Protein AF-A0AAD7U5F2-F1 (afdb_monomer_lite)

Radius of gyration: 35.89 Å; chains: 1; bounding box: 96×84×106 Å

Structure (mmCIF, N/CA/C/O backbone):
data_AF-A0AAD7U5F2-F1
#
_entry.id   AF-A0AAD7U5F2-F1
#
loop_
_atom_site.group_PDB
_atom_site.id
_atom_site.type_symbol
_atom_site.label_atom_id
_atom_site.label_alt_id
_atom_site.label_comp_id
_atom_site.label_asym_id
_atom_site.label_entity_id
_atom_site.label_seq_id
_atom_site.pdbx_PDB_ins_code
_atom_site.Cartn_x
_atom_site.Cartn_y
_atom_site.Cartn_z
_atom_site.occupancy
_atom_site.B_iso_or_equiv
_atom_site.auth_seq_id
_atom_site.auth_comp_id
_atom_site.auth_asym_id
_atom_site.auth_atom_id
_atom_site.pdbx_PDB_model_num
ATOM 1 N N . MET A 1 1 ? -9.033 29.334 -14.794 1.00 50.53 1 MET A N 1
ATOM 2 C CA . MET A 1 1 ? -8.826 29.884 -13.434 1.00 50.53 1 MET A CA 1
ATOM 3 C C . MET A 1 1 ? -9.770 31.041 -13.121 1.00 50.53 1 MET A C 1
ATOM 5 O O . MET A 1 1 ? -10.589 30.863 -12.234 1.00 50.53 1 MET A O 1
ATOM 9 N N . ASP A 1 2 ? -9.793 32.150 -13.873 1.00 50.22 2 ASP A N 1
ATOM 10 C CA . ASP A 1 2 ? -10.796 33.224 -13.652 1.00 50.22 2 ASP A CA 1
ATOM 11 C C . ASP A 1 2 ? -12.255 32.735 -13.731 1.00 50.22 2 ASP A C 1
ATOM 13 O O . ASP A 1 2 ? -13.122 33.225 -13.013 1.00 50.22 2 ASP A O 1
ATOM 17 N N . GLN A 1 3 ? -12.516 31.706 -14.542 1.00 55.44 3 GLN A N 1
ATOM 18 C CA . GLN A 1 3 ? -13.819 31.038 -14.635 1.00 55.44 3 GLN A CA 1
ATOM 19 C C . GLN A 1 3 ? -14.214 30.298 -13.342 1.00 55.44 3 GLN A C 1
ATOM 21 O O . GLN A 1 3 ? -15.378 30.363 -12.960 1.00 55.44 3 GLN A O 1
ATOM 26 N N . ILE A 1 4 ? -13.256 29.701 -12.617 1.00 54.12 4 ILE A N 1
ATOM 27 C CA . ILE A 1 4 ? -13.489 29.062 -11.307 1.00 54.12 4 ILE A CA 1
ATOM 28 C C . ILE A 1 4 ? -13.905 30.120 -10.289 1.00 54.12 4 ILE A C 1
ATOM 30 O O . ILE A 1 4 ? -14.874 29.931 -9.564 1.00 54.12 4 ILE A O 1
ATOM 34 N N . TYR A 1 5 ? -13.201 31.255 -10.259 1.00 56.81 5 TYR A N 1
ATOM 35 C CA . TYR A 1 5 ? -13.520 32.355 -9.349 1.00 56.81 5 TYR A CA 1
ATOM 36 C C . TYR A 1 5 ? -14.904 32.938 -9.643 1.00 56.81 5 TYR A C 1
ATOM 38 O O . TYR A 1 5 ? -15.719 33.107 -8.740 1.00 56.81 5 TYR A O 1
ATOM 46 N N . GLN A 1 6 ? -15.201 33.187 -10.921 1.00 62.19 6 GLN A N 1
ATOM 47 C CA . GLN A 1 6 ? -16.514 33.672 -11.341 1.00 62.19 6 GLN A CA 1
ATOM 48 C C . GLN A 1 6 ? -17.631 32.666 -11.046 1.00 62.19 6 GLN A C 1
ATOM 50 O O . GLN A 1 6 ? -18.728 33.083 -10.683 1.00 62.19 6 GLN A O 1
ATOM 55 N N . ALA A 1 7 ? -17.361 31.362 -11.158 1.00 60.44 7 ALA A N 1
ATOM 56 C CA . ALA A 1 7 ? -18.303 30.322 -10.769 1.00 60.44 7 ALA A CA 1
ATOM 57 C C . ALA A 1 7 ? -18.505 30.292 -9.243 1.00 60.44 7 ALA A C 1
ATOM 59 O O . ALA A 1 7 ? -19.634 30.292 -8.776 1.00 60.44 7 ALA A O 1
ATOM 60 N N . LEU A 1 8 ? -17.447 30.353 -8.434 1.00 52.66 8 LEU A N 1
ATOM 61 C CA . LEU A 1 8 ? -17.577 30.354 -6.969 1.00 52.66 8 LEU A CA 1
ATOM 62 C C . LEU A 1 8 ? -18.332 31.583 -6.429 1.00 52.66 8 LEU A C 1
ATOM 64 O O . LEU A 1 8 ? -18.981 31.492 -5.390 1.00 52.66 8 LEU A O 1
ATOM 68 N N . GLN A 1 9 ? -18.305 32.712 -7.146 1.00 57.94 9 GLN A N 1
ATOM 69 C CA . GLN A 1 9 ? -19.013 33.938 -6.759 1.00 57.94 9 GLN A CA 1
ATOM 70 C C . GLN A 1 9 ? -20.491 33.999 -7.171 1.00 57.94 9 GLN A C 1
ATOM 72 O O . GLN A 1 9 ? -21.208 34.901 -6.728 1.00 57.94 9 GLN A O 1
ATOM 77 N N . GLN A 1 10 ? -20.973 33.085 -8.015 1.00 65.00 10 GLN A N 1
ATOM 78 C CA . GLN A 1 10 ? -22.363 33.100 -8.466 1.00 65.00 10 GLN A CA 1
ATOM 79 C C . GLN A 1 10 ? -23.268 32.324 -7.482 1.00 65.00 10 GLN A C 1
ATOM 81 O O . GLN A 1 10 ? -23.044 31.141 -7.233 1.00 65.00 10 GLN A O 1
ATOM 86 N N . PRO A 1 11 ? -24.329 32.945 -6.929 1.00 49.16 11 PRO A N 1
ATOM 87 C CA . PRO A 1 11 ? -25.187 32.310 -5.922 1.00 49.16 11 PRO A CA 1
ATOM 88 C C . PRO A 1 11 ? -26.031 31.133 -6.449 1.00 49.16 11 PRO A C 1
ATOM 90 O O . PRO A 1 11 ? -26.520 30.352 -5.639 1.00 49.16 11 PRO A O 1
ATOM 93 N N . ASP A 1 12 ? -26.161 30.985 -7.775 1.00 60.12 12 ASP A N 1
ATOM 94 C CA . ASP A 1 12 ? -26.949 29.943 -8.459 1.00 60.12 12 ASP A CA 1
ATOM 95 C C . ASP A 1 12 ? -26.082 29.018 -9.341 1.00 60.12 12 ASP A C 1
ATOM 97 O O . ASP A 1 12 ? -26.531 28.520 -10.377 1.00 60.12 12 ASP A O 1
ATOM 101 N N . VAL A 1 13 ? -24.818 28.770 -8.977 1.00 61.03 13 VAL A N 1
ATOM 102 C CA . VAL A 1 13 ? -24.017 27.778 -9.714 1.00 61.03 13 VAL A CA 1
ATOM 103 C C . VAL A 1 13 ? -24.575 26.380 -9.488 1.00 61.03 13 VAL A C 1
ATOM 105 O O . VAL A 1 13 ? -24.411 25.783 -8.420 1.00 61.03 13 VAL A O 1
ATOM 108 N N . GLY A 1 14 ? -25.223 25.858 -10.531 1.00 65.38 14 GLY A N 1
ATOM 109 C CA . GLY A 1 14 ? -25.712 24.487 -10.578 1.00 65.38 14 GLY A CA 1
ATOM 110 C C . GLY A 1 14 ? -24.597 23.481 -10.285 1.00 65.38 14 GLY A C 1
ATOM 111 O O . GLY A 1 14 ? -23.432 23.698 -10.637 1.00 65.38 14 GLY A O 1
ATOM 112 N N . ASP A 1 15 ? -24.961 22.370 -9.643 1.00 56.41 15 ASP A N 1
ATOM 113 C CA . ASP A 1 15 ? -24.046 21.296 -9.224 1.00 56.41 15 ASP A CA 1
ATOM 114 C C . ASP A 1 15 ? -23.108 20.825 -10.353 1.00 56.41 15 ASP A C 1
ATOM 116 O O . ASP A 1 15 ? -21.940 20.515 -10.105 1.00 56.41 15 ASP A O 1
ATOM 120 N N . ASP A 1 16 ? -23.567 20.881 -11.605 1.00 62.41 16 ASP A N 1
ATOM 121 C CA . ASP A 1 16 ? -22.807 20.498 -12.798 1.00 62.41 16 ASP A CA 1
ATOM 122 C C . ASP A 1 16 ? -21.627 21.420 -13.120 1.00 62.41 16 ASP A C 1
ATOM 124 O O . ASP A 1 16 ? -20.590 20.970 -13.614 1.00 62.41 16 ASP A O 1
ATOM 128 N N . GLN A 1 17 ? -21.755 22.728 -12.892 1.00 65.12 17 GLN A N 1
ATOM 129 C CA . GLN A 1 17 ? -20.664 23.662 -13.172 1.00 65.12 17 GLN A CA 1
ATOM 130 C C . GLN A 1 17 ? -19.586 23.573 -12.097 1.00 65.12 17 GLN A C 1
ATOM 132 O O . GLN A 1 17 ? -18.408 23.508 -12.432 1.00 65.12 17 GLN A O 1
ATOM 137 N N . MET A 1 18 ? -19.974 23.431 -10.830 1.00 58.28 18 MET A N 1
ATOM 138 C CA . MET A 1 18 ? -18.997 23.222 -9.764 1.00 58.28 18 MET A CA 1
ATOM 139 C C . MET A 1 18 ? -18.279 21.869 -9.903 1.00 58.28 18 MET A C 1
ATOM 141 O O . MET A 1 18 ? -17.060 21.797 -9.773 1.00 58.28 18 MET A O 1
ATOM 145 N N . SER A 1 19 ? -19.002 20.810 -10.283 1.00 58.41 19 SER A N 1
ATOM 146 C CA . SER A 1 19 ? -18.410 19.498 -10.585 1.00 58.41 19 SER A CA 1
ATOM 147 C C . SER A 1 19 ? -17.407 19.542 -11.746 1.00 58.41 19 SER A C 1
ATOM 149 O O . SER A 1 19 ? -16.423 18.800 -11.735 1.00 58.41 19 SER A O 1
ATOM 151 N N . ARG A 1 20 ? -17.625 20.407 -12.750 1.00 69.31 20 ARG A N 1
ATOM 152 C CA . ARG A 1 20 ? -16.672 20.631 -13.852 1.00 69.31 20 ARG A CA 1
ATOM 153 C C . ARG A 1 20 ? -15.395 21.316 -13.374 1.00 69.31 20 ARG A C 1
ATOM 155 O O . ARG A 1 20 ? -14.313 20.833 -13.689 1.00 69.31 20 ARG A O 1
ATOM 162 N N . GLU A 1 21 ? -15.511 22.373 -12.576 1.00 66.12 21 GLU A N 1
ATOM 163 C CA . GLU A 1 21 ? -14.338 23.083 -12.052 1.00 66.12 21 GLU A CA 1
ATOM 164 C C . GLU A 1 21 ? -13.502 22.203 -11.104 1.00 66.12 21 GLU A C 1
ATOM 166 O O . GLU A 1 21 ? -12.275 22.231 -11.142 1.00 66.12 21 GLU A O 1
ATOM 171 N N . PHE A 1 22 ? -14.123 21.324 -10.312 1.00 65.06 22 PHE A N 1
ATOM 172 C CA . PHE A 1 22 ? -13.369 20.373 -9.483 1.00 65.06 22 PHE A CA 1
ATOM 173 C C . PHE A 1 22 ? -12.706 19.251 -10.279 1.00 65.06 22 PHE A C 1
ATOM 175 O O . PHE A 1 22 ? -11.621 18.791 -9.914 1.00 65.06 22 PHE A O 1
ATOM 182 N N . ARG A 1 23 ? -13.308 18.839 -11.400 1.00 66.50 23 ARG A N 1
ATOM 183 C CA . ARG A 1 23 ? -12.642 17.943 -12.349 1.00 66.50 23 ARG A CA 1
ATOM 184 C C . ARG A 1 23 ? -11.357 18.579 -12.878 1.00 66.50 23 ARG A C 1
ATOM 186 O O . ARG A 1 23 ? -10.352 17.885 -12.956 1.00 66.50 23 ARG A O 1
ATOM 193 N N . HIS A 1 24 ? -11.362 19.891 -13.108 1.00 75.62 24 HIS A N 1
ATOM 194 C CA . HIS A 1 24 ? -10.170 20.636 -13.506 1.00 75.62 24 HIS A CA 1
ATOM 195 C C . HIS A 1 24 ? -9.075 20.619 -12.427 1.00 75.62 24 HIS A C 1
ATOM 197 O O . HIS A 1 24 ? -7.906 20.448 -12.752 1.00 75.62 24 HIS A O 1
ATOM 203 N N . VAL A 1 25 ? -9.423 20.732 -11.137 1.00 69.19 25 VAL A N 1
ATOM 204 C CA . VAL A 1 25 ? -8.444 20.609 -10.034 1.00 69.19 25 VAL A CA 1
ATOM 205 C C . VAL A 1 25 ? -7.816 19.214 -9.997 1.00 69.19 25 VAL A C 1
ATOM 207 O O . VAL A 1 25 ? -6.600 19.083 -9.854 1.00 69.19 25 VAL A O 1
ATOM 210 N N . LYS A 1 26 ? -8.635 18.168 -10.165 1.00 69.00 26 LYS A N 1
ATOM 211 C CA . LYS A 1 26 ? -8.155 16.784 -10.275 1.00 69.00 26 LYS A CA 1
ATOM 212 C C . LYS A 1 26 ? -7.205 16.633 -11.463 1.00 69.00 26 LYS A C 1
ATOM 214 O O . LYS A 1 26 ? -6.094 16.144 -11.288 1.00 69.00 26 LYS A O 1
ATOM 219 N N . GLU A 1 27 ? -7.632 17.073 -12.644 1.00 78.25 27 GLU A N 1
ATOM 220 C CA . GLU A 1 27 ? -6.822 17.051 -13.864 1.00 78.25 27 GLU A CA 1
ATOM 221 C C . GLU A 1 27 ? -5.502 17.790 -13.654 1.00 78.25 27 GLU A C 1
ATOM 223 O O . GLU A 1 27 ? -4.457 17.269 -14.020 1.00 78.25 27 GLU A O 1
ATOM 228 N N . LEU A 1 28 ? -5.517 18.953 -12.999 1.00 80.94 28 LEU A N 1
ATOM 229 C CA . LEU A 1 28 ? -4.316 19.734 -12.718 1.00 80.94 28 LEU A CA 1
ATOM 230 C C . LEU A 1 28 ? -3.301 18.939 -11.889 1.00 80.94 28 LEU A C 1
ATOM 232 O O . LEU A 1 28 ? -2.138 18.864 -12.265 1.00 80.94 28 LEU A O 1
ATOM 236 N N . VAL A 1 29 ? -3.738 18.303 -10.805 1.00 72.31 29 VAL A N 1
ATOM 237 C CA . VAL A 1 29 ? -2.872 17.510 -9.915 1.00 72.31 29 VAL A CA 1
ATOM 238 C C . VAL A 1 29 ? -2.355 16.251 -10.607 1.00 72.31 29 VAL A C 1
ATOM 240 O O . VAL A 1 29 ? -1.158 15.972 -10.555 1.00 72.31 29 VAL A O 1
ATOM 243 N N . THR A 1 30 ? -3.229 15.514 -11.299 1.00 71.81 30 THR A N 1
ATOM 244 C CA . THR A 1 30 ? -2.828 14.351 -12.102 1.00 71.81 30 THR A CA 1
ATOM 245 C C . THR A 1 30 ? -1.809 14.756 -13.166 1.00 71.81 30 THR A C 1
ATOM 247 O O . THR A 1 30 ? -0.798 14.080 -13.339 1.00 71.81 30 THR A O 1
ATOM 250 N N . ASN A 1 31 ? -2.016 15.903 -13.814 1.00 81.88 31 ASN A N 1
ATOM 251 C CA . ASN A 1 31 ? -1.092 16.452 -14.795 1.00 81.88 31 ASN A CA 1
ATOM 252 C C . ASN A 1 31 ? 0.247 16.855 -14.169 1.00 81.88 31 ASN A C 1
ATOM 254 O O . ASN A 1 31 ? 1.271 16.691 -14.824 1.00 81.88 31 ASN A O 1
ATOM 258 N N . VAL A 1 32 ? 0.273 17.378 -12.938 1.00 82.94 32 VAL A N 1
ATOM 259 C CA . VAL A 1 32 ? 1.532 17.661 -12.229 1.00 82.94 32 VAL A CA 1
ATOM 260 C C . VAL A 1 32 ? 2.292 16.361 -11.967 1.00 82.94 32 VAL A C 1
ATOM 262 O O . VAL A 1 32 ? 3.457 16.271 -12.343 1.00 82.94 32 VAL A O 1
ATOM 265 N N . ASN A 1 33 ? 1.639 15.335 -11.410 1.00 74.56 33 ASN A N 1
ATOM 266 C CA . ASN A 1 33 ? 2.271 14.034 -11.152 1.00 74.56 33 ASN A CA 1
ATOM 267 C C . ASN A 1 33 ? 2.791 13.371 -12.435 1.00 74.56 33 ASN A C 1
ATOM 269 O O . ASN A 1 33 ? 3.914 12.871 -12.452 1.00 74.56 33 ASN A O 1
ATOM 273 N N . ALA A 1 34 ? 2.020 13.417 -13.525 1.00 77.31 34 ALA A N 1
ATOM 274 C CA . ALA A 1 34 ? 2.447 12.893 -14.820 1.00 77.31 34 ALA A CA 1
ATOM 275 C C . ALA A 1 34 ? 3.699 13.614 -15.347 1.00 77.31 34 ALA A C 1
ATOM 277 O O . ALA A 1 34 ? 4.628 12.972 -15.836 1.00 77.31 34 ALA A O 1
ATOM 278 N N . VAL A 1 35 ? 3.762 14.944 -15.202 1.00 85.62 35 VAL A N 1
ATOM 279 C CA . VAL A 1 35 ? 4.961 15.709 -15.571 1.00 85.62 35 VAL A CA 1
ATOM 280 C C . VAL A 1 35 ? 6.135 15.365 -14.649 1.00 85.62 35 VAL A C 1
ATOM 282 O O . VAL A 1 35 ? 7.243 15.186 -15.147 1.00 85.62 35 VAL A O 1
ATOM 285 N N . PHE A 1 36 ? 5.916 15.181 -13.341 1.00 83.69 36 PHE A N 1
ATOM 286 C CA . PHE A 1 36 ? 6.960 14.710 -12.421 1.00 83.69 36 PHE A CA 1
ATOM 287 C C . PHE A 1 36 ? 7.529 13.344 -12.794 1.00 83.69 36 PHE A C 1
ATOM 289 O O . PHE A 1 36 ? 8.753 13.194 -12.794 1.00 83.69 36 PHE A O 1
ATOM 296 N N . GLY A 1 37 ? 6.681 12.384 -13.167 1.00 75.31 37 GLY A N 1
ATOM 297 C CA . GLY A 1 37 ? 7.117 11.077 -13.662 1.00 75.31 37 GLY A CA 1
ATOM 298 C C . GLY A 1 37 ? 7.954 11.200 -14.937 1.00 75.31 37 GLY A C 1
ATOM 299 O O . GLY A 1 37 ? 9.096 10.747 -14.974 1.00 75.31 37 GLY A O 1
ATOM 300 N N . LYS A 1 38 ? 7.436 11.921 -15.937 1.00 86.44 38 LYS A N 1
ATOM 301 C CA . LYS A 1 38 ? 8.107 12.155 -17.226 1.00 86.44 38 LYS A CA 1
ATOM 302 C C . LYS A 1 38 ? 9.470 12.843 -17.079 1.00 86.44 38 LYS A C 1
ATOM 304 O O . LYS A 1 38 ? 10.430 12.480 -17.755 1.00 86.44 38 LYS A O 1
ATOM 309 N N . VAL A 1 39 ? 9.570 13.854 -16.214 1.00 89.25 39 VAL A N 1
ATOM 310 C CA . VAL A 1 39 ? 10.837 14.550 -15.946 1.00 89.25 39 VAL A CA 1
ATOM 311 C C . VAL A 1 39 ? 11.805 13.636 -15.192 1.00 89.25 39 VAL A C 1
ATOM 313 O O . VAL A 1 39 ? 12.978 13.591 -15.552 1.00 89.25 39 VAL A O 1
ATOM 316 N N . THR A 1 40 ? 11.324 12.866 -14.209 1.00 84.38 40 THR A N 1
ATOM 317 C CA . THR A 1 40 ? 12.146 11.893 -13.467 1.00 84.38 40 THR A CA 1
ATOM 318 C C . THR A 1 40 ? 12.788 10.877 -14.405 1.00 84.38 40 THR A C 1
ATOM 320 O O . THR A 1 40 ? 14.001 10.695 -14.361 1.00 84.38 40 THR A O 1
ATOM 323 N N . GLU A 1 41 ? 11.998 10.261 -15.286 1.00 78.06 41 GLU A N 1
ATOM 324 C CA . GLU A 1 41 ? 12.479 9.277 -16.262 1.00 78.06 41 GLU A CA 1
ATOM 325 C C . GLU A 1 41 ? 13.594 9.856 -17.142 1.00 78.06 41 GLU A C 1
ATOM 327 O O . GLU A 1 41 ? 14.656 9.256 -17.302 1.00 78.06 41 GLU A O 1
ATOM 332 N N . ARG A 1 42 ? 13.403 11.077 -17.650 1.00 91.19 42 ARG A N 1
ATOM 333 C CA . ARG A 1 42 ? 14.395 11.749 -18.500 1.00 91.19 42 ARG A CA 1
ATOM 334 C C . ARG A 1 42 ? 15.666 12.129 -17.760 1.00 91.19 42 ARG A C 1
ATOM 336 O O . ARG A 1 42 ? 16.746 12.031 -18.332 1.00 91.19 42 ARG A O 1
ATOM 343 N N . LEU A 1 43 ? 15.554 12.572 -16.511 1.00 90.38 43 LEU A N 1
ATOM 344 C CA . LEU A 1 43 ? 16.716 12.901 -15.689 1.00 90.38 43 LEU A CA 1
ATOM 345 C C . LEU A 1 43 ? 17.508 11.653 -15.302 1.00 90.38 43 LEU A C 1
ATOM 347 O O . LEU A 1 43 ? 18.733 11.691 -15.314 1.00 90.38 43 LEU A O 1
ATOM 351 N N . LEU A 1 44 ? 16.832 10.536 -15.029 1.00 80.19 44 LEU A N 1
ATOM 352 C CA . LEU A 1 44 ? 17.496 9.247 -14.844 1.00 80.19 44 LEU A CA 1
ATOM 353 C C . LEU A 1 44 ? 18.188 8.798 -16.134 1.00 80.19 44 LEU A C 1
ATOM 355 O O . LEU A 1 44 ? 19.349 8.408 -16.087 1.00 80.19 44 LEU A O 1
ATOM 359 N N . GLY A 1 45 ? 17.527 8.925 -17.287 1.00 85.88 45 GLY A N 1
ATOM 360 C CA . GLY A 1 45 ? 18.139 8.650 -18.589 1.00 85.88 45 GLY A CA 1
ATOM 361 C C . GLY A 1 45 ? 19.361 9.531 -18.876 1.00 85.88 45 GLY A C 1
ATOM 362 O O . GLY A 1 45 ? 20.355 9.049 -19.415 1.00 85.88 45 GLY A O 1
ATOM 363 N N . PHE A 1 46 ? 19.323 10.809 -18.486 1.00 96.06 46 PHE A N 1
ATOM 364 C CA . PHE A 1 46 ? 20.470 11.718 -18.563 1.00 96.06 46 PHE A CA 1
ATOM 365 C C . PHE A 1 46 ? 21.623 11.248 -17.664 1.00 96.06 46 PHE A C 1
ATOM 367 O O . PHE A 1 46 ? 22.760 11.160 -18.125 1.00 96.06 46 PHE A O 1
ATOM 374 N N . ASP A 1 47 ? 21.332 10.898 -16.410 1.00 92.38 47 ASP A N 1
ATOM 375 C CA . ASP A 1 47 ? 22.334 10.440 -15.448 1.00 92.38 47 ASP A CA 1
ATOM 376 C C . ASP A 1 47 ? 22.956 9.094 -15.880 1.00 92.38 47 ASP A C 1
ATOM 378 O O . ASP A 1 47 ? 24.167 8.899 -15.766 1.00 92.38 47 ASP A O 1
ATOM 382 N N . VAL A 1 48 ? 22.159 8.161 -16.410 1.00 88.25 48 VAL A N 1
ATOM 383 C CA . VAL A 1 48 ? 22.631 6.860 -16.923 1.00 88.25 48 VAL A CA 1
ATOM 384 C C . VAL A 1 48 ? 23.508 7.025 -18.166 1.00 88.25 48 VAL A C 1
ATOM 386 O O . VAL A 1 48 ? 24.482 6.295 -18.327 1.00 88.25 48 VAL A O 1
ATOM 389 N N . ALA A 1 49 ? 23.221 8.012 -19.020 1.00 93.25 49 ALA A N 1
ATOM 390 C CA . ALA A 1 49 ? 24.037 8.309 -20.198 1.00 93.25 49 ALA A CA 1
ATOM 391 C C . ALA A 1 49 ? 25.443 8.865 -19.866 1.00 93.25 49 ALA A C 1
ATOM 393 O O . ALA A 1 49 ? 26.277 8.991 -20.775 1.00 93.25 49 ALA A O 1
ATOM 394 N N . ASP A 1 50 ? 25.706 9.168 -18.586 1.00 95.94 50 ASP A N 1
ATOM 395 C CA . ASP A 1 50 ? 26.986 9.629 -18.034 1.00 95.94 50 ASP A CA 1
ATOM 396 C C . ASP A 1 50 ? 27.561 10.819 -18.815 1.00 95.94 50 ASP A C 1
ATOM 398 O O . ASP A 1 50 ? 28.691 10.800 -19.306 1.00 95.94 50 ASP A O 1
ATOM 402 N N . PHE A 1 51 ? 26.740 11.857 -19.005 1.00 97.19 51 PHE A N 1
ATOM 403 C CA . PHE A 1 51 ? 27.211 13.107 -19.596 1.00 97.19 51 PHE A CA 1
ATOM 404 C C . PHE A 1 51 ? 28.221 13.779 -18.668 1.00 97.19 51 PHE A C 1
ATOM 406 O O . PHE A 1 51 ? 27.990 13.910 -17.464 1.00 97.19 51 PHE A O 1
ATOM 413 N N . LYS A 1 52 ? 29.330 14.242 -19.246 1.00 96.06 52 LYS A N 1
ATOM 414 C CA . LYS A 1 52 ? 30.427 14.865 -18.507 1.00 96.06 52 LYS A CA 1
ATOM 415 C C . LYS A 1 52 ? 30.597 16.325 -18.884 1.00 96.06 52 LYS A C 1
ATOM 417 O O . LYS A 1 52 ? 30.299 16.724 -20.008 1.00 96.06 52 LYS A O 1
ATOM 422 N N . ASP A 1 53 ? 31.071 17.121 -17.937 1.00 96.00 53 ASP A N 1
ATOM 423 C CA . ASP A 1 53 ? 31.472 18.499 -18.200 1.00 96.00 53 ASP A CA 1
ATOM 424 C C . ASP A 1 53 ? 32.846 18.581 -18.898 1.00 96.00 53 ASP A C 1
ATOM 426 O O . ASP A 1 53 ? 33.515 17.581 -19.160 1.00 96.00 53 ASP A O 1
ATOM 430 N N . ASN A 1 54 ? 33.303 19.807 -19.167 1.00 93.94 54 ASN A N 1
ATOM 431 C CA . ASN A 1 54 ? 34.624 20.077 -19.755 1.00 93.94 54 ASN A CA 1
ATOM 432 C C . ASN A 1 54 ? 35.810 19.618 -18.885 1.00 93.94 54 ASN A C 1
ATOM 434 O O . ASN A 1 54 ? 36.949 19.650 -19.345 1.00 93.94 54 ASN A O 1
ATOM 438 N N . TYR A 1 55 ? 35.562 19.251 -17.630 1.00 93.69 55 TYR A N 1
ATOM 439 C CA . TYR A 1 55 ? 36.556 18.780 -16.672 1.00 93.69 55 TYR A CA 1
ATOM 440 C C . TYR A 1 55 ? 36.447 17.267 -16.439 1.00 93.69 55 TYR A C 1
ATOM 442 O O . TYR A 1 55 ? 37.089 16.751 -15.526 1.00 93.69 55 TYR A O 1
ATOM 450 N N . ASN A 1 56 ? 35.674 16.558 -17.274 1.00 94.44 56 ASN A N 1
ATOM 451 C CA . ASN A 1 56 ? 35.442 15.116 -17.194 1.00 94.44 56 ASN A CA 1
ATOM 452 C C . ASN A 1 56 ? 34.717 14.677 -15.899 1.00 94.44 56 ASN A C 1
ATOM 454 O O . ASN A 1 56 ? 34.786 13.506 -15.523 1.00 94.44 56 ASN A O 1
ATOM 458 N N . ASN A 1 57 ? 33.992 15.582 -15.232 1.00 95.69 57 ASN A N 1
ATOM 459 C CA . ASN A 1 57 ? 33.117 15.234 -14.111 1.00 95.69 57 ASN A CA 1
ATOM 460 C C . ASN A 1 57 ? 31.746 14.802 -14.633 1.00 95.69 57 ASN A C 1
ATOM 462 O O . ASN A 1 57 ? 31.149 15.504 -15.450 1.00 95.69 57 ASN A O 1
ATOM 466 N N . ALA A 1 58 ? 31.223 13.686 -14.126 1.00 95.62 58 ALA A N 1
ATOM 467 C CA . ALA A 1 58 ? 29.866 13.245 -14.432 1.00 95.62 58 ALA A CA 1
ATOM 468 C C . ALA A 1 58 ? 28.831 14.213 -13.840 1.00 95.62 58 ALA A C 1
ATOM 470 O O . ALA A 1 58 ? 28.869 14.535 -12.650 1.00 95.62 58 ALA A O 1
ATOM 471 N N . LEU A 1 59 ? 27.885 14.650 -14.666 1.00 96.31 59 LEU A N 1
ATOM 472 C CA . LEU A 1 59 ? 26.792 15.523 -14.257 1.00 96.31 59 LEU A CA 1
ATOM 473 C C . LEU A 1 59 ? 25.608 14.675 -13.788 1.00 96.31 59 LEU A C 1
ATOM 475 O O . LEU A 1 59 ? 25.175 13.766 -14.493 1.00 96.31 59 LEU A O 1
ATOM 479 N N . ARG A 1 60 ? 25.086 14.973 -12.592 1.00 95.38 60 ARG A N 1
ATOM 480 C CA . ARG A 1 60 ? 23.948 14.268 -11.983 1.00 95.38 60 ARG A CA 1
ATOM 481 C C . ARG A 1 60 ? 22.832 15.257 -11.684 1.00 95.38 60 ARG A C 1
ATOM 483 O O . ARG A 1 60 ? 23.006 16.150 -10.858 1.00 95.38 60 ARG A O 1
ATOM 490 N N . LEU A 1 61 ? 21.700 15.114 -12.366 1.00 94.12 61 LEU A N 1
ATOM 491 C CA . LEU A 1 61 ? 20.583 16.059 -12.299 1.00 94.12 61 LEU A CA 1
ATOM 492 C C . LEU A 1 61 ? 19.366 15.492 -11.554 1.00 94.12 61 LEU A C 1
ATOM 494 O O . LEU A 1 61 ? 18.572 16.264 -11.009 1.00 94.12 61 LEU A O 1
ATOM 498 N N . SER A 1 62 ? 19.220 14.162 -11.484 1.00 88.62 62 SER A N 1
ATOM 499 C CA . SER A 1 62 ? 18.074 13.525 -10.818 1.00 88.62 62 SER A CA 1
ATOM 500 C C . SER A 1 62 ? 17.935 13.809 -9.310 1.00 88.62 62 SER A C 1
ATOM 502 O O . SER A 1 62 ? 16.787 13.931 -8.868 1.00 88.62 62 SER A O 1
ATOM 504 N N . PRO A 1 63 ? 19.006 13.994 -8.500 1.00 86.94 63 PRO A N 1
ATOM 505 C CA . PRO A 1 63 ? 18.846 14.202 -7.057 1.00 86.94 63 PRO A CA 1
ATOM 506 C C . PRO A 1 63 ? 18.071 15.479 -6.706 1.00 86.94 63 PRO A C 1
ATOM 508 O O . PRO A 1 63 ? 17.176 15.452 -5.866 1.00 86.94 63 PRO A O 1
ATOM 511 N N . GLN A 1 64 ? 18.352 16.585 -7.401 1.00 91.75 64 GLN A N 1
ATOM 512 C CA . GLN A 1 64 ? 17.658 17.857 -7.174 1.00 91.75 64 GLN A CA 1
ATOM 513 C C . GLN A 1 64 ? 16.176 17.779 -7.569 1.00 91.75 64 GLN A C 1
ATOM 515 O O . GLN A 1 64 ? 15.319 18.374 -6.922 1.00 91.75 64 GLN A O 1
ATOM 520 N N . TRP A 1 65 ? 15.854 17.027 -8.626 1.00 92.44 65 TRP A N 1
ATOM 521 C CA . TRP A 1 65 ? 14.463 16.835 -9.036 1.00 92.44 65 TRP A CA 1
ATOM 522 C C . TRP A 1 65 ? 13.670 16.014 -8.028 1.00 92.44 65 TRP A C 1
ATOM 524 O O . TRP A 1 65 ? 12.518 16.340 -7.739 1.00 92.44 65 TRP A O 1
ATOM 534 N N . ARG A 1 66 ? 14.303 14.978 -7.464 1.00 78.69 66 ARG A N 1
ATOM 535 C CA . ARG A 1 66 ? 13.720 14.176 -6.388 1.00 78.69 66 ARG A CA 1
ATOM 536 C C . ARG A 1 66 ? 13.365 15.055 -5.189 1.00 78.69 66 ARG A C 1
ATOM 538 O O . ARG A 1 66 ? 12.235 14.985 -4.728 1.00 78.69 66 ARG A O 1
ATOM 545 N N . GLU A 1 67 ? 14.247 15.977 -4.795 1.00 86.31 67 GLU A N 1
ATOM 546 C CA . GLU A 1 67 ? 13.957 16.947 -3.728 1.00 86.31 67 GLU A CA 1
ATOM 547 C C . GLU A 1 67 ? 12.704 17.794 -4.029 1.00 86.31 67 GLU A C 1
ATOM 549 O O . GLU A 1 67 ? 11.849 17.977 -3.161 1.00 86.31 67 GLU A O 1
ATOM 554 N N . TYR A 1 68 ? 12.547 18.294 -5.263 1.00 91.25 68 TYR A N 1
ATOM 555 C CA . TYR A 1 68 ? 11.338 19.033 -5.649 1.00 91.25 68 TYR A CA 1
ATOM 556 C C . TYR A 1 68 ? 10.083 18.164 -5.604 1.00 91.25 68 TYR A C 1
ATOM 558 O O . TYR A 1 68 ? 9.034 18.636 -5.161 1.00 91.25 68 TYR A O 1
ATOM 566 N N . PHE A 1 69 ? 10.179 16.912 -6.048 1.00 84.50 69 PHE A N 1
ATOM 567 C CA . PHE A 1 69 ? 9.057 15.984 -6.027 1.00 84.50 69 PHE A CA 1
ATOM 568 C C . PHE A 1 69 ? 8.650 15.611 -4.599 1.00 84.50 69 PHE A C 1
ATOM 570 O O . PHE A 1 69 ? 7.465 15.641 -4.273 1.00 84.50 69 PHE A O 1
ATOM 577 N N . ASP A 1 70 ? 9.612 15.356 -3.718 1.00 75.50 70 ASP A N 1
ATOM 578 C CA . ASP A 1 70 ? 9.353 15.025 -2.316 1.00 75.50 70 ASP A CA 1
ATOM 579 C C . ASP A 1 70 ? 8.745 16.219 -1.573 1.00 75.50 70 ASP A C 1
ATOM 581 O O . ASP A 1 70 ? 7.736 16.079 -0.875 1.00 75.50 70 ASP A O 1
ATOM 585 N N . ARG A 1 71 ? 9.268 17.432 -1.810 1.00 87.25 71 ARG A N 1
ATOM 586 C CA . ARG A 1 71 ? 8.659 18.676 -1.312 1.00 87.25 71 ARG A CA 1
ATOM 587 C C . ARG A 1 71 ? 7.237 18.849 -1.833 1.00 87.25 71 ARG A C 1
ATOM 589 O O . ARG A 1 71 ? 6.351 19.177 -1.049 1.00 87.25 71 ARG A O 1
ATOM 596 N N . PHE A 1 72 ? 6.997 18.606 -3.123 1.00 86.50 72 PHE A N 1
ATOM 597 C CA . PHE A 1 72 ? 5.653 18.658 -3.696 1.00 86.50 72 PHE A CA 1
ATOM 598 C C . PHE A 1 72 ? 4.705 17.684 -2.993 1.00 86.50 72 PHE A C 1
ATOM 600 O O . PHE A 1 72 ? 3.632 18.095 -2.559 1.00 86.50 72 PHE A O 1
ATOM 607 N N . ARG A 1 73 ? 5.108 16.420 -2.819 1.00 77.06 73 ARG A N 1
ATOM 608 C CA . ARG A 1 73 ? 4.306 15.389 -2.141 1.00 77.06 73 ARG A CA 1
ATOM 609 C C . ARG A 1 73 ? 4.027 15.740 -0.684 1.00 77.06 73 ARG A C 1
ATOM 611 O O . ARG A 1 73 ? 2.899 15.569 -0.238 1.00 77.06 73 ARG A O 1
ATOM 618 N N . SER A 1 74 ? 5.017 16.274 0.028 1.00 77.94 74 SER A N 1
ATOM 619 C CA . SER A 1 74 ? 4.859 16.752 1.404 1.00 77.94 74 SER A CA 1
ATOM 620 C C . SER A 1 74 ? 3.828 17.883 1.494 1.00 77.94 74 SER A C 1
ATOM 622 O O . SER A 1 74 ? 2.875 17.798 2.270 1.00 77.94 74 SER A O 1
ATOM 624 N N . ILE A 1 75 ? 3.939 18.895 0.623 1.00 83.25 75 ILE A N 1
ATOM 625 C CA . ILE A 1 75 ? 2.975 20.003 0.562 1.00 83.25 75 ILE A CA 1
ATOM 626 C C . ILE A 1 75 ? 1.585 19.489 0.175 1.00 83.25 75 ILE A C 1
ATOM 628 O O . ILE A 1 75 ? 0.591 19.914 0.758 1.00 83.25 75 ILE A O 1
ATOM 632 N N . LEU A 1 76 ? 1.491 18.553 -0.774 1.00 77.06 76 LEU A N 1
ATOM 633 C CA . LEU A 1 76 ? 0.230 17.918 -1.149 1.00 77.06 76 LEU A CA 1
ATOM 634 C C . LEU A 1 76 ? -0.400 17.146 0.013 1.00 77.06 76 LEU A C 1
ATOM 636 O O . LEU A 1 76 ? -1.611 17.242 0.189 1.00 77.06 76 LEU A O 1
ATOM 640 N N . ALA A 1 77 ? 0.384 16.417 0.809 1.00 69.81 77 ALA A N 1
ATOM 641 C CA . ALA A 1 77 ? -0.101 15.696 1.983 1.00 69.81 77 ALA A CA 1
ATOM 642 C C . ALA A 1 77 ? -0.627 16.663 3.056 1.00 69.81 77 ALA A C 1
ATOM 644 O O . ALA A 1 77 ? -1.779 16.553 3.470 1.00 69.81 77 ALA A O 1
ATOM 645 N N . GLN A 1 78 ? 0.144 17.697 3.409 1.00 78.00 78 GLN A N 1
ATOM 646 C CA . GLN A 1 78 ? -0.307 18.756 4.324 1.00 78.00 78 GLN A CA 1
ATOM 647 C C . GLN A 1 78 ? -1.577 19.446 3.812 1.00 78.00 78 GLN A C 1
ATOM 649 O O . GLN A 1 78 ? -2.496 19.788 4.566 1.00 78.00 78 GLN A O 1
ATOM 654 N N . SER A 1 79 ? -1.624 19.658 2.502 1.00 78.38 79 SER A N 1
ATOM 655 C CA . SER A 1 79 ? -2.753 20.238 1.813 1.00 78.38 79 SER A CA 1
ATOM 656 C C . SER A 1 79 ? -3.968 19.302 1.878 1.00 78.38 79 SER A C 1
ATOM 658 O O . SER A 1 79 ? -5.055 19.793 2.173 1.00 78.38 79 SER A O 1
ATOM 660 N N . CYS A 1 80 ? -3.795 17.978 1.752 1.00 70.75 80 CYS A N 1
ATOM 661 C CA . CYS A 1 80 ? -4.820 16.938 1.949 1.00 70.75 80 CYS A CA 1
ATOM 662 C C . CYS A 1 80 ? -5.381 16.932 3.375 1.00 70.75 80 CYS A C 1
ATOM 664 O O . CYS A 1 80 ? -6.602 16.931 3.562 1.00 70.75 80 CYS A O 1
ATOM 666 N N . ASP A 1 81 ? -4.517 16.997 4.381 1.00 69.69 81 ASP A N 1
ATOM 667 C CA . ASP A 1 81 ? -4.928 17.015 5.787 1.00 69.69 81 ASP A CA 1
ATOM 668 C C . ASP A 1 81 ? -5.687 18.295 6.134 1.00 69.69 81 ASP A C 1
ATOM 670 O O . ASP A 1 81 ? -6.762 18.265 6.745 1.00 69.69 81 ASP A O 1
ATOM 674 N N . SER A 1 82 ? -5.171 19.440 5.685 1.00 78.44 82 SER A N 1
ATOM 675 C CA . SER A 1 82 ? -5.813 20.742 5.883 1.00 78.44 82 SER A CA 1
ATOM 676 C C . SER A 1 82 ? -7.170 20.793 5.197 1.00 78.44 82 SER A C 1
ATOM 678 O O . SER A 1 82 ? -8.141 21.295 5.762 1.00 78.44 82 SER A O 1
ATOM 680 N N . ALA A 1 83 ? -7.244 20.222 4.002 1.00 73.75 83 ALA A N 1
ATOM 681 C CA . ALA A 1 83 ? -8.443 20.124 3.205 1.00 73.75 83 ALA A CA 1
ATOM 682 C C . ALA A 1 83 ? -9.516 19.234 3.852 1.00 73.75 83 ALA A C 1
ATOM 684 O O . ALA A 1 83 ? -10.676 19.637 3.953 1.00 73.75 83 ALA A O 1
ATOM 685 N N . SER A 1 84 ? -9.118 18.071 4.368 1.00 67.88 84 SER A N 1
ATOM 686 C CA . SER A 1 84 ? -9.990 17.143 5.099 1.00 67.88 84 SER A CA 1
ATOM 687 C C . SER A 1 84 ? -10.467 17.740 6.423 1.00 67.88 84 SER A C 1
ATOM 689 O O . SER A 1 84 ? -11.645 17.655 6.771 1.00 67.88 84 SER A O 1
ATOM 691 N N . THR A 1 85 ? -9.580 18.426 7.145 1.00 75.06 85 THR A N 1
ATOM 692 C CA . THR A 1 85 ? -9.938 19.084 8.407 1.00 75.06 85 THR A CA 1
ATOM 693 C C . THR A 1 85 ? -10.881 20.259 8.174 1.00 75.06 85 THR A C 1
ATOM 695 O O . THR A 1 85 ? -11.839 20.443 8.923 1.00 75.06 85 THR A O 1
ATOM 698 N N . LEU A 1 86 ? -10.633 21.054 7.130 1.00 76.94 86 LEU A N 1
ATOM 699 C CA . LEU A 1 86 ? -11.523 22.134 6.720 1.00 76.94 86 LEU A CA 1
ATOM 700 C C . LEU A 1 86 ? -12.885 21.571 6.297 1.00 76.94 86 LEU A C 1
ATOM 702 O O . LEU A 1 86 ? -13.907 22.081 6.735 1.00 76.94 86 LEU A O 1
ATOM 706 N N . SER A 1 87 ? -12.902 20.481 5.530 1.00 70.25 87 SER A N 1
ATOM 707 C CA . SER A 1 87 ? -14.113 19.752 5.141 1.00 70.25 87 SER A CA 1
ATOM 708 C C . SER A 1 87 ? -14.963 19.342 6.352 1.00 70.25 87 SER A C 1
ATOM 710 O O . SER A 1 87 ? -16.132 19.726 6.456 1.00 70.25 87 SER A O 1
ATOM 712 N N . ALA A 1 88 ? -14.360 18.646 7.320 1.00 71.44 88 ALA A N 1
ATOM 713 C CA . ALA A 1 88 ? -15.031 18.213 8.545 1.00 71.44 88 ALA A CA 1
ATOM 714 C C . ALA A 1 88 ? -15.535 19.395 9.389 1.00 71.44 88 ALA A C 1
ATOM 716 O O . ALA A 1 88 ? -16.658 19.381 9.895 1.00 71.44 88 ALA A O 1
ATOM 717 N N . PHE A 1 89 ? -14.726 20.446 9.505 1.00 79.88 89 PHE A N 1
ATOM 718 C CA . PHE A 1 89 ? -15.089 21.663 10.222 1.00 79.88 89 PHE A CA 1
ATOM 719 C C . PHE A 1 89 ? -16.282 22.379 9.574 1.00 79.88 89 PHE A C 1
ATOM 721 O O . PHE A 1 89 ? -17.227 22.766 10.258 1.00 79.88 89 PHE A O 1
ATOM 728 N N . LEU A 1 90 ? -16.292 22.491 8.246 1.00 72.12 90 LEU A N 1
ATOM 729 C CA . LEU A 1 90 ? -17.393 23.091 7.497 1.00 72.12 90 LEU A CA 1
ATOM 730 C C . LEU A 1 90 ? -18.685 22.278 7.622 1.00 72.12 90 LEU A C 1
ATOM 732 O O . LEU A 1 90 ? -19.757 22.868 7.758 1.00 72.12 90 LEU A O 1
ATOM 736 N N . LEU A 1 91 ? -18.591 20.944 7.635 1.00 71.44 91 LEU A N 1
ATOM 737 C CA . LEU A 1 91 ? -19.710 20.040 7.919 1.00 71.44 91 LEU A CA 1
ATOM 738 C C . LEU A 1 91 ? -20.284 20.263 9.326 1.00 71.44 91 LEU A C 1
ATOM 740 O O . LEU A 1 91 ? -21.507 20.342 9.477 1.00 71.44 91 LEU A O 1
ATOM 744 N N . LEU A 1 92 ? -19.411 20.405 10.328 1.00 78.12 92 LEU A N 1
ATOM 745 C CA . LEU A 1 92 ? -19.789 20.657 11.719 1.00 78.12 92 LEU A CA 1
ATOM 746 C C . LEU A 1 92 ? -20.514 21.999 11.867 1.00 78.12 92 LEU A C 1
ATOM 748 O O . LEU A 1 92 ? -21.633 22.031 12.372 1.00 78.12 92 LEU A O 1
ATOM 752 N N . ILE A 1 93 ? -19.946 23.082 11.323 1.00 73.88 93 ILE A N 1
ATOM 753 C CA . ILE A 1 93 ? -20.587 24.410 11.284 1.00 73.88 93 ILE A CA 1
ATOM 754 C C . ILE A 1 93 ? -21.972 24.320 10.647 1.00 73.88 93 ILE A C 1
ATOM 756 O O . ILE A 1 93 ? -22.948 24.872 11.152 1.00 73.88 93 ILE A O 1
ATOM 760 N N . SER A 1 94 ? -22.045 23.625 9.513 1.00 70.00 94 SER A N 1
ATOM 761 C CA . SER A 1 94 ? -23.270 23.418 8.749 1.00 70.00 94 SER A CA 1
ATOM 762 C C . SER A 1 94 ? -24.372 22.773 9.592 1.00 70.00 94 SER A C 1
ATOM 764 O O . SER A 1 94 ? -25.527 23.185 9.496 1.00 70.00 94 SER A O 1
ATOM 766 N N . LYS A 1 95 ? -24.014 21.777 10.406 1.00 75.50 95 LYS A N 1
ATOM 767 C CA . LYS A 1 95 ? -24.936 21.053 11.282 1.00 75.50 95 LYS A CA 1
ATOM 768 C C . LYS A 1 95 ? -25.341 21.908 12.486 1.00 75.50 95 LYS A C 1
ATOM 770 O O . LYS A 1 95 ? -26.528 22.124 12.723 1.00 75.50 95 LYS A O 1
ATOM 775 N N . ASP A 1 96 ? -24.362 22.474 13.186 1.00 72.56 96 ASP A N 1
ATOM 776 C CA . ASP A 1 96 ? -24.579 23.166 14.459 1.00 72.56 96 ASP A CA 1
ATOM 777 C C . ASP A 1 96 ? -25.299 24.512 14.303 1.00 72.56 96 ASP A C 1
ATOM 779 O O . ASP A 1 96 ? -26.076 24.900 15.180 1.00 72.56 96 ASP A O 1
ATOM 783 N N . LEU A 1 97 ? -25.086 25.224 13.187 1.00 67.88 97 LEU A N 1
ATOM 784 C CA . LEU A 1 97 ? -25.731 26.517 12.933 1.00 67.88 97 LEU A CA 1
ATOM 785 C C . LEU A 1 97 ? -27.158 26.412 12.385 1.00 67.88 97 LEU A C 1
ATOM 787 O O . LEU A 1 97 ? -27.925 27.364 12.551 1.00 67.88 97 LEU A O 1
ATOM 791 N N . LEU A 1 98 ? -27.520 25.312 11.717 1.00 64.12 98 LEU A N 1
ATOM 792 C CA . LEU A 1 98 ? -28.788 25.215 10.981 1.00 64.12 98 LEU A CA 1
ATOM 793 C C . LEU A 1 98 ? -29.825 24.303 11.639 1.00 64.12 98 LEU A C 1
ATOM 795 O O . LEU A 1 98 ? -31.009 24.632 11.576 1.00 64.12 98 LEU A O 1
ATOM 799 N N . ASP A 1 99 ? -29.417 23.226 12.313 1.00 68.25 99 ASP A N 1
ATOM 800 C CA . ASP A 1 99 ? -30.378 22.264 12.878 1.00 68.25 99 ASP A CA 1
ATOM 801 C C . ASP A 1 99 ? -30.896 22.688 14.267 1.00 68.25 99 ASP A C 1
ATOM 803 O O . ASP A 1 99 ? -31.973 22.286 14.708 1.00 68.25 99 ASP A O 1
ATOM 807 N N . ASN A 1 100 ? -30.185 23.590 14.944 1.00 63.25 100 ASN A N 1
ATOM 808 C CA . ASN A 1 100 ? -30.456 23.990 16.324 1.00 63.25 100 ASN A CA 1
ATOM 809 C C . ASN A 1 100 ? -31.406 25.188 16.453 1.00 63.25 100 ASN A C 1
ATOM 811 O O . ASN A 1 100 ? -31.122 26.125 17.200 1.00 63.25 100 ASN A O 1
ATOM 815 N N . ALA A 1 101 ? -32.548 25.189 15.758 1.00 60.25 101 ALA A N 1
ATOM 816 C CA . ALA A 1 101 ? -33.494 26.316 15.748 1.00 60.25 101 ALA A CA 1
ATOM 817 C C . ALA A 1 101 ? -33.989 26.764 17.148 1.00 60.25 101 ALA A C 1
ATOM 819 O O . ALA A 1 101 ? -34.394 27.916 17.288 1.00 60.25 101 ALA A O 1
ATOM 820 N N . GLY A 1 102 ? -33.913 25.898 18.169 1.00 71.25 102 GLY A N 1
ATOM 821 C CA . GLY A 1 102 ? -34.361 26.165 19.545 1.00 71.25 102 GLY A CA 1
ATOM 822 C C . GLY A 1 102 ? -33.287 26.578 20.564 1.00 71.25 102 GLY A C 1
ATOM 823 O O . GLY A 1 102 ? -33.632 26.766 21.726 1.00 71.25 102 GLY A O 1
ATOM 824 N N . VAL A 1 103 ? -32.013 26.697 20.173 1.00 72.81 103 VAL A N 1
ATOM 825 C CA . VAL A 1 103 ? -30.916 27.081 21.089 1.00 72.81 103 VAL A CA 1
ATOM 826 C C . VAL A 1 103 ? -30.950 28.582 21.401 1.00 72.81 103 VAL A C 1
ATOM 828 O O . VAL A 1 103 ? -31.278 29.391 20.528 1.00 72.81 103 VAL A O 1
ATOM 831 N N . ASP A 1 104 ? -30.605 28.942 22.643 1.00 85.12 104 ASP A N 1
ATOM 832 C CA . ASP A 1 104 ? -30.521 30.326 23.116 1.00 85.12 104 ASP A CA 1
ATOM 833 C C . ASP A 1 104 ? -29.587 31.177 22.234 1.00 85.12 104 ASP A C 1
ATOM 835 O O . ASP A 1 104 ? -28.538 30.727 21.763 1.00 85.12 104 ASP A O 1
ATOM 839 N N . ILE A 1 105 ? -29.969 32.435 22.004 1.00 78.56 105 ILE A N 1
ATOM 840 C CA . ILE A 1 105 ? -29.239 33.361 21.128 1.00 78.56 105 ILE A CA 1
ATOM 841 C C . ILE A 1 105 ? -27.819 33.584 21.660 1.00 78.56 105 ILE A C 1
ATOM 843 O O . ILE A 1 105 ? -26.877 33.637 20.868 1.00 78.56 105 ILE A O 1
ATOM 847 N N . ALA A 1 106 ? -27.645 33.665 22.983 1.00 82.25 106 ALA A N 1
ATOM 848 C CA . ALA A 1 106 ? -26.335 33.873 23.595 1.00 82.25 106 ALA A CA 1
ATOM 849 C C . ALA A 1 106 ? -25.383 32.690 23.349 1.00 82.25 106 ALA A C 1
ATOM 851 O O . ALA A 1 106 ? -24.227 32.896 22.974 1.00 82.25 106 ALA A O 1
ATOM 852 N N . GLU A 1 107 ? -25.876 31.457 23.488 1.00 84.56 107 GLU A N 1
ATOM 853 C CA . GLU A 1 107 ? -25.114 30.238 23.197 1.00 84.56 107 GLU A CA 1
ATOM 854 C C . GLU A 1 107 ? -24.744 30.156 21.709 1.00 84.56 107 GLU A C 1
ATOM 856 O O . GLU A 1 107 ? -23.597 29.876 21.355 1.00 84.56 107 GLU A O 1
ATOM 861 N N . ARG A 1 108 ? -25.673 30.514 20.814 1.00 80.81 108 ARG A N 1
ATOM 862 C CA . ARG A 1 108 ? -25.396 30.551 19.373 1.00 80.81 108 ARG A CA 1
ATOM 863 C C . ARG A 1 108 ? -24.333 31.592 19.010 1.00 80.81 108 ARG A C 1
ATOM 865 O O . ARG A 1 108 ? -23.459 31.303 18.194 1.00 80.81 108 ARG A O 1
ATOM 872 N N . VAL A 1 109 ? -24.367 32.778 19.620 1.00 82.62 109 VAL A N 1
ATOM 873 C CA . VAL A 1 109 ? -23.330 33.811 19.436 1.00 82.62 109 VAL A CA 1
ATOM 874 C C . VAL A 1 109 ? -21.973 33.324 19.953 1.00 82.62 109 VAL A C 1
ATOM 876 O O . VAL A 1 109 ? -20.957 33.557 19.296 1.00 82.62 109 VAL A O 1
ATOM 879 N N . ALA A 1 110 ? -21.931 32.617 21.086 1.00 86.31 110 ALA A N 1
ATOM 880 C CA . ALA A 1 110 ? -20.697 32.023 21.599 1.00 86.31 110 ALA A CA 1
ATOM 881 C C . ALA A 1 110 ? -20.117 30.979 20.625 1.00 86.31 110 ALA A C 1
ATOM 883 O O . ALA A 1 110 ? -18.924 31.032 20.315 1.00 86.31 110 ALA A O 1
ATOM 884 N N . ASN A 1 111 ? -20.961 30.107 20.065 1.00 85.12 111 ASN A N 1
ATOM 885 C CA . ASN A 1 111 ? -20.549 29.116 19.067 1.00 85.12 111 ASN A CA 1
ATOM 886 C C . ASN A 1 111 ? -20.029 29.781 17.785 1.00 85.12 111 ASN A C 1
ATOM 888 O O . ASN A 1 111 ? -18.963 29.416 17.295 1.00 85.12 111 ASN A O 1
ATOM 892 N N . LEU A 1 112 ? -20.711 30.817 17.286 1.00 84.75 112 LEU A N 1
ATOM 893 C CA . LEU A 1 112 ? -20.266 31.595 16.123 1.00 84.75 112 LEU A CA 1
ATOM 894 C C . LEU A 1 112 ? -18.902 32.272 16.349 1.00 84.75 112 LEU A C 1
ATOM 896 O O . LEU A 1 112 ? -18.080 32.315 15.433 1.00 84.75 112 LEU A O 1
ATOM 900 N N . LYS A 1 113 ? -18.622 32.761 17.566 1.00 87.88 113 LYS A N 1
ATOM 901 C CA . LYS A 1 113 ? -17.304 33.317 17.924 1.00 87.88 113 LYS A CA 1
ATOM 902 C C . LYS A 1 113 ? -16.209 32.250 17.930 1.00 87.88 113 LYS A C 1
ATOM 904 O O . LYS A 1 113 ? -15.100 32.528 17.477 1.00 87.88 113 LYS A O 1
ATOM 909 N N . THR A 1 114 ? -16.505 31.043 18.412 1.00 90.31 114 THR A N 1
ATOM 910 C CA . THR A 1 114 ? -15.573 29.905 18.338 1.00 90.31 114 THR A CA 1
ATOM 911 C C . THR A 1 114 ? -15.301 29.520 16.886 1.00 90.31 114 THR A C 1
ATOM 913 O O . THR A 1 114 ? -14.144 29.480 16.485 1.00 90.31 114 THR A O 1
ATOM 916 N N . VAL A 1 115 ? -16.349 29.389 16.066 1.00 86.81 115 VAL A N 1
ATOM 917 C CA . VAL A 1 115 ? -16.232 29.122 14.623 1.00 86.81 115 VAL A CA 1
ATOM 918 C C . VAL A 1 115 ? -15.388 30.184 13.911 1.00 86.81 115 VAL A C 1
ATOM 920 O O . VAL A 1 115 ? -14.540 29.851 13.090 1.00 86.81 115 VAL A O 1
ATOM 923 N N . SER A 1 116 ? -15.580 31.465 14.232 1.00 88.56 116 SER A N 1
ATOM 924 C CA . SER A 1 116 ? -14.794 32.563 13.652 1.00 88.56 116 SER A CA 1
ATOM 925 C C . SER A 1 116 ? -13.296 32.453 13.979 1.00 88.56 116 SER A C 1
ATOM 927 O O . SER A 1 116 ? -12.452 32.691 13.112 1.00 88.56 116 SER A O 1
ATOM 929 N N . ARG A 1 117 ? -12.954 32.032 15.206 1.00 91.75 117 ARG A N 1
ATOM 930 C CA . ARG A 1 117 ? -11.565 31.782 15.623 1.00 91.75 117 ARG A CA 1
ATOM 931 C C . ARG A 1 117 ? -10.963 30.583 14.893 1.00 91.75 117 ARG A C 1
ATOM 933 O O . ARG A 1 117 ? -9.847 30.670 14.393 1.00 91.75 117 ARG A O 1
ATOM 940 N N . ASP A 1 118 ? -11.713 29.495 14.787 1.00 89.69 118 ASP A N 1
ATOM 941 C CA . ASP A 1 118 ? -11.244 28.279 14.123 1.00 89.69 118 ASP A CA 1
ATOM 942 C C . ASP A 1 118 ? -11.059 28.504 12.610 1.00 89.69 118 ASP A C 1
ATOM 944 O O . ASP A 1 118 ? -10.070 28.045 12.034 1.00 89.69 118 ASP A O 1
ATOM 948 N N . LEU A 1 119 ? -11.939 29.294 11.972 1.00 86.62 119 LEU A N 1
ATOM 949 C CA . LEU A 1 119 ? -11.766 29.759 10.589 1.00 86.62 119 LEU A CA 1
ATOM 950 C C . LEU A 1 119 ? -10.446 30.509 10.405 1.00 86.62 119 LEU A C 1
ATOM 952 O O . LEU A 1 119 ? -9.758 30.297 9.412 1.00 86.62 119 LEU A O 1
ATOM 956 N N . GLU A 1 120 ? -10.063 31.362 11.355 1.00 92.69 120 GLU A N 1
ATOM 957 C CA . GLU A 1 120 ? -8.788 32.078 11.310 1.00 92.69 120 GLU A CA 1
ATOM 958 C C . GLU A 1 120 ? -7.584 31.141 11.360 1.00 92.69 120 GLU A C 1
ATOM 960 O O . GLU A 1 120 ? -6.660 31.299 10.559 1.00 92.69 120 GLU A O 1
ATOM 965 N N . THR A 1 121 ? -7.629 30.107 12.200 1.00 91.94 121 THR A N 1
ATOM 966 C CA . THR A 1 121 ? -6.606 29.057 12.194 1.00 91.94 121 THR A CA 1
ATOM 967 C C . THR A 1 121 ? -6.543 28.344 10.839 1.00 91.94 121 THR A C 1
ATOM 969 O O . THR A 1 121 ? -5.453 28.171 10.296 1.00 91.94 121 THR A O 1
ATOM 972 N N . LYS A 1 122 ? -7.688 27.987 10.236 1.00 89.69 122 LYS A N 1
ATOM 973 C CA . LYS A 1 122 ? -7.718 27.324 8.916 1.00 89.69 122 LYS A CA 1
ATOM 974 C C . LYS A 1 122 ? -7.259 28.226 7.770 1.00 89.69 122 LYS A C 1
ATOM 976 O O . LYS A 1 122 ? -6.588 27.750 6.855 1.00 89.69 122 LYS A O 1
ATOM 981 N N . MET A 1 123 ? -7.540 29.527 7.831 1.00 91.81 123 MET A N 1
ATOM 982 C CA . MET A 1 123 ? -6.970 30.514 6.908 1.00 91.81 123 MET A CA 1
ATOM 983 C C . MET A 1 123 ? -5.447 30.609 7.028 1.00 91.81 123 MET A C 1
ATOM 985 O O . MET A 1 123 ? -4.777 30.803 6.010 1.00 91.81 123 MET A O 1
ATOM 989 N N . GLY A 1 124 ? -4.909 30.477 8.245 1.00 92.56 124 GLY A N 1
ATOM 990 C CA . GLY A 1 124 ? -3.472 30.366 8.495 1.00 92.56 124 GLY A CA 1
ATOM 991 C C . GLY A 1 124 ? -2.870 29.195 7.721 1.00 92.56 124 GLY A C 1
ATOM 992 O O . GLY A 1 124 ? -2.040 29.417 6.842 1.00 92.56 124 GLY A O 1
ATOM 993 N N . SER A 1 125 ? -3.397 27.985 7.925 1.00 89.75 125 SER A N 1
ATOM 994 C CA . SER A 1 125 ? -2.937 26.778 7.218 1.00 89.75 125 SER A CA 1
ATOM 995 C C . SER A 1 125 ? -3.057 26.897 5.692 1.00 89.75 125 SER A C 1
ATOM 997 O O . SER A 1 125 ? -2.123 26.573 4.965 1.00 89.75 125 SER A O 1
ATOM 999 N N . ALA A 1 126 ? -4.173 27.434 5.181 1.00 88.12 126 ALA A N 1
ATOM 1000 C CA . ALA A 1 126 ? -4.351 27.681 3.746 1.00 88.12 126 ALA A CA 1
ATOM 1001 C C . ALA A 1 126 ? -3.313 28.667 3.175 1.00 88.12 126 ALA A C 1
ATOM 1003 O O . ALA A 1 126 ? -2.912 28.562 2.016 1.00 88.12 126 ALA A O 1
ATOM 1004 N N . THR A 1 127 ? -2.879 29.639 3.983 1.00 93.06 127 THR A N 1
ATOM 1005 C CA . THR A 1 127 ? -1.843 30.607 3.600 1.00 93.06 127 THR A CA 1
ATOM 1006 C C . THR A 1 127 ? -0.473 29.960 3.531 1.00 93.06 127 THR A C 1
ATOM 1008 O O . THR A 1 127 ? 0.250 30.220 2.575 1.00 93.06 127 THR A O 1
ATOM 1011 N N . GLU A 1 128 ? -0.130 29.140 4.520 1.00 93.38 128 GLU A N 1
ATOM 1012 C CA . GLU A 1 128 ? 1.138 28.408 4.569 1.00 93.38 128 GLU A CA 1
ATOM 1013 C C . GLU A 1 128 ? 1.277 27.505 3.340 1.00 93.38 128 GLU A C 1
ATOM 1015 O O . GLU A 1 128 ? 2.202 27.693 2.553 1.00 93.38 128 GLU A O 1
ATOM 1020 N N . ILE A 1 129 ? 0.271 26.663 3.067 1.00 89.69 129 ILE A N 1
ATOM 1021 C CA . ILE A 1 129 ? 0.247 25.780 1.887 1.00 89.69 129 ILE A CA 1
ATOM 1022 C C . ILE A 1 129 ? 0.415 26.571 0.584 1.00 89.69 129 ILE A C 1
ATOM 1024 O O . ILE A 1 129 ? 1.190 26.189 -0.292 1.00 89.69 129 ILE A O 1
ATOM 1028 N N . LYS A 1 130 ? -0.304 27.692 0.438 1.00 94.06 130 LYS A N 1
ATOM 1029 C CA . LYS A 1 130 ? -0.183 28.568 -0.736 1.00 94.06 130 LYS A CA 1
ATOM 1030 C C . LYS A 1 130 ? 1.253 29.070 -0.907 1.00 94.06 130 LYS A C 1
ATOM 1032 O O . LYS A 1 130 ? 1.783 29.012 -2.014 1.00 94.06 130 LYS A O 1
ATOM 1037 N N . VAL A 1 131 ? 1.849 29.599 0.162 1.00 95.75 131 VAL A N 1
ATOM 1038 C CA . VAL A 1 131 ? 3.213 30.147 0.141 1.00 95.75 131 VAL A CA 1
ATOM 1039 C C . VAL A 1 131 ? 4.223 29.058 -0.209 1.00 95.75 131 VAL A C 1
ATOM 1041 O O . VAL A 1 131 ? 5.109 29.304 -1.027 1.00 95.75 131 VAL A O 1
ATOM 1044 N N . ASP A 1 132 ? 4.060 27.852 0.330 1.00 94.31 132 ASP A N 1
ATOM 1045 C CA . ASP A 1 132 ? 4.955 26.731 0.053 1.00 94.31 132 ASP A CA 1
ATOM 1046 C C . ASP A 1 132 ? 4.845 26.238 -1.396 1.00 94.31 132 ASP A C 1
ATOM 1048 O O . ASP A 1 132 ? 5.873 25.993 -2.033 1.00 94.31 132 ASP A O 1
ATOM 1052 N N . LEU A 1 133 ? 3.634 26.178 -1.966 1.00 92.44 133 LEU A N 1
ATOM 1053 C CA . LEU A 1 133 ? 3.426 25.866 -3.387 1.00 92.44 133 LEU A CA 1
ATOM 1054 C C . LEU A 1 133 ? 4.028 26.943 -4.307 1.00 92.44 133 LEU A C 1
ATOM 1056 O O . LEU A 1 133 ? 4.699 26.610 -5.284 1.00 92.44 133 LEU A O 1
ATOM 1060 N N . GLU A 1 134 ? 3.827 28.232 -4.004 1.00 96.44 134 GLU A N 1
ATOM 1061 C CA . GLU A 1 134 ? 4.421 29.341 -4.772 1.00 96.44 134 GLU A CA 1
ATOM 1062 C C . GLU A 1 134 ? 5.953 29.311 -4.699 1.00 96.44 134 GLU A C 1
ATOM 1064 O O . GLU A 1 134 ? 6.636 29.501 -5.709 1.00 96.44 134 GLU A O 1
ATOM 1069 N N . ARG A 1 135 ? 6.504 29.034 -3.512 1.00 97.00 135 ARG A N 1
ATOM 1070 C CA . ARG A 1 135 ? 7.944 28.873 -3.313 1.00 97.00 135 ARG A CA 1
ATOM 1071 C C . ARG A 1 135 ? 8.482 27.700 -4.125 1.00 97.00 135 ARG A C 1
ATOM 1073 O O . ARG A 1 135 ? 9.454 27.882 -4.848 1.00 97.00 135 ARG A O 1
ATOM 1080 N N . LEU A 1 136 ? 7.837 26.535 -4.061 1.00 95.81 136 LEU A N 1
ATOM 1081 C CA . LEU A 1 136 ? 8.233 25.361 -4.837 1.00 95.81 136 LEU A CA 1
ATOM 1082 C C . LEU A 1 136 ? 8.209 25.641 -6.347 1.00 95.81 136 LEU A C 1
ATOM 1084 O O . LEU A 1 136 ? 9.179 25.336 -7.034 1.00 95.81 136 LEU A O 1
ATOM 1088 N N . ALA A 1 137 ? 7.151 26.271 -6.864 1.00 96.56 137 ALA A N 1
ATOM 1089 C CA . ALA A 1 137 ? 7.069 26.630 -8.280 1.00 96.56 137 ALA A CA 1
ATOM 1090 C C . ALA A 1 137 ? 8.223 27.559 -8.709 1.00 96.56 137 ALA A C 1
ATOM 1092 O O . ALA A 1 137 ? 8.813 27.383 -9.778 1.00 96.56 137 ALA A O 1
ATOM 1093 N N . ASN A 1 138 ? 8.589 28.531 -7.870 1.00 97.25 138 ASN A N 1
ATOM 1094 C CA . ASN A 1 138 ? 9.713 29.431 -8.137 1.00 97.25 138 ASN A CA 1
ATOM 1095 C C . ASN A 1 138 ? 11.075 28.727 -8.051 1.00 97.25 138 ASN A C 1
ATOM 1097 O O . ASN A 1 138 ? 11.942 28.969 -8.899 1.00 97.25 138 ASN A O 1
ATOM 1101 N N . ASP A 1 139 ? 11.250 27.826 -7.083 1.00 96.75 139 ASP A N 1
ATOM 1102 C CA . ASP A 1 139 ? 12.447 26.995 -6.958 1.00 96.75 139 ASP A CA 1
ATOM 1103 C C . ASP A 1 139 ? 12.615 26.109 -8.204 1.00 96.75 139 ASP A C 1
ATOM 1105 O O . ASP A 1 139 ? 13.701 26.061 -8.774 1.00 96.75 139 ASP A O 1
ATOM 1109 N N . MET A 1 140 ? 11.535 25.503 -8.711 1.00 96.50 140 MET A N 1
ATOM 1110 C CA . MET A 1 140 ? 11.553 24.686 -9.933 1.00 96.50 140 MET A CA 1
ATOM 1111 C C . MET A 1 140 ? 11.890 25.494 -11.190 1.00 96.50 140 MET A C 1
ATOM 1113 O O . MET A 1 140 ? 12.650 25.025 -12.034 1.00 96.50 140 MET A O 1
ATOM 1117 N N . ARG A 1 141 ? 11.381 26.726 -11.330 1.00 97.00 141 ARG A N 1
ATOM 1118 C CA . ARG A 1 141 ? 11.763 27.622 -12.445 1.00 97.00 141 ARG A CA 1
ATOM 1119 C C . ARG A 1 141 ? 13.246 27.985 -12.398 1.00 97.00 141 ARG A C 1
ATOM 1121 O O . ARG A 1 141 ? 13.910 28.043 -13.435 1.00 97.00 141 ARG A O 1
ATOM 1128 N N . SER A 1 142 ? 13.764 28.201 -11.193 1.00 95.50 142 SER A N 1
ATOM 1129 C CA . SER A 1 142 ? 15.188 28.451 -10.967 1.00 95.50 142 SER A CA 1
ATOM 1130 C C . SER A 1 142 ? 16.013 27.200 -11.300 1.00 95.50 142 SER A C 1
ATOM 1132 O O . SER A 1 142 ? 16.992 27.287 -12.042 1.00 95.50 142 SER A O 1
ATOM 1134 N N . GLY A 1 143 ? 15.553 26.024 -10.862 1.00 94.12 143 GLY A N 1
ATOM 1135 C CA . GLY A 1 143 ? 16.114 24.715 -11.201 1.00 94.12 143 GLY A CA 1
ATOM 1136 C C . GLY A 1 143 ? 16.130 24.441 -12.706 1.00 94.12 143 GLY A C 1
ATOM 1137 O O . GLY A 1 143 ? 17.144 23.995 -13.229 1.00 94.12 143 GLY A O 1
ATOM 1138 N N . ALA A 1 144 ? 15.082 24.819 -13.445 1.00 95.88 144 ALA A N 1
ATOM 1139 C CA . ALA A 1 144 ? 15.035 24.686 -14.906 1.00 95.88 144 ALA A CA 1
ATOM 1140 C C . ALA A 1 144 ? 16.165 25.457 -15.608 1.00 95.88 144 ALA A C 1
ATOM 1142 O O . ALA A 1 144 ? 16.703 24.999 -16.615 1.00 95.88 144 ALA A O 1
ATOM 1143 N N . SER A 1 145 ? 16.534 26.623 -15.070 1.00 95.12 145 SER A N 1
ATOM 1144 C CA . SER A 1 145 ? 17.675 27.402 -15.567 1.00 95.12 145 SER A CA 1
ATOM 1145 C C . SER A 1 145 ? 19.006 26.741 -15.188 1.00 95.12 145 SER A C 1
ATOM 1147 O O . SER A 1 145 ? 19.945 26.744 -15.980 1.00 95.12 145 SER A O 1
ATOM 1149 N N . SER A 1 146 ? 19.078 26.124 -14.004 1.00 95.62 146 SER A N 1
ATOM 1150 C CA . SER A 1 146 ? 20.235 25.327 -13.578 1.00 95.62 146 SER A CA 1
ATOM 1151 C C . SER A 1 146 ? 20.460 24.119 -14.493 1.00 95.62 146 SER A C 1
ATOM 1153 O O . SER A 1 146 ? 21.568 23.930 -14.985 1.00 95.62 146 SER A O 1
ATOM 1155 N N . TYR A 1 147 ? 19.412 23.347 -14.800 1.00 95.81 147 TYR A N 1
ATOM 1156 C CA . TYR A 1 147 ? 19.495 22.201 -15.711 1.00 95.81 147 TYR A CA 1
ATOM 1157 C C . TYR A 1 147 ? 19.941 22.604 -17.113 1.00 95.81 147 TYR A C 1
ATOM 1159 O O . TYR A 1 147 ? 20.778 21.930 -17.706 1.00 95.81 147 TYR A O 1
ATOM 1167 N N . GLU A 1 148 ? 19.437 23.725 -17.630 1.00 96.38 148 GLU A N 1
ATOM 1168 C CA . GLU A 1 148 ? 19.885 24.255 -18.916 1.00 96.38 148 GLU A CA 1
ATOM 1169 C C . GLU A 1 148 ? 21.388 24.571 -18.898 1.00 96.38 148 GLU A C 1
ATOM 1171 O O . GLU A 1 148 ? 22.104 24.166 -19.813 1.00 96.38 148 GLU A O 1
ATOM 1176 N N . ASN A 1 149 ? 21.889 25.211 -17.837 1.00 96.62 149 ASN A N 1
ATOM 1177 C CA . ASN A 1 149 ? 23.317 25.500 -17.689 1.00 96.62 149 ASN A CA 1
ATOM 1178 C C . ASN A 1 149 ? 24.169 24.222 -17.634 1.00 96.62 149 ASN A C 1
ATOM 1180 O O . ASN A 1 149 ? 25.190 24.147 -18.319 1.00 96.62 149 ASN A O 1
ATOM 1184 N N . GLU A 1 150 ? 23.757 23.208 -16.867 1.00 97.25 150 GLU A N 1
ATOM 1185 C CA . GLU A 1 150 ? 24.472 21.925 -16.807 1.00 97.25 150 GLU A CA 1
ATOM 1186 C C . GLU A 1 150 ? 24.453 21.200 -18.162 1.00 97.25 150 GLU A C 1
ATOM 1188 O O . GLU A 1 150 ? 25.477 20.687 -18.612 1.00 97.25 150 GLU A O 1
ATOM 1193 N N . MET A 1 151 ? 23.336 21.244 -18.892 1.00 96.88 151 MET A N 1
ATOM 1194 C CA . MET A 1 151 ? 23.271 20.694 -20.248 1.00 96.88 151 MET A CA 1
ATOM 1195 C C . MET A 1 151 ? 24.157 21.452 -21.242 1.00 96.88 151 MET A C 1
ATOM 1197 O O . MET A 1 151 ? 24.684 20.841 -22.170 1.00 96.88 151 MET A O 1
ATOM 1201 N N . GLN A 1 152 ? 24.348 22.767 -21.084 1.00 97.25 152 GLN A N 1
ATOM 1202 C CA . GLN A 1 152 ? 25.312 23.510 -21.905 1.00 97.25 152 GLN A CA 1
ATOM 1203 C C . GLN A 1 152 ? 26.756 23.098 -21.597 1.00 97.25 152 GLN A C 1
ATOM 1205 O O . GLN A 1 152 ? 27.561 22.977 -22.521 1.00 97.25 152 GLN A O 1
ATOM 1210 N N . LYS A 1 153 ? 27.086 22.815 -20.328 1.00 97.44 153 LYS A N 1
ATOM 1211 C CA . LYS A 1 153 ? 28.399 22.258 -19.961 1.00 97.44 153 LYS A CA 1
ATOM 1212 C C . LYS A 1 153 ? 28.607 20.871 -20.566 1.00 97.44 153 LYS A C 1
ATOM 1214 O O . LYS A 1 153 ? 29.660 20.639 -21.152 1.00 97.44 153 LYS A O 1
ATOM 1219 N N . ALA A 1 154 ? 27.600 19.997 -20.492 1.00 97.50 154 ALA A N 1
ATOM 1220 C CA . ALA A 1 154 ? 27.626 18.680 -21.132 1.00 97.50 154 ALA A CA 1
ATOM 1221 C C . ALA A 1 154 ? 27.868 18.786 -22.645 1.00 97.50 154 ALA A C 1
ATOM 1223 O O . ALA A 1 154 ? 28.668 18.050 -23.215 1.00 97.50 154 ALA A O 1
ATOM 1224 N N . LYS A 1 155 ? 27.201 19.745 -23.298 1.00 97.56 155 LYS A N 1
ATOM 1225 C CA . LYS A 1 155 ? 27.331 19.981 -24.739 1.00 97.56 155 LYS A CA 1
ATOM 1226 C C . LYS A 1 155 ? 28.732 20.450 -25.112 1.00 97.56 155 LYS A C 1
ATOM 1228 O O . LYS A 1 155 ? 29.286 19.984 -26.104 1.00 97.56 155 LYS A O 1
ATOM 1233 N N . ALA A 1 156 ? 29.306 21.353 -24.320 1.00 96.56 156 ALA A N 1
ATOM 1234 C CA . ALA A 1 156 ? 30.682 21.792 -24.509 1.00 96.56 156 ALA A CA 1
ATOM 1235 C C . ALA A 1 156 ? 31.672 20.625 -24.337 1.00 96.56 156 ALA A C 1
ATOM 1237 O O . ALA A 1 156 ? 32.555 20.466 -25.179 1.00 96.56 156 ALA A O 1
ATOM 1238 N N . GLY A 1 157 ? 31.473 19.774 -23.320 1.00 95.56 157 GLY A N 1
ATOM 1239 C CA . GLY A 1 157 ? 32.321 18.606 -23.063 1.00 95.56 157 GLY A CA 1
ATOM 1240 C C . GLY A 1 157 ? 32.290 17.635 -24.239 1.00 95.56 157 GLY A C 1
ATOM 1241 O O . GLY A 1 157 ? 33.324 17.310 -24.817 1.00 95.56 157 GLY A O 1
ATOM 1242 N N . LEU A 1 158 ? 31.084 17.296 -24.691 1.00 97.19 158 LEU A N 1
ATOM 1243 C CA . LEU A 1 158 ? 30.873 16.406 -25.826 1.00 97.19 158 LEU A CA 1
ATOM 1244 C C . LEU A 1 158 ? 31.439 16.961 -27.143 1.00 97.19 158 LEU A C 1
ATOM 1246 O O . LEU A 1 158 ? 32.010 16.217 -27.939 1.00 97.19 158 LEU A O 1
ATOM 1250 N N . SER A 1 159 ? 31.315 18.272 -27.372 1.00 96.94 159 SER A N 1
ATOM 1251 C CA . SER A 1 159 ? 31.900 18.930 -28.544 1.00 96.94 159 SER A CA 1
ATOM 1252 C C . SER A 1 159 ? 33.430 18.851 -28.534 1.00 96.94 159 SER A C 1
ATOM 1254 O O . SER A 1 159 ? 34.032 18.651 -29.592 1.00 96.94 159 SER A O 1
ATOM 1256 N N . ASN A 1 160 ? 34.063 18.993 -27.364 1.00 95.94 160 ASN A N 1
ATOM 1257 C CA . ASN A 1 160 ? 35.513 18.858 -27.218 1.00 95.94 160 ASN A CA 1
ATOM 1258 C C . ASN A 1 160 ? 35.965 17.415 -27.482 1.00 95.94 160 ASN A C 1
ATOM 1260 O O . ASN A 1 160 ? 36.930 17.207 -28.221 1.00 95.94 160 ASN A O 1
ATOM 1264 N N . ASP A 1 161 ? 35.238 16.426 -26.956 1.00 95.44 161 ASP A N 1
ATOM 1265 C CA . ASP A 1 161 ? 35.519 15.005 -27.184 1.00 95.44 161 ASP A CA 1
ATOM 1266 C C . ASP A 1 161 ? 35.395 14.640 -28.669 1.00 95.44 161 ASP A C 1
ATOM 1268 O O . ASP A 1 161 ? 36.311 14.052 -29.248 1.00 95.44 161 ASP A O 1
ATOM 1272 N N . LEU A 1 162 ? 34.311 15.067 -29.330 1.00 97.25 162 LEU A N 1
ATOM 1273 C CA . LEU A 1 162 ? 34.124 14.880 -30.772 1.00 97.25 162 LEU A CA 1
ATOM 1274 C C . LEU A 1 162 ? 35.262 15.505 -31.582 1.00 97.25 162 LEU A C 1
ATOM 1276 O O . LEU A 1 162 ? 35.758 14.889 -32.528 1.00 97.25 162 LEU A O 1
ATOM 1280 N N . GLN A 1 163 ? 35.684 16.722 -31.232 1.00 97.56 163 GLN A N 1
ATOM 1281 C CA . GLN A 1 163 ? 36.794 17.390 -31.906 1.00 97.56 163 GLN A CA 1
ATOM 1282 C C . GLN A 1 163 ? 38.120 16.647 -31.689 1.00 97.56 163 GLN A C 1
ATOM 1284 O O . GLN A 1 163 ? 38.881 16.486 -32.644 1.00 97.56 163 GLN A O 1
ATOM 1289 N N . SER A 1 164 ? 38.371 16.150 -30.476 1.00 96.69 164 SER A N 1
ATOM 1290 C CA . SER A 1 164 ? 39.560 15.365 -30.127 1.00 96.69 164 SER A CA 1
ATOM 1291 C C . SER A 1 164 ? 39.631 14.052 -30.917 1.00 96.69 164 SER A C 1
ATOM 1293 O O . SER A 1 164 ? 40.642 13.772 -31.567 1.00 96.69 164 SER A O 1
ATOM 1295 N N . VAL A 1 165 ? 38.536 13.281 -30.964 1.00 97.25 165 VAL A N 1
ATOM 1296 C CA . VAL A 1 165 ? 38.482 12.014 -31.716 1.00 97.25 165 VAL A CA 1
ATOM 1297 C C . VAL A 1 165 ? 38.609 12.256 -33.222 1.00 97.25 165 VAL A C 1
ATOM 1299 O O . VAL A 1 165 ? 39.344 11.536 -33.898 1.00 97.25 165 VAL A O 1
ATOM 1302 N N . ARG A 1 166 ? 37.969 13.302 -33.763 1.00 97.75 166 ARG A N 1
ATOM 1303 C CA . ARG A 1 166 ? 38.121 13.680 -35.181 1.00 97.75 166 ARG A CA 1
ATOM 1304 C C . ARG A 1 166 ? 39.554 14.089 -35.519 1.00 97.75 166 ARG A C 1
ATOM 1306 O O . ARG A 1 166 ? 40.062 13.672 -36.557 1.00 97.75 166 ARG A O 1
ATOM 1313 N N . ALA A 1 167 ? 40.215 14.857 -34.653 1.00 97.50 167 ALA A N 1
ATOM 1314 C CA . ALA A 1 167 ? 41.616 15.230 -34.837 1.00 97.50 167 ALA A CA 1
ATOM 1315 C C . ALA A 1 167 ? 42.536 13.997 -34.807 1.00 97.50 167 ALA A C 1
ATOM 1317 O O . ALA A 1 167 ? 43.402 13.856 -35.670 1.00 97.50 167 ALA A O 1
ATOM 1318 N N . ARG A 1 168 ? 42.303 13.060 -33.875 1.00 97.69 168 ARG A N 1
ATOM 1319 C CA . ARG A 1 168 ? 43.034 11.785 -33.809 1.00 97.69 168 ARG A CA 1
ATOM 1320 C C . ARG A 1 168 ? 42.823 10.938 -35.064 1.00 97.69 168 ARG A C 1
ATOM 1322 O O . ARG A 1 168 ? 43.794 10.434 -35.618 1.00 97.69 168 ARG A O 1
ATOM 1329 N N . ARG A 1 169 ? 41.582 10.819 -35.541 1.00 97.56 169 ARG A N 1
ATOM 1330 C CA . ARG A 1 169 ? 41.248 10.118 -36.790 1.00 97.56 169 ARG A CA 1
ATOM 1331 C C . ARG A 1 169 ? 42.009 10.704 -37.981 1.00 97.56 169 ARG A C 1
ATOM 1333 O O . ARG A 1 169 ? 42.647 9.953 -38.705 1.00 97.56 169 ARG A O 1
ATOM 1340 N N . GLN A 1 170 ? 42.015 12.031 -38.133 1.00 97.62 170 GLN A N 1
ATOM 1341 C CA . GLN A 1 170 ? 42.768 12.717 -39.195 1.00 97.62 170 GLN A CA 1
ATOM 1342 C C . GLN A 1 170 ? 44.280 12.466 -39.095 1.00 97.62 170 GLN A C 1
ATOM 1344 O O . GLN A 1 170 ? 44.943 12.251 -40.107 1.00 97.62 170 GLN A O 1
ATOM 1349 N N . GLN A 1 171 ? 44.835 12.460 -37.880 1.00 97.06 171 GLN A N 1
ATOM 1350 C CA . GLN A 1 171 ? 46.245 12.135 -37.658 1.00 97.06 171 GLN A CA 1
ATOM 1351 C C . GLN A 1 171 ? 46.570 10.682 -38.045 1.00 97.06 171 GLN A C 1
ATOM 1353 O O . GLN A 1 171 ? 47.627 10.421 -38.624 1.00 97.06 171 GLN A O 1
ATOM 1358 N N . LEU A 1 172 ? 45.676 9.735 -37.741 1.00 95.56 172 LEU A N 1
ATOM 1359 C CA . LEU A 1 172 ? 45.826 8.329 -38.123 1.00 95.56 172 LEU A CA 1
ATOM 1360 C C . LEU A 1 172 ? 45.714 8.136 -39.638 1.00 95.56 172 LEU A C 1
ATOM 1362 O O . LEU A 1 172 ? 46.541 7.432 -40.206 1.00 95.56 172 LEU A O 1
ATOM 1366 N N . GLU A 1 173 ? 44.768 8.806 -40.301 1.00 95.81 173 GLU A N 1
ATOM 1367 C CA . GLU A 1 173 ? 44.644 8.811 -41.767 1.00 95.81 173 GLU A CA 1
ATOM 1368 C C . GLU A 1 173 ? 45.918 9.360 -42.433 1.00 95.81 173 GLU A C 1
ATOM 1370 O O . GLU A 1 173 ? 46.436 8.764 -43.379 1.00 95.81 173 GLU A O 1
ATOM 1375 N N . GLU A 1 174 ? 46.478 10.453 -41.906 1.00 96.69 174 GLU A N 1
ATOM 1376 C CA . GLU A 1 174 ? 47.748 11.011 -42.382 1.00 96.69 174 GLU A CA 1
ATOM 1377 C C . GLU A 1 174 ? 48.915 10.031 -42.185 1.00 96.69 174 GLU A C 1
ATOM 1379 O O . GLU A 1 174 ? 49.750 9.869 -43.075 1.00 96.69 174 GLU A O 1
ATOM 1384 N N . THR A 1 175 ? 48.958 9.338 -41.045 1.00 95.19 175 THR A N 1
ATOM 1385 C CA . THR A 1 175 ? 49.996 8.343 -40.738 1.00 95.19 175 THR A CA 1
ATOM 1386 C C . THR A 1 175 ? 49.879 7.117 -41.646 1.00 95.19 175 THR A C 1
ATOM 1388 O O . THR A 1 175 ? 50.885 6.670 -42.195 1.00 95.19 175 THR A O 1
ATOM 1391 N N . SER A 1 176 ? 48.662 6.611 -41.869 1.00 93.31 176 SER A N 1
ATOM 1392 C CA . SER A 1 176 ? 48.381 5.511 -42.803 1.00 93.31 176 SER A CA 1
ATOM 1393 C C . SER A 1 176 ? 48.780 5.887 -44.234 1.00 93.31 176 SER A C 1
ATOM 1395 O O . SER A 1 176 ? 49.421 5.102 -44.940 1.00 93.31 176 SER A O 1
ATOM 1397 N N . ARG A 1 177 ? 48.510 7.135 -44.648 1.00 94.56 177 ARG A N 1
ATOM 1398 C CA . ARG A 1 177 ? 48.958 7.668 -45.941 1.00 94.56 177 ARG A CA 1
ATOM 1399 C C . ARG A 1 177 ? 50.482 7.703 -46.046 1.00 94.56 177 ARG A C 1
ATOM 1401 O O . ARG A 1 177 ? 51.027 7.212 -47.031 1.00 94.56 177 ARG A O 1
ATOM 1408 N N . GLN A 1 178 ? 51.177 8.229 -45.036 1.00 93.88 178 GLN A N 1
ATOM 1409 C CA . GLN A 1 178 ? 52.646 8.266 -45.005 1.00 93.88 178 GLN A CA 1
ATOM 1410 C C . GLN A 1 178 ? 53.260 6.861 -45.017 1.00 93.88 178 GLN A C 1
ATOM 1412 O O . GLN A 1 178 ? 54.254 6.627 -45.706 1.00 93.88 178 GLN A O 1
ATOM 1417 N N . PHE A 1 179 ? 52.655 5.911 -44.300 1.00 90.00 179 PHE A N 1
ATOM 1418 C CA . PHE A 1 179 ? 53.067 4.510 -44.296 1.00 90.00 179 PHE A CA 1
ATOM 1419 C C . PHE A 1 179 ? 52.869 3.862 -45.673 1.00 90.00 179 PHE A C 1
ATOM 1421 O O . PHE A 1 179 ? 53.788 3.229 -46.192 1.00 90.00 179 PHE A O 1
ATOM 1428 N N . SER A 1 180 ? 51.725 4.107 -46.317 1.00 89.00 180 SER A N 1
ATOM 1429 C CA . SER A 1 180 ? 51.430 3.649 -47.681 1.00 89.00 180 SER A CA 1
ATOM 1430 C C . SER A 1 180 ? 52.414 4.222 -48.708 1.00 89.00 180 SER A C 1
ATOM 1432 O O . SER A 1 180 ? 52.942 3.492 -49.550 1.00 89.00 180 SER A O 1
ATOM 1434 N N . GLU A 1 181 ? 52.736 5.517 -48.615 1.00 91.31 181 GLU A N 1
ATOM 1435 C CA . GLU A 1 181 ? 53.757 6.152 -49.455 1.00 91.31 181 GLU A CA 1
ATOM 1436 C C . GLU A 1 181 ? 55.150 5.552 -49.208 1.00 91.31 181 GLU A C 1
ATOM 1438 O O . GLU A 1 181 ? 55.885 5.276 -50.159 1.00 91.31 181 GLU A O 1
ATOM 1443 N N . MET A 1 182 ? 55.520 5.295 -47.951 1.00 88.69 182 MET A N 1
ATOM 1444 C CA . MET A 1 182 ? 56.785 4.646 -47.602 1.00 88.69 182 MET A CA 1
ATOM 1445 C C . MET A 1 182 ? 56.869 3.224 -48.176 1.00 88.69 182 MET A C 1
ATOM 1447 O O . MET A 1 182 ? 57.883 2.880 -48.785 1.00 88.69 182 MET A O 1
ATOM 1451 N N . LEU A 1 183 ? 55.804 2.425 -48.057 1.00 86.50 183 LEU A N 1
ATOM 1452 C CA . LEU A 1 183 ? 55.720 1.090 -48.657 1.00 86.50 183 LEU A CA 1
ATOM 1453 C C . LEU A 1 183 ? 55.848 1.143 -50.185 1.00 86.50 183 LEU A C 1
ATOM 1455 O O . LEU A 1 183 ? 56.591 0.349 -50.762 1.00 86.50 183 LEU A O 1
ATOM 1459 N N . SER A 1 184 ? 55.215 2.125 -50.839 1.00 85.81 184 SER A N 1
ATOM 1460 C CA . SER A 1 184 ? 55.329 2.323 -52.293 1.00 85.81 184 SER A CA 1
ATOM 1461 C C . SER A 1 184 ? 56.751 2.684 -52.748 1.00 85.81 184 SER A C 1
ATOM 1463 O O . SER A 1 184 ? 57.157 2.351 -53.857 1.00 85.81 184 SER A O 1
ATOM 1465 N N . ARG A 1 185 ? 57.554 3.326 -51.888 1.00 87.19 185 ARG A N 1
ATOM 1466 C CA . ARG A 1 185 ? 58.973 3.611 -52.164 1.00 87.19 185 ARG A CA 1
ATOM 1467 C C . ARG A 1 185 ? 59.873 2.394 -51.957 1.00 87.19 185 ARG A C 1
ATOM 1469 O O . ARG A 1 185 ? 60.930 2.313 -52.577 1.00 87.19 185 ARG A O 1
ATOM 1476 N N . LEU A 1 186 ? 59.470 1.460 -51.096 1.00 81.19 186 LEU A N 1
ATOM 1477 C CA . LEU A 1 186 ? 60.200 0.223 -50.806 1.00 81.19 186 LEU A CA 1
ATOM 1478 C C . LEU A 1 186 ? 59.871 -0.918 -51.787 1.00 81.19 186 LEU A C 1
ATOM 1480 O O . LEU A 1 186 ? 60.553 -1.942 -51.772 1.00 81.19 186 LEU A O 1
ATOM 1484 N N . SER A 1 187 ? 58.888 -0.745 -52.681 1.00 58.66 187 SER A N 1
ATOM 1485 C CA . SER A 1 187 ? 58.358 -1.773 -53.594 1.00 58.66 187 SER A CA 1
ATOM 1486 C C . SER A 1 187 ? 59.285 -2.177 -54.759 1.00 58.66 187 SER A C 1
ATOM 1488 O O . SER A 1 187 ? 58.821 -2.615 -55.809 1.00 58.66 187 SER A O 1
ATOM 1490 N N . GLY A 1 188 ? 60.604 -2.072 -54.580 1.00 57.53 188 GLY A N 1
ATOM 1491 C CA . GLY A 1 188 ? 61.613 -2.648 -55.474 1.00 57.53 188 GLY A CA 1
ATOM 1492 C C . GLY A 1 188 ? 61.952 -4.122 -55.192 1.00 57.53 188 GLY A C 1
ATOM 1493 O O . GLY A 1 188 ? 62.821 -4.672 -55.861 1.00 57.53 188 GLY A O 1
ATOM 1494 N N . GLY A 1 189 ? 61.311 -4.782 -54.220 1.00 58.59 189 GLY A N 1
ATOM 1495 C CA . GLY A 1 189 ? 61.593 -6.182 -53.887 1.00 58.59 189 GLY A CA 1
ATOM 1496 C C . GLY A 1 189 ? 60.492 -6.859 -53.067 1.00 58.59 189 GLY A C 1
ATOM 1497 O O . GLY A 1 189 ? 59.686 -6.191 -52.428 1.00 58.59 189 GLY A O 1
ATOM 1498 N N . PHE A 1 190 ? 60.504 -8.195 -53.090 1.00 58.47 190 PHE A N 1
ATOM 1499 C CA . PHE A 1 190 ? 59.565 -9.200 -52.540 1.00 58.47 190 PHE A CA 1
ATOM 1500 C C . PHE A 1 190 ? 58.982 -8.946 -51.120 1.00 58.47 190 PHE A C 1
ATOM 1502 O O . PHE A 1 190 ? 58.043 -9.621 -50.715 1.00 58.47 190 PHE A O 1
ATOM 1509 N N . ALA A 1 191 ? 59.485 -7.961 -50.368 1.00 57.44 191 ALA A N 1
ATOM 1510 C CA . ALA A 1 191 ? 59.042 -7.606 -49.017 1.00 57.44 191 ALA A CA 1
ATOM 1511 C C . ALA A 1 191 ? 57.697 -6.844 -48.950 1.00 57.44 191 ALA A C 1
ATOM 1513 O O . ALA A 1 191 ? 57.062 -6.835 -47.900 1.00 57.44 191 ALA A O 1
ATOM 1514 N N . ALA A 1 192 ? 57.223 -6.231 -50.043 1.00 57.88 192 ALA A N 1
ATOM 1515 C CA . ALA A 1 192 ? 55.980 -5.441 -50.039 1.00 57.88 192 ALA A CA 1
ATOM 1516 C C . ALA A 1 192 ? 54.694 -6.278 -49.853 1.00 57.88 192 ALA A C 1
ATOM 1518 O O . ALA A 1 192 ? 53.684 -5.753 -49.395 1.00 57.88 192 ALA A O 1
ATOM 1519 N N . ILE A 1 193 ? 54.728 -7.579 -50.166 1.00 64.25 193 ILE A N 1
ATOM 1520 C CA . ILE A 1 193 ? 53.554 -8.468 -50.086 1.00 64.25 193 ILE A CA 1
ATOM 1521 C C . ILE A 1 193 ? 53.306 -8.945 -48.643 1.00 64.25 193 ILE A C 1
ATOM 1523 O O . ILE A 1 193 ? 52.162 -9.151 -48.255 1.00 64.25 193 ILE A O 1
ATOM 1527 N N . GLN A 1 194 ? 54.351 -9.054 -47.814 1.00 65.94 194 GLN A N 1
ATOM 1528 C CA . GLN A 1 194 ? 54.232 -9.593 -46.453 1.00 65.94 194 GLN A CA 1
ATOM 1529 C C . GLN A 1 194 ? 53.734 -8.560 -45.422 1.00 65.94 194 GLN A C 1
ATOM 1531 O O . GLN A 1 194 ? 53.122 -8.939 -44.431 1.00 65.94 194 GLN A O 1
ATOM 1536 N N . PHE A 1 195 ? 53.942 -7.259 -45.663 1.00 63.59 195 PHE A N 1
ATOM 1537 C CA . PHE A 1 195 ? 53.510 -6.181 -44.755 1.00 63.59 195 PHE A CA 1
ATOM 1538 C C . PHE A 1 195 ? 52.155 -5.550 -45.119 1.00 63.59 195 PHE A C 1
ATOM 1540 O O . PHE A 1 195 ? 51.608 -4.788 -44.329 1.00 63.59 195 PHE A O 1
ATOM 1547 N N . ALA A 1 196 ? 51.581 -5.875 -46.283 1.00 62.59 196 ALA A N 1
ATOM 1548 C CA . ALA A 1 196 ? 50.310 -5.303 -46.740 1.00 62.59 196 ALA A CA 1
ATOM 1549 C C . ALA A 1 196 ? 49.076 -5.787 -45.943 1.00 62.59 196 ALA A C 1
ATOM 1551 O O . ALA A 1 196 ? 48.010 -5.186 -46.048 1.00 62.59 196 ALA A O 1
ATOM 1552 N N . GLY A 1 197 ? 49.207 -6.855 -45.145 1.00 68.62 197 GLY A N 1
ATOM 1553 C CA . GLY A 1 197 ? 48.096 -7.459 -44.399 1.00 68.62 197 GLY A CA 1
ATOM 1554 C C . GLY A 1 197 ? 47.834 -6.888 -42.999 1.00 68.62 197 GLY A C 1
ATOM 1555 O O . GLY A 1 197 ? 46.806 -7.208 -42.413 1.00 68.62 197 GLY A O 1
ATOM 1556 N N . GLN A 1 198 ? 48.729 -6.064 -42.445 1.00 75.00 198 GLN A N 1
ATOM 1557 C CA . GLN A 1 198 ? 48.624 -5.567 -41.066 1.00 75.00 198 GLN A CA 1
ATOM 1558 C C . GLN A 1 198 ? 48.990 -4.082 -40.996 1.00 75.00 198 GLN A C 1
ATOM 1560 O O . GLN A 1 198 ? 50.082 -3.724 -40.562 1.00 75.00 198 GLN A O 1
ATOM 1565 N N . ASP A 1 199 ? 48.084 -3.204 -41.431 1.00 81.69 199 ASP A N 1
ATOM 1566 C CA . ASP A 1 199 ? 48.169 -1.784 -41.078 1.00 81.69 199 ASP A CA 1
ATOM 1567 C C . ASP A 1 199 ? 47.496 -1.577 -39.704 1.00 81.69 199 ASP A C 1
ATOM 1569 O O . ASP A 1 199 ? 46.261 -1.538 -39.637 1.00 81.69 199 ASP A O 1
ATOM 1573 N N . PRO A 1 200 ? 48.260 -1.437 -38.600 1.00 84.94 200 PRO A N 1
ATOM 1574 C CA . PRO A 1 200 ? 47.698 -1.262 -37.259 1.00 84.94 200 PRO A CA 1
ATOM 1575 C C . PRO A 1 200 ? 46.902 0.044 -37.116 1.00 84.94 200 PRO A C 1
ATOM 1577 O O . PRO A 1 200 ? 46.155 0.213 -36.153 1.00 84.94 200 PRO A O 1
ATOM 1580 N N . THR A 1 201 ? 47.031 0.985 -38.059 1.00 92.25 201 THR A N 1
ATOM 1581 C CA . THR A 1 201 ? 46.246 2.225 -38.043 1.00 92.25 201 THR A CA 1
ATOM 1582 C C . THR A 1 201 ? 44.808 2.009 -38.510 1.00 92.25 201 THR A C 1
ATOM 1584 O O . THR A 1 201 ? 43.926 2.762 -38.099 1.00 92.25 201 THR A O 1
ATOM 1587 N N . ARG A 1 202 ? 44.528 0.956 -39.294 1.00 90.88 202 ARG A N 1
ATOM 1588 C CA . ARG A 1 202 ? 43.184 0.680 -39.827 1.00 90.88 202 ARG A CA 1
ATOM 1589 C C . ARG A 1 202 ? 42.187 0.305 -38.730 1.00 90.88 202 ARG A C 1
ATOM 1591 O O . ARG A 1 202 ? 41.060 0.796 -38.742 1.00 90.88 202 ARG A O 1
ATOM 1598 N N . GLU A 1 203 ? 42.610 -0.514 -37.770 1.00 92.88 203 GLU A N 1
ATOM 1599 C CA . GLU A 1 203 ? 41.801 -0.871 -36.596 1.00 92.88 203 GLU A CA 1
ATOM 1600 C C . GLU A 1 203 ? 41.517 0.366 -35.731 1.00 92.88 203 GLU A C 1
ATOM 1602 O O . GLU A 1 203 ? 40.364 0.659 -35.422 1.00 92.88 203 GLU A O 1
ATOM 1607 N N . GLN A 1 204 ? 42.542 1.186 -35.469 1.00 95.12 204 GLN A N 1
ATOM 1608 C CA . GLN A 1 204 ? 42.390 2.420 -34.691 1.00 95.12 204 GLN A CA 1
ATOM 1609 C C . GLN A 1 204 ? 41.498 3.470 -35.377 1.00 95.12 204 GLN A C 1
ATOM 1611 O O . GLN A 1 204 ? 40.792 4.211 -34.691 1.00 95.12 204 GLN A O 1
ATOM 1616 N N . ILE A 1 205 ? 41.515 3.559 -36.714 1.00 94.81 205 ILE A N 1
ATOM 1617 C CA . ILE A 1 205 ? 40.588 4.411 -37.480 1.00 94.81 205 ILE A CA 1
ATOM 1618 C C . ILE A 1 205 ? 39.154 3.898 -37.319 1.00 94.81 205 ILE A C 1
ATOM 1620 O O . ILE A 1 205 ? 38.272 4.691 -36.996 1.00 94.81 205 ILE A O 1
ATOM 1624 N N . SER A 1 206 ? 38.936 2.585 -37.457 1.00 95.06 206 SER A N 1
ATOM 1625 C CA . SER A 1 206 ? 37.632 1.952 -37.214 1.00 95.06 206 SER A CA 1
ATOM 1626 C C . SER A 1 206 ? 37.113 2.239 -35.795 1.00 95.06 206 SER A C 1
ATOM 1628 O O . SER A 1 206 ? 35.943 2.578 -35.615 1.00 95.06 206 SER A O 1
ATOM 1630 N N . ASP A 1 207 ? 37.976 2.188 -34.779 1.00 95.50 207 ASP A N 1
ATOM 1631 C CA . ASP A 1 207 ? 37.598 2.522 -33.400 1.00 95.50 207 ASP A CA 1
ATOM 1632 C C . ASP A 1 207 ? 37.280 4.011 -33.208 1.00 95.50 207 ASP A C 1
ATOM 1634 O O . ASP A 1 207 ? 36.352 4.365 -32.470 1.00 95.50 207 ASP A O 1
ATOM 1638 N N . CYS A 1 208 ? 37.997 4.900 -33.906 1.00 96.69 208 CYS A N 1
ATOM 1639 C CA . CYS A 1 208 ? 37.656 6.321 -33.947 1.00 96.69 208 CYS A CA 1
ATOM 1640 C C . CYS A 1 208 ? 36.289 6.545 -34.612 1.00 96.69 208 CYS A C 1
ATOM 1642 O O . CYS A 1 208 ? 35.508 7.352 -34.111 1.00 96.69 208 CYS A O 1
ATOM 1644 N N . ASP A 1 209 ? 35.969 5.825 -35.690 1.00 96.81 209 ASP A N 1
ATOM 1645 C CA . ASP A 1 209 ? 34.672 5.914 -36.374 1.00 96.81 209 ASP A CA 1
ATOM 1646 C C . ASP A 1 209 ? 33.520 5.453 -35.470 1.00 96.81 209 ASP A C 1
ATOM 1648 O O . ASP A 1 209 ? 32.525 6.171 -35.327 1.00 96.81 209 ASP A O 1
ATOM 1652 N N . LYS A 1 210 ? 33.684 4.320 -34.770 1.00 96.12 210 LYS A N 1
ATOM 1653 C CA . LYS A 1 210 ? 32.727 3.849 -33.749 1.00 96.12 210 LYS A CA 1
ATOM 1654 C C . LYS A 1 210 ? 32.545 4.874 -32.626 1.00 96.12 210 LYS A C 1
ATOM 1656 O O . LYS A 1 210 ? 31.419 5.146 -32.201 1.00 96.12 210 LYS A O 1
ATOM 1661 N N . SER A 1 211 ? 33.640 5.484 -32.169 1.00 96.62 211 SER A N 1
ATOM 1662 C CA . SER A 1 211 ? 33.607 6.519 -31.131 1.00 96.62 211 SER A CA 1
ATOM 1663 C C . SER A 1 211 ? 32.883 7.784 -31.606 1.00 96.62 211 SER A C 1
ATOM 1665 O O . SER A 1 211 ? 32.052 8.321 -30.878 1.00 96.62 211 SER A O 1
ATOM 1667 N N . ILE A 1 212 ? 33.135 8.246 -32.837 1.00 97.25 212 ILE A N 1
ATOM 1668 C CA . ILE A 1 212 ? 32.441 9.400 -33.430 1.00 97.25 212 ILE A CA 1
ATOM 1669 C C . ILE A 1 212 ? 30.945 9.119 -33.557 1.00 97.25 212 ILE A C 1
ATOM 1671 O O . ILE A 1 212 ? 30.151 9.992 -33.206 1.00 97.25 212 ILE A O 1
ATOM 1675 N N . ALA A 1 213 ? 30.554 7.931 -34.028 1.00 96.44 213 ALA A N 1
ATOM 1676 C CA . ALA A 1 213 ? 29.149 7.541 -34.127 1.00 96.44 213 ALA A CA 1
ATOM 1677 C C . ALA A 1 213 ? 28.468 7.594 -32.749 1.00 96.44 213 ALA A C 1
ATOM 1679 O O . ALA A 1 213 ? 27.488 8.316 -32.572 1.00 96.44 213 ALA A O 1
ATOM 1680 N N . THR A 1 214 ? 29.081 6.957 -31.745 1.00 96.12 214 THR A N 1
ATOM 1681 C CA . THR A 1 214 ? 28.583 6.939 -30.360 1.00 96.12 214 THR A CA 1
ATOM 1682 C C . THR A 1 214 ? 28.444 8.349 -29.772 1.00 96.12 214 THR A C 1
ATOM 1684 O O . THR A 1 214 ? 27.417 8.686 -29.181 1.00 96.12 214 THR A O 1
ATOM 1687 N N . LEU A 1 215 ? 29.455 9.208 -29.939 1.00 96.44 215 LEU A N 1
ATOM 1688 C CA . LEU A 1 215 ? 29.419 10.588 -29.439 1.00 96.44 215 LEU A CA 1
ATOM 1689 C C . LEU A 1 215 ? 28.391 11.453 -30.188 1.00 96.44 215 LEU A C 1
ATOM 1691 O O . LEU A 1 215 ? 27.755 12.311 -29.580 1.00 96.44 215 LEU A O 1
ATOM 1695 N N . THR A 1 216 ? 28.187 11.211 -31.485 1.00 97.12 216 THR A N 1
ATOM 1696 C CA . THR A 1 216 ? 27.159 11.898 -32.284 1.00 97.12 216 THR A CA 1
ATOM 1697 C C . THR A 1 216 ? 25.752 11.512 -31.817 1.00 97.12 216 THR A C 1
ATOM 1699 O O . THR A 1 216 ? 24.879 12.373 -31.704 1.00 97.12 216 THR A O 1
ATOM 1702 N N . ASP A 1 217 ? 25.523 10.243 -31.478 1.00 96.50 217 ASP A N 1
ATOM 1703 C CA . ASP A 1 217 ? 24.245 9.802 -30.914 1.00 96.50 217 ASP A CA 1
ATOM 1704 C C . ASP A 1 217 ? 24.009 10.379 -29.513 1.00 96.50 217 ASP A C 1
ATOM 1706 O O . ASP A 1 217 ? 22.906 10.855 -29.222 1.00 96.50 217 ASP A O 1
ATOM 1710 N N . LYS A 1 218 ? 25.057 10.473 -28.681 1.00 97.44 218 LYS A N 1
ATOM 1711 C CA . LYS A 1 218 ? 24.992 11.222 -27.415 1.00 97.44 218 LYS A CA 1
ATOM 1712 C C . LYS A 1 218 ? 24.642 12.701 -27.631 1.00 97.44 218 LYS A C 1
ATOM 1714 O O . LYS A 1 218 ? 23.886 13.258 -26.838 1.00 97.44 218 LYS A O 1
ATOM 1719 N N . GLU A 1 219 ? 25.124 13.341 -28.700 1.00 97.94 219 GLU A N 1
ATOM 1720 C CA . GLU A 1 219 ? 24.830 14.754 -29.004 1.00 97.94 219 GLU A CA 1
ATOM 1721 C C . GLU A 1 219 ? 23.357 14.954 -29.378 1.00 97.94 219 GLU A C 1
ATOM 1723 O O . GLU A 1 219 ? 22.703 15.898 -28.911 1.00 97.94 219 GLU A O 1
ATOM 1728 N N . ARG A 1 220 ? 22.804 14.029 -30.172 1.00 97.25 220 ARG A N 1
ATOM 1729 C CA . ARG A 1 220 ? 21.373 13.999 -30.510 1.00 97.25 220 ARG A CA 1
ATOM 1730 C C . ARG A 1 220 ? 20.515 13.810 -29.264 1.00 97.25 220 ARG A C 1
ATOM 1732 O O . ARG A 1 220 ? 19.550 14.553 -29.071 1.00 97.25 220 ARG A O 1
ATOM 1739 N N . LEU A 1 221 ? 20.892 12.867 -28.400 1.00 95.88 221 LEU A N 1
ATOM 1740 C CA . LEU A 1 221 ? 20.196 12.604 -27.143 1.00 95.88 221 LEU A CA 1
ATOM 1741 C C . LEU A 1 221 ? 20.220 13.833 -26.217 1.00 95.88 221 LEU A C 1
ATOM 1743 O O . LEU A 1 221 ? 19.174 14.250 -25.721 1.00 95.88 221 LEU A O 1
ATOM 1747 N N . LEU A 1 222 ? 21.380 14.477 -26.053 1.00 97.44 222 LEU A N 1
ATOM 1748 C CA . LEU A 1 222 ? 21.513 15.703 -25.261 1.00 97.44 222 LEU A CA 1
ATOM 1749 C C . LEU A 1 222 ? 20.646 16.845 -25.807 1.00 97.44 222 LEU A C 1
ATOM 1751 O O . LEU A 1 222 ? 19.988 17.549 -25.041 1.00 97.44 222 LEU A O 1
ATOM 1755 N N . THR A 1 223 ? 20.603 17.008 -27.130 1.00 96.31 223 THR A N 1
ATOM 1756 C CA . THR A 1 223 ? 19.758 18.017 -27.786 1.00 96.31 223 THR A CA 1
ATOM 1757 C C . THR A 1 223 ? 18.269 17.753 -27.526 1.00 96.31 223 THR A C 1
ATOM 1759 O O . THR A 1 223 ? 17.508 18.687 -27.267 1.00 96.31 223 THR A O 1
ATOM 1762 N N . SER A 1 224 ? 17.848 16.484 -27.528 1.00 95.75 224 SER A N 1
ATOM 1763 C CA . SER A 1 224 ? 16.481 16.091 -27.159 1.00 95.75 224 SER A CA 1
ATOM 1764 C C . SER A 1 224 ? 16.138 16.491 -25.718 1.00 95.75 224 SER A C 1
ATOM 1766 O O . SER A 1 224 ? 15.079 17.081 -25.467 1.00 95.75 224 SER A O 1
ATOM 1768 N N . TYR A 1 225 ? 17.056 16.263 -24.771 1.00 95.81 225 TYR A N 1
ATOM 1769 C CA . TYR A 1 225 ? 16.875 16.688 -23.382 1.00 95.81 225 TYR A CA 1
ATOM 1770 C C . TYR A 1 225 ? 16.796 18.215 -23.241 1.00 95.81 225 TYR A C 1
ATOM 1772 O O . TYR A 1 225 ? 15.874 18.706 -22.588 1.00 95.81 225 TYR A O 1
ATOM 1780 N N . GLN A 1 226 ? 17.682 18.968 -23.905 1.00 94.50 226 GLN A N 1
ATOM 1781 C CA . GLN A 1 226 ? 17.681 20.440 -23.885 1.00 94.50 226 GLN A CA 1
ATOM 1782 C C . GLN A 1 226 ? 16.342 21.032 -24.344 1.00 94.50 226 GLN A C 1
ATOM 1784 O O . GLN A 1 226 ? 15.823 21.957 -23.719 1.00 94.50 226 GLN A O 1
ATOM 1789 N N . ASN A 1 227 ? 15.758 20.472 -25.404 1.00 91.38 227 ASN A N 1
ATOM 1790 C CA . ASN A 1 227 ? 14.520 20.989 -25.985 1.00 91.38 227 ASN A CA 1
ATOM 1791 C C . ASN A 1 227 ? 13.284 20.719 -25.121 1.00 91.38 227 ASN A C 1
ATOM 1793 O O . ASN A 1 227 ? 12.311 21.469 -25.181 1.00 91.38 227 ASN A O 1
ATOM 1797 N N . THR A 1 228 ? 13.287 19.632 -24.351 1.00 93.75 228 THR A N 1
ATOM 1798 C CA . THR A 1 228 ? 12.056 19.107 -23.752 1.00 93.75 228 THR A CA 1
ATOM 1799 C C . THR A 1 228 ? 12.026 19.215 -22.230 1.00 93.75 228 THR A C 1
ATOM 1801 O O . THR A 1 228 ? 10.978 19.528 -21.666 1.00 93.75 228 THR A O 1
ATOM 1804 N N . LEU A 1 229 ? 13.164 19.031 -21.551 1.00 94.19 229 LEU A N 1
ATOM 1805 C CA . LEU A 1 229 ? 13.224 19.011 -20.089 1.00 94.19 229 LEU A CA 1
ATOM 1806 C C . LEU A 1 229 ? 12.841 20.362 -19.481 1.00 94.19 229 LEU A C 1
ATOM 1808 O O . LEU A 1 229 ? 12.001 20.422 -18.588 1.00 94.19 229 LEU A O 1
ATOM 1812 N N . ARG A 1 230 ? 13.422 21.458 -19.984 1.00 93.88 230 ARG A N 1
ATOM 1813 C CA . ARG A 1 230 ? 13.133 22.811 -19.487 1.00 93.88 230 ARG A CA 1
ATOM 1814 C C . ARG A 1 230 ? 11.641 23.122 -19.572 1.00 93.88 230 ARG A C 1
ATOM 1816 O O . ARG A 1 230 ? 11.069 23.650 -18.620 1.00 93.88 230 ARG A O 1
ATOM 1823 N N . GLN A 1 231 ? 11.026 22.794 -20.706 1.00 94.69 231 GLN A N 1
ATOM 1824 C CA . GLN A 1 231 ? 9.612 23.056 -20.939 1.00 94.69 231 GLN A CA 1
ATOM 1825 C C . GLN A 1 231 ? 8.732 22.248 -19.983 1.00 94.69 231 GLN A C 1
ATOM 1827 O O . GLN A 1 231 ? 7.796 22.809 -19.418 1.00 94.69 231 GLN A O 1
ATOM 1832 N N . ASP A 1 232 ? 9.059 20.975 -19.756 1.00 94.44 232 ASP A N 1
ATOM 1833 C CA . ASP A 1 232 ? 8.322 20.125 -18.821 1.00 94.44 232 ASP A CA 1
ATOM 1834 C C . ASP A 1 232 ? 8.462 20.617 -17.367 1.00 94.44 232 ASP A C 1
ATOM 1836 O O . ASP A 1 232 ? 7.470 20.692 -16.646 1.00 94.44 232 ASP A O 1
ATOM 1840 N N . VAL A 1 233 ? 9.656 21.041 -16.932 1.00 95.06 233 VAL A N 1
ATOM 1841 C CA . VAL A 1 233 ? 9.852 21.598 -15.578 1.00 95.06 233 VAL A CA 1
ATOM 1842 C C . VAL A 1 233 ? 9.057 22.893 -15.381 1.00 95.06 233 VAL A C 1
ATOM 1844 O O . VAL A 1 233 ? 8.407 23.077 -14.350 1.00 95.06 233 VAL A O 1
ATOM 1847 N N . VAL A 1 234 ? 9.079 23.795 -16.368 1.00 94.88 234 VAL A N 1
ATOM 1848 C CA . VAL A 1 234 ? 8.307 25.049 -16.322 1.00 94.88 234 VAL A CA 1
ATOM 1849 C C . VAL A 1 234 ? 6.803 24.771 -16.338 1.00 94.88 234 VAL A C 1
ATOM 1851 O O . VAL A 1 234 ? 6.052 25.427 -15.616 1.00 94.88 234 VAL A O 1
ATOM 1854 N N . ASP A 1 235 ? 6.357 23.791 -17.121 1.00 92.62 235 ASP A N 1
ATOM 1855 C CA . ASP A 1 235 ? 4.963 23.349 -17.149 1.00 92.62 235 ASP A CA 1
ATOM 1856 C C . ASP A 1 235 ? 4.514 22.795 -15.785 1.00 92.62 235 ASP A C 1
ATOM 1858 O O . ASP A 1 235 ? 3.475 23.213 -15.270 1.00 92.62 235 ASP A O 1
ATOM 1862 N N . ALA A 1 236 ? 5.327 21.957 -15.129 1.00 91.62 236 ALA A N 1
ATOM 1863 C CA . ALA A 1 236 ? 5.056 21.504 -13.762 1.00 91.62 236 ALA A CA 1
ATOM 1864 C C . ALA A 1 236 ? 4.940 22.677 -12.776 1.00 91.62 236 ALA A C 1
ATOM 1866 O O . ALA A 1 236 ? 3.978 22.742 -12.011 1.00 91.62 236 ALA A O 1
ATOM 1867 N N . ALA A 1 237 ? 5.870 23.637 -12.830 1.00 95.38 237 ALA A N 1
ATOM 1868 C CA . ALA A 1 237 ? 5.848 24.815 -11.965 1.00 95.38 237 ALA A CA 1
ATOM 1869 C C . ALA A 1 237 ? 4.576 25.662 -12.157 1.00 95.38 237 ALA A C 1
ATOM 1871 O O . ALA A 1 237 ? 3.947 26.074 -11.182 1.00 95.38 237 ALA A O 1
ATOM 1872 N N . ASN A 1 238 ? 4.154 25.887 -13.405 1.00 93.00 238 ASN A N 1
ATOM 1873 C CA . ASN A 1 238 ? 2.931 26.635 -13.710 1.00 93.00 238 ASN A CA 1
ATOM 1874 C C . ASN A 1 238 ? 1.675 25.909 -13.210 1.00 93.00 238 ASN A C 1
ATOM 1876 O O . ASN A 1 238 ? 0.745 26.539 -12.704 1.00 93.00 238 ASN A O 1
ATOM 1880 N N . LYS A 1 239 ? 1.646 24.578 -13.314 1.00 89.62 239 LYS A N 1
ATOM 1881 C CA . LYS A 1 239 ? 0.537 23.780 -12.790 1.00 89.62 239 LYS A CA 1
ATOM 1882 C C . LYS A 1 239 ? 0.494 23.790 -11.256 1.00 89.62 239 LYS A C 1
ATOM 1884 O O . LYS A 1 239 ? -0.591 23.922 -10.693 1.00 89.62 239 LYS A O 1
ATOM 1889 N N . ILE A 1 240 ? 1.646 23.736 -10.580 1.00 89.88 240 ILE A N 1
ATOM 1890 C CA . ILE A 1 240 ? 1.754 23.891 -9.115 1.00 89.88 240 ILE A CA 1
ATOM 1891 C C . ILE A 1 240 ? 1.245 25.267 -8.666 1.00 89.88 240 ILE A C 1
ATOM 1893 O O . ILE A 1 240 ? 0.482 25.358 -7.704 1.00 89.88 240 ILE A O 1
ATOM 1897 N N . GLU A 1 241 ? 1.587 26.336 -9.387 1.00 92.69 241 GLU A N 1
ATOM 1898 C CA . GLU A 1 241 ? 1.049 27.677 -9.124 1.00 92.69 241 GLU A CA 1
ATOM 1899 C C . GLU A 1 241 ? -0.479 27.728 -9.294 1.00 92.69 241 GLU A C 1
ATOM 1901 O O . GLU A 1 241 ? -1.176 28.380 -8.512 1.00 92.69 241 GLU A O 1
ATOM 1906 N N . GLY A 1 242 ? -1.025 26.971 -10.250 1.00 87.75 242 GLY A N 1
ATOM 1907 C CA . GLY A 1 242 ? -2.467 26.762 -10.371 1.00 87.75 242 GLY A CA 1
ATOM 1908 C C . GLY A 1 242 ? -3.091 26.170 -9.099 1.00 87.75 242 GLY A C 1
ATOM 1909 O O . GLY A 1 242 ? -4.141 26.641 -8.664 1.00 87.75 242 GLY A O 1
ATOM 1910 N N . ILE A 1 243 ? -2.426 25.205 -8.451 1.00 85.94 243 ILE A N 1
ATOM 1911 C CA . ILE A 1 243 ? -2.867 24.641 -7.162 1.00 85.94 243 ILE A CA 1
ATOM 1912 C C . ILE A 1 243 ? -2.758 25.692 -6.046 1.00 85.94 243 ILE A C 1
ATOM 1914 O O . ILE A 1 243 ? -3.684 25.845 -5.247 1.00 85.94 243 ILE A O 1
ATOM 1918 N N . ALA A 1 244 ? -1.673 26.471 -6.012 1.00 90.00 244 ALA A N 1
ATOM 1919 C CA . ALA A 1 244 ? -1.495 27.545 -5.031 1.00 90.00 244 ALA A CA 1
ATOM 1920 C C . ALA A 1 244 ? -2.621 28.586 -5.112 1.00 90.00 244 ALA A C 1
ATOM 1922 O O . ALA A 1 244 ? -3.145 29.056 -4.097 1.00 90.00 244 ALA A O 1
ATOM 1923 N N . TRP A 1 245 ? -3.044 28.918 -6.331 1.00 87.62 245 TRP A N 1
ATOM 1924 C CA . TRP A 1 245 ? -4.146 29.841 -6.559 1.00 87.62 245 TRP A CA 1
ATOM 1925 C C . TRP A 1 245 ? -5.475 29.325 -5.985 1.00 87.62 245 TRP A C 1
ATOM 1927 O O . TRP A 1 245 ? -6.248 30.118 -5.447 1.00 87.62 245 TRP A O 1
ATOM 1937 N N . ILE A 1 246 ? -5.730 28.012 -6.015 1.00 83.44 246 ILE A N 1
ATOM 1938 C CA . ILE A 1 246 ? -6.934 27.420 -5.403 1.00 83.44 246 ILE A CA 1
ATOM 1939 C C . ILE A 1 246 ? -6.939 27.675 -3.893 1.00 83.44 246 ILE A C 1
ATOM 1941 O O . ILE A 1 246 ? -7.939 28.142 -3.350 1.00 83.44 246 ILE A O 1
ATOM 1945 N N . TRP A 1 247 ? -5.809 27.465 -3.214 1.00 86.44 247 TRP A N 1
ATOM 1946 C CA . TRP A 1 247 ? -5.680 27.757 -1.781 1.00 86.44 247 TRP A CA 1
ATOM 1947 C C . TRP A 1 247 ? -5.852 29.238 -1.455 1.00 86.44 247 TRP A C 1
ATOM 1949 O O . TRP A 1 247 ? -6.481 29.589 -0.453 1.00 86.44 247 TRP A O 1
ATOM 1959 N N . LYS A 1 248 ? -5.365 30.123 -2.331 1.00 89.88 248 LYS A N 1
ATOM 1960 C CA . LYS A 1 248 ? -5.619 31.565 -2.231 1.00 89.88 248 LYS A CA 1
ATOM 1961 C C . LYS A 1 248 ? -7.118 31.876 -2.298 1.00 89.88 248 LYS A C 1
ATOM 1963 O O . LYS A 1 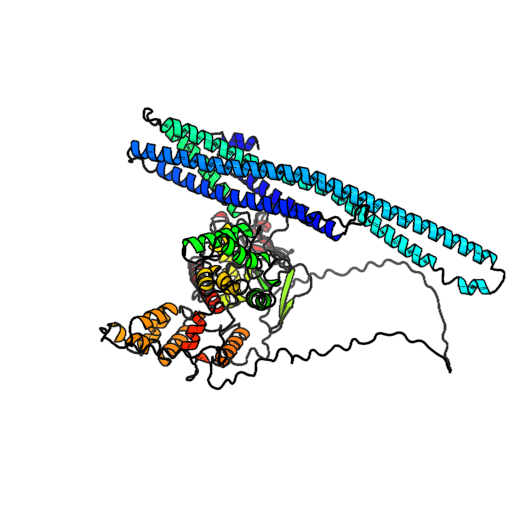248 ? -7.594 32.650 -1.471 1.00 89.88 248 LYS A O 1
ATOM 1968 N N . ALA A 1 249 ? -7.841 31.280 -3.247 1.00 81.50 249 ALA A N 1
ATOM 1969 C CA . ALA A 1 249 ? -9.284 31.470 -3.385 1.00 81.50 249 ALA A CA 1
ATOM 1970 C C . ALA A 1 249 ? -10.033 30.971 -2.138 1.00 81.50 249 ALA A C 1
ATOM 1972 O O . ALA A 1 249 ? -10.786 31.734 -1.538 1.00 81.50 249 ALA A O 1
ATOM 1973 N N . LEU A 1 250 ? -9.723 29.756 -1.667 1.00 80.69 250 LEU A N 1
ATOM 1974 C CA . LEU A 1 250 ? -10.316 29.187 -0.451 1.00 80.69 250 LEU A CA 1
ATOM 1975 C C . LEU A 1 250 ? -10.096 30.073 0.780 1.00 80.69 250 LEU A C 1
ATOM 1977 O O . LEU A 1 250 ? -11.024 30.303 1.556 1.00 80.69 250 LEU A O 1
ATOM 1981 N N . ARG A 1 251 ? -8.880 30.604 0.957 1.00 89.12 251 ARG A N 1
ATOM 1982 C CA . ARG A 1 251 ? -8.572 31.554 2.035 1.00 89.12 251 ARG A CA 1
ATOM 1983 C C . ARG A 1 251 ? -9.416 32.823 1.920 1.00 89.12 251 ARG A C 1
ATOM 1985 O O . ARG A 1 251 ? -9.944 33.280 2.929 1.00 89.12 251 ARG A O 1
ATOM 1992 N N . SER A 1 252 ? -9.513 33.407 0.725 1.00 84.62 252 SER A N 1
ATOM 1993 C CA . SER A 1 252 ? -10.326 34.607 0.499 1.00 84.62 252 SER A CA 1
ATOM 1994 C C . SER A 1 252 ? -11.790 34.372 0.863 1.00 84.62 252 SER A C 1
ATOM 1996 O O . SER A 1 252 ? -12.369 35.204 1.555 1.00 84.62 252 SER A O 1
ATOM 1998 N N . ASP A 1 253 ? -12.357 33.225 0.495 1.00 79.31 253 ASP A N 1
ATOM 1999 C CA . ASP A 1 253 ? -13.738 32.887 0.846 1.00 79.31 253 ASP A CA 1
ATOM 2000 C C . ASP A 1 253 ? -13.909 32.712 2.362 1.00 79.31 253 ASP A C 1
ATOM 2002 O O . ASP A 1 253 ? -14.853 33.240 2.950 1.00 79.31 253 ASP A O 1
ATOM 2006 N N . MET A 1 254 ? -12.963 32.031 3.025 1.00 82.81 254 MET A N 1
ATOM 2007 C CA . MET A 1 254 ? -12.960 31.895 4.490 1.00 82.81 254 MET A CA 1
ATOM 2008 C C . MET A 1 254 ? -12.873 33.248 5.204 1.00 82.81 254 MET A C 1
ATOM 2010 O O . MET A 1 254 ? -13.508 33.427 6.243 1.00 82.81 254 MET A O 1
ATOM 2014 N N . LEU A 1 255 ? -12.129 34.208 4.648 1.00 86.25 255 LEU A N 1
ATOM 2015 C CA . LEU A 1 255 ? -12.036 35.561 5.194 1.00 86.25 255 LEU A CA 1
ATOM 2016 C C . LEU A 1 255 ? -13.374 36.291 5.088 1.00 86.25 255 LEU A C 1
ATOM 2018 O O . LEU A 1 255 ? -13.825 36.860 6.078 1.00 86.25 255 LEU A O 1
ATOM 2022 N N . VAL A 1 256 ? -14.029 36.218 3.927 1.00 82.62 256 VAL A N 1
ATOM 2023 C CA . VAL A 1 256 ? -15.362 36.802 3.731 1.00 82.62 256 VAL A CA 1
ATOM 2024 C C . VAL A 1 256 ? -16.358 36.189 4.714 1.00 82.62 256 VAL A C 1
ATOM 2026 O O . VAL A 1 256 ? -17.075 36.924 5.389 1.00 82.62 256 VAL A O 1
ATOM 2029 N N . LEU A 1 257 ? -16.361 34.859 4.874 1.00 80.75 257 LEU A N 1
ATOM 2030 C CA . LEU A 1 257 ? -17.211 34.204 5.868 1.00 80.75 257 LEU A CA 1
ATOM 2031 C C . LEU A 1 257 ? -16.884 34.692 7.287 1.00 80.75 257 LEU A C 1
ATOM 2033 O O . LEU A 1 257 ? -17.799 35.003 8.043 1.00 80.75 257 LEU A O 1
ATOM 2037 N N . LYS A 1 258 ? -15.605 34.788 7.665 1.00 87.69 258 LYS A N 1
ATOM 2038 C CA . LYS A 1 258 ? -15.195 35.279 8.989 1.00 87.69 258 LYS A CA 1
ATOM 2039 C C . LYS A 1 258 ? -15.703 36.698 9.244 1.00 87.69 258 LYS A C 1
ATOM 2041 O O . LYS A 1 258 ? -16.243 36.959 10.319 1.00 87.69 258 LYS A O 1
ATOM 2046 N N . GLU A 1 259 ? -15.537 37.599 8.277 1.00 86.75 259 GLU A N 1
ATOM 2047 C CA . GLU A 1 259 ? -16.031 38.974 8.359 1.00 86.75 259 GLU A CA 1
ATOM 2048 C C . GLU A 1 259 ? -17.551 38.981 8.530 1.00 86.75 259 GLU A C 1
ATOM 2050 O O . GLU A 1 259 ? -18.053 39.591 9.474 1.00 86.75 259 GLU A O 1
ATOM 2055 N N . GLU A 1 260 ? -18.282 38.217 7.716 1.00 81.88 260 GLU A N 1
ATOM 2056 C CA . GLU A 1 260 ? -19.735 38.083 7.845 1.00 81.88 260 GLU A CA 1
ATOM 2057 C C . GLU A 1 260 ? -20.154 37.544 9.220 1.00 81.88 260 GLU A C 1
ATOM 2059 O O . GLU A 1 260 ? -21.054 38.107 9.839 1.00 81.88 260 GLU A O 1
ATOM 2064 N N . LEU A 1 261 ? -19.488 36.512 9.746 1.00 82.19 261 LEU A N 1
ATOM 2065 C CA . LEU A 1 261 ? -19.770 35.988 11.086 1.00 82.19 261 LEU A CA 1
ATOM 2066 C C . LEU A 1 261 ? -19.458 37.027 12.168 1.00 82.19 261 LEU A C 1
ATOM 2068 O O . LEU A 1 261 ? -20.213 37.136 13.133 1.00 82.19 261 LEU A O 1
ATOM 2072 N N . SER A 1 262 ? -18.401 37.827 12.000 1.00 86.00 262 SER A N 1
ATOM 2073 C CA . SER A 1 262 ? -18.036 38.866 12.967 1.00 86.00 262 SER A CA 1
ATOM 2074 C C . SER A 1 262 ? -19.136 39.924 13.119 1.00 86.00 262 SER A C 1
ATOM 2076 O O . SER A 1 262 ? -19.504 40.243 14.251 1.00 86.00 262 SER A O 1
ATOM 2078 N N . PHE A 1 263 ? -19.757 40.354 12.011 1.00 83.50 263 PHE A N 1
ATOM 2079 C CA . PHE A 1 263 ? -20.902 41.276 12.022 1.00 83.50 263 PHE A CA 1
ATOM 2080 C C . PHE A 1 263 ? -22.129 40.697 12.737 1.00 83.50 263 PHE A C 1
ATOM 2082 O O . PHE A 1 263 ? -22.919 41.436 13.315 1.00 83.50 263 PHE A O 1
ATOM 2089 N N . VAL A 1 264 ? -22.304 39.376 12.690 1.00 78.06 264 VAL A N 1
ATOM 2090 C CA . VAL A 1 264 ? -23.463 38.669 13.264 1.00 78.06 264 VAL A CA 1
ATOM 2091 C C . VAL A 1 264 ? -23.273 38.380 14.749 1.00 78.06 264 VAL A C 1
ATOM 2093 O O . VAL A 1 264 ? -24.245 38.221 15.480 1.00 78.06 264 VAL A O 1
ATOM 2096 N N . THR A 1 265 ? -22.023 38.303 15.203 1.00 82.00 265 THR A N 1
ATOM 2097 C CA . THR A 1 265 ? -21.677 38.081 16.613 1.00 82.00 265 THR A CA 1
ATOM 2098 C C . THR A 1 265 ? -21.635 39.351 17.461 1.00 82.00 265 THR A C 1
ATOM 2100 O O . THR A 1 265 ? -21.346 39.262 18.661 1.00 82.00 265 THR A O 1
ATOM 2103 N N . ASP A 1 266 ? -21.893 40.511 16.854 1.00 83.25 266 ASP A N 1
ATOM 2104 C CA . ASP A 1 266 ? -22.016 41.780 17.563 1.00 83.25 266 ASP A CA 1
ATOM 2105 C C . ASP A 1 266 ? -23.306 41.782 18.397 1.00 83.25 266 ASP A C 1
ATOM 2107 O O . ASP A 1 266 ? -24.383 41.462 17.890 1.00 83.25 266 ASP A O 1
ATOM 2111 N N . SER A 1 267 ? -23.199 42.081 19.696 1.00 73.31 267 SER A N 1
ATOM 2112 C CA . SER A 1 267 ? -24.268 41.833 20.680 1.00 73.31 267 SER A CA 1
ATOM 2113 C C . SER A 1 267 ? -25.546 42.626 20.418 1.00 73.31 267 SER A C 1
ATOM 2115 O O . SER A 1 267 ? -26.609 42.257 20.917 1.00 73.31 267 SER A O 1
ATOM 2117 N N . ASP A 1 268 ? -25.443 43.686 19.619 1.00 78.69 268 ASP A N 1
ATOM 2118 C CA . ASP A 1 268 ? -26.507 44.660 19.408 1.00 78.69 268 ASP A CA 1
ATOM 2119 C C . ASP A 1 268 ? -27.221 44.476 18.054 1.00 78.69 268 ASP A C 1
ATOM 2121 O O . ASP A 1 268 ? -28.221 45.149 17.785 1.00 78.69 268 ASP A O 1
ATOM 2125 N N . MET A 1 269 ? -26.755 43.554 17.197 1.00 74.06 269 MET A N 1
ATOM 2126 C CA . MET A 1 269 ? -27.343 43.310 15.877 1.00 74.06 269 MET A CA 1
ATOM 2127 C C . MET A 1 269 ? -28.201 42.035 15.840 1.00 74.06 269 MET A C 1
ATOM 2129 O O . MET A 1 269 ? -27.695 40.930 16.037 1.00 74.06 269 MET A O 1
ATOM 2133 N N . PRO A 1 270 ? -29.509 42.134 15.526 1.00 71.56 270 PRO A N 1
ATOM 2134 C CA . PRO A 1 270 ? -30.345 40.954 15.355 1.00 71.56 270 PRO A CA 1
ATOM 2135 C C . PRO A 1 270 ? -29.920 40.166 14.109 1.00 71.56 270 PRO A C 1
ATOM 2137 O O . PRO A 1 270 ? -29.776 40.723 13.018 1.00 71.56 270 PRO A O 1
ATOM 2140 N N . VAL A 1 271 ? -29.780 38.844 14.250 1.00 68.94 271 VAL A N 1
ATOM 2141 C CA . VAL A 1 271 ? -29.458 37.938 13.137 1.00 68.94 271 VAL A CA 1
ATOM 2142 C C . VAL A 1 271 ? -30.549 38.032 12.066 1.00 68.94 271 VAL A C 1
ATOM 2144 O O . VAL A 1 271 ? -31.678 37.572 12.252 1.00 68.94 271 VAL A O 1
ATOM 2147 N N . SER A 1 272 ? -30.231 38.645 10.926 1.00 72.56 272 SER A N 1
ATOM 2148 C CA . SER A 1 272 ? -31.208 38.847 9.856 1.00 72.56 272 SER A CA 1
ATOM 2149 C C . SER A 1 272 ? -31.496 37.541 9.096 1.00 72.56 272 SER A C 1
ATOM 2151 O O . SER A 1 272 ? -30.631 36.677 8.942 1.00 72.56 272 SER A O 1
ATOM 2153 N N . LYS A 1 273 ? -32.700 37.402 8.520 1.00 65.19 273 LYS A N 1
ATOM 2154 C CA . LYS A 1 273 ? -33.015 36.278 7.609 1.00 65.19 273 LYS A CA 1
ATOM 2155 C C . LYS A 1 273 ? -32.060 36.211 6.409 1.00 65.19 273 LYS A C 1
ATOM 2157 O O . LYS A 1 273 ? -31.783 35.127 5.903 1.00 65.19 273 LYS A O 1
ATOM 2162 N N . MET A 1 274 ? -31.552 37.361 5.962 1.00 65.19 274 MET A N 1
ATOM 2163 C CA . MET A 1 274 ? -30.589 37.452 4.864 1.00 65.19 274 MET A CA 1
ATOM 2164 C C . MET A 1 274 ? -29.238 36.845 5.255 1.00 65.19 274 MET A C 1
ATOM 2166 O O . MET A 1 274 ? -28.650 36.118 4.460 1.00 65.19 274 MET A O 1
ATOM 2170 N N . THR A 1 275 ? -28.798 37.065 6.494 1.00 64.69 275 THR A N 1
ATOM 2171 C CA . THR A 1 275 ? -27.608 36.433 7.073 1.00 64.69 275 THR A CA 1
ATOM 2172 C C . THR A 1 275 ? -27.736 34.912 7.072 1.00 64.69 275 THR A C 1
ATOM 2174 O O . THR A 1 275 ? -26.843 34.222 6.594 1.00 64.69 275 THR A O 1
ATOM 2177 N N . MET A 1 276 ? -28.869 34.375 7.532 1.00 67.12 276 MET A N 1
ATOM 2178 C CA . MET A 1 276 ? -29.086 32.922 7.543 1.00 67.12 276 MET A CA 1
ATOM 2179 C C . MET A 1 276 ? -29.122 32.333 6.128 1.00 67.12 276 MET A C 1
ATOM 2181 O O . MET A 1 276 ? -28.578 31.256 5.895 1.00 67.12 276 MET A O 1
ATOM 2185 N N . LYS A 1 277 ? -29.704 33.054 5.158 1.00 68.19 277 LYS A N 1
ATOM 2186 C CA . LYS A 1 277 ? -29.684 32.651 3.744 1.00 68.19 277 LYS A CA 1
ATOM 2187 C C . LYS A 1 277 ? -28.261 32.643 3.172 1.00 68.19 277 LYS A C 1
ATOM 2189 O O . LYS A 1 277 ? -27.918 31.724 2.430 1.00 68.19 277 LYS A O 1
ATOM 2194 N N . LYS A 1 278 ? -27.430 33.626 3.532 1.00 64.69 278 LYS A N 1
ATOM 2195 C CA . LYS A 1 278 ? -26.011 33.663 3.155 1.00 64.69 278 LYS A CA 1
ATOM 2196 C C . LYS A 1 278 ? -25.243 32.493 3.763 1.00 64.69 278 LYS A C 1
ATOM 2198 O O . LYS A 1 278 ? -24.659 31.736 3.005 1.00 64.69 278 LYS A O 1
ATOM 2203 N N . ILE A 1 279 ? -25.364 32.253 5.071 1.00 63.97 279 ILE A N 1
ATOM 2204 C CA . ILE A 1 279 ? -24.752 31.095 5.750 1.00 63.97 279 ILE A CA 1
ATOM 2205 C C . ILE A 1 279 ? -25.163 29.776 5.070 1.00 63.97 279 ILE A C 1
ATOM 2207 O O . ILE A 1 279 ? -24.315 28.923 4.821 1.00 63.97 279 ILE A O 1
ATOM 2211 N N . ALA A 1 280 ? -26.439 29.620 4.698 1.00 65.19 280 ALA A N 1
ATOM 2212 C CA . ALA A 1 280 ? -26.926 28.435 3.987 1.00 65.19 280 ALA A CA 1
ATOM 2213 C C . ALA A 1 280 ? -26.371 28.297 2.552 1.00 65.19 280 ALA A C 1
ATOM 2215 O O . ALA A 1 280 ? -26.087 27.186 2.112 1.00 65.19 280 ALA A O 1
ATOM 2216 N N . THR A 1 281 ? -26.183 29.406 1.832 1.00 63.53 281 THR A N 1
ATOM 2217 C CA . THR A 1 281 ? -25.595 29.410 0.475 1.00 63.53 281 THR A CA 1
ATOM 2218 C C . THR A 1 281 ? -24.102 29.083 0.540 1.00 63.53 281 THR A C 1
ATOM 2220 O O . THR A 1 281 ? -23.615 28.195 -0.158 1.00 63.53 281 THR A O 1
ATOM 2223 N N . THR A 1 282 ? -23.397 29.730 1.466 1.00 60.81 282 THR A N 1
ATOM 2224 C CA . THR A 1 282 ? -21.982 29.521 1.766 1.00 60.81 282 THR A CA 1
ATOM 2225 C C . THR A 1 282 ? -21.713 28.082 2.221 1.00 60.81 282 THR A C 1
ATOM 2227 O O . THR A 1 282 ? -20.750 27.467 1.772 1.00 60.81 282 THR A O 1
ATOM 2230 N N . ARG A 1 283 ? -22.622 27.471 2.997 1.00 65.06 283 ARG A N 1
ATOM 2231 C CA . ARG A 1 283 ? -22.615 26.028 3.305 1.00 65.06 283 ARG A CA 1
ATOM 2232 C C . ARG A 1 283 ? -22.611 25.164 2.045 1.00 65.06 283 ARG A C 1
ATOM 2234 O O . ARG A 1 283 ? -21.850 24.207 1.991 1.00 65.06 283 ARG A O 1
ATOM 2241 N N . GLY A 1 284 ? -23.446 25.468 1.051 1.00 63.38 284 GLY A N 1
ATOM 2242 C CA . GLY A 1 284 ? -23.507 24.698 -0.195 1.00 63.38 284 GLY A CA 1
ATOM 2243 C C . GLY A 1 284 ? -22.173 24.700 -0.945 1.00 63.38 284 GLY A C 1
ATOM 2244 O O . GLY A 1 284 ? -21.720 23.651 -1.392 1.00 63.38 284 GLY A O 1
ATOM 2245 N N . VAL A 1 285 ? -21.509 25.856 -1.015 1.00 61.44 285 VAL A N 1
ATOM 2246 C CA . VAL A 1 285 ? -20.164 25.986 -1.601 1.00 61.44 285 VAL A CA 1
ATOM 2247 C C . VAL A 1 285 ? -19.144 25.193 -0.788 1.00 61.44 285 VAL A C 1
ATOM 2249 O O . VAL A 1 285 ? -18.386 24.400 -1.340 1.00 61.44 285 VAL A O 1
ATOM 2252 N N . TYR A 1 286 ? -19.173 25.327 0.535 1.00 62.97 286 TYR A N 1
ATOM 2253 C CA . TYR A 1 286 ? -18.226 24.667 1.423 1.00 62.97 286 TYR A CA 1
ATOM 2254 C C . TYR A 1 286 ? -18.381 23.150 1.502 1.00 62.97 286 TYR A C 1
ATOM 2256 O O . TYR A 1 286 ? -17.370 22.464 1.568 1.00 62.97 286 TYR A O 1
ATOM 2264 N N . LEU A 1 287 ? -19.599 22.608 1.428 1.00 62.72 287 LEU A N 1
ATOM 2265 C CA . LEU A 1 287 ? -19.837 21.163 1.319 1.00 62.72 287 LEU A CA 1
ATOM 2266 C C . LEU A 1 287 ? -19.308 20.594 -0.001 1.00 62.72 287 LEU A C 1
ATOM 2268 O O . LEU A 1 287 ? -18.815 19.470 -0.044 1.00 62.72 287 LEU A O 1
ATOM 2272 N N . LYS A 1 288 ? -19.377 21.376 -1.079 1.00 62.25 288 LYS A N 1
ATOM 2273 C CA . LYS A 1 288 ? -18.853 20.975 -2.386 1.00 62.25 288 LYS A CA 1
ATOM 2274 C C . LYS A 1 288 ? -17.327 21.074 -2.437 1.00 62.25 288 LYS A C 1
ATOM 2276 O O . LYS A 1 288 ? -16.688 20.155 -2.934 1.00 62.25 288 LYS A O 1
ATOM 2281 N N . VAL A 1 289 ? -16.740 22.120 -1.845 1.00 60.69 289 VAL A N 1
ATOM 2282 C CA . VAL A 1 289 ? -15.290 22.221 -1.600 1.00 60.69 289 VAL A CA 1
ATOM 2283 C C . VAL A 1 289 ? -14.820 21.052 -0.736 1.00 60.69 289 VAL A C 1
ATOM 2285 O O . VAL A 1 289 ? -13.877 20.374 -1.109 1.00 60.69 289 VAL A O 1
ATOM 2288 N N . ALA A 1 290 ? -15.512 20.766 0.366 1.00 57.66 290 ALA A N 1
ATOM 2289 C CA . ALA A 1 290 ? -15.262 19.645 1.266 1.00 57.66 290 ALA A CA 1
ATOM 2290 C C . ALA A 1 290 ? -15.260 18.290 0.539 1.00 57.66 290 ALA A C 1
ATOM 2292 O O . ALA A 1 290 ? -14.316 17.516 0.684 1.00 57.66 290 ALA A O 1
ATOM 2293 N N . ALA A 1 291 ? -16.276 18.030 -0.288 1.00 58.22 291 ALA A N 1
ATOM 2294 C CA . ALA A 1 291 ? -16.374 16.819 -1.098 1.00 58.22 291 ALA A CA 1
ATOM 2295 C C . ALA A 1 291 ? -15.292 16.742 -2.187 1.00 58.22 291 ALA A C 1
ATOM 2297 O O . ALA A 1 291 ? -14.775 15.665 -2.466 1.00 58.22 291 ALA A O 1
ATOM 2298 N N . ALA A 1 292 ? -14.921 17.867 -2.800 1.00 56.19 292 ALA A N 1
ATOM 2299 C CA . ALA A 1 292 ? -13.869 17.913 -3.810 1.00 56.19 292 ALA A CA 1
ATOM 2300 C C . ALA A 1 292 ? -12.474 17.703 -3.219 1.00 56.19 292 ALA A C 1
ATOM 2302 O O . ALA A 1 292 ? -11.647 17.012 -3.804 1.00 56.19 292 ALA A O 1
ATOM 2303 N N . LEU A 1 293 ? -12.239 18.278 -2.046 1.00 55.88 293 LEU A N 1
ATOM 2304 C CA . LEU A 1 293 ? -11.045 18.101 -1.239 1.00 55.88 293 LEU A CA 1
ATOM 2305 C C . LEU A 1 293 ? -10.913 16.655 -0.748 1.00 55.88 293 LEU A C 1
ATOM 2307 O O . LEU A 1 293 ? -9.841 16.078 -0.873 1.00 55.88 293 LEU A O 1
ATOM 2311 N N . ASP A 1 294 ? -12.009 16.040 -0.301 1.00 54.56 294 ASP A N 1
ATOM 2312 C CA . ASP A 1 294 ? -12.073 14.611 0.024 1.00 54.56 294 ASP A CA 1
ATOM 2313 C C . ASP A 1 294 ? -11.864 13.740 -1.231 1.00 54.56 294 ASP A C 1
ATOM 2315 O O . ASP A 1 294 ? -11.084 12.799 -1.224 1.00 54.56 294 ASP A O 1
ATOM 2319 N N . MET A 1 295 ? -12.446 14.082 -2.384 1.00 54.34 295 MET A N 1
ATOM 2320 C CA . MET A 1 295 ? -12.123 13.408 -3.652 1.00 54.34 295 MET A CA 1
ATOM 2321 C C . MET A 1 295 ? -10.647 13.554 -4.044 1.00 54.34 295 MET A C 1
ATOM 2323 O O . MET A 1 295 ? -10.084 12.656 -4.667 1.00 54.34 295 MET A O 1
ATOM 2327 N N . TRP A 1 296 ? -10.032 14.686 -3.733 1.00 52.72 296 TRP A N 1
ATOM 2328 C CA . TRP A 1 296 ? -8.647 14.996 -4.052 1.00 52.72 296 TRP A CA 1
ATOM 2329 C C . TRP A 1 296 ? -7.675 14.222 -3.148 1.00 52.72 296 TRP A C 1
ATOM 2331 O O . TRP A 1 296 ? -6.775 13.569 -3.674 1.00 52.72 296 TRP A O 1
ATOM 2341 N N . THR A 1 297 ? -7.932 14.140 -1.837 1.00 52.56 297 THR A N 1
ATOM 2342 C CA . THR A 1 297 ? -7.187 13.257 -0.914 1.00 52.56 297 THR A CA 1
ATOM 2343 C C . THR A 1 297 ? -7.366 11.782 -1.277 1.00 52.56 297 THR A C 1
ATOM 2345 O O . THR A 1 297 ? -6.420 10.996 -1.260 1.00 52.56 297 THR A O 1
ATOM 2348 N N . ARG A 1 298 ? -8.571 11.406 -1.720 1.00 50.75 298 ARG A N 1
ATOM 2349 C CA . ARG A 1 298 ? -8.914 10.048 -2.149 1.00 50.75 298 ARG A CA 1
ATOM 2350 C C . ARG A 1 298 ? -8.339 9.625 -3.504 1.00 50.75 298 ARG A C 1
ATOM 2352 O O . ARG A 1 298 ? -8.631 8.501 -3.894 1.00 50.75 298 ARG A O 1
ATOM 2359 N N . ASN A 1 299 ? -7.566 10.458 -4.211 1.00 46.03 299 ASN A N 1
ATOM 2360 C CA . ASN A 1 299 ? -6.998 10.158 -5.540 1.00 46.03 299 ASN A CA 1
ATOM 2361 C C . ASN A 1 299 ? -5.453 10.262 -5.614 1.00 46.03 299 ASN A C 1
ATOM 2363 O O . ASN A 1 299 ? -4.898 10.053 -6.689 1.00 46.03 299 ASN A O 1
ATOM 2367 N N . MET A 1 300 ? -4.755 10.599 -4.521 1.00 40.50 300 MET A N 1
ATOM 2368 C CA . MET A 1 300 ? -3.317 10.959 -4.532 1.00 40.50 300 MET A CA 1
ATOM 2369 C C . MET A 1 300 ? -2.327 9.817 -4.291 1.00 40.50 300 MET A C 1
ATOM 2371 O O . MET A 1 300 ? -1.133 9.973 -4.535 1.00 40.50 300 MET A O 1
ATOM 2375 N N . GLY A 1 301 ? -2.797 8.657 -3.858 1.00 43.44 301 GLY A N 1
ATOM 2376 C CA . GLY A 1 301 ? -1.945 7.491 -3.717 1.00 43.44 301 GLY A CA 1
ATOM 2377 C C . GLY A 1 301 ? -2.776 6.328 -3.246 1.00 43.44 301 GLY A C 1
ATOM 2378 O O . GLY A 1 301 ? -3.379 6.386 -2.179 1.00 43.44 301 GLY A O 1
ATOM 2379 N N . PHE A 1 302 ? -2.838 5.299 -4.074 1.00 49.91 302 PHE A N 1
ATOM 2380 C CA . PHE A 1 302 ? -3.146 3.971 -3.596 1.00 49.91 302 PHE A CA 1
ATOM 2381 C C . PHE A 1 302 ? -2.149 3.082 -4.305 1.00 49.91 302 PHE A C 1
ATOM 2383 O O . PHE A 1 302 ? -2.208 2.929 -5.525 1.00 49.91 302 PHE A O 1
ATOM 2390 N N . ASP A 1 303 ? -1.237 2.504 -3.527 1.00 53.03 303 ASP A N 1
ATOM 2391 C CA . ASP A 1 303 ? -0.875 1.129 -3.814 1.00 53.03 303 ASP A CA 1
ATOM 2392 C C . ASP A 1 303 ? -2.201 0.415 -4.032 1.00 53.03 303 ASP A C 1
ATOM 2394 O O . ASP A 1 303 ? -3.072 0.402 -3.152 1.00 53.03 303 ASP A O 1
ATOM 2398 N N . GLU A 1 304 ? -2.403 -0.123 -5.224 1.00 67.25 304 GLU A N 1
ATOM 2399 C CA . GLU A 1 304 ? -3.429 -1.127 -5.334 1.00 67.25 304 GLU A CA 1
ATOM 2400 C C . GLU A 1 304 ? -3.088 -2.166 -4.267 1.00 67.25 304 GLU A C 1
ATOM 2402 O O . GLU A 1 304 ? -1.937 -2.571 -4.081 1.00 67.25 304 GLU A O 1
ATOM 2407 N N . VAL A 1 305 ? -4.081 -2.507 -3.469 1.00 79.56 305 VAL A N 1
ATOM 2408 C CA . VAL A 1 305 ? -3.934 -3.495 -2.418 1.00 79.56 305 VAL A CA 1
ATOM 2409 C C . VAL A 1 305 ? -4.748 -4.700 -2.818 1.00 79.56 305 VAL A C 1
ATOM 2411 O O . VAL A 1 305 ? -5.832 -4.562 -3.387 1.00 79.56 305 VAL A O 1
ATOM 2414 N N . CYS A 1 306 ? -4.240 -5.879 -2.485 1.00 87.31 306 CYS A N 1
ATOM 2415 C CA . CYS A 1 306 ? -4.927 -7.136 -2.703 1.00 87.31 306 CYS A CA 1
ATOM 2416 C C . CYS A 1 306 ? -6.323 -7.042 -2.090 1.00 87.31 306 CYS A C 1
ATOM 2418 O O . CYS A 1 306 ? -6.457 -6.766 -0.894 1.00 87.31 306 CYS A O 1
ATOM 2420 N N . ALA A 1 307 ? -7.361 -7.317 -2.878 1.00 88.19 307 ALA A N 1
ATOM 2421 C CA . ALA A 1 307 ? -8.741 -7.224 -2.404 1.00 88.19 307 ALA A CA 1
ATOM 2422 C C . ALA A 1 307 ? -9.021 -8.137 -1.192 1.00 88.19 307 ALA A C 1
ATOM 2424 O O . ALA A 1 307 ? -9.903 -7.831 -0.389 1.00 88.19 307 ALA A O 1
ATOM 2425 N N . LEU A 1 308 ? -8.249 -9.221 -1.032 1.00 91.25 308 LEU A N 1
ATOM 2426 C CA . LEU A 1 308 ? -8.429 -10.236 0.012 1.00 91.25 308 LEU A CA 1
ATOM 2427 C C . LEU A 1 308 ? -7.614 -10.001 1.284 1.00 91.25 308 LEU A C 1
ATOM 2429 O O . LEU A 1 308 ? -7.945 -10.566 2.319 1.00 91.25 308 LEU A O 1
ATOM 2433 N N . CYS A 1 309 ? -6.546 -9.205 1.242 1.00 89.31 309 CYS A N 1
ATOM 2434 C CA . CYS A 1 309 ? -5.727 -8.975 2.435 1.00 89.31 309 CYS A CA 1
ATOM 2435 C C . CYS A 1 309 ? -5.351 -7.518 2.662 1.00 89.31 309 CYS A C 1
ATOM 2437 O O . CYS A 1 309 ? -4.746 -7.214 3.684 1.00 89.31 309 CYS A O 1
ATOM 2439 N N . GLY A 1 310 ? -5.690 -6.606 1.754 1.00 87.44 310 GLY A N 1
ATOM 2440 C CA . GLY A 1 310 ? -5.366 -5.194 1.890 1.00 87.44 310 GLY A CA 1
ATOM 2441 C C . GLY A 1 310 ? -3.863 -4.921 1.891 1.00 87.44 310 GLY A C 1
ATOM 2442 O O . GLY A 1 310 ? -3.476 -3.876 2.390 1.00 87.44 310 GLY A O 1
ATOM 2443 N N . ILE A 1 311 ? -3.033 -5.839 1.375 1.00 86.06 311 ILE A N 1
ATOM 2444 C CA . ILE A 1 311 ? -1.579 -5.677 1.222 1.00 86.06 311 ILE A CA 1
ATOM 2445 C C . ILE A 1 311 ? -1.253 -5.507 -0.263 1.00 86.06 311 ILE A C 1
ATOM 2447 O O . ILE A 1 311 ? -1.790 -6.232 -1.102 1.00 86.06 311 ILE A O 1
ATOM 2451 N N . ARG A 1 312 ? -0.371 -4.569 -0.598 1.00 80.81 312 ARG A N 1
ATOM 2452 C CA . ARG A 1 312 ? 0.137 -4.339 -1.965 1.00 80.81 312 ARG A CA 1
ATOM 2453 C C . ARG A 1 312 ? 0.867 -5.559 -2.572 1.00 80.81 312 ARG A C 1
ATOM 2455 O O . ARG A 1 312 ? 1.355 -6.383 -1.798 1.00 80.81 312 ARG A O 1
ATOM 2462 N N . PRO A 1 313 ? 1.049 -5.671 -3.906 1.00 71.06 313 PRO A N 1
ATOM 2463 C CA . PRO A 1 313 ? 1.653 -6.852 -4.546 1.00 71.06 313 PRO A CA 1
ATOM 2464 C C . PRO A 1 313 ? 3.094 -7.123 -4.104 1.00 71.06 313 PRO A C 1
ATOM 2466 O O . PRO A 1 313 ? 3.534 -8.263 -4.061 1.00 71.06 313 PRO A O 1
ATOM 2469 N N . ARG A 1 314 ? 3.834 -6.076 -3.725 1.00 69.75 314 ARG A N 1
ATOM 2470 C CA . ARG A 1 314 ? 5.227 -6.174 -3.262 1.00 69.75 314 ARG A CA 1
ATOM 2471 C C . ARG A 1 314 ? 5.345 -6.506 -1.767 1.00 69.75 314 ARG A C 1
ATOM 2473 O O . ARG A 1 314 ? 6.255 -6.046 -1.089 1.00 69.75 314 ARG A O 1
ATOM 2480 N N . SER A 1 315 ? 4.367 -7.247 -1.257 1.00 65.25 315 SER A N 1
ATOM 2481 C CA . SER A 1 315 ? 4.347 -7.902 0.056 1.00 65.25 315 SER A CA 1
ATOM 2482 C C . SER A 1 315 ? 4.334 -7.021 1.313 1.00 65.25 315 SER A C 1
ATOM 2484 O O . SER A 1 315 ? 4.109 -7.547 2.394 1.00 65.25 315 SER A O 1
ATOM 2486 N N . GLY A 1 316 ? 4.465 -5.697 1.219 1.00 75.44 316 GLY A N 1
ATOM 2487 C CA . GLY A 1 316 ? 4.352 -4.793 2.375 1.00 75.44 316 GLY A CA 1
ATOM 2488 C C . GLY A 1 316 ? 5.473 -3.754 2.432 1.00 75.44 316 GLY A C 1
ATOM 2489 O O . GLY A 1 316 ? 6.099 -3.489 1.399 1.00 75.44 316 GLY A O 1
ATOM 2490 N N . PRO A 1 317 ? 5.709 -3.129 3.596 1.00 79.69 317 PRO A N 1
ATOM 2491 C CA . PRO A 1 317 ? 6.670 -2.043 3.724 1.00 79.69 317 PRO A CA 1
ATOM 2492 C C . PRO A 1 317 ? 8.115 -2.537 3.640 1.00 79.69 317 PRO A C 1
ATOM 2494 O O . PRO A 1 317 ? 8.476 -3.545 4.242 1.00 79.69 317 PRO A O 1
ATOM 2497 N N . MET A 1 318 ? 8.941 -1.806 2.892 1.00 75.38 318 MET A N 1
ATOM 2498 C CA . MET A 1 318 ? 10.366 -2.103 2.679 1.00 75.38 318 MET A CA 1
ATOM 2499 C C . MET A 1 318 ? 11.293 -0.999 3.206 1.00 75.38 318 MET A C 1
ATOM 2501 O O . MET A 1 318 ? 12.498 -1.221 3.358 1.00 75.38 318 MET A O 1
ATOM 2505 N N . TRP A 1 319 ? 10.736 0.176 3.496 1.00 76.81 319 TRP A N 1
ATOM 2506 C CA . TRP A 1 319 ? 11.452 1.354 3.974 1.00 76.81 319 TRP A CA 1
ATOM 2507 C C . TRP A 1 319 ? 10.931 1.757 5.351 1.00 76.81 319 TRP A C 1
ATOM 2509 O O . TRP A 1 319 ? 9.796 1.455 5.703 1.00 76.81 319 TRP A O 1
ATOM 2519 N N . TRP A 1 320 ? 11.729 2.447 6.161 1.00 81.31 320 TRP A N 1
ATOM 2520 C CA . TRP A 1 320 ? 11.270 2.886 7.483 1.00 81.31 320 TRP A CA 1
ATOM 2521 C C . TRP A 1 320 ? 10.306 4.076 7.403 1.00 81.31 320 TRP A C 1
ATOM 2523 O O . TRP A 1 320 ? 9.247 4.057 8.033 1.00 81.31 320 TRP A O 1
ATOM 2533 N N . SER A 1 321 ? 10.659 5.087 6.605 1.00 78.06 321 SER A N 1
ATOM 2534 C CA . SER A 1 321 ? 10.013 6.405 6.536 1.00 78.06 321 SER A CA 1
ATOM 2535 C C . SER A 1 321 ? 10.116 7.008 5.125 1.00 78.06 321 SER A C 1
ATOM 2537 O O . SER A 1 321 ? 10.993 6.631 4.353 1.00 78.06 321 SER A O 1
ATOM 2539 N N . MET A 1 322 ? 9.206 7.931 4.787 1.00 63.88 322 MET A N 1
ATOM 2540 C CA . MET A 1 322 ? 9.081 8.575 3.470 1.00 63.88 322 MET A CA 1
ATOM 2541 C C . MET A 1 322 ? 9.962 9.820 3.286 1.00 63.88 322 MET A C 1
ATOM 2543 O O . MET A 1 322 ? 10.232 10.182 2.151 1.00 63.88 322 MET A O 1
ATOM 2547 N N . ASN A 1 323 ? 10.389 10.488 4.365 1.00 57.72 323 ASN A N 1
ATOM 2548 C CA . ASN A 1 323 ? 11.104 11.774 4.333 1.00 57.72 323 ASN A CA 1
ATOM 2549 C C . ASN A 1 323 ? 12.059 11.901 5.541 1.00 57.72 323 ASN A C 1
ATOM 2551 O O . ASN A 1 323 ? 11.849 11.195 6.529 1.00 57.72 323 ASN A O 1
ATOM 2555 N N . SER A 1 324 ? 13.066 12.796 5.439 1.00 53.09 324 SER A N 1
ATOM 2556 C CA . SER A 1 324 ? 14.177 13.072 6.387 1.00 53.09 324 SER A CA 1
ATOM 2557 C C . SER A 1 324 ? 13.921 12.582 7.809 1.00 53.09 324 SER A C 1
ATOM 2559 O O . SER A 1 324 ? 12.926 12.967 8.403 1.00 53.09 324 SER A O 1
ATOM 2561 N N . GLU A 1 325 ? 14.818 11.791 8.370 1.00 57.97 325 GLU A N 1
ATOM 2562 C CA . GLU A 1 325 ? 14.550 10.828 9.450 1.00 57.97 325 GLU A CA 1
ATOM 2563 C C . GLU A 1 325 ? 14.229 11.459 10.823 1.00 57.97 325 GLU A C 1
ATOM 2565 O O . GLU A 1 325 ? 13.638 10.840 11.714 1.00 57.97 325 GLU A O 1
ATOM 2570 N N . GLN A 1 326 ? 14.523 12.749 10.976 1.00 64.38 326 GLN A N 1
ATOM 2571 C CA . GLN A 1 326 ? 14.451 13.467 12.244 1.00 64.38 326 GLN A CA 1
ATOM 2572 C C . GLN A 1 326 ? 13.030 13.677 12.825 1.00 64.38 326 GLN A C 1
ATOM 2574 O O . GLN A 1 326 ? 12.859 13.478 14.029 1.00 64.38 326 GLN A O 1
ATOM 2579 N N . PRO A 1 327 ? 11.981 14.050 12.059 1.00 78.44 327 PRO A N 1
ATOM 2580 C CA . PRO A 1 327 ? 10.658 14.343 12.608 1.00 78.44 327 PRO A CA 1
ATOM 2581 C C . PRO A 1 327 ? 9.978 13.124 13.239 1.00 78.44 327 PRO A C 1
ATOM 2583 O O . PRO A 1 327 ? 9.310 13.266 14.261 1.00 78.44 327 PRO A O 1
ATOM 2586 N N . VAL A 1 328 ? 10.168 11.922 12.679 1.00 83.12 328 VAL A N 1
ATOM 2587 C CA . VAL A 1 328 ? 9.513 10.708 13.197 1.00 83.12 328 VAL A CA 1
ATOM 2588 C C . VAL A 1 328 ? 10.189 10.224 14.480 1.00 83.12 328 VAL A C 1
ATOM 2590 O O . VAL A 1 328 ? 9.500 9.906 15.450 1.00 83.12 328 VAL A O 1
ATOM 2593 N N . ALA A 1 329 ? 11.525 10.241 14.536 1.00 89.50 329 ALA A N 1
ATOM 2594 C CA . ALA A 1 329 ? 12.265 9.928 15.759 1.00 89.50 329 ALA A CA 1
ATOM 2595 C C . ALA A 1 329 ? 11.919 10.903 16.900 1.00 89.50 329 ALA A C 1
ATOM 2597 O O . ALA A 1 329 ? 11.715 10.473 18.035 1.00 89.50 329 ALA A O 1
ATOM 2598 N N . VAL A 1 330 ? 11.780 12.201 16.594 1.00 91.44 330 VAL A N 1
ATOM 2599 C CA . VAL A 1 330 ? 11.323 13.229 17.549 1.00 91.44 330 VAL A CA 1
ATOM 2600 C C . VAL A 1 330 ? 9.923 12.929 18.062 1.00 91.44 330 VAL A C 1
ATOM 2602 O O . VAL A 1 330 ? 9.709 12.961 19.274 1.00 91.44 330 VAL A O 1
ATOM 2605 N N . GLN A 1 331 ? 8.984 12.594 17.178 1.00 90.12 331 GLN A N 1
ATOM 2606 C CA . GLN A 1 331 ? 7.625 12.252 17.586 1.00 90.12 331 GLN A CA 1
ATOM 2607 C C . GLN A 1 331 ? 7.607 11.035 18.523 1.00 90.12 331 GLN A C 1
ATOM 2609 O O . GLN A 1 331 ? 7.003 11.088 19.594 1.00 90.12 331 GLN A O 1
ATOM 2614 N N . ILE A 1 332 ? 8.303 9.953 18.161 1.00 93.62 332 ILE A N 1
ATOM 2615 C CA . ILE A 1 332 ? 8.375 8.738 18.986 1.00 93.62 332 ILE A CA 1
ATOM 2616 C C . ILE A 1 332 ? 9.024 9.052 20.343 1.00 93.62 332 ILE A C 1
ATOM 2618 O O . ILE A 1 332 ? 8.512 8.631 21.379 1.00 93.62 332 ILE A O 1
ATOM 2622 N N . ALA A 1 333 ? 10.106 9.835 20.366 1.00 95.94 333 ALA A N 1
ATOM 2623 C CA . ALA A 1 333 ? 10.761 10.256 21.604 1.00 95.94 333 ALA A CA 1
ATOM 2624 C C . ALA A 1 333 ? 9.825 11.069 22.517 1.00 95.94 333 ALA A C 1
ATOM 2626 O O . ALA A 1 333 ? 9.792 10.842 23.727 1.00 95.94 333 ALA A O 1
ATOM 2627 N N . GLN A 1 334 ? 9.036 11.986 21.950 1.00 96.25 334 GLN A N 1
ATOM 2628 C CA . GLN A 1 334 ? 8.042 12.764 22.695 1.00 96.25 334 GLN A CA 1
ATOM 2629 C C . GLN A 1 334 ? 6.949 11.871 23.286 1.00 96.25 334 GLN A C 1
ATOM 2631 O O . GLN A 1 334 ? 6.615 12.020 24.460 1.00 96.25 334 GLN A O 1
ATOM 2636 N N . GLU A 1 335 ? 6.429 10.918 22.510 1.00 96.00 335 GLU A N 1
ATOM 2637 C CA . GLU A 1 335 ? 5.427 9.960 22.986 1.00 96.00 335 GLU A CA 1
ATOM 2638 C C . GLU A 1 335 ? 5.970 9.083 24.126 1.00 96.00 335 GLU A C 1
ATOM 2640 O O . GLU A 1 335 ? 5.274 8.852 25.115 1.00 96.00 335 GLU A O 1
ATOM 2645 N N . ILE A 1 336 ? 7.233 8.651 24.035 1.00 97.56 336 ILE A N 1
ATOM 2646 C CA . ILE A 1 336 ? 7.917 7.890 25.092 1.00 97.56 336 ILE A CA 1
ATOM 2647 C C . ILE A 1 336 ? 8.018 8.716 26.376 1.00 97.56 336 ILE A C 1
ATOM 2649 O O . ILE A 1 336 ? 7.642 8.230 27.441 1.00 97.56 336 ILE A O 1
ATOM 2653 N N . LEU A 1 337 ? 8.479 9.968 26.292 1.00 97.44 337 LEU A N 1
ATOM 2654 C CA . LEU A 1 337 ? 8.605 10.847 27.461 1.00 97.44 337 LEU A CA 1
ATOM 2655 C C . LEU A 1 337 ? 7.247 11.239 28.047 1.00 97.44 337 LEU A C 1
ATOM 2657 O O . LEU A 1 337 ? 7.131 11.425 29.256 1.00 97.44 337 LEU A O 1
ATOM 2661 N N . GLN A 1 338 ? 6.210 11.335 27.216 1.00 97.19 338 GLN A N 1
ATOM 2662 C CA . GLN A 1 338 ? 4.848 11.560 27.684 1.00 97.19 338 GLN A CA 1
ATOM 2663 C C . GLN A 1 338 ? 4.305 10.341 28.441 1.00 97.19 338 GLN A C 1
ATOM 2665 O O . GLN A 1 338 ? 3.669 10.505 29.483 1.00 97.19 338 GLN A O 1
ATOM 2670 N N . ALA A 1 339 ? 4.560 9.128 27.942 1.00 97.06 339 ALA A N 1
ATOM 2671 C CA . ALA A 1 339 ? 4.149 7.886 28.593 1.00 97.06 339 ALA A CA 1
ATOM 2672 C C . ALA A 1 339 ? 4.965 7.590 29.864 1.00 97.06 339 ALA A C 1
ATOM 2674 O O . ALA A 1 339 ? 4.424 7.056 30.835 1.00 97.06 339 ALA A O 1
ATOM 2675 N N . LYS A 1 340 ? 6.255 7.950 29.870 1.00 97.56 340 LYS A N 1
ATOM 2676 C CA . LYS A 1 340 ? 7.205 7.678 30.955 1.00 97.56 340 LYS A CA 1
ATOM 2677 C C . LYS A 1 340 ? 8.182 8.852 31.166 1.00 97.56 340 LYS A C 1
ATOM 2679 O O . LYS A 1 340 ? 9.332 8.788 30.723 1.00 97.56 340 LYS A O 1
ATOM 2684 N N . PRO A 1 341 ? 7.768 9.914 31.887 1.00 97.38 341 PRO A N 1
ATOM 2685 C CA . PRO A 1 341 ? 8.614 11.093 32.116 1.00 97.38 341 PRO A CA 1
ATOM 2686 C C . PRO A 1 341 ? 9.903 10.807 32.903 1.00 97.38 341 PRO A C 1
ATOM 2688 O O . PRO A 1 341 ? 10.851 11.584 32.851 1.00 97.38 341 PRO A O 1
ATOM 2691 N N . ASP A 1 342 ? 9.939 9.703 33.652 1.00 96.69 342 ASP A N 1
ATOM 2692 C CA . ASP A 1 342 ? 11.030 9.281 34.533 1.00 96.69 342 ASP A CA 1
ATOM 2693 C C . ASP A 1 342 ? 11.983 8.248 33.900 1.00 96.69 342 ASP A C 1
ATOM 2695 O O . ASP A 1 342 ? 12.782 7.650 34.616 1.00 96.69 342 ASP A O 1
ATOM 2699 N N . LEU A 1 343 ? 11.954 8.052 32.572 1.00 96.75 343 LEU A N 1
ATOM 2700 C CA . LEU A 1 343 ? 12.818 7.085 31.865 1.00 96.75 343 LEU A CA 1
ATOM 2701 C C . LEU A 1 343 ? 14.330 7.365 32.031 1.00 96.75 343 LEU A C 1
ATOM 2703 O O . LEU A 1 343 ? 15.159 6.497 31.764 1.00 96.75 343 LEU A O 1
ATOM 2707 N N . GLY A 1 344 ? 14.706 8.568 32.478 1.00 96.50 344 GLY A N 1
ATOM 2708 C CA . GLY A 1 344 ? 16.100 8.940 32.744 1.00 96.50 344 GLY A CA 1
ATOM 2709 C C . GLY A 1 344 ? 16.933 9.207 31.485 1.00 96.50 344 GLY A C 1
ATOM 2710 O O . GLY A 1 344 ? 18.155 9.275 31.574 1.00 96.50 344 GLY A O 1
ATOM 2711 N N . MET A 1 345 ? 16.288 9.360 30.326 1.00 97.44 345 MET A N 1
ATOM 2712 C CA . MET A 1 345 ? 16.915 9.753 29.061 1.00 97.44 345 MET A CA 1
ATOM 2713 C C . MET A 1 345 ? 16.438 11.146 28.655 1.00 97.44 345 MET A C 1
ATOM 2715 O O . MET A 1 345 ? 15.260 11.465 28.826 1.00 97.44 345 MET A O 1
ATOM 2719 N N . SER A 1 346 ? 17.335 11.969 28.110 1.00 97.31 346 SER A N 1
ATOM 2720 C CA . SER A 1 346 ? 16.934 13.237 27.495 1.00 97.31 346 SER A CA 1
ATOM 2721 C C . SER A 1 346 ? 16.191 12.990 26.174 1.00 97.31 346 SER A C 1
ATOM 2723 O O . SER A 1 346 ? 16.299 11.911 25.579 1.00 97.31 346 SER A O 1
ATOM 2725 N N . ILE A 1 347 ? 15.429 13.983 25.699 1.00 96.69 347 ILE A N 1
ATOM 2726 C CA . ILE A 1 347 ? 14.776 13.885 24.386 1.00 96.69 347 ILE A CA 1
ATOM 2727 C C . ILE A 1 347 ? 15.829 13.761 23.281 1.00 96.69 347 ILE A C 1
ATOM 2729 O O . ILE A 1 347 ? 15.640 12.984 22.353 1.00 96.69 347 ILE A O 1
ATOM 2733 N N . GLU A 1 348 ? 16.966 14.443 23.415 1.00 96.88 348 GLU A N 1
ATOM 2734 C CA . GLU A 1 348 ? 18.081 14.380 22.475 1.00 96.88 348 GLU A CA 1
ATOM 2735 C C . GLU A 1 348 ? 18.700 12.977 22.422 1.00 96.88 348 GLU A C 1
ATOM 2737 O O . GLU A 1 348 ? 18.953 12.459 21.333 1.00 96.88 348 GLU A O 1
ATOM 2742 N N . ASP A 1 349 ? 18.878 12.322 23.575 1.00 96.31 349 ASP A N 1
ATOM 2743 C CA . ASP A 1 349 ? 19.391 10.947 23.639 1.00 96.31 349 ASP A CA 1
ATOM 2744 C C . ASP A 1 349 ? 18.411 9.946 23.020 1.00 96.31 349 ASP A C 1
ATOM 2746 O O . ASP A 1 349 ? 18.831 9.013 22.330 1.00 96.31 349 ASP A O 1
ATOM 2750 N N . LEU A 1 350 ? 17.104 10.127 23.245 1.00 96.19 350 LEU A N 1
ATOM 2751 C CA . LEU A 1 350 ? 16.064 9.296 22.633 1.00 96.19 350 LEU A CA 1
ATOM 2752 C C . LEU A 1 350 ? 16.024 9.488 21.120 1.00 96.19 350 LEU A C 1
ATOM 2754 O O . LEU A 1 350 ? 16.038 8.501 20.389 1.00 96.19 350 LEU A O 1
ATOM 2758 N N . VAL A 1 351 ? 16.035 10.736 20.649 1.00 94.50 351 VAL A N 1
ATOM 2759 C CA . VAL A 1 351 ? 16.061 11.060 19.219 1.00 94.50 351 VAL A CA 1
ATOM 2760 C C . VAL A 1 351 ? 17.320 10.516 18.566 1.00 94.50 351 VAL A C 1
ATOM 2762 O O . VAL A 1 351 ? 17.218 9.933 17.499 1.00 94.50 351 VAL A O 1
ATOM 2765 N N . SER A 1 352 ? 18.489 10.623 19.201 1.00 93.00 352 SER A N 1
ATOM 2766 C CA . SER A 1 352 ? 19.722 10.034 18.667 1.00 93.00 352 SER A CA 1
ATOM 2767 C C . SER A 1 352 ? 19.678 8.504 18.659 1.00 93.00 352 SER A C 1
ATOM 2769 O O . SER A 1 352 ? 20.127 7.880 17.701 1.00 93.00 352 SER A O 1
ATOM 2771 N N . THR A 1 353 ? 19.125 7.885 19.706 1.00 93.12 353 THR A N 1
ATOM 2772 C CA . THR A 1 353 ? 18.996 6.422 19.793 1.00 93.12 353 THR A CA 1
ATOM 2773 C C . THR A 1 353 ? 18.053 5.882 18.722 1.00 93.12 353 THR A C 1
ATOM 2775 O O . THR A 1 353 ? 18.376 4.881 18.093 1.00 93.12 353 THR A O 1
ATOM 2778 N N . LEU A 1 354 ? 16.902 6.530 18.525 1.00 91.38 354 LEU A N 1
ATOM 2779 C CA . LEU A 1 354 ? 15.904 6.153 17.523 1.00 91.38 354 LEU A CA 1
ATOM 2780 C C . LEU A 1 354 ? 16.373 6.511 16.113 1.00 91.38 354 LEU A C 1
ATOM 2782 O O . LEU A 1 354 ? 16.253 5.681 15.223 1.00 91.38 354 LEU A O 1
ATOM 2786 N N . GLY A 1 355 ? 16.957 7.700 15.947 1.00 88.50 355 GLY A N 1
ATOM 2787 C CA . GLY A 1 355 ? 17.563 8.183 14.710 1.00 88.50 355 GLY A CA 1
ATOM 2788 C C . GLY A 1 355 ? 18.567 7.177 14.181 1.00 88.50 355 GLY A C 1
ATOM 2789 O O . GLY A 1 355 ? 18.354 6.655 13.113 1.00 88.50 355 GLY A O 1
ATOM 2790 N N . LYS A 1 356 ? 19.540 6.713 14.976 1.00 86.19 356 LYS A N 1
ATOM 2791 C CA . LYS A 1 356 ? 20.492 5.676 14.518 1.00 86.19 356 LYS A CA 1
ATOM 2792 C C . LYS A 1 356 ? 19.841 4.394 13.982 1.00 86.19 356 LYS A C 1
ATOM 2794 O O . LYS A 1 356 ? 20.389 3.769 13.089 1.00 86.19 356 LYS A O 1
ATOM 2799 N N . VAL A 1 357 ? 18.690 3.984 14.518 1.00 84.94 357 VAL A N 1
ATOM 2800 C CA . VAL A 1 357 ? 17.980 2.788 14.026 1.00 84.94 357 VAL A CA 1
ATOM 2801 C C . VAL A 1 357 ? 17.292 3.047 12.682 1.00 84.94 357 VAL A C 1
ATOM 2803 O O . VAL A 1 357 ? 17.118 2.112 11.905 1.00 84.94 357 VAL A O 1
ATOM 2806 N N . VAL A 1 358 ? 16.905 4.296 12.421 1.00 77.50 358 VAL A N 1
ATOM 2807 C CA . VAL A 1 358 ? 16.250 4.736 11.184 1.00 77.50 358 VAL A CA 1
ATOM 2808 C C . VAL A 1 358 ? 17.291 5.173 10.131 1.00 77.50 358 VAL A C 1
ATOM 2810 O O . VAL A 1 358 ? 17.215 4.709 8.997 1.00 77.50 358 VAL A O 1
ATOM 2813 N N . ASP A 1 359 ? 18.280 5.982 10.525 1.00 71.94 359 ASP A N 1
ATOM 2814 C CA . ASP A 1 359 ? 19.315 6.647 9.715 1.00 71.94 359 ASP A CA 1
ATOM 2815 C C . ASP A 1 359 ? 20.386 5.696 9.159 1.00 71.94 359 ASP A C 1
ATOM 2817 O O . ASP A 1 359 ? 20.890 5.909 8.059 1.00 71.94 359 ASP A O 1
ATOM 2821 N N . ASP A 1 360 ? 20.734 4.607 9.857 1.00 63.22 360 ASP A N 1
ATOM 2822 C CA . ASP A 1 360 ? 21.719 3.633 9.346 1.00 63.22 360 ASP A CA 1
ATOM 2823 C C . ASP A 1 360 ? 21.161 2.791 8.162 1.00 63.22 360 ASP A C 1
ATOM 2825 O O . ASP A 1 360 ? 21.772 1.804 7.731 1.00 63.22 360 ASP A O 1
ATOM 2829 N N . THR A 1 361 ? 19.995 3.155 7.601 1.00 54.84 361 THR A N 1
ATOM 2830 C CA . THR A 1 361 ? 19.272 2.340 6.618 1.00 54.84 361 THR A CA 1
ATOM 2831 C C . THR A 1 361 ? 18.549 3.100 5.502 1.00 54.84 361 THR A C 1
ATOM 2833 O O . THR A 1 361 ? 17.374 3.434 5.613 1.00 54.84 361 THR A O 1
ATOM 2836 N N . ASP A 1 362 ? 19.162 3.149 4.314 1.00 55.34 362 ASP A N 1
ATOM 2837 C CA . ASP A 1 362 ? 18.446 3.411 3.046 1.00 55.34 362 ASP A CA 1
ATOM 2838 C C . ASP A 1 362 ? 17.388 2.317 2.715 1.00 55.34 362 ASP A C 1
ATOM 2840 O O . ASP A 1 362 ? 16.598 2.430 1.774 1.00 55.34 362 ASP A O 1
ATOM 2844 N N . GLY A 1 363 ? 17.331 1.234 3.500 1.00 60.56 363 GLY A N 1
ATOM 2845 C CA . GLY A 1 363 ? 16.260 0.238 3.502 1.00 60.56 363 GLY A CA 1
ATOM 2846 C C . GLY A 1 363 ? 16.544 -0.912 4.472 1.00 60.56 363 GLY A C 1
ATOM 2847 O O . GLY A 1 363 ? 17.679 -1.109 4.893 1.00 60.56 363 GLY A O 1
ATOM 2848 N N . LEU A 1 364 ? 15.539 -1.746 4.770 1.00 60.41 364 LEU A N 1
ATOM 2849 C CA . LEU A 1 364 ? 15.693 -2.976 5.580 1.00 60.41 364 LEU A CA 1
ATOM 2850 C C . LEU A 1 364 ? 16.828 -3.906 5.094 1.00 60.41 364 LEU A C 1
ATOM 2852 O O . LEU A 1 364 ? 17.327 -4.742 5.846 1.00 60.41 364 LEU A O 1
ATOM 2856 N N . GLY A 1 365 ? 17.226 -3.768 3.825 1.00 55.78 365 GLY A N 1
ATOM 2857 C CA . GLY A 1 365 ? 18.272 -4.552 3.179 1.00 55.78 365 GLY A CA 1
ATOM 2858 C C . GLY A 1 365 ? 19.708 -4.254 3.625 1.00 55.78 365 GLY A C 1
ATOM 2859 O O . GLY A 1 365 ? 20.587 -5.047 3.285 1.00 55.78 365 GLY A O 1
ATOM 2860 N N . SER A 1 366 ? 19.969 -3.168 4.362 1.00 58.72 366 SER A N 1
ATOM 2861 C CA . SER A 1 366 ? 21.322 -2.850 4.844 1.00 58.72 366 SER A CA 1
ATOM 2862 C C . SER A 1 366 ? 21.705 -3.567 6.143 1.00 58.72 366 SER A C 1
ATOM 2864 O O . SER A 1 366 ? 22.894 -3.655 6.428 1.00 58.72 366 SER A O 1
ATOM 2866 N N . PHE A 1 367 ? 20.754 -4.154 6.884 1.00 59.53 367 PHE A N 1
ATOM 2867 C CA . PHE A 1 367 ? 21.039 -4.988 8.060 1.00 59.53 367 PHE A CA 1
ATOM 2868 C C . PHE A 1 367 ? 21.092 -6.470 7.671 1.00 59.53 367 PHE A C 1
ATOM 2870 O O . PHE A 1 367 ? 20.034 -7.077 7.523 1.00 59.53 367 PHE A O 1
ATOM 2877 N N . PRO A 1 368 ? 22.258 -7.130 7.549 1.00 65.50 368 PRO A N 1
ATOM 2878 C CA . PRO A 1 368 ? 22.318 -8.509 7.052 1.00 65.50 368 PRO A CA 1
ATOM 2879 C C . PRO A 1 368 ? 21.499 -9.501 7.896 1.00 65.50 368 PRO A C 1
ATOM 2881 O O . PRO A 1 368 ? 20.811 -10.360 7.345 1.00 65.50 368 PRO A O 1
ATOM 2884 N N . ALA A 1 369 ? 21.506 -9.337 9.225 1.00 64.81 369 ALA A N 1
ATOM 2885 C CA . ALA A 1 369 ? 20.767 -10.195 10.154 1.00 64.81 369 ALA A CA 1
ATOM 2886 C C . ALA A 1 369 ? 19.240 -10.041 10.029 1.00 64.81 369 ALA A C 1
ATOM 2888 O O . ALA A 1 369 ? 18.504 -11.025 10.104 1.00 64.81 369 ALA A O 1
ATOM 2889 N N . TYR A 1 370 ? 18.761 -8.815 9.798 1.00 63.16 370 TYR A N 1
ATOM 2890 C CA . TYR A 1 370 ? 17.331 -8.512 9.720 1.00 63.16 370 TYR A CA 1
ATOM 2891 C C . TYR A 1 370 ? 16.790 -8.500 8.293 1.00 63.16 370 TYR A C 1
ATOM 2893 O O . TYR A 1 370 ? 15.604 -8.747 8.115 1.00 63.16 370 TYR A O 1
ATOM 2901 N N . ARG A 1 371 ? 17.631 -8.317 7.271 1.00 65.00 371 ARG A N 1
ATOM 2902 C CA . ARG A 1 371 ? 17.270 -8.497 5.862 1.00 65.00 371 ARG A CA 1
ATOM 2903 C C . ARG A 1 371 ? 16.773 -9.911 5.643 1.00 65.00 371 ARG A C 1
ATOM 2905 O O . ARG A 1 371 ? 15.695 -10.086 5.099 1.00 65.00 371 ARG A O 1
ATOM 2912 N N . ALA A 1 372 ? 17.515 -10.915 6.105 1.00 62.62 372 ALA A N 1
ATOM 2913 C CA . ALA A 1 372 ? 17.053 -12.293 6.014 1.00 62.62 372 ALA A CA 1
ATOM 2914 C C . ALA A 1 372 ? 15.736 -12.475 6.780 1.00 62.62 372 ALA A C 1
ATOM 2916 O O . ALA A 1 372 ? 14.792 -13.018 6.231 1.00 62.62 372 ALA A O 1
ATOM 2917 N N . LEU A 1 373 ? 15.617 -11.964 8.008 1.00 63.28 373 LEU A N 1
ATOM 2918 C CA . LEU A 1 373 ? 14.400 -12.146 8.801 1.00 63.28 373 LEU A CA 1
ATOM 2919 C C . LEU A 1 373 ? 13.176 -11.469 8.165 1.00 63.28 373 LEU A C 1
ATOM 2921 O O . LEU A 1 373 ? 12.160 -12.112 7.940 1.00 63.28 373 LEU A O 1
ATOM 2925 N N . VAL A 1 374 ? 13.277 -10.181 7.853 1.00 64.75 374 VAL A N 1
ATOM 2926 C CA . VAL A 1 374 ? 12.167 -9.354 7.383 1.00 64.75 374 VAL A CA 1
ATOM 2927 C C . VAL A 1 374 ? 11.900 -9.574 5.902 1.00 64.75 374 VAL A C 1
ATOM 2929 O O . VAL A 1 374 ? 10.751 -9.799 5.531 1.00 64.75 374 VAL A O 1
ATOM 2932 N N . CYS A 1 375 ? 12.927 -9.578 5.046 1.00 64.88 375 CYS A N 1
ATOM 2933 C CA . CYS A 1 375 ? 12.712 -9.888 3.637 1.00 64.88 375 CYS A CA 1
ATOM 2934 C C . CYS A 1 375 ? 12.270 -11.340 3.464 1.00 64.88 375 CYS A C 1
ATOM 2936 O O . CYS A 1 375 ? 11.377 -11.555 2.663 1.00 64.88 375 CYS A O 1
ATOM 2938 N N . ASN A 1 376 ? 12.764 -12.332 4.215 1.00 65.38 376 ASN A N 1
ATOM 2939 C CA . ASN A 1 376 ? 12.219 -13.687 4.042 1.00 65.38 376 ASN A CA 1
ATOM 2940 C C . ASN A 1 376 ? 10.800 -13.804 4.613 1.00 65.38 376 ASN A C 1
ATOM 2942 O O . ASN A 1 376 ? 9.937 -14.428 3.995 1.00 65.38 376 ASN A O 1
ATOM 2946 N N . ALA A 1 377 ? 10.513 -13.171 5.753 1.00 62.25 377 ALA A N 1
ATOM 2947 C CA . ALA A 1 377 ? 9.186 -13.267 6.355 1.00 62.25 377 ALA A CA 1
ATOM 2948 C C . ALA A 1 377 ? 8.106 -12.489 5.577 1.00 62.25 377 ALA A C 1
ATOM 2950 O O . ALA A 1 377 ? 6.943 -12.894 5.599 1.00 62.25 377 ALA A O 1
ATOM 2951 N N . VAL A 1 378 ? 8.484 -11.423 4.860 1.00 64.88 378 VAL A N 1
ATOM 2952 C CA . VAL A 1 378 ? 7.586 -10.616 4.016 1.00 64.88 378 VAL A CA 1
ATOM 2953 C C . VAL A 1 378 ? 7.634 -11.044 2.546 1.00 64.88 378 VAL A C 1
ATOM 2955 O O . VAL A 1 378 ? 6.601 -11.339 1.953 1.00 64.88 378 VAL A O 1
ATOM 2958 N N . MET A 1 379 ? 8.819 -11.119 1.939 1.00 58.44 379 MET A N 1
ATOM 2959 C CA . MET A 1 379 ? 8.994 -11.344 0.496 1.00 58.44 379 MET A CA 1
ATOM 2960 C C . MET A 1 379 ? 8.935 -12.813 0.094 1.00 58.44 379 MET A C 1
ATOM 2962 O O . MET A 1 379 ? 8.476 -13.097 -1.002 1.00 58.44 379 MET A O 1
ATOM 2966 N N . SER A 1 380 ? 9.365 -13.763 0.931 1.00 54.47 380 SER A N 1
ATOM 2967 C CA . SER A 1 380 ? 9.326 -15.174 0.516 1.00 54.47 380 SER A CA 1
ATOM 2968 C C . SER A 1 380 ? 7.919 -15.769 0.613 1.00 54.47 380 SER A C 1
ATOM 2970 O O . SER A 1 380 ? 7.662 -16.811 0.027 1.00 54.47 380 SER A O 1
ATOM 2972 N N . GLY A 1 381 ? 7.007 -15.197 1.415 1.00 50.19 381 GLY A N 1
ATOM 2973 C CA . GLY A 1 381 ? 5.649 -15.735 1.657 1.00 50.19 381 GLY A CA 1
ATOM 2974 C C . GLY A 1 381 ? 4.640 -15.504 0.542 1.00 50.19 381 GLY A C 1
ATOM 2975 O O . GLY A 1 381 ? 3.737 -16.309 0.333 1.00 50.19 381 GLY A O 1
ATOM 2976 N N . TYR A 1 382 ? 4.810 -14.408 -0.180 1.00 63.00 382 TYR A N 1
ATOM 2977 C CA . TYR A 1 382 ? 4.053 -14.101 -1.378 1.00 63.00 382 TYR A CA 1
ATOM 2978 C C . TYR A 1 382 ? 5.083 -14.168 -2.495 1.00 63.00 382 TYR A C 1
ATOM 2980 O O . TYR A 1 382 ? 5.933 -13.289 -2.546 1.00 63.00 382 TYR A O 1
ATOM 2988 N N . ASN A 1 383 ? 5.078 -15.222 -3.314 1.00 64.25 383 ASN A N 1
ATOM 2989 C CA . ASN A 1 383 ? 6.116 -15.546 -4.313 1.00 64.25 383 ASN A CA 1
ATOM 2990 C C . ASN A 1 383 ? 6.339 -14.476 -5.419 1.00 64.25 383 ASN A C 1
ATOM 2992 O O . ASN A 1 383 ? 6.703 -14.810 -6.539 1.00 64.25 383 ASN A O 1
ATOM 2996 N N . GLY A 1 384 ? 6.035 -13.194 -5.198 1.00 72.69 384 GLY A N 1
ATOM 2997 C CA . GLY A 1 384 ? 5.819 -12.184 -6.241 1.00 72.69 384 GLY A CA 1
ATOM 2998 C C . GLY A 1 384 ? 4.589 -12.481 -7.109 1.00 72.69 384 GLY A C 1
ATOM 2999 O O . GLY A 1 384 ? 4.083 -11.592 -7.793 1.00 72.69 384 GLY A O 1
ATOM 3000 N N . ASP A 1 385 ? 4.096 -13.718 -7.043 1.00 86.62 385 ASP A N 1
ATOM 3001 C CA . ASP A 1 385 ? 2.964 -14.231 -7.779 1.00 86.62 385 ASP A CA 1
ATOM 3002 C C . ASP A 1 385 ? 1.657 -13.697 -7.196 1.00 86.62 385 ASP A C 1
ATOM 3004 O O . ASP A 1 385 ? 1.323 -13.847 -6.012 1.00 86.62 385 ASP A O 1
ATOM 3008 N N . CYS A 1 386 ? 0.886 -13.096 -8.080 1.00 87.75 386 CYS A N 1
ATOM 3009 C CA . CYS A 1 386 ? -0.467 -12.641 -7.861 1.00 87.75 386 CYS A CA 1
ATOM 3010 C C . CYS A 1 386 ? -1.411 -13.424 -8.773 1.00 87.75 386 CYS A C 1
ATOM 3012 O O . CYS A 1 386 ? -1.008 -14.075 -9.732 1.00 87.75 386 CYS A O 1
ATOM 3014 N N . VAL A 1 387 ? -2.695 -13.355 -8.465 1.00 90.12 387 VAL A N 1
ATOM 3015 C CA . VAL A 1 387 ? -3.774 -13.887 -9.284 1.00 90.12 387 VAL A CA 1
ATOM 3016 C C . VAL A 1 387 ? -4.514 -12.697 -9.870 1.00 90.12 387 VAL A C 1
ATOM 3018 O O . VAL A 1 387 ? -5.163 -11.961 -9.128 1.00 90.12 387 VAL A O 1
ATOM 3021 N N . ALA A 1 388 ? -4.395 -12.500 -11.180 1.00 89.88 388 ALA A N 1
ATOM 3022 C CA . ALA A 1 388 ? -5.183 -11.540 -11.939 1.00 89.88 388 ALA A CA 1
ATOM 3023 C C . ALA A 1 388 ? -6.527 -12.177 -12.312 1.00 89.88 388 ALA A C 1
ATOM 3025 O O . ALA A 1 388 ? -6.578 -13.295 -12.826 1.00 89.88 388 ALA A O 1
ATOM 3026 N N . ILE A 1 389 ? -7.620 -11.472 -12.034 1.00 90.62 389 ILE A N 1
ATOM 3027 C CA . ILE A 1 389 ? -8.991 -11.913 -12.277 1.00 90.62 389 ILE A CA 1
ATOM 3028 C C . ILE A 1 389 ? -9.701 -10.822 -13.071 1.00 90.62 389 ILE A C 1
ATOM 3030 O O . ILE A 1 389 ? -9.834 -9.688 -12.607 1.00 90.62 389 ILE A O 1
ATOM 3034 N N . GLY A 1 390 ? -10.188 -11.158 -14.257 1.00 89.12 390 GLY A N 1
ATOM 3035 C CA . GLY A 1 390 ? -10.921 -10.210 -15.084 1.00 89.12 390 GLY A CA 1
ATOM 3036 C C . GLY A 1 390 ? -11.143 -10.694 -16.505 1.00 89.12 390 GLY A C 1
ATOM 3037 O O . GLY A 1 390 ? -11.075 -11.887 -16.780 1.00 89.12 390 GLY A O 1
ATOM 3038 N N . HIS A 1 391 ? -11.445 -9.767 -17.406 1.00 84.69 391 HIS A N 1
ATOM 3039 C CA . HIS A 1 391 ? -11.685 -10.074 -18.817 1.00 84.69 391 HIS A CA 1
ATOM 3040 C C . HIS A 1 391 ? -10.369 -9.942 -19.573 1.00 84.69 391 HIS A C 1
ATOM 3042 O O . HIS A 1 391 ? -9.873 -8.831 -19.756 1.00 84.69 391 HIS A O 1
ATOM 3048 N N . LEU A 1 392 ? -9.786 -11.082 -19.945 1.00 83.50 392 LEU A N 1
ATOM 3049 C CA . LEU A 1 392 ? -8.427 -11.181 -20.477 1.00 83.50 392 LEU A CA 1
ATOM 3050 C C . LEU A 1 392 ? -8.462 -11.808 -21.881 1.00 83.50 392 LEU A C 1
ATOM 3052 O O . LEU A 1 392 ? -9.108 -12.839 -22.078 1.00 83.50 392 LEU A O 1
ATOM 3056 N N . ASP A 1 393 ? -7.781 -11.204 -22.855 1.00 76.62 393 ASP A N 1
ATOM 3057 C CA . ASP A 1 393 ? -7.666 -11.742 -24.219 1.00 76.62 393 ASP A CA 1
ATOM 3058 C C . ASP A 1 393 ? -6.645 -12.886 -24.295 1.00 76.62 393 ASP A C 1
ATOM 3060 O O . ASP A 1 393 ? -5.990 -13.217 -23.309 1.00 76.62 393 ASP A O 1
ATOM 3064 N N . ALA A 1 394 ? -6.455 -13.499 -25.466 1.00 71.50 394 ALA A N 1
ATOM 3065 C CA . ALA A 1 394 ? -5.497 -14.597 -25.637 1.00 71.50 394 ALA A CA 1
ATOM 3066 C C . ALA A 1 394 ? -4.055 -14.245 -25.204 1.00 71.50 394 ALA A C 1
ATOM 3068 O O . ALA A 1 394 ? -3.320 -15.123 -24.755 1.00 71.50 394 ALA A O 1
ATOM 3069 N N . HIS A 1 395 ? -3.672 -12.968 -25.259 1.00 66.31 395 HIS A N 1
ATOM 3070 C CA . HIS A 1 395 ? -2.355 -12.455 -24.877 1.00 66.31 395 HIS A CA 1
ATOM 3071 C C . HIS A 1 395 ? -2.295 -11.960 -23.420 1.00 66.31 395 HIS A C 1
ATOM 3073 O O . HIS A 1 395 ? -1.225 -11.641 -22.913 1.00 66.31 395 HIS A O 1
ATOM 3079 N N . GLY A 1 396 ? -3.425 -11.948 -22.708 1.00 63.12 396 GLY A N 1
ATOM 3080 C CA . GLY A 1 396 ? -3.518 -11.466 -21.328 1.00 63.12 396 GLY A CA 1
ATOM 3081 C C . GLY A 1 396 ? -3.714 -9.973 -21.207 1.00 63.12 396 GLY A C 1
ATOM 3082 O O . GLY A 1 396 ? -3.517 -9.434 -20.121 1.00 63.12 396 GLY A O 1
ATOM 3083 N N . LEU A 1 397 ? -4.112 -9.316 -22.291 1.00 67.06 397 LEU A N 1
ATOM 3084 C CA . LEU A 1 397 ? -4.515 -7.926 -22.268 1.00 67.06 397 LEU A CA 1
ATOM 3085 C C . LEU A 1 397 ? -5.947 -7.817 -21.752 1.00 67.06 397 LEU A C 1
ATOM 3087 O O . LEU A 1 397 ? -6.797 -8.677 -21.996 1.00 67.06 397 LEU A O 1
ATOM 3091 N N . TYR A 1 398 ? -6.220 -6.731 -21.040 1.00 70.12 398 TYR A N 1
ATOM 3092 C CA . TYR A 1 398 ? -7.578 -6.363 -20.669 1.00 70.12 398 TYR A CA 1
ATOM 3093 C C . TYR A 1 398 ? -8.471 -6.219 -21.911 1.00 70.12 398 TYR A C 1
ATOM 3095 O O . TYR A 1 398 ? -8.188 -5.417 -22.802 1.00 70.12 398 TYR A O 1
ATOM 3103 N N . VAL A 1 399 ? -9.593 -6.942 -21.927 1.00 69.94 399 VAL A N 1
ATOM 3104 C CA . VAL A 1 399 ? -10.641 -6.788 -22.940 1.00 69.94 399 VAL A CA 1
ATOM 3105 C C . VAL A 1 399 ? -11.683 -5.802 -22.415 1.00 69.94 399 VAL A C 1
ATOM 3107 O O . VAL A 1 399 ? -12.473 -6.154 -21.531 1.00 69.94 399 VAL A O 1
ATOM 3110 N N . PRO A 1 400 ? -11.743 -4.562 -22.938 1.00 65.00 400 PRO A N 1
ATOM 3111 C CA . PRO A 1 400 ? -12.784 -3.629 -22.547 1.00 65.00 400 PRO A CA 1
ATOM 3112 C C . PRO A 1 400 ? -14.153 -4.157 -22.981 1.00 65.00 400 PRO A C 1
ATOM 3114 O O . PRO A 1 400 ? -14.412 -4.389 -24.161 1.00 65.00 400 PRO A O 1
ATOM 3117 N N . CYS A 1 401 ? -15.068 -4.294 -22.025 1.00 62.06 401 CYS A N 1
ATOM 3118 C CA . CYS A 1 401 ? -16.456 -4.628 -22.318 1.00 62.06 401 CYS A CA 1
ATOM 3119 C C . CYS A 1 401 ? -17.214 -3.353 -22.705 1.00 62.06 401 CYS A C 1
ATOM 3121 O O . CYS A 1 401 ? -17.389 -2.447 -21.884 1.00 62.06 401 CYS A O 1
ATOM 3123 N N . ASN A 1 402 ? -17.647 -3.254 -23.963 1.00 61.91 402 ASN A N 1
ATOM 3124 C CA . ASN A 1 402 ? -18.299 -2.057 -24.492 1.00 61.91 402 ASN A CA 1
ATOM 3125 C C . ASN A 1 402 ? -19.769 -2.334 -24.856 1.00 61.91 402 ASN A C 1
ATOM 3127 O O . ASN A 1 402 ? -20.076 -3.216 -25.653 1.00 61.91 402 ASN A O 1
ATOM 3131 N N . HIS A 1 403 ? -20.687 -1.522 -24.324 1.00 54.31 403 HIS A N 1
ATOM 3132 C CA . HIS A 1 403 ? -22.087 -1.438 -24.756 1.00 54.31 403 HIS A CA 1
ATOM 3133 C C . HIS A 1 403 ? -22.326 -0.082 -25.416 1.00 54.31 403 HIS A C 1
ATOM 3135 O O . HIS A 1 403 ? -22.200 0.943 -24.746 1.00 54.31 403 HIS A O 1
ATOM 3141 N N . HIS A 1 404 ? -22.677 -0.038 -26.704 1.00 57.88 404 HIS A N 1
ATOM 3142 C CA . HIS A 1 404 ? -22.971 1.222 -27.408 1.00 57.88 404 HIS A CA 1
ATOM 3143 C C . HIS A 1 404 ? -21.859 2.285 -27.264 1.00 57.88 404 HIS A C 1
ATOM 3145 O O . HIS A 1 404 ? -22.130 3.461 -27.009 1.00 57.88 404 HIS A O 1
ATOM 3151 N N . GLY A 1 405 ? -20.591 1.867 -27.336 1.00 57.72 405 GLY A N 1
ATOM 3152 C CA . GLY A 1 405 ? -19.436 2.756 -27.145 1.00 57.72 405 GLY A CA 1
ATOM 3153 C C . GLY A 1 405 ? -19.209 3.242 -25.705 1.00 57.72 405 GLY A C 1
ATOM 3154 O O . GLY A 1 405 ? -18.350 4.091 -25.479 1.00 57.72 405 GLY A O 1
ATOM 3155 N N . ARG A 1 406 ? -19.952 2.723 -24.718 1.00 55.53 406 ARG A N 1
ATOM 3156 C CA . ARG A 1 406 ? -19.718 2.955 -23.287 1.00 55.53 406 ARG A CA 1
ATOM 3157 C C . ARG A 1 406 ? -19.075 1.721 -22.670 1.00 55.53 406 ARG A C 1
ATOM 3159 O O . ARG A 1 406 ? -19.609 0.624 -22.807 1.00 55.53 406 ARG A O 1
ATOM 3166 N N . THR A 1 407 ? -17.980 1.903 -21.938 1.00 56.31 407 THR A N 1
ATOM 3167 C CA . THR A 1 407 ? -17.385 0.828 -21.135 1.00 56.31 407 THR A CA 1
ATOM 3168 C C . THR A 1 407 ? -18.362 0.443 -20.027 1.00 56.31 407 THR A C 1
ATOM 3170 O O . THR A 1 407 ? -18.638 1.249 -19.129 1.00 56.31 407 THR A O 1
ATOM 3173 N N . VAL A 1 408 ? -18.920 -0.761 -20.116 1.00 59.66 408 VAL A N 1
ATOM 3174 C CA . VAL A 1 408 ? -19.814 -1.334 -19.106 1.00 59.66 408 VAL A CA 1
ATOM 3175 C C . VAL A 1 408 ? -18.977 -2.196 -18.179 1.00 59.66 408 VAL A C 1
ATOM 3177 O O . VAL A 1 408 ? -18.062 -2.877 -18.628 1.00 59.66 408 VAL A O 1
ATOM 3180 N N . HIS A 1 409 ? -19.275 -2.159 -16.877 1.00 60.28 409 HIS A N 1
ATOM 3181 C CA . HIS A 1 409 ? -18.682 -3.112 -15.942 1.00 60.28 409 HIS A CA 1
ATOM 3182 C C . HIS A 1 409 ? -19.091 -4.521 -16.379 1.00 60.28 409 HIS A C 1
ATOM 3184 O O . HIS A 1 409 ? -20.294 -4.816 -16.387 1.00 60.28 409 HIS A O 1
ATOM 3190 N N . PRO A 1 410 ? -18.137 -5.372 -16.778 1.00 66.44 410 PRO A N 1
ATOM 3191 C CA . PRO A 1 410 ? -18.490 -6.681 -17.275 1.00 66.44 410 PRO A CA 1
ATOM 3192 C C . PRO A 1 410 ? -19.006 -7.555 -16.129 1.00 66.44 410 PRO A C 1
ATOM 3194 O O . PRO A 1 410 ? -18.845 -7.258 -14.944 1.00 66.44 410 PRO A O 1
ATOM 3197 N N . THR A 1 411 ? -19.724 -8.601 -16.500 1.00 81.25 411 THR A N 1
ATOM 3198 C CA . THR A 1 411 ? -20.283 -9.594 -15.584 1.00 81.25 411 THR A CA 1
ATOM 3199 C C . THR A 1 411 ? -19.212 -10.560 -15.100 1.00 81.25 411 THR A C 1
ATOM 3201 O O . THR A 1 411 ? -18.102 -10.580 -15.626 1.00 81.25 411 THR A O 1
ATOM 3204 N N . GLY A 1 412 ? -19.567 -11.372 -14.106 1.00 87.31 412 GLY A N 1
ATOM 3205 C CA . GLY A 1 412 ? -18.789 -12.535 -13.697 1.00 87.31 412 GLY A CA 1
ATOM 3206 C C . GLY A 1 412 ? -18.758 -13.631 -14.764 1.00 87.31 412 GLY A C 1
ATOM 3207 O O . GLY A 1 412 ? -17.919 -14.524 -14.677 1.00 87.31 412 GLY A O 1
ATOM 3208 N N . ASP A 1 413 ? -19.666 -13.581 -15.749 1.00 85.50 413 ASP A N 1
ATOM 3209 C CA . ASP A 1 413 ? -19.621 -14.449 -16.928 1.00 85.50 413 ASP A CA 1
ATOM 3210 C C . ASP A 1 413 ? -18.297 -14.250 -17.667 1.00 85.50 413 ASP A C 1
ATOM 3212 O O . ASP A 1 413 ? -17.874 -13.113 -17.866 1.00 85.50 413 ASP A O 1
ATOM 3216 N N . ASP A 1 414 ? -17.666 -15.358 -18.052 1.00 85.06 414 ASP A N 1
ATOM 3217 C CA . ASP A 1 414 ? -16.450 -15.399 -18.873 1.00 85.06 414 ASP A CA 1
ATOM 3218 C C . ASP A 1 414 ? -15.240 -14.629 -18.311 1.00 85.06 414 ASP A C 1
ATOM 3220 O O . ASP A 1 414 ? -14.246 -14.421 -19.008 1.00 85.06 414 ASP A O 1
ATOM 3224 N N . VAL A 1 415 ? -15.293 -14.251 -17.028 1.00 88.88 415 VAL A N 1
ATOM 3225 C CA . VAL A 1 415 ? -14.114 -13.814 -16.278 1.00 88.88 415 VAL A CA 1
ATOM 3226 C C . VAL A 1 415 ? -13.076 -14.927 -16.352 1.00 88.88 415 VAL A C 1
ATOM 3228 O O . VAL A 1 415 ? -13.406 -16.106 -16.286 1.00 88.88 415 VAL A O 1
ATOM 3231 N N . GLN A 1 416 ? -11.813 -14.556 -16.481 1.00 90.50 416 GLN A N 1
ATOM 3232 C CA . GLN A 1 416 ? -10.681 -15.464 -16.461 1.00 90.50 416 GLN A CA 1
ATOM 3233 C C . GLN A 1 416 ? -9.833 -15.212 -15.222 1.00 90.50 416 GLN A C 1
ATOM 3235 O O . GLN A 1 416 ? -9.843 -14.123 -14.643 1.00 90.50 416 GLN A O 1
ATOM 3240 N N . MET A 1 417 ? -9.078 -16.234 -14.837 1.00 92.19 417 MET A N 1
ATOM 3241 C CA . MET A 1 417 ? -8.090 -16.170 -13.773 1.00 92.19 417 MET A CA 1
ATOM 3242 C C . MET A 1 417 ? -6.722 -16.553 -14.339 1.00 92.19 417 MET A C 1
ATOM 3244 O O . MET A 1 417 ? -6.609 -17.549 -15.054 1.00 92.19 417 MET A O 1
ATOM 3248 N N . ARG A 1 418 ? -5.694 -15.755 -14.037 1.00 90.19 418 ARG A N 1
ATOM 3249 C CA . ARG A 1 418 ? -4.298 -16.012 -14.415 1.00 90.19 418 ARG A CA 1
ATOM 3250 C C . ARG A 1 418 ? -3.381 -15.784 -13.234 1.00 90.19 418 ARG A C 1
ATOM 3252 O O . ARG A 1 418 ? -3.612 -14.875 -12.442 1.00 90.19 418 ARG A O 1
ATOM 3259 N N . ILE A 1 419 ? -2.327 -16.583 -13.144 1.00 90.69 419 ILE A N 1
ATOM 3260 C CA . ILE A 1 419 ? -1.245 -16.337 -12.196 1.00 90.69 419 ILE A CA 1
ATOM 3261 C C . ILE A 1 419 ? -0.221 -15.471 -12.918 1.00 90.69 419 ILE A C 1
ATOM 3263 O O . ILE A 1 419 ? 0.178 -15.772 -14.040 1.00 90.69 419 ILE A O 1
ATOM 3267 N N . VAL A 1 420 ? 0.151 -14.364 -12.299 1.00 87.62 420 VAL A N 1
ATOM 3268 C CA . VAL A 1 420 ? 1.012 -13.343 -12.886 1.00 87.62 420 VAL A CA 1
ATOM 3269 C C . VAL A 1 420 ? 2.061 -12.901 -11.884 1.00 87.62 420 VAL A C 1
ATOM 3271 O O . VAL A 1 420 ? 1.834 -12.979 -10.679 1.00 87.62 420 VAL A O 1
ATOM 3274 N N . ARG A 1 421 ? 3.192 -12.393 -12.360 1.00 86.06 421 ARG A N 1
ATOM 3275 C CA . ARG A 1 421 ? 4.261 -11.864 -11.512 1.00 86.06 421 ARG A CA 1
ATOM 3276 C C . ARG A 1 421 ? 4.550 -10.414 -11.878 1.00 86.06 421 ARG A C 1
ATOM 3278 O O . ARG A 1 421 ? 4.563 -10.036 -13.047 1.00 86.06 421 ARG A O 1
ATOM 3285 N N . SER A 1 422 ? 4.722 -9.579 -10.856 1.00 74.75 422 SER A N 1
ATOM 3286 C CA . SER A 1 422 ? 5.052 -8.161 -11.030 1.00 74.75 422 SER A CA 1
ATOM 3287 C C . SER A 1 422 ? 6.565 -7.965 -10.994 1.00 74.75 422 SER A C 1
ATOM 3289 O O . SER A 1 422 ? 7.190 -8.261 -9.975 1.00 74.75 422 SER A O 1
ATOM 3291 N N . SER A 1 423 ? 7.154 -7.436 -12.072 1.00 60.44 423 SER A N 1
ATOM 3292 C CA . SER A 1 423 ? 8.582 -7.083 -12.090 1.00 60.44 423 SER A CA 1
ATOM 3293 C C . SER A 1 423 ? 8.869 -5.677 -11.541 1.00 60.44 423 SER A C 1
ATOM 3295 O O . SER A 1 423 ? 9.967 -5.432 -11.041 1.00 60.44 423 SER A O 1
ATOM 3297 N N . CYS A 1 424 ? 7.902 -4.751 -11.591 1.00 52.94 424 CYS A N 1
ATOM 3298 C CA . CYS A 1 424 ? 8.135 -3.321 -11.330 1.00 52.94 424 CYS A CA 1
ATOM 3299 C C . CYS A 1 424 ? 7.218 -2.666 -10.273 1.00 52.94 424 CYS A C 1
ATOM 3301 O O . CYS A 1 424 ? 7.448 -1.510 -9.913 1.00 52.94 424 CYS A O 1
ATOM 3303 N N . GLY A 1 425 ? 6.269 -3.397 -9.675 1.00 56.09 425 GLY A N 1
ATOM 3304 C CA . GLY A 1 425 ? 5.360 -2.874 -8.646 1.00 56.09 425 GLY A CA 1
ATOM 3305 C C . GLY A 1 425 ? 4.173 -2.082 -9.212 1.00 56.09 425 GLY A C 1
ATOM 3306 O O . GLY A 1 425 ? 4.025 -1.935 -10.418 1.00 56.09 425 GLY A O 1
ATOM 3307 N N . GLY A 1 426 ? 3.285 -1.605 -8.330 1.00 55.91 426 GLY A N 1
ATOM 3308 C CA . GLY A 1 426 ? 2.146 -0.765 -8.728 1.00 55.91 426 GLY A CA 1
ATOM 3309 C C . GLY A 1 426 ? 1.139 -1.457 -9.651 1.00 55.91 426 GLY A C 1
ATOM 3310 O O . GLY A 1 426 ? 0.701 -0.849 -10.614 1.00 55.91 426 GLY A O 1
ATOM 3311 N N . GLY A 1 427 ? 0.814 -2.732 -9.413 1.00 62.75 427 GLY A N 1
ATOM 3312 C CA . GLY A 1 427 ? -0.186 -3.444 -10.221 1.00 62.75 427 GLY A CA 1
ATOM 3313 C C . GLY A 1 427 ? 0.214 -3.686 -11.678 1.00 62.75 427 GLY A C 1
ATOM 3314 O O . GLY A 1 427 ? -0.647 -4.064 -12.466 1.00 62.75 427 GLY A O 1
ATOM 3315 N N . LEU A 1 428 ? 1.490 -3.462 -12.023 1.00 68.56 428 LEU A N 1
ATOM 3316 C CA . LEU A 1 428 ? 2.063 -3.819 -13.314 1.00 68.56 428 LEU A CA 1
ATOM 3317 C C . LEU A 1 428 ? 2.547 -5.270 -13.259 1.00 68.56 428 LEU A C 1
ATOM 3319 O O . LEU A 1 428 ? 3.474 -5.600 -12.508 1.00 68.56 428 LEU A O 1
ATOM 3323 N N . PHE A 1 429 ? 1.897 -6.144 -14.008 1.00 75.50 429 PHE A N 1
ATOM 3324 C CA . PHE A 1 429 ? 2.167 -7.570 -14.069 1.00 75.50 429 PHE A CA 1
ATOM 3325 C C . PHE A 1 429 ? 2.768 -7.872 -15.424 1.00 75.50 429 PHE A C 1
ATOM 3327 O O . PHE A 1 429 ? 2.069 -7.785 -16.417 1.00 75.50 429 PHE A O 1
ATOM 3334 N N . THR A 1 430 ? 4.049 -8.214 -15.472 1.00 77.38 430 THR A N 1
ATOM 3335 C CA . THR A 1 430 ? 4.818 -8.308 -16.722 1.00 77.38 430 THR A CA 1
ATOM 3336 C C . THR A 1 430 ? 5.056 -9.740 -17.178 1.00 77.38 430 THR A C 1
ATOM 3338 O O . THR A 1 430 ? 5.451 -9.947 -18.320 1.00 77.38 430 THR A O 1
ATOM 3341 N N . GLU A 1 431 ? 4.818 -10.721 -16.307 1.00 85.56 431 GLU A N 1
ATOM 3342 C CA . GLU A 1 431 ? 5.086 -12.132 -16.566 1.00 85.56 431 GLU A CA 1
ATOM 3343 C C . GLU A 1 431 ? 3.846 -12.981 -16.266 1.00 85.56 431 GLU A C 1
ATOM 3345 O O . GLU A 1 431 ? 3.248 -12.877 -15.189 1.00 85.56 431 GLU A O 1
ATOM 3350 N N . LEU A 1 432 ? 3.496 -13.880 -17.191 1.00 87.50 432 LEU A N 1
ATOM 3351 C CA . LEU A 1 432 ? 2.525 -14.944 -16.944 1.00 87.50 432 LEU A CA 1
ATOM 3352 C C . LEU A 1 432 ? 3.230 -16.107 -16.244 1.00 87.50 432 LEU A C 1
ATOM 3354 O O . LEU A 1 432 ? 4.256 -16.592 -16.719 1.00 87.50 432 LEU A O 1
ATOM 3358 N N . VAL A 1 433 ? 2.663 -16.589 -15.146 1.00 89.12 433 VAL A N 1
ATOM 3359 C CA . VAL A 1 433 ? 3.216 -17.709 -14.384 1.00 89.12 433 VAL A CA 1
ATOM 3360 C C . VAL A 1 433 ? 2.405 -18.961 -14.668 1.00 89.12 433 VAL A C 1
ATOM 3362 O O . VAL A 1 433 ? 1.184 -18.988 -14.512 1.00 89.12 433 VAL A O 1
ATOM 3365 N N . GLU A 1 434 ? 3.100 -20.021 -15.052 1.00 88.69 434 GLU A N 1
ATOM 3366 C CA . GLU A 1 434 ? 2.536 -21.355 -15.175 1.00 88.69 434 GLU A CA 1
ATOM 3367 C C . GLU A 1 434 ? 2.999 -22.239 -14.029 1.00 88.69 434 GLU A C 1
ATOM 3369 O O . GLU A 1 434 ? 4.149 -22.183 -13.592 1.00 88.69 434 GLU A O 1
ATOM 3374 N N . VAL A 1 435 ? 2.083 -23.071 -13.542 1.00 83.62 435 VAL A N 1
ATOM 3375 C CA . VAL A 1 435 ? 2.356 -23.989 -12.440 1.00 83.62 435 VAL A CA 1
ATOM 3376 C C . VAL A 1 435 ? 2.564 -25.384 -13.014 1.00 83.62 435 VAL A C 1
ATOM 3378 O O . VAL A 1 435 ? 1.614 -26.037 -13.451 1.00 83.62 435 VAL A O 1
ATOM 3381 N N . TYR A 1 436 ? 3.814 -25.842 -12.996 1.00 81.56 436 TYR A N 1
ATOM 3382 C CA . TYR A 1 436 ? 4.205 -27.192 -13.390 1.00 81.56 436 TYR A CA 1
ATOM 3383 C C . TYR A 1 436 ? 4.523 -28.001 -12.130 1.00 81.56 436 TYR A C 1
ATOM 3385 O O . TYR A 1 436 ? 5.582 -27.869 -11.519 1.00 81.56 436 TYR A O 1
ATOM 3393 N N . GLY A 1 437 ? 3.572 -28.829 -11.693 1.00 79.94 437 GLY A N 1
ATOM 3394 C CA . GLY A 1 437 ? 3.687 -29.530 -10.413 1.00 79.94 437 GLY A CA 1
ATOM 3395 C C . GLY A 1 437 ? 3.653 -28.548 -9.238 1.00 79.94 437 GLY A C 1
ATOM 3396 O O . GLY A 1 437 ? 2.618 -27.939 -8.991 1.00 79.94 437 GLY A O 1
ATOM 3397 N N . ASN A 1 438 ? 4.773 -28.412 -8.520 1.00 72.38 438 ASN A N 1
ATOM 3398 C CA . ASN A 1 438 ? 4.939 -27.446 -7.422 1.00 72.38 438 ASN A CA 1
ATOM 3399 C C . ASN A 1 438 ? 5.815 -26.241 -7.816 1.00 72.38 438 ASN A C 1
ATOM 3401 O O . ASN A 1 438 ? 6.080 -25.384 -6.975 1.00 72.38 438 ASN A O 1
ATOM 3405 N N . GLU A 1 439 ? 6.299 -26.189 -9.059 1.00 81.44 439 GLU A N 1
ATOM 3406 C CA . GLU A 1 439 ? 7.179 -25.123 -9.534 1.00 81.44 439 GLU A CA 1
ATOM 3407 C C . GLU A 1 439 ? 6.390 -24.064 -10.299 1.00 81.44 439 GLU A C 1
ATOM 3409 O O . GLU A 1 439 ? 5.514 -24.367 -11.111 1.00 81.44 439 GLU A O 1
ATOM 3414 N N . HIS A 1 440 ? 6.702 -22.804 -10.006 1.00 85.31 440 HIS A N 1
ATOM 3415 C CA . HIS A 1 440 ? 6.068 -21.633 -10.597 1.00 85.31 440 HIS A CA 1
ATOM 3416 C C . HIS A 1 440 ? 7.019 -21.039 -11.637 1.00 85.31 440 HIS A C 1
ATOM 3418 O O . HIS A 1 440 ? 7.963 -20.318 -11.297 1.00 85.31 440 HIS A O 1
ATOM 3424 N N . VAL A 1 441 ? 6.778 -21.355 -12.905 1.00 88.69 441 VAL A N 1
ATOM 3425 C CA . VAL A 1 441 ? 7.647 -20.982 -14.022 1.00 88.69 441 VAL A CA 1
ATOM 3426 C C . VAL A 1 441 ? 7.059 -19.761 -14.721 1.00 88.69 441 VAL A C 1
ATOM 3428 O O . VAL A 1 441 ? 5.940 -19.809 -15.228 1.00 88.69 441 VAL A O 1
ATOM 3431 N N . ALA A 1 442 ? 7.806 -18.657 -14.757 1.00 86.56 442 ALA A N 1
ATOM 3432 C CA . ALA A 1 442 ? 7.432 -17.507 -15.573 1.00 86.56 442 ALA A CA 1
ATOM 3433 C C . ALA A 1 442 ? 7.630 -17.857 -17.054 1.00 86.56 442 ALA A C 1
ATOM 3435 O O . ALA A 1 442 ? 8.738 -18.196 -17.476 1.00 86.56 442 ALA A O 1
ATOM 3436 N N . LYS A 1 443 ? 6.564 -17.780 -17.855 1.00 82.12 443 LYS A N 1
ATOM 3437 C CA . LYS A 1 443 ? 6.689 -17.765 -19.314 1.00 82.12 443 LYS A CA 1
ATOM 3438 C C . LYS A 1 443 ? 7.395 -16.460 -19.687 1.00 82.12 443 LYS A C 1
ATOM 3440 O O . LYS A 1 443 ? 6.970 -15.405 -19.229 1.00 82.12 443 LYS A O 1
ATOM 3445 N N . GLY A 1 444 ? 8.501 -16.559 -20.437 1.00 65.31 444 GLY A N 1
ATOM 3446 C CA . GLY A 1 444 ? 9.441 -15.456 -20.702 1.00 65.31 444 GLY A CA 1
ATOM 3447 C C . GLY A 1 444 ? 8.791 -14.161 -21.208 1.00 65.31 444 GLY A C 1
ATOM 3448 O O . GLY A 1 444 ? 7.641 -14.200 -21.617 1.00 65.31 444 GLY A O 1
ATOM 3449 N N . PHE A 1 445 ? 9.552 -13.053 -21.182 1.00 57.75 445 PHE A N 1
ATOM 3450 C CA . PHE A 1 445 ? 9.187 -11.628 -21.382 1.00 57.75 445 PHE A CA 1
ATOM 3451 C C . PHE A 1 445 ? 8.208 -11.268 -22.530 1.00 57.75 445 PHE A C 1
ATOM 3453 O O . PHE A 1 445 ? 8.513 -10.446 -23.392 1.00 57.75 445 PHE A O 1
ATOM 3460 N N . GLY A 1 446 ? 7.011 -11.838 -22.550 1.00 58.75 446 GLY A N 1
ATOM 3461 C CA . GLY A 1 446 ? 5.857 -11.258 -23.213 1.00 58.75 446 GLY A CA 1
ATOM 3462 C C . GLY A 1 446 ? 5.200 -10.342 -22.202 1.00 58.75 446 GLY A C 1
ATOM 3463 O O . GLY A 1 446 ? 4.717 -10.838 -21.190 1.00 58.75 446 GLY A O 1
ATOM 3464 N N . GLU A 1 447 ? 5.225 -9.034 -22.452 1.00 56.88 447 GLU A N 1
ATOM 3465 C CA . GLU A 1 447 ? 4.534 -8.042 -21.628 1.00 56.88 447 GLU A CA 1
ATOM 3466 C C . GLU A 1 447 ? 3.075 -8.475 -21.445 1.00 56.88 447 GLU A C 1
ATOM 3468 O O . GLU A 1 447 ? 2.247 -8.331 -22.347 1.00 56.88 447 GLU A O 1
ATOM 3473 N N . THR A 1 448 ? 2.743 -9.056 -20.293 1.00 58.09 448 THR A N 1
ATOM 3474 C CA . THR A 1 448 ? 1.338 -9.262 -19.965 1.00 58.09 448 THR A CA 1
ATOM 3475 C C . THR A 1 448 ? 0.749 -7.891 -19.658 1.00 58.09 448 THR A C 1
ATOM 3477 O O . THR A 1 448 ? 1.329 -7.132 -18.901 1.00 58.09 448 THR A O 1
ATOM 3480 N N . ASN A 1 449 ? -0.398 -7.537 -20.233 1.00 59.97 449 ASN A N 1
ATOM 3481 C CA . ASN A 1 449 ? -1.131 -6.323 -19.844 1.00 59.97 449 ASN A CA 1
ATOM 3482 C C . ASN A 1 449 ? -2.301 -6.720 -18.936 1.00 59.97 449 ASN A C 1
ATOM 3484 O O . ASN A 1 449 ? -3.455 -6.328 -19.130 1.00 59.97 449 ASN A O 1
ATOM 3488 N N . CYS A 1 450 ? -1.977 -7.557 -17.946 1.00 58.56 450 CYS A N 1
ATOM 3489 C CA . CYS A 1 450 ? -2.866 -7.904 -16.8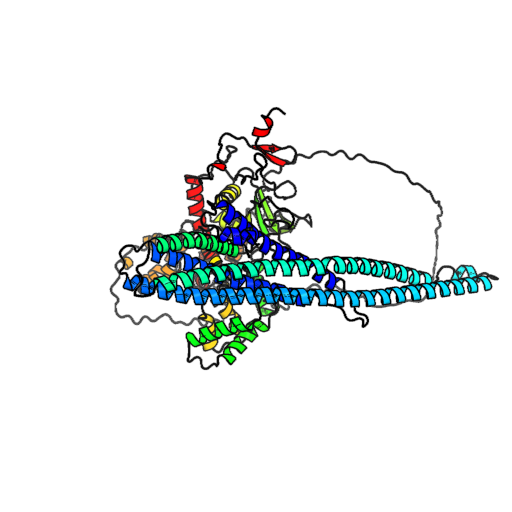38 1.00 58.56 450 CYS A CA 1
ATOM 3490 C C . CYS A 1 450 ? -2.959 -6.756 -15.821 1.00 58.56 450 CYS A C 1
ATOM 3492 O O . CYS A 1 450 ? -3.508 -6.935 -14.731 1.00 58.56 450 CYS A O 1
ATOM 3494 N N . ASP A 1 451 ? -2.425 -5.592 -16.188 1.00 61.94 451 ASP A N 1
ATOM 3495 C CA . ASP A 1 451 ? -2.298 -4.426 -15.352 1.00 61.94 451 ASP A CA 1
ATOM 3496 C C . ASP A 1 451 ? -3.664 -3.910 -14.917 1.00 61.94 451 ASP A C 1
ATOM 3498 O O . ASP A 1 451 ? -4.657 -3.824 -15.654 1.00 61.94 451 ASP A O 1
ATOM 3502 N N . THR A 1 452 ? -3.699 -3.536 -13.657 1.00 57.28 452 THR A N 1
ATOM 3503 C CA . THR A 1 452 ? -4.800 -2.795 -13.052 1.00 57.28 452 THR A CA 1
ATOM 3504 C C . THR A 1 452 ? -4.564 -1.289 -13.149 1.00 57.28 452 THR A C 1
ATOM 3506 O O . THR A 1 452 ? -5.525 -0.510 -13.207 1.00 57.28 452 THR A O 1
ATOM 3509 N N . LEU A 1 453 ? -3.298 -0.888 -13.324 1.00 52.75 453 LEU A N 1
ATOM 3510 C CA . LEU A 1 453 ? -2.871 0.489 -13.519 1.00 52.75 453 LEU A CA 1
ATOM 3511 C C . LEU A 1 453 ? -2.695 0.851 -14.998 1.00 52.75 453 LEU A C 1
ATOM 3513 O O . LEU A 1 453 ? -2.093 0.156 -15.805 1.00 52.75 453 LEU A O 1
ATOM 3517 N N . TRP A 1 454 ? -3.297 1.985 -15.340 1.00 53.62 454 TRP A N 1
ATOM 3518 C CA . TRP A 1 454 ? -3.412 2.519 -16.689 1.00 53.62 454 TRP A CA 1
ATOM 3519 C C . TRP A 1 454 ? -2.105 3.149 -17.178 1.00 53.62 454 TRP A C 1
ATOM 3521 O O . TRP A 1 454 ? -1.520 3.981 -16.485 1.00 53.62 454 TRP A O 1
ATOM 3531 N N . GLY A 1 455 ? -1.716 2.844 -18.420 1.00 46.06 455 GLY A N 1
ATOM 3532 C CA . GLY A 1 455 ? -0.685 3.595 -19.132 1.00 46.06 455 GLY A CA 1
ATOM 3533 C C . GLY A 1 455 ? -1.070 5.083 -19.271 1.00 46.06 455 GLY A C 1
ATOM 3534 O O . GLY A 1 455 ? -2.239 5.398 -19.513 1.00 46.06 455 GLY A O 1
ATOM 3535 N N . PRO A 1 456 ? -0.112 6.021 -19.161 1.00 42.41 456 PRO A N 1
ATOM 3536 C CA . PRO A 1 456 ? -0.359 7.462 -18.992 1.00 42.41 456 PRO A CA 1
ATOM 3537 C C . PRO A 1 456 ? -1.129 8.157 -20.133 1.00 42.41 456 PRO A C 1
ATOM 3539 O O . PRO A 1 456 ? -1.566 9.295 -19.967 1.00 42.41 456 PRO A O 1
ATOM 3542 N N . ASN A 1 457 ? -1.321 7.495 -21.279 1.00 46.41 457 ASN A N 1
ATOM 3543 C CA . ASN A 1 457 ? -1.937 8.076 -22.477 1.00 46.41 457 ASN A CA 1
ATOM 3544 C C . ASN A 1 457 ? -3.380 7.623 -22.740 1.00 46.41 457 ASN A C 1
ATOM 3546 O O . ASN A 1 457 ? -4.062 8.218 -23.577 1.00 46.41 457 ASN A O 1
ATOM 3550 N N . ALA A 1 458 ? -3.873 6.591 -22.060 1.00 48.47 458 ALA A N 1
ATOM 3551 C CA . ALA A 1 458 ? -5.239 6.141 -22.264 1.00 48.47 458 ALA A CA 1
ATOM 3552 C C . ALA A 1 458 ? -6.153 7.034 -21.410 1.00 48.47 458 ALA A C 1
ATOM 3554 O O . ALA A 1 458 ? -6.112 7.010 -20.187 1.00 48.47 458 ALA A O 1
ATOM 3555 N N . GLN A 1 459 ? -6.969 7.886 -22.028 1.00 46.06 459 GLN A N 1
ATOM 3556 C CA . GLN A 1 459 ? -7.745 8.868 -21.265 1.00 46.06 459 GLN A CA 1
ATOM 3557 C C . GLN A 1 459 ? -9.076 8.330 -20.692 1.00 46.06 459 GLN A C 1
ATOM 3559 O O . GLN A 1 459 ? -9.630 9.005 -19.827 1.00 46.06 459 GLN A O 1
ATOM 3564 N N . HIS A 1 460 ? -9.618 7.155 -21.076 1.00 46.41 460 HIS A N 1
ATOM 3565 C CA . HIS A 1 460 ? -11.058 6.869 -20.848 1.00 46.41 460 HIS A CA 1
ATOM 3566 C C . HIS A 1 460 ? -11.568 5.456 -20.421 1.00 46.41 460 HIS A C 1
ATOM 3568 O O . HIS A 1 460 ? -12.786 5.303 -20.393 1.00 46.41 460 HIS A O 1
ATOM 3574 N N . GLN A 1 461 ? -10.786 4.430 -20.047 1.00 54.16 461 GLN A N 1
ATOM 3575 C CA . GLN A 1 461 ? -11.357 3.067 -19.823 1.00 54.16 461 GLN A CA 1
ATOM 3576 C C . GLN A 1 461 ? -10.845 2.289 -18.592 1.00 54.16 461 GLN A C 1
ATOM 3578 O O . GLN A 1 461 ? -10.298 1.212 -18.749 1.00 54.16 461 GLN A O 1
ATOM 3583 N N . SER A 1 462 ? -11.079 2.753 -17.361 1.00 57.00 462 SER A N 1
ATOM 3584 C CA . SER A 1 462 ? -10.800 1.995 -16.112 1.00 57.00 462 SER A CA 1
ATOM 3585 C C . SER A 1 462 ? -10.764 0.457 -16.277 1.00 57.00 462 SER A C 1
ATOM 3587 O O . SER A 1 462 ? -11.801 -0.135 -16.601 1.00 57.00 462 SER A O 1
ATOM 3589 N N . SER A 1 463 ? -9.592 -0.166 -16.065 1.00 67.81 463 SER A N 1
ATOM 3590 C CA . SER A 1 463 ? -9.475 -1.629 -16.024 1.00 67.81 463 SER A CA 1
ATOM 3591 C C . SER A 1 463 ? -10.383 -2.116 -14.907 1.00 67.81 463 SER A C 1
ATOM 3593 O O . SER A 1 463 ? -10.385 -1.554 -13.810 1.00 67.81 463 SER A O 1
ATOM 3595 N N . CYS A 1 464 ? -11.220 -3.097 -15.216 1.00 73.38 464 CYS A N 1
ATOM 3596 C CA . CYS A 1 464 ? -12.080 -3.719 -14.217 1.00 73.38 464 CYS A CA 1
ATOM 3597 C C . CYS A 1 464 ? -11.424 -4.970 -13.622 1.00 73.38 464 CYS A C 1
ATOM 3599 O O . CYS A 1 464 ? -12.024 -5.606 -12.760 1.00 73.38 464 CYS A O 1
ATOM 3601 N N . ASN A 1 465 ? -10.210 -5.312 -14.072 1.00 81.19 465 ASN A N 1
ATOM 3602 C CA . ASN A 1 465 ? -9.448 -6.417 -13.521 1.00 81.19 465 ASN A CA 1
ATOM 3603 C C . ASN A 1 465 ? -9.186 -6.166 -12.037 1.00 81.19 465 ASN A C 1
ATOM 3605 O O . ASN A 1 465 ? -8.986 -5.038 -11.583 1.00 81.19 465 ASN A O 1
ATOM 3609 N N . ILE A 1 466 ? -9.195 -7.245 -11.278 1.00 85.75 466 ILE A N 1
ATOM 3610 C CA . ILE A 1 466 ? -8.791 -7.255 -9.883 1.00 85.75 466 ILE A CA 1
ATOM 3611 C C . ILE A 1 466 ? -7.588 -8.172 -9.784 1.00 85.75 466 ILE A C 1
ATOM 3613 O O . ILE A 1 466 ? -7.466 -9.137 -10.536 1.00 85.75 466 ILE A O 1
ATOM 3617 N N . TRP A 1 467 ? -6.716 -7.913 -8.828 1.00 86.31 467 TRP A N 1
ATOM 3618 C CA . TRP A 1 467 ? -5.672 -8.861 -8.495 1.00 86.31 467 TRP A CA 1
ATOM 3619 C C . TRP A 1 467 ? -5.663 -9.127 -7.001 1.00 86.31 467 TRP A C 1
ATOM 3621 O O . TRP A 1 467 ? -6.118 -8.325 -6.174 1.00 86.31 467 TRP A O 1
ATOM 3631 N N . VAL A 1 468 ? -5.160 -10.301 -6.659 1.00 89.38 468 VAL A N 1
ATOM 3632 C CA . VAL A 1 468 ? -5.023 -10.759 -5.283 1.00 89.38 468 VAL A CA 1
ATOM 3633 C C . VAL A 1 468 ? -3.707 -11.510 -5.131 1.00 89.38 468 VAL A C 1
ATOM 3635 O O . VAL A 1 468 ? -3.218 -12.119 -6.074 1.00 89.38 468 VAL A O 1
ATOM 3638 N N . HIS A 1 469 ? -3.119 -11.488 -3.943 1.00 87.94 469 HIS A N 1
ATOM 3639 C CA . HIS A 1 469 ? -1.942 -12.303 -3.633 1.00 87.94 469 HIS A CA 1
ATOM 3640 C C . HIS A 1 469 ? -2.239 -13.792 -3.805 1.00 87.94 469 HIS A C 1
ATOM 3642 O O . HIS A 1 469 ? -3.270 -14.254 -3.315 1.00 87.94 469 HIS A O 1
ATOM 3648 N N . PHE A 1 470 ? -1.330 -14.560 -4.416 1.00 88.00 470 PHE A N 1
ATOM 3649 C CA . PHE A 1 470 ? -1.551 -15.995 -4.642 1.00 88.00 470 PHE A CA 1
ATOM 3650 C C . PHE A 1 470 ? -1.769 -16.781 -3.338 1.00 88.00 470 PHE A C 1
ATOM 3652 O O . PHE A 1 470 ? -2.705 -17.579 -3.236 1.00 88.00 470 PHE A O 1
ATOM 3659 N N . GLY A 1 471 ? -0.968 -16.507 -2.301 1.00 86.00 471 GLY A N 1
ATOM 3660 C CA . GLY A 1 471 ? -1.148 -17.122 -0.980 1.00 86.00 471 GLY A CA 1
ATOM 3661 C C . GLY A 1 471 ? -2.507 -16.782 -0.355 1.00 86.00 471 GLY A C 1
ATOM 3662 O O . GLY A 1 471 ? -3.204 -17.660 0.150 1.00 86.00 471 GLY A O 1
ATOM 3663 N N . CYS A 1 472 ? -2.943 -15.522 -0.471 1.00 89.88 472 CYS A N 1
ATOM 3664 C CA . CYS A 1 472 ? -4.256 -15.095 0.016 1.00 89.88 472 CYS A CA 1
ATOM 3665 C C . CYS A 1 472 ? -5.405 -15.728 -0.770 1.00 89.88 472 CYS A C 1
ATOM 3667 O O . CYS A 1 472 ? -6.393 -16.129 -0.164 1.00 89.88 472 CYS A O 1
ATOM 3669 N N . TRP A 1 473 ? -5.280 -15.833 -2.096 1.00 92.25 473 TRP A N 1
ATOM 3670 C CA . TRP A 1 473 ? -6.252 -16.528 -2.939 1.00 92.25 473 TRP A CA 1
ATOM 3671 C C . TRP A 1 473 ? -6.380 -17.996 -2.546 1.00 92.25 473 TRP A C 1
ATOM 3673 O O . TRP A 1 473 ? -7.491 -18.501 -2.420 1.00 92.25 473 TRP A O 1
ATOM 3683 N N . SER A 1 474 ? -5.255 -18.664 -2.292 1.00 90.19 474 SER A N 1
ATOM 3684 C CA . SER A 1 474 ? -5.241 -20.072 -1.900 1.00 90.19 474 SER A CA 1
ATOM 3685 C C . SER A 1 474 ? -5.941 -20.294 -0.558 1.00 90.19 474 SER A C 1
ATOM 3687 O O . SER A 1 474 ? -6.752 -21.211 -0.433 1.00 90.19 474 SER A O 1
ATOM 3689 N N . LEU A 1 475 ? -5.695 -19.431 0.433 1.00 92.00 475 LEU A N 1
ATOM 3690 C CA . LEU A 1 475 ? -6.409 -19.479 1.712 1.00 92.00 475 LEU A CA 1
ATOM 3691 C C . LEU A 1 475 ? -7.896 -19.173 1.529 1.00 92.00 475 LEU A C 1
ATOM 3693 O O . LEU A 1 475 ? -8.734 -19.946 1.979 1.00 92.00 475 LEU A O 1
ATOM 3697 N N . PHE A 1 476 ? -8.229 -18.104 0.805 1.00 94.44 476 PHE A N 1
ATOM 3698 C CA . PHE A 1 476 ? -9.607 -17.720 0.498 1.00 94.44 476 PHE A CA 1
ATOM 3699 C C . PHE A 1 476 ? -10.387 -18.857 -0.167 1.00 94.44 476 PHE A C 1
ATOM 3701 O O . PHE A 1 476 ? -11.446 -19.232 0.322 1.00 94.44 476 PHE A O 1
ATOM 3708 N N . HIS A 1 477 ? -9.841 -19.462 -1.222 1.00 92.75 477 HIS A N 1
ATOM 3709 C CA . HIS A 1 477 ? -10.476 -20.555 -1.954 1.00 92.75 477 HIS A CA 1
ATOM 3710 C C . HIS A 1 477 ? -10.802 -21.758 -1.056 1.00 92.75 477 HIS A C 1
ATOM 3712 O O . HIS A 1 477 ? -11.827 -22.406 -1.246 1.00 92.75 477 HIS A O 1
ATOM 3718 N N . ASN A 1 478 ? -9.939 -22.072 -0.086 1.00 91.12 478 ASN A N 1
ATOM 3719 C CA . ASN A 1 478 ? -10.117 -23.246 0.770 1.00 91.12 478 ASN A CA 1
ATOM 3720 C C . ASN A 1 478 ? -10.891 -22.974 2.068 1.00 91.12 478 ASN A C 1
ATOM 3722 O O . ASN A 1 478 ? -11.403 -23.914 2.672 1.00 91.12 478 ASN A O 1
ATOM 3726 N N . TRP A 1 479 ? -10.952 -21.724 2.523 1.00 94.06 479 TRP A N 1
ATOM 3727 C CA . TRP A 1 479 ? -11.603 -21.342 3.780 1.00 94.06 479 TRP A CA 1
ATOM 3728 C C . TRP A 1 479 ? -12.959 -20.666 3.619 1.00 94.06 479 TRP A C 1
ATOM 3730 O O . TRP A 1 479 ? -13.675 -20.519 4.617 1.00 94.06 479 TRP A O 1
ATOM 3740 N N . LEU A 1 480 ? -13.300 -20.247 2.400 1.00 93.31 480 LEU A N 1
ATOM 3741 C CA . LEU A 1 480 ? -14.620 -19.724 2.088 1.00 93.31 480 LEU A CA 1
ATOM 3742 C C . LEU A 1 480 ? -15.660 -20.842 2.254 1.00 93.31 480 LEU A C 1
ATOM 3744 O O . LEU A 1 480 ? -15.653 -21.829 1.520 1.00 93.31 480 LEU A O 1
ATOM 3748 N N . ASP A 1 481 ? -16.568 -20.664 3.207 1.00 90.94 481 ASP A N 1
ATOM 3749 C CA . ASP A 1 481 ? -17.622 -21.620 3.556 1.00 90.94 481 ASP A CA 1
ATOM 3750 C C . ASP A 1 481 ? -18.985 -20.980 3.295 1.00 90.94 481 ASP A C 1
ATOM 3752 O O . ASP A 1 481 ? -19.709 -20.558 4.198 1.00 90.94 481 ASP A O 1
ATOM 3756 N N . CYS A 1 482 ? -19.314 -20.842 2.010 1.00 88.25 482 CYS A N 1
ATOM 3757 C CA . CYS A 1 482 ? -20.608 -20.328 1.591 1.00 88.25 482 CYS A CA 1
ATOM 3758 C C . CYS A 1 482 ? -21.506 -21.490 1.125 1.00 88.25 482 CYS A C 1
ATOM 3760 O O . CYS A 1 482 ? -21.297 -22.016 0.026 1.00 88.25 482 CYS A O 1
ATOM 3762 N N . PRO A 1 483 ? -22.530 -21.880 1.913 1.00 86.06 483 PRO A N 1
ATOM 3763 C CA . PRO A 1 483 ? -23.337 -23.074 1.646 1.00 86.06 483 PRO A CA 1
ATOM 3764 C C . PRO A 1 483 ? -24.332 -22.902 0.489 1.00 86.06 483 PRO A C 1
ATOM 3766 O O . PRO A 1 483 ? -24.922 -23.877 0.023 1.00 86.06 483 PRO A O 1
ATOM 3769 N N . LEU A 1 484 ? -24.569 -21.667 0.037 1.00 91.00 484 LEU A N 1
ATOM 3770 C CA . LEU A 1 484 ? -25.472 -21.386 -1.077 1.00 91.00 484 LEU A CA 1
ATOM 3771 C C . LEU A 1 484 ? -24.818 -21.768 -2.406 1.00 91.00 484 LEU A C 1
ATOM 3773 O O . LEU A 1 484 ? -23.620 -21.571 -2.582 1.00 91.00 484 LEU A O 1
ATOM 3777 N N . SER A 1 485 ? -25.600 -22.266 -3.364 1.00 93.50 485 SER A N 1
ATOM 3778 C CA . SER A 1 485 ? -25.091 -22.548 -4.711 1.00 93.50 485 SER A CA 1
ATOM 3779 C C . SER A 1 485 ? -24.577 -21.273 -5.393 1.00 93.50 485 SER A C 1
ATOM 3781 O O . SER A 1 485 ? -25.167 -20.209 -5.177 1.00 93.50 485 SER A O 1
ATOM 3783 N N . PRO A 1 486 ? -23.525 -21.365 -6.233 1.00 95.12 486 PRO A N 1
ATOM 3784 C CA . PRO A 1 486 ? -23.057 -20.227 -7.013 1.00 95.12 486 PRO A CA 1
ATOM 3785 C C . PRO A 1 486 ? -24.189 -19.603 -7.823 1.00 95.12 486 PRO A C 1
ATOM 3787 O O . PRO A 1 486 ? -25.081 -20.309 -8.313 1.00 95.12 486 PRO A O 1
ATOM 3790 N N . ARG A 1 487 ? -24.163 -18.277 -7.978 1.00 91.12 487 ARG A N 1
ATOM 3791 C CA . ARG A 1 487 ? -25.181 -17.597 -8.790 1.00 91.12 487 ARG A CA 1
ATOM 3792 C C . ARG A 1 487 ? -25.120 -18.050 -10.238 1.00 91.12 487 ARG A C 1
ATOM 3794 O O . ARG A 1 487 ? -24.049 -18.298 -10.779 1.00 91.12 487 ARG A O 1
ATOM 3801 N N . ILE A 1 488 ? -26.276 -18.055 -10.889 1.00 91.00 488 ILE A N 1
ATOM 3802 C CA . ILE A 1 488 ? -26.357 -18.196 -12.339 1.00 91.00 488 ILE A CA 1
ATOM 3803 C C . ILE A 1 488 ? -26.016 -16.846 -12.975 1.00 91.00 488 ILE A C 1
ATOM 3805 O O . ILE A 1 488 ? -26.686 -15.844 -12.707 1.00 91.00 488 ILE A O 1
ATOM 3809 N N . GLY A 1 489 ? -24.958 -16.830 -13.780 1.00 86.69 489 GLY A N 1
ATOM 3810 C CA . GLY A 1 489 ? -24.560 -15.691 -14.595 1.00 86.69 489 GLY A CA 1
ATOM 3811 C C . GLY A 1 489 ? -25.556 -15.411 -15.722 1.00 86.69 489 GLY A C 1
ATOM 3812 O O . GLY A 1 489 ? -26.551 -16.122 -15.909 1.00 86.69 489 GLY A O 1
ATOM 3813 N N . ARG A 1 490 ? -25.311 -14.358 -16.502 1.00 81.75 490 ARG A N 1
ATOM 3814 C CA . ARG A 1 490 ? -26.173 -13.973 -17.630 1.00 81.75 490 ARG A CA 1
ATOM 3815 C C . ARG A 1 490 ? -26.198 -15.027 -18.730 1.00 81.75 490 ARG A C 1
ATOM 3817 O O . ARG A 1 490 ? -27.220 -15.163 -19.397 1.00 81.75 490 ARG A O 1
ATOM 3824 N N . GLY A 1 491 ? -25.126 -15.805 -18.877 1.00 80.75 491 GLY A N 1
ATOM 3825 C CA . GLY A 1 491 ? -25.061 -16.927 -19.814 1.00 80.75 491 GLY A CA 1
ATOM 3826 C C . GLY A 1 491 ? -25.906 -18.142 -19.405 1.00 80.75 491 GLY A C 1
ATOM 3827 O O . GLY A 1 491 ? -25.866 -19.167 -20.083 1.00 80.75 491 GLY A O 1
ATOM 3828 N N . GLY A 1 492 ? -26.635 -18.081 -18.282 1.00 86.75 492 GLY A N 1
ATOM 3829 C CA . GLY A 1 492 ? -27.429 -19.202 -17.771 1.00 86.75 492 GLY A CA 1
ATOM 3830 C C . GLY A 1 492 ? -26.595 -20.309 -17.115 1.00 86.75 492 GLY A C 1
ATOM 3831 O O . GLY A 1 492 ? -27.142 -21.344 -16.736 1.00 86.75 492 GLY A O 1
ATOM 3832 N N . LYS A 1 493 ? -25.284 -20.098 -16.956 1.00 91.12 493 LYS A N 1
ATOM 3833 C CA . LYS A 1 493 ? -24.356 -21.019 -16.290 1.00 91.12 493 LYS A CA 1
ATOM 3834 C C . LYS A 1 493 ? -24.040 -20.531 -14.871 1.00 91.12 493 LYS A C 1
ATOM 3836 O O . LYS A 1 493 ? -24.018 -19.320 -14.655 1.00 91.12 493 LYS A O 1
ATOM 3841 N N . PRO A 1 494 ? -23.788 -21.428 -13.903 1.00 94.81 494 PRO A N 1
ATOM 3842 C CA . PRO A 1 494 ? -23.235 -21.029 -12.613 1.00 94.81 494 PRO A CA 1
ATOM 3843 C C . PRO A 1 494 ? -21.911 -20.283 -12.798 1.00 94.81 494 PRO A C 1
ATOM 3845 O O . PRO A 1 494 ? -21.059 -20.727 -13.567 1.00 94.81 494 PRO A O 1
ATOM 3848 N N . LEU A 1 495 ? -21.745 -19.162 -12.102 1.00 93.38 495 LEU A N 1
ATOM 3849 C CA . LEU A 1 495 ? -20.490 -18.425 -12.059 1.00 93.38 495 LEU A CA 1
ATOM 3850 C C . LEU A 1 495 ? -19.415 -19.258 -11.355 1.00 93.38 495 LEU A C 1
ATOM 3852 O O . LEU A 1 495 ? -19.689 -19.984 -10.396 1.00 93.38 495 LEU A O 1
ATOM 3856 N N . THR A 1 496 ? -18.177 -19.122 -11.818 1.00 95.31 496 THR A N 1
ATOM 3857 C CA . THR A 1 496 ? -17.004 -19.645 -11.113 1.00 95.31 496 THR A CA 1
ATOM 3858 C C . THR A 1 496 ? -16.741 -18.822 -9.850 1.00 95.31 496 THR A C 1
ATOM 3860 O O . THR A 1 496 ? -17.216 -17.693 -9.724 1.00 95.31 496 THR A O 1
ATOM 3863 N N . LEU A 1 497 ? -15.927 -19.340 -8.922 1.00 95.12 497 LEU A N 1
ATOM 3864 C CA . LEU A 1 497 ? -15.601 -18.604 -7.695 1.00 95.12 497 LEU A CA 1
ATOM 3865 C C . LEU A 1 497 ? -14.939 -17.245 -7.981 1.00 95.12 497 LEU A C 1
ATOM 3867 O O . LEU A 1 497 ? -15.263 -16.251 -7.337 1.00 95.12 497 LEU A O 1
ATOM 3871 N N . PHE A 1 498 ? -14.022 -17.189 -8.948 1.00 94.44 498 PHE A N 1
ATOM 3872 C CA . PHE A 1 498 ? -13.377 -15.937 -9.344 1.00 94.44 498 PHE A CA 1
ATOM 3873 C C . PHE A 1 498 ? -14.334 -15.014 -10.109 1.00 94.44 498 PHE A C 1
ATOM 3875 O O . PHE A 1 498 ? -14.236 -13.804 -9.945 1.00 94.44 498 PHE A O 1
ATOM 3882 N N . GLY A 1 499 ? -15.299 -15.551 -10.866 1.00 93.88 499 GLY A N 1
ATOM 3883 C CA . GLY A 1 499 ? -16.375 -14.763 -11.470 1.00 93.88 499 GLY A CA 1
ATOM 3884 C C . GLY A 1 499 ? -17.281 -14.130 -10.411 1.00 93.88 499 GLY A C 1
ATOM 3885 O O . GLY A 1 499 ? -17.600 -12.949 -10.498 1.00 93.88 499 GLY A O 1
ATOM 3886 N N . GLU A 1 500 ? -17.635 -14.871 -9.357 1.00 94.19 500 GLU A N 1
ATOM 3887 C CA . GLU A 1 500 ? -18.365 -14.322 -8.208 1.00 94.19 500 GLU A CA 1
ATOM 3888 C C . GLU A 1 500 ? -17.536 -13.291 -7.436 1.00 94.19 500 GLU A C 1
ATOM 3890 O O . GLU A 1 500 ? -18.063 -12.232 -7.110 1.00 94.19 500 GLU A O 1
ATOM 3895 N N . LEU A 1 501 ? -16.245 -13.552 -7.181 1.00 93.38 501 LEU A N 1
ATOM 3896 C CA . LEU A 1 501 ? -15.360 -12.575 -6.539 1.00 93.38 501 LEU A CA 1
ATOM 3897 C C . LEU A 1 501 ? -15.253 -11.298 -7.375 1.00 93.38 501 LEU A C 1
ATOM 3899 O O . LEU A 1 501 ? -15.300 -10.204 -6.823 1.00 93.38 501 LEU A O 1
ATOM 3903 N N . TYR A 1 502 ? -15.134 -11.434 -8.693 1.00 90.44 502 TYR A N 1
ATOM 3904 C CA . TYR A 1 502 ? -15.097 -10.317 -9.623 1.00 90.44 502 TYR A CA 1
ATOM 3905 C C . TYR A 1 502 ? -16.368 -9.468 -9.537 1.00 90.44 502 TYR A C 1
ATOM 3907 O O . TYR A 1 502 ? -16.281 -8.246 -9.412 1.00 90.44 502 TYR A O 1
ATOM 3915 N N . GLU A 1 503 ? -17.546 -10.105 -9.519 1.00 87.75 503 GLU A N 1
ATOM 3916 C CA . GLU A 1 503 ? -18.799 -9.386 -9.292 1.00 87.75 503 GLU A CA 1
ATOM 3917 C C . GLU A 1 503 ? -18.795 -8.709 -7.922 1.00 87.75 503 GLU A C 1
ATOM 3919 O O . GLU A 1 503 ? -18.927 -7.495 -7.869 1.00 87.75 503 GLU A O 1
ATOM 3924 N N . VAL A 1 504 ? -18.539 -9.444 -6.836 1.00 88.44 504 VAL A N 1
ATOM 3925 C CA . VAL A 1 504 ? -18.484 -8.918 -5.459 1.00 88.44 504 VAL A CA 1
ATOM 3926 C C . VAL A 1 504 ? -17.517 -7.730 -5.340 1.00 88.44 504 VAL A C 1
ATOM 3928 O O . VAL A 1 504 ? -17.820 -6.735 -4.690 1.00 88.44 504 VAL A O 1
ATOM 3931 N N . VAL A 1 505 ? -16.349 -7.760 -5.976 1.00 85.19 505 VAL A N 1
ATOM 3932 C CA . VAL A 1 505 ? -15.420 -6.623 -5.902 1.00 85.19 505 VAL A CA 1
ATOM 3933 C C . VAL A 1 505 ? -15.902 -5.441 -6.754 1.00 85.19 505 VAL A C 1
ATOM 3935 O O . VAL A 1 505 ? -15.721 -4.281 -6.356 1.00 85.19 505 VAL A O 1
ATOM 3938 N N . GLY A 1 506 ? -16.539 -5.733 -7.892 1.00 78.31 506 GLY A N 1
ATOM 3939 C CA . GLY A 1 506 ? -17.012 -4.766 -8.878 1.00 78.31 506 GLY A CA 1
ATOM 3940 C C . GLY A 1 506 ? -18.362 -4.105 -8.574 1.00 78.31 506 GLY A C 1
ATOM 3941 O O . GLY A 1 506 ? -18.570 -2.963 -8.982 1.00 78.31 506 GLY A O 1
ATOM 3942 N N . SER A 1 507 ? -19.284 -4.741 -7.842 1.00 71.31 507 SER A N 1
ATOM 3943 C CA . SER A 1 507 ? -20.658 -4.237 -7.638 1.00 71.31 507 SER A CA 1
ATOM 3944 C C . SER A 1 507 ? -20.805 -3.186 -6.523 1.00 71.31 507 SER A C 1
ATOM 3946 O O . SER A 1 507 ? -21.751 -3.168 -5.742 1.00 71.31 507 SER A O 1
ATOM 3948 N N . ARG A 1 508 ? -19.878 -2.236 -6.454 1.00 62.41 508 ARG A N 1
ATOM 3949 C CA . ARG A 1 508 ? -19.944 -1.122 -5.500 1.00 62.41 508 ARG A CA 1
ATOM 3950 C C . ARG A 1 508 ? -21.035 -0.119 -5.898 1.00 62.41 508 ARG A C 1
ATOM 3952 O O . ARG A 1 508 ? -21.207 0.178 -7.077 1.00 62.41 508 ARG A O 1
ATOM 3959 N N . TYR A 1 509 ? -21.713 0.461 -4.901 1.00 48.91 509 TYR A N 1
ATOM 3960 C CA . TYR A 1 509 ? -22.663 1.569 -5.106 1.00 48.91 509 TYR A CA 1
ATOM 3961 C C . TYR A 1 509 ? -21.996 2.771 -5.800 1.00 48.91 509 TYR A C 1
ATOM 3963 O O . TYR A 1 509 ? -22.594 3.446 -6.633 1.00 48.91 509 TYR A O 1
ATOM 3971 N N . GLU A 1 510 ? -20.714 3.003 -5.506 1.00 50.34 510 GLU A N 1
ATOM 3972 C CA . GLU A 1 510 ? -19.869 3.936 -6.243 1.00 50.34 510 GLU A CA 1
ATOM 3973 C C . GLU A 1 510 ? -19.013 3.172 -7.257 1.00 50.34 510 GLU A C 1
ATOM 3975 O O . GLU A 1 510 ? -18.247 2.287 -6.874 1.00 50.34 510 GLU A O 1
ATOM 3980 N N . ARG A 1 511 ? -19.096 3.548 -8.544 1.00 52.31 511 ARG A N 1
ATOM 3981 C CA . ARG A 1 511 ? -18.184 3.062 -9.598 1.00 52.31 511 ARG A CA 1
ATOM 3982 C C . ARG A 1 511 ? -16.744 3.123 -9.083 1.00 52.31 511 ARG A C 1
ATOM 3984 O O . ARG A 1 511 ? -16.387 4.124 -8.460 1.00 52.31 511 ARG A O 1
ATOM 3991 N N . GLN A 1 512 ? -15.927 2.104 -9.357 1.00 53.34 512 GLN A N 1
ATOM 3992 C CA . GLN A 1 512 ? -14.516 2.064 -8.957 1.00 53.34 512 GLN A CA 1
ATOM 3993 C C . GLN A 1 512 ? -13.766 3.250 -9.594 1.00 53.34 512 GLN A C 1
ATOM 3995 O O . GLN A 1 512 ? -13.262 3.187 -10.712 1.00 53.34 512 GLN A O 1
ATOM 4000 N N . LYS A 1 513 ? -13.759 4.396 -8.909 1.00 47.78 513 LYS A N 1
ATOM 4001 C CA . LYS A 1 513 ? -13.070 5.611 -9.341 1.00 47.78 513 LYS A CA 1
ATOM 4002 C C . LYS A 1 513 ? -11.604 5.471 -8.937 1.00 47.78 513 LYS A C 1
ATOM 4004 O O . LYS A 1 513 ? -11.213 6.011 -7.918 1.00 47.78 513 LYS A O 1
ATOM 4009 N N . HIS A 1 514 ? -10.848 4.754 -9.770 1.00 50.88 514 HIS A N 1
ATOM 4010 C CA . HIS A 1 514 ? -9.383 4.627 -9.792 1.00 50.88 514 HIS A CA 1
ATOM 4011 C C . HIS A 1 514 ? -8.693 4.029 -8.538 1.00 50.88 514 HIS A C 1
ATOM 4013 O O . HIS A 1 514 ? -9.032 4.323 -7.396 1.00 50.88 514 HIS A O 1
ATOM 4019 N N . ALA A 1 515 ? -7.681 3.188 -8.791 1.00 53.62 515 ALA A N 1
ATOM 4020 C CA . ALA A 1 515 ? -6.586 2.762 -7.901 1.00 53.62 515 ALA A CA 1
ATOM 4021 C C . ALA A 1 515 ? -6.911 2.029 -6.576 1.00 53.62 515 ALA A C 1
ATOM 4023 O O . ALA A 1 515 ? -6.000 1.598 -5.876 1.00 53.62 515 ALA A O 1
ATOM 4024 N N . ARG A 1 516 ? -8.179 1.835 -6.193 1.00 59.78 516 ARG A N 1
ATOM 4025 C CA . ARG A 1 516 ? -8.526 1.148 -4.931 1.00 59.78 516 ARG A CA 1
ATOM 4026 C C . ARG A 1 516 ? -8.914 -0.310 -5.157 1.00 59.78 516 ARG A C 1
ATOM 4028 O O . ARG A 1 516 ? -10.032 -0.593 -5.589 1.00 59.78 516 ARG A O 1
ATOM 4035 N N . GLY A 1 517 ? -8.014 -1.223 -4.792 1.00 67.31 517 GLY A N 1
ATOM 4036 C CA . GLY A 1 517 ? -8.287 -2.667 -4.746 1.00 67.31 517 GLY A CA 1
ATOM 4037 C C . GLY A 1 517 ? -9.091 -3.126 -3.517 1.00 67.31 517 GLY A C 1
ATOM 4038 O O . GLY A 1 517 ? -9.746 -4.162 -3.556 1.00 67.31 517 GLY A O 1
ATOM 4039 N N . TRP A 1 518 ? -9.135 -2.337 -2.437 1.00 78.00 518 TRP A N 1
ATOM 4040 C CA . TRP A 1 518 ? -9.833 -2.703 -1.194 1.00 78.00 518 TRP A CA 1
ATOM 4041 C C . TRP A 1 518 ? -11.340 -2.430 -1.218 1.00 78.00 518 TRP A C 1
ATOM 4043 O O . TRP A 1 518 ? -11.795 -1.506 -1.897 1.00 78.00 518 TRP A O 1
ATOM 4053 N N . LEU A 1 519 ? -12.106 -3.196 -0.438 1.00 81.62 519 LEU A N 1
ATOM 4054 C CA . LEU A 1 519 ? -13.557 -3.082 -0.275 1.00 81.62 519 LEU A CA 1
ATOM 4055 C C . LEU A 1 519 ? -13.925 -2.310 1.001 1.00 81.62 519 LEU A C 1
ATOM 4057 O O . LEU A 1 519 ? -13.532 -2.736 2.083 1.00 81.62 519 LEU A O 1
ATOM 4061 N N . PRO A 1 520 ? -14.730 -1.232 0.930 1.00 76.62 520 PRO A N 1
ATOM 4062 C CA . PRO A 1 520 ? -15.063 -0.439 2.118 1.00 76.62 520 PRO A CA 1
ATOM 4063 C C . PRO A 1 520 ? -15.871 -1.144 3.204 1.00 76.62 520 PRO A C 1
ATOM 4065 O O . PRO A 1 520 ? -15.918 -0.668 4.331 1.00 76.62 520 PRO A O 1
ATOM 4068 N N . CYS A 1 521 ? -16.520 -2.254 2.864 1.00 79.06 521 CYS A N 1
ATOM 4069 C CA . CYS A 1 521 ? -17.270 -3.075 3.809 1.00 79.06 521 CYS A CA 1
ATOM 4070 C C . CYS A 1 521 ? -16.417 -4.147 4.502 1.00 79.06 521 CYS A C 1
ATOM 4072 O O . CYS A 1 521 ? -16.950 -4.866 5.342 1.00 79.06 521 CYS A O 1
ATOM 4074 N N . ILE A 1 522 ? -15.133 -4.267 4.150 1.00 88.38 522 ILE A N 1
ATOM 4075 C CA . ILE A 1 522 ? -14.201 -5.211 4.764 1.00 88.38 522 ILE A CA 1
ATOM 4076 C C . ILE A 1 522 ? -13.282 -4.453 5.723 1.00 88.38 522 ILE A C 1
ATOM 4078 O O . ILE A 1 522 ? -12.582 -3.520 5.327 1.00 88.38 522 ILE A O 1
ATOM 4082 N N . ASP A 1 523 ? -13.242 -4.892 6.977 1.00 89.69 523 ASP A N 1
ATOM 4083 C CA . ASP A 1 523 ? -12.186 -4.527 7.912 1.00 89.69 523 ASP A CA 1
ATOM 4084 C C . ASP A 1 523 ? -10.949 -5.384 7.629 1.00 89.69 523 ASP A C 1
ATOM 4086 O O . ASP A 1 523 ? -10.900 -6.581 7.925 1.00 89.69 523 ASP A O 1
ATOM 4090 N N . TYR A 1 524 ? -9.919 -4.746 7.080 1.00 90.12 524 TYR A N 1
ATOM 4091 C CA . TYR A 1 524 ? -8.617 -5.351 6.807 1.00 90.12 524 TYR A CA 1
ATOM 4092 C C . TYR A 1 524 ? -7.727 -5.431 8.061 1.00 90.12 524 TYR A C 1
ATOM 4094 O O . TYR A 1 524 ? -6.502 -5.321 7.970 1.00 90.12 524 TYR A O 1
ATOM 4102 N N . GLY A 1 525 ? -8.307 -5.561 9.254 1.00 84.88 525 GLY A N 1
ATOM 4103 C CA . GLY A 1 525 ? -7.591 -5.566 10.529 1.00 84.88 525 GLY A CA 1
ATOM 4104 C C . GLY A 1 525 ? -6.893 -4.233 10.816 1.00 84.88 525 GLY A C 1
ATOM 4105 O O . GLY A 1 525 ? -5.794 -4.210 11.379 1.00 84.88 525 GLY A O 1
ATOM 4106 N N . GLY A 1 526 ? -7.475 -3.114 10.375 1.00 81.62 526 GLY A N 1
ATOM 4107 C CA . GLY A 1 526 ? -6.890 -1.773 10.491 1.00 81.62 526 GLY A CA 1
ATOM 4108 C C . GLY A 1 526 ? -5.625 -1.528 9.653 1.00 81.62 526 GLY A C 1
ATOM 4109 O O . GLY A 1 526 ? -4.909 -0.566 9.924 1.00 81.62 526 GLY A O 1
ATOM 4110 N N . THR A 1 527 ? -5.310 -2.385 8.672 1.00 81.19 527 THR A N 1
ATOM 4111 C CA . THR A 1 527 ? -4.205 -2.146 7.722 1.00 81.19 527 THR A CA 1
ATOM 4112 C C . THR A 1 527 ? -4.474 -0.930 6.845 1.00 81.19 527 THR A C 1
ATOM 4114 O O . THR A 1 527 ? -3.548 -0.198 6.538 1.00 81.19 527 THR A O 1
ATOM 4117 N N . LEU A 1 528 ? -5.723 -0.669 6.453 1.00 77.94 528 LEU A N 1
ATOM 4118 C CA . LEU A 1 528 ? -6.020 0.519 5.652 1.00 77.94 528 LEU A CA 1
ATOM 4119 C C . LEU A 1 528 ? -5.909 1.791 6.487 1.00 77.94 528 LEU A C 1
ATOM 4121 O O . LEU A 1 528 ? -5.173 2.687 6.092 1.00 77.94 528 LEU A O 1
ATOM 4125 N N . ASP A 1 529 ? -6.540 1.834 7.663 1.00 74.50 529 ASP A N 1
ATOM 4126 C CA . ASP A 1 529 ? -6.493 2.987 8.577 1.00 74.50 529 ASP A CA 1
ATOM 4127 C C . ASP A 1 529 ? -5.058 3.415 8.903 1.00 74.50 529 ASP A C 1
ATOM 4129 O O . ASP A 1 529 ? -4.740 4.601 8.923 1.00 74.50 529 ASP A O 1
ATOM 4133 N N . ALA A 1 530 ? -4.178 2.430 9.095 1.00 71.50 530 ALA A N 1
ATOM 4134 C CA . ALA A 1 530 ? -2.751 2.612 9.336 1.00 71.50 530 ALA A CA 1
ATOM 4135 C C . ALA A 1 530 ? -2.005 3.367 8.219 1.00 71.50 530 ALA A C 1
ATOM 4137 O O . ALA A 1 530 ? -0.975 3.980 8.478 1.00 71.50 530 ALA A O 1
ATOM 4138 N N . TYR A 1 531 ? -2.497 3.304 6.983 1.00 72.25 531 TYR A N 1
ATOM 4139 C CA . TYR A 1 531 ? -1.812 3.821 5.797 1.00 72.25 531 TYR A CA 1
ATOM 4140 C C . TYR A 1 531 ? -2.629 4.860 5.026 1.00 72.25 531 TYR A C 1
ATOM 4142 O O . TYR A 1 531 ? -2.153 5.404 4.031 1.00 72.25 531 TYR A O 1
ATOM 4150 N N . MET A 1 532 ? -3.834 5.197 5.501 1.00 64.69 532 MET A N 1
ATOM 4151 C CA . MET A 1 532 ? -4.651 6.258 4.908 1.00 64.69 532 MET A CA 1
ATOM 4152 C C . MET A 1 532 ? -3.926 7.611 4.895 1.00 64.69 532 MET A C 1
ATOM 4154 O O . MET A 1 532 ? -4.165 8.406 3.990 1.00 64.69 532 MET A O 1
ATOM 4158 N N . VAL A 1 533 ? -3.037 7.858 5.865 1.00 58.62 533 VAL A N 1
ATOM 4159 C CA . VAL A 1 533 ? -2.273 9.113 5.979 1.00 58.62 533 VAL A CA 1
ATOM 4160 C C . VAL A 1 533 ? -1.012 9.096 5.109 1.00 58.62 533 VAL A C 1
ATOM 4162 O O . VAL A 1 533 ? -0.733 10.065 4.412 1.00 58.62 533 VAL A O 1
ATOM 4165 N N . SER A 1 534 ? -0.255 7.993 5.109 1.00 59.03 534 SER A N 1
ATOM 4166 C CA . SER A 1 534 ? 1.022 7.893 4.386 1.00 59.03 534 SER A CA 1
ATOM 4167 C C . SER A 1 534 ? 0.873 7.574 2.897 1.00 59.03 534 SER A C 1
ATOM 4169 O O . SER A 1 534 ? 1.872 7.607 2.187 1.00 59.03 534 SER A O 1
ATOM 4171 N N . GLN A 1 535 ? -0.344 7.279 2.417 1.00 59.16 535 GLN A N 1
ATOM 4172 C CA . GLN A 1 535 ? -0.709 6.987 1.018 1.00 59.16 535 GLN A CA 1
ATOM 4173 C C . GLN A 1 535 ? -0.030 5.748 0.384 1.00 59.16 535 GLN A C 1
ATOM 4175 O O . GLN A 1 535 ? -0.496 5.278 -0.654 1.00 59.16 535 GLN A O 1
ATOM 4180 N N . TYR A 1 536 ? 1.021 5.194 1.004 1.00 71.50 536 TYR A N 1
ATOM 4181 C CA . TYR A 1 536 ? 1.827 4.075 0.503 1.00 71.50 536 TYR A CA 1
ATOM 4182 C C . TYR A 1 536 ? 2.122 3.071 1.617 1.00 71.50 536 TYR A C 1
ATOM 4184 O O . TYR A 1 536 ? 2.586 3.446 2.697 1.00 71.50 536 TYR A O 1
ATOM 4192 N N . GLN A 1 537 ? 1.935 1.782 1.329 1.00 79.38 537 GLN A N 1
ATOM 4193 C CA . GLN A 1 537 ? 2.262 0.662 2.223 1.00 79.38 537 GLN A CA 1
ATOM 4194 C C . GLN A 1 537 ? 3.747 0.300 2.225 1.00 79.38 537 GLN A C 1
ATOM 4196 O O . GLN A 1 537 ? 4.146 -0.772 2.661 1.00 79.38 537 GLN A O 1
ATOM 4201 N N . ASP A 1 538 ? 4.559 1.217 1.729 1.00 77.19 538 ASP A N 1
ATOM 4202 C CA . ASP A 1 538 ? 5.997 1.143 1.574 1.00 77.19 538 ASP A CA 1
ATOM 4203 C C . ASP A 1 538 ? 6.781 1.335 2.875 1.00 77.19 538 ASP A C 1
ATOM 4205 O O . ASP A 1 538 ? 7.926 0.890 2.974 1.00 77.19 538 ASP A O 1
ATOM 4209 N N . TYR A 1 539 ? 6.153 1.963 3.872 1.00 81.94 539 TYR A N 1
ATOM 4210 C CA . TYR A 1 539 ? 6.822 2.459 5.072 1.00 81.94 539 TYR A CA 1
ATOM 4211 C C . TYR A 1 539 ? 6.423 1.698 6.343 1.00 81.94 539 TYR A C 1
ATOM 4213 O O . TYR A 1 539 ? 5.236 1.528 6.630 1.00 81.94 539 TYR A O 1
ATOM 4221 N N . ILE A 1 540 ? 7.407 1.256 7.129 1.00 84.94 540 ILE A N 1
ATOM 4222 C CA . ILE A 1 540 ? 7.211 0.476 8.364 1.00 84.94 540 ILE A CA 1
ATOM 4223 C C . ILE A 1 540 ? 6.541 1.318 9.444 1.00 84.94 540 ILE A C 1
ATOM 4225 O O . ILE A 1 540 ? 5.691 0.809 10.165 1.00 84.94 540 ILE A O 1
ATOM 4229 N N . LEU A 1 541 ? 6.902 2.600 9.560 1.00 84.81 541 LEU A N 1
ATOM 4230 C CA . LEU A 1 541 ? 6.443 3.453 10.662 1.00 84.81 541 LEU A CA 1
ATOM 4231 C C . LEU A 1 541 ? 5.002 3.964 10.495 1.00 84.81 541 LEU A C 1
ATOM 4233 O O . LEU A 1 541 ? 4.424 4.452 11.463 1.00 84.81 541 LEU A O 1
ATOM 4237 N N . GLY A 1 542 ? 4.403 3.830 9.306 1.00 79.75 542 GLY A N 1
ATOM 4238 C CA . GLY A 1 542 ? 3.003 4.204 9.045 1.00 79.75 542 GLY A CA 1
ATOM 4239 C C . GLY A 1 542 ? 1.983 3.575 10.020 1.00 79.75 542 GLY A C 1
ATOM 4240 O O . GLY A 1 542 ? 1.259 4.306 10.688 1.00 79.75 542 GLY A O 1
ATOM 4241 N N . PRO A 1 543 ? 1.945 2.238 10.180 1.00 81.25 543 PRO A N 1
ATOM 4242 C CA . PRO A 1 543 ? 0.957 1.499 10.977 1.00 81.25 543 PRO A CA 1
ATOM 4243 C C . PRO A 1 543 ? 1.147 1.569 12.490 1.00 81.25 543 PRO A C 1
ATOM 4245 O O . PRO A 1 543 ? 0.441 0.863 13.224 1.00 81.25 543 PRO A O 1
ATOM 4248 N N . ARG A 1 544 ? 2.095 2.379 12.966 1.00 89.75 544 ARG A N 1
ATOM 4249 C CA . ARG A 1 544 ? 2.483 2.434 14.371 1.00 89.75 544 ARG A CA 1
ATOM 4250 C C . ARG A 1 544 ? 1.311 2.781 15.283 1.00 89.75 544 ARG A C 1
ATOM 4252 O O . ARG A 1 544 ? 0.615 3.774 15.085 1.00 89.75 544 ARG A O 1
ATOM 4259 N N . LYS A 1 545 ? 1.117 1.973 16.329 1.00 88.56 545 LYS A N 1
ATOM 4260 C CA . LYS A 1 545 ? 0.123 2.192 17.387 1.00 88.56 545 LYS A CA 1
ATOM 4261 C C . LYS A 1 545 ? 0.811 2.393 18.735 1.00 88.56 545 LYS A C 1
ATOM 4263 O O . LYS A 1 545 ? 0.884 1.481 19.552 1.00 88.56 545 LYS A O 1
ATOM 4268 N N . GLY A 1 546 ? 1.260 3.623 18.978 1.00 92.12 546 GLY A N 1
ATOM 4269 C CA . GLY A 1 546 ? 1.918 4.011 20.227 1.00 92.12 546 GLY A CA 1
ATOM 4270 C C . GLY A 1 546 ? 3.380 3.562 20.309 1.00 92.12 546 GLY A C 1
ATOM 4271 O O . GLY A 1 546 ? 4.033 3.371 19.283 1.00 92.12 546 GLY A O 1
ATOM 4272 N N . VAL A 1 547 ? 3.899 3.470 21.537 1.00 96.62 547 VAL A N 1
ATOM 4273 C CA . VAL A 1 547 ? 5.328 3.237 21.843 1.00 96.62 547 VAL A CA 1
ATOM 4274 C C . VAL A 1 547 ? 5.535 2.206 22.960 1.00 96.62 547 VAL A C 1
ATOM 4276 O O . VAL A 1 547 ? 6.530 2.249 23.681 1.00 96.62 547 VAL A O 1
ATOM 4279 N N . ALA A 1 548 ? 4.554 1.330 23.189 1.00 97.00 548 ALA A N 1
ATOM 4280 C CA . ALA A 1 548 ? 4.534 0.464 24.365 1.00 97.00 548 ALA A CA 1
ATOM 4281 C C . ALA A 1 548 ? 5.707 -0.527 24.372 1.00 97.00 548 ALA A C 1
ATOM 4283 O O . ALA A 1 548 ? 6.369 -0.697 25.399 1.00 97.00 548 ALA A O 1
ATOM 4284 N N . HIS A 1 549 ? 5.988 -1.154 23.230 1.00 96.44 549 HIS A N 1
ATOM 4285 C CA . HIS A 1 549 ? 7.053 -2.145 23.121 1.00 96.44 549 HIS A CA 1
ATOM 4286 C C . HIS A 1 549 ? 8.421 -1.472 23.075 1.00 96.44 549 HIS A C 1
ATOM 4288 O O . HIS A 1 549 ? 9.347 -1.942 23.740 1.00 96.44 549 HIS A O 1
ATOM 4294 N N . ILE A 1 550 ? 8.550 -0.346 22.362 1.00 96.75 550 ILE A N 1
ATOM 4295 C CA . ILE A 1 550 ? 9.782 0.453 22.343 1.00 96.75 550 ILE A CA 1
ATOM 4296 C C . ILE A 1 550 ? 10.125 0.917 23.762 1.00 96.75 550 ILE A C 1
ATOM 4298 O O . ILE A 1 550 ? 11.257 0.735 24.208 1.00 96.75 550 ILE A O 1
ATOM 4302 N N . LEU A 1 551 ? 9.151 1.452 24.505 1.00 97.62 551 LEU A N 1
ATOM 4303 C CA . LEU A 1 551 ? 9.335 1.871 25.894 1.00 97.62 551 LEU A CA 1
ATOM 4304 C C . LEU A 1 551 ? 9.800 0.701 26.772 1.00 97.62 551 LEU A C 1
ATOM 4306 O O . LEU A 1 551 ? 10.804 0.825 27.471 1.00 97.62 551 LEU A O 1
ATOM 4310 N N . GLN A 1 552 ? 9.133 -0.453 26.690 1.00 97.25 552 GLN A N 1
ATOM 4311 C CA . GLN A 1 552 ? 9.520 -1.635 27.462 1.00 97.25 552 GLN A CA 1
ATOM 4312 C C . GLN A 1 552 ? 10.943 -2.115 27.119 1.00 97.25 552 GLN A C 1
ATOM 4314 O O . GLN A 1 552 ? 11.696 -2.539 28.000 1.00 97.25 552 GLN A O 1
ATOM 4319 N N . ALA A 1 553 ? 11.329 -2.071 25.844 1.00 96.88 553 ALA A N 1
ATOM 4320 C CA . ALA A 1 553 ? 12.675 -2.416 25.400 1.00 96.88 553 ALA A CA 1
ATOM 4321 C C . ALA A 1 553 ? 13.718 -1.433 25.956 1.00 96.88 553 ALA A C 1
ATOM 4323 O O . ALA A 1 553 ? 14.769 -1.851 26.449 1.00 96.88 553 ALA A O 1
ATOM 4324 N N . LEU A 1 554 ? 13.402 -0.136 25.958 1.00 96.94 554 LEU A N 1
ATOM 4325 C CA . LEU A 1 554 ? 14.265 0.900 26.516 1.00 96.94 554 LEU A CA 1
ATOM 4326 C C . LEU A 1 554 ? 14.453 0.750 28.031 1.00 96.94 554 LEU A C 1
ATOM 4328 O O . LEU A 1 554 ? 15.590 0.881 28.495 1.00 96.94 554 LEU A O 1
ATOM 4332 N N . GLU A 1 555 ? 13.391 0.424 28.776 1.00 96.69 555 GLU A N 1
ATOM 4333 C CA . GLU A 1 555 ? 13.434 0.129 30.220 1.00 96.69 555 GLU A CA 1
ATOM 4334 C C . GLU A 1 555 ? 14.319 -1.086 30.536 1.00 96.69 555 GLU A C 1
ATOM 4336 O O . GLU A 1 555 ? 15.016 -1.108 31.549 1.00 96.69 555 GLU A O 1
ATOM 4341 N N . LYS A 1 556 ? 14.359 -2.074 29.633 1.00 96.88 556 LYS A N 1
ATOM 4342 C CA . LYS A 1 556 ? 15.272 -3.229 29.710 1.00 96.88 556 LYS A CA 1
ATOM 4343 C C . LYS A 1 556 ? 16.712 -2.903 29.294 1.00 96.88 556 LYS A C 1
ATOM 4345 O O . LYS A 1 556 ? 17.563 -3.788 29.313 1.00 96.88 556 LYS A O 1
ATOM 4350 N N . GLY A 1 557 ? 16.997 -1.659 28.911 1.00 96.50 557 GLY A N 1
ATOM 4351 C CA . GLY A 1 557 ? 18.325 -1.216 28.490 1.00 96.50 557 GLY A CA 1
ATOM 4352 C C . GLY A 1 557 ? 18.675 -1.510 27.026 1.00 96.50 557 GLY A C 1
ATOM 4353 O O . GLY A 1 557 ? 19.826 -1.315 26.648 1.00 96.50 557 GLY A O 1
ATOM 4354 N N . LEU A 1 558 ? 17.721 -1.942 26.189 1.00 95.94 558 LEU A N 1
ATOM 4355 C CA . LEU A 1 558 ? 17.962 -2.209 24.762 1.00 95.94 558 LEU A CA 1
ATOM 4356 C C . LEU A 1 558 ? 18.168 -0.901 23.983 1.00 95.94 558 LEU A C 1
ATOM 4358 O O . LEU A 1 558 ? 17.497 0.094 24.255 1.00 95.94 558 LEU A O 1
ATOM 4362 N N . ARG A 1 559 ? 19.118 -0.877 23.042 1.00 94.00 559 ARG A N 1
ATOM 4363 C CA . ARG A 1 559 ? 19.524 0.301 22.242 1.00 94.00 559 ARG A CA 1
ATOM 4364 C C . ARG A 1 559 ? 19.975 -0.121 20.833 1.00 94.00 559 ARG A C 1
ATOM 4366 O O . ARG A 1 559 ? 20.336 -1.281 20.627 1.00 94.00 559 ARG A O 1
ATOM 4373 N N . GLY A 1 560 ? 20.001 0.812 19.878 1.00 89.31 560 GLY A N 1
ATOM 4374 C CA . GLY A 1 560 ? 20.432 0.534 18.498 1.00 89.31 560 GLY A CA 1
ATOM 4375 C C . GLY A 1 560 ? 19.601 -0.577 17.845 1.00 89.31 560 GLY A C 1
ATOM 4376 O O . GLY A 1 560 ? 18.403 -0.674 18.101 1.00 89.31 560 GLY A O 1
ATOM 4377 N N . GLU A 1 561 ? 20.234 -1.458 17.069 1.00 86.44 561 GLU A N 1
ATOM 4378 C CA . GLU A 1 561 ? 19.568 -2.564 16.354 1.00 86.44 561 GLU A CA 1
ATOM 4379 C C . GLU A 1 561 ? 18.718 -3.478 17.254 1.00 86.44 561 GLU A C 1
ATOM 4381 O O . GLU A 1 561 ? 17.736 -4.065 16.807 1.00 86.44 561 GLU A O 1
ATOM 4386 N N . SER A 1 562 ? 19.041 -3.580 18.549 1.00 89.88 562 SER A N 1
ATOM 4387 C CA . SER A 1 562 ? 18.249 -4.382 19.494 1.00 89.88 562 SER A CA 1
ATOM 4388 C C . SER A 1 562 ? 16.847 -3.816 19.771 1.00 89.88 562 SER A C 1
ATOM 4390 O O . SER A 1 562 ? 16.013 -4.515 20.344 1.00 89.88 562 SER A O 1
ATOM 4392 N N . LEU A 1 563 ? 16.561 -2.579 19.346 1.00 92.00 563 LEU A N 1
ATOM 4393 C CA . LEU A 1 563 ? 15.222 -1.985 19.387 1.00 92.00 563 LEU A CA 1
ATOM 4394 C C . LEU A 1 563 ? 14.345 -2.391 18.196 1.00 92.00 563 LEU A C 1
ATOM 4396 O O . LEU A 1 563 ? 13.128 -2.247 18.293 1.00 92.00 563 LEU A O 1
ATOM 4400 N N . ILE A 1 564 ? 14.918 -2.919 17.106 1.00 89.88 564 ILE A N 1
ATOM 4401 C CA . ILE A 1 564 ? 14.180 -3.246 15.874 1.00 89.88 564 ILE A CA 1
ATOM 4402 C C . ILE A 1 564 ? 12.947 -4.123 16.153 1.00 89.88 564 ILE A C 1
ATOM 4404 O O . ILE A 1 564 ? 11.861 -3.725 15.735 1.00 89.88 564 ILE A O 1
ATOM 4408 N N . PRO A 1 565 ? 13.027 -5.241 16.907 1.00 90.12 565 PRO A N 1
ATOM 4409 C CA . PRO A 1 565 ? 11.847 -6.068 17.178 1.00 90.12 565 PRO A CA 1
ATOM 4410 C C . PRO A 1 565 ? 10.718 -5.305 17.883 1.00 90.12 565 PRO A C 1
ATOM 4412 O O . PRO A 1 565 ? 9.549 -5.473 17.554 1.00 90.12 565 PRO A O 1
ATOM 4415 N N . ALA A 1 566 ? 11.066 -4.424 18.824 1.00 93.56 566 ALA A N 1
ATOM 4416 C CA . ALA A 1 566 ? 10.094 -3.613 19.547 1.00 93.56 566 ALA A CA 1
ATOM 4417 C C . ALA A 1 566 ? 9.442 -2.554 18.645 1.00 93.56 566 ALA A C 1
ATOM 4419 O O . ALA A 1 566 ? 8.237 -2.326 18.737 1.00 93.56 566 ALA A O 1
ATOM 4420 N N . ILE A 1 567 ? 10.222 -1.949 17.741 1.00 91.94 567 ILE A N 1
ATOM 4421 C CA . ILE A 1 567 ? 9.700 -1.014 16.739 1.00 91.94 567 ILE A CA 1
ATOM 4422 C C . ILE A 1 567 ? 8.740 -1.741 15.795 1.00 91.94 567 ILE A C 1
ATOM 4424 O O . ILE A 1 567 ? 7.642 -1.245 15.556 1.00 91.94 567 ILE A O 1
ATOM 4428 N N . LEU A 1 568 ? 9.116 -2.919 15.287 1.00 90.69 568 LEU A N 1
ATOM 4429 C CA . LEU A 1 568 ? 8.267 -3.719 14.400 1.00 90.69 568 LEU A CA 1
ATOM 4430 C C . LEU A 1 568 ? 6.946 -4.118 15.077 1.00 90.69 568 LEU A C 1
ATOM 4432 O O . LEU A 1 568 ? 5.894 -4.067 14.434 1.00 90.69 568 LEU A O 1
ATOM 4436 N N . GLU A 1 569 ? 6.977 -4.447 16.370 1.00 91.56 569 GLU A N 1
ATOM 4437 C CA . GLU A 1 569 ? 5.776 -4.785 17.140 1.00 91.56 569 GLU A CA 1
ATOM 4438 C C . GLU A 1 569 ? 4.847 -3.572 17.320 1.00 91.56 569 GLU A C 1
ATOM 4440 O O . GLU A 1 569 ? 3.654 -3.659 17.013 1.00 91.56 569 GLU A O 1
ATOM 4445 N N . ASP A 1 570 ? 5.386 -2.411 17.716 1.00 93.38 570 ASP A N 1
ATOM 4446 C CA . ASP A 1 570 ? 4.610 -1.163 17.797 1.00 93.38 570 ASP A CA 1
ATOM 4447 C C . ASP A 1 570 ? 4.074 -0.736 16.417 1.00 93.38 570 ASP A C 1
ATOM 4449 O O . ASP A 1 570 ? 2.987 -0.162 16.326 1.00 93.38 570 ASP A O 1
ATOM 4453 N N . CYS A 1 571 ? 4.781 -1.080 15.336 1.00 89.94 571 CYS A N 1
ATOM 4454 C CA . CYS A 1 571 ? 4.371 -0.891 13.942 1.00 89.94 571 CYS A CA 1
ATOM 4455 C C . CYS A 1 571 ? 3.412 -1.964 13.417 1.00 89.94 571 CYS A C 1
ATOM 4457 O O . CYS A 1 571 ? 3.022 -1.922 12.255 1.00 89.94 571 CYS A O 1
ATOM 4459 N N . ARG A 1 572 ? 3.000 -2.939 14.236 1.00 90.19 572 ARG A N 1
ATOM 4460 C CA . ARG A 1 572 ? 2.119 -4.038 13.806 1.00 90.19 572 ARG A CA 1
ATOM 4461 C C . ARG A 1 572 ? 2.626 -4.749 12.544 1.00 90.19 572 ARG A C 1
ATOM 4463 O O . ARG A 1 572 ? 1.832 -5.188 11.708 1.00 90.19 572 ARG A O 1
ATOM 4470 N N . PHE A 1 573 ? 3.944 -4.858 12.400 1.00 88.88 573 PHE A N 1
ATOM 4471 C CA . PHE A 1 573 ? 4.579 -5.398 11.200 1.00 88.88 573 PHE A CA 1
ATOM 4472 C C . PHE A 1 573 ? 4.153 -6.845 10.914 1.00 88.88 573 PHE A C 1
ATOM 4474 O O . PHE A 1 573 ? 4.091 -7.260 9.758 1.00 88.88 573 PHE A O 1
ATOM 4481 N N . TRP A 1 574 ? 3.737 -7.571 11.960 1.00 90.19 574 TRP A N 1
ATOM 4482 C CA . TRP A 1 574 ? 3.103 -8.887 11.882 1.00 90.19 574 TRP A CA 1
ATOM 4483 C C . TRP A 1 574 ? 2.003 -8.987 10.810 1.00 90.19 574 TRP A C 1
ATOM 4485 O O . TRP A 1 574 ? 1.826 -10.051 10.234 1.00 90.19 574 TRP A O 1
ATOM 4495 N N . MET A 1 575 ? 1.282 -7.902 10.482 1.00 88.56 575 MET A N 1
ATOM 4496 C CA . MET A 1 575 ? 0.222 -7.918 9.459 1.00 88.56 575 MET A CA 1
ATOM 4497 C C . MET A 1 575 ? 0.723 -8.259 8.049 1.00 88.56 575 MET A C 1
ATOM 4499 O O . MET A 1 575 ? -0.083 -8.689 7.223 1.00 88.56 575 MET A O 1
ATOM 4503 N N . PHE A 1 576 ? 2.014 -8.042 7.784 1.00 86.62 576 PHE A N 1
ATOM 4504 C CA . PHE A 1 576 ? 2.673 -8.268 6.494 1.00 86.62 576 PHE A CA 1
ATOM 4505 C C . PHE A 1 576 ? 3.434 -9.587 6.430 1.00 86.62 576 PHE A C 1
ATOM 4507 O O . PHE A 1 576 ? 3.933 -9.958 5.369 1.00 86.62 576 PHE A O 1
ATOM 4514 N N . LEU A 1 577 ? 3.529 -10.299 7.552 1.00 86.50 577 LEU A N 1
ATOM 4515 C CA . LEU A 1 577 ? 4.220 -11.574 7.583 1.00 86.50 577 LEU A CA 1
ATOM 4516 C C . LEU A 1 577 ? 3.398 -12.653 6.890 1.00 86.50 577 LEU A C 1
ATOM 4518 O O . LEU A 1 577 ? 2.164 -12.609 6.819 1.00 86.50 577 LEU A O 1
ATOM 4522 N N . ARG A 1 578 ? 4.121 -13.647 6.388 1.00 85.06 578 ARG A N 1
ATOM 4523 C CA . ARG A 1 578 ? 3.535 -14.852 5.822 1.00 85.06 578 ARG A CA 1
ATOM 4524 C C . ARG A 1 578 ? 2.667 -15.595 6.860 1.00 85.06 578 ARG A C 1
ATOM 4526 O O . ARG A 1 578 ? 3.065 -15.684 8.018 1.00 85.06 578 ARG A O 1
ATOM 4533 N N . PRO A 1 579 ? 1.489 -16.113 6.476 1.00 89.19 579 PRO A N 1
ATOM 4534 C CA . PRO A 1 579 ? 0.552 -16.787 7.383 1.00 89.19 579 PRO A CA 1
ATOM 4535 C C . PRO A 1 579 ? 0.830 -18.296 7.555 1.00 89.19 579 PRO A C 1
ATOM 4537 O O . PRO A 1 579 ? 0.005 -19.017 8.124 1.00 89.19 579 PRO A O 1
ATOM 4540 N N . ASP A 1 580 ? 1.932 -18.799 7.001 1.00 87.69 580 ASP A N 1
ATOM 4541 C CA . ASP A 1 580 ? 2.294 -20.216 6.898 1.00 87.69 580 ASP A CA 1
ATOM 4542 C C . ASP A 1 580 ? 3.617 -20.566 7.606 1.00 87.69 580 ASP A C 1
ATOM 4544 O O . ASP A 1 580 ? 4.076 -21.704 7.518 1.00 87.69 580 ASP A O 1
ATOM 4548 N N . ASP A 1 581 ? 4.230 -19.631 8.341 1.00 89.62 581 ASP A N 1
ATOM 4549 C CA . ASP A 1 581 ? 5.412 -19.923 9.165 1.00 89.62 581 ASP A CA 1
ATOM 4550 C C . ASP A 1 581 ? 5.001 -20.410 10.562 1.00 89.62 581 ASP A C 1
ATOM 4552 O O . ASP A 1 581 ? 4.665 -19.620 11.450 1.00 89.62 581 ASP A O 1
ATOM 4556 N N . TRP A 1 582 ? 4.956 -21.732 10.727 1.00 93.00 582 TRP A N 1
ATOM 4557 C CA . TRP A 1 582 ? 4.457 -22.403 11.926 1.00 93.00 582 TRP A CA 1
ATOM 4558 C C . TRP A 1 582 ? 5.475 -22.366 13.079 1.00 93.00 582 TRP A C 1
ATOM 4560 O O . TRP A 1 582 ? 6.666 -22.607 12.863 1.00 93.00 582 TRP A O 1
ATOM 4570 N N . PRO A 1 583 ? 5.032 -22.148 14.334 1.00 94.38 583 PRO A N 1
ATOM 4571 C CA . PRO A 1 583 ? 5.940 -22.055 15.471 1.00 94.38 583 PRO A CA 1
ATOM 4572 C C . PRO A 1 583 ? 6.673 -23.380 15.704 1.00 94.38 583 PRO A C 1
ATOM 4574 O O . PRO A 1 583 ? 6.063 -24.441 15.864 1.00 94.38 583 PRO A O 1
ATOM 4577 N N . ARG A 1 584 ? 8.001 -23.304 15.777 1.00 93.88 584 ARG A N 1
ATOM 4578 C CA . ARG A 1 584 ? 8.885 -24.421 16.132 1.00 93.88 584 ARG A CA 1
ATOM 4579 C C . ARG A 1 584 ? 9.154 -24.430 17.631 1.00 93.88 584 ARG A C 1
ATOM 4581 O O . ARG A 1 584 ? 9.044 -23.396 18.292 1.00 93.88 584 ARG A O 1
ATOM 4588 N N . ALA A 1 585 ? 9.501 -25.595 18.165 1.00 92.56 585 ALA A N 1
ATOM 4589 C CA . ALA A 1 585 ? 9.886 -25.705 19.558 1.00 92.56 585 ALA A CA 1
ATOM 4590 C C . ALA A 1 585 ? 11.144 -24.860 19.808 1.00 92.56 585 ALA A C 1
ATOM 4592 O O . ALA A 1 585 ? 12.061 -24.865 18.978 1.00 92.56 585 ALA A O 1
ATOM 4593 N N . PRO A 1 586 ? 11.210 -24.131 20.932 1.00 88.75 586 PRO A N 1
ATOM 4594 C CA . PRO A 1 586 ? 12.426 -23.429 21.306 1.00 88.75 586 PRO A CA 1
ATOM 4595 C C . PRO A 1 586 ? 13.575 -24.434 21.460 1.00 88.75 586 PRO A C 1
ATOM 4597 O O . PRO A 1 586 ? 13.379 -25.548 21.951 1.00 88.75 586 PRO A O 1
ATOM 4600 N N . GLN A 1 587 ? 14.781 -24.050 21.035 1.00 83.38 587 GLN A N 1
ATOM 4601 C CA . GLN A 1 587 ? 15.959 -24.904 21.183 1.00 83.38 587 GLN A CA 1
ATOM 4602 C C . GLN A 1 587 ? 16.181 -25.224 22.668 1.00 83.38 587 GLN A C 1
ATOM 4604 O O . GLN A 1 587 ? 16.099 -24.341 23.526 1.00 83.38 587 GLN A O 1
ATOM 4609 N N . ALA A 1 588 ? 16.448 -26.498 22.970 1.00 69.44 588 ALA A N 1
ATOM 4610 C CA . ALA A 1 588 ? 16.689 -26.968 24.328 1.00 69.44 588 ALA A CA 1
ATOM 4611 C C . ALA A 1 588 ? 17.858 -26.182 24.953 1.00 69.44 588 ALA A C 1
ATOM 4613 O O . ALA A 1 588 ? 19.010 -26.387 24.578 1.00 69.44 588 ALA A O 1
ATOM 4614 N N . GLY A 1 589 ? 17.549 -25.253 25.865 1.00 64.81 589 GLY A N 1
ATOM 4615 C CA . GLY A 1 589 ? 18.537 -24.420 26.561 1.00 64.81 589 GLY A CA 1
ATOM 4616 C C . GLY A 1 589 ? 18.180 -22.938 26.722 1.00 64.81 589 GLY A C 1
ATOM 4617 O O . GLY A 1 589 ? 18.771 -22.292 27.579 1.00 64.81 589 GLY A O 1
ATOM 4618 N N . SER A 1 590 ? 17.227 -22.382 25.960 1.00 54.03 590 SER A N 1
ATOM 4619 C CA . SER A 1 590 ? 16.889 -20.942 26.061 1.00 54.03 590 SER A CA 1
ATOM 4620 C C . SER A 1 590 ? 15.681 -20.628 26.944 1.00 54.03 590 SER A C 1
ATOM 4622 O O . SER A 1 590 ? 15.503 -19.490 27.371 1.00 54.03 590 SER A O 1
ATOM 4624 N N . HIS A 1 591 ? 14.850 -21.627 27.229 1.00 49.97 591 HIS A N 1
ATOM 4625 C CA . HIS A 1 591 ? 13.817 -21.532 28.243 1.00 49.97 591 HIS A CA 1
ATOM 4626 C C . HIS A 1 591 ? 14.162 -22.518 29.341 1.00 49.97 591 HIS A C 1
ATOM 4628 O O . HIS A 1 591 ? 13.859 -23.707 29.238 1.00 49.97 591 HIS A O 1
ATOM 4634 N N . ASP A 1 592 ? 14.753 -22.002 30.420 1.00 45.16 592 ASP A N 1
ATOM 4635 C CA . ASP A 1 592 ? 14.420 -22.557 31.720 1.00 45.16 592 ASP A CA 1
ATOM 4636 C C . ASP A 1 592 ? 12.896 -22.634 31.742 1.00 45.16 592 ASP A C 1
ATOM 4638 O O . ASP A 1 592 ? 12.204 -21.630 31.532 1.00 45.16 592 ASP A O 1
ATOM 4642 N N . HIS A 1 593 ? 12.369 -23.851 31.884 1.00 49.78 593 HIS A N 1
ATOM 4643 C CA . HIS A 1 593 ? 11.016 -24.026 32.362 1.00 49.78 593 HIS A CA 1
ATOM 4644 C C . HIS A 1 593 ? 10.981 -23.244 33.658 1.00 49.78 593 HIS A C 1
ATOM 4646 O O . HIS A 1 593 ? 11.430 -23.742 34.689 1.00 49.78 593 HIS A O 1
ATOM 4652 N N . ASP A 1 594 ? 10.512 -22.003 33.581 1.00 46.94 594 ASP A N 1
ATOM 4653 C CA . ASP A 1 594 ? 10.172 -21.225 34.740 1.00 46.94 594 ASP A CA 1
ATOM 4654 C C . ASP A 1 594 ? 9.036 -22.037 35.344 1.00 46.94 594 ASP A C 1
ATOM 4656 O O . ASP A 1 594 ? 7.871 -21.961 34.941 1.00 46.94 594 ASP A O 1
ATOM 4660 N N . GLY A 1 595 ? 9.429 -22.963 36.220 1.00 48.03 595 GLY A N 1
ATOM 4661 C CA . GLY A 1 595 ? 8.620 -23.947 36.914 1.00 48.03 595 GLY A CA 1
ATOM 4662 C C . GLY A 1 595 ? 7.719 -23.255 37.918 1.00 48.03 595 GLY A C 1
ATOM 4663 O O . GLY A 1 595 ? 7.408 -23.801 38.970 1.00 48.03 595 GLY A O 1
ATOM 4664 N N . SER A 1 596 ? 7.254 -22.059 37.572 1.00 46.84 596 SER A N 1
ATOM 4665 C CA . SER A 1 596 ? 6.004 -21.485 37.992 1.00 46.84 596 SER A CA 1
ATOM 4666 C C . SER A 1 596 ? 4.874 -22.381 37.467 1.00 46.84 596 SER A C 1
ATOM 4668 O O . SER A 1 596 ? 3.970 -21.977 36.737 1.00 46.84 596 SER A O 1
ATOM 4670 N N . THR A 1 597 ? 4.857 -23.641 37.924 1.00 52.56 597 THR A N 1
ATOM 4671 C CA . THR A 1 597 ? 3.653 -24.139 38.571 1.00 52.56 597 THR A CA 1
ATOM 4672 C C . THR A 1 597 ? 3.207 -23.013 39.481 1.00 52.56 597 THR A C 1
ATOM 4674 O O . THR A 1 597 ? 3.766 -22.841 40.562 1.00 52.56 597 THR A O 1
ATOM 4677 N N . LEU A 1 598 ? 2.285 -22.187 38.979 1.00 52.00 598 LEU A N 1
ATOM 4678 C CA . LEU A 1 598 ? 1.553 -21.215 39.763 1.00 52.00 598 LEU A CA 1
ATOM 4679 C C . LEU A 1 598 ? 0.998 -22.009 40.941 1.00 52.00 598 LEU A C 1
ATOM 4681 O O . LEU A 1 598 ? -0.008 -22.714 40.826 1.00 52.00 598 LEU A O 1
ATOM 4685 N N . THR A 1 599 ? 1.720 -21.986 42.056 1.00 50.38 599 THR A N 1
ATOM 4686 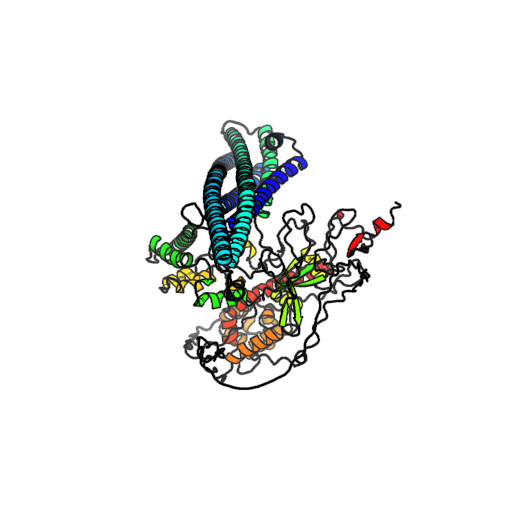C CA . THR A 1 599 ? 1.291 -22.574 43.309 1.00 50.38 599 THR A CA 1
ATOM 4687 C C . THR A 1 599 ? 0.239 -21.615 43.823 1.00 50.38 599 THR A C 1
ATOM 4689 O O . THR A 1 599 ? 0.494 -20.701 44.600 1.00 50.38 599 THR A O 1
ATOM 4692 N N . TRP A 1 600 ? -0.971 -21.776 43.286 1.00 56.59 600 TRP A N 1
ATOM 4693 C CA . TRP A 1 600 ? -2.170 -21.124 43.776 1.00 56.59 600 TRP A CA 1
ATOM 4694 C C . TRP A 1 600 ? -2.392 -21.623 45.206 1.00 56.59 600 TRP A C 1
ATOM 4696 O O . TRP A 1 600 ? -3.059 -22.636 45.427 1.00 56.59 600 TRP A O 1
ATOM 4706 N N . ASN A 1 601 ? -1.777 -20.942 46.173 1.00 52.34 601 ASN A N 1
ATOM 4707 C CA . ASN A 1 601 ? -2.026 -21.128 47.595 1.00 52.34 601 ASN A CA 1
ATOM 4708 C C . ASN A 1 601 ? -3.478 -20.699 47.846 1.00 52.34 601 ASN A C 1
ATOM 4710 O O . ASN A 1 601 ? -3.801 -19.514 47.889 1.00 52.34 601 ASN A O 1
ATOM 4714 N N . ALA A 1 602 ? -4.377 -21.684 47.858 1.00 48.56 602 ALA A N 1
ATOM 4715 C CA . ALA A 1 602 ? -5.799 -21.479 47.632 1.00 48.56 602 ALA A CA 1
ATOM 4716 C C . ALA A 1 602 ? -6.532 -20.950 48.872 1.00 48.56 602 ALA A C 1
ATOM 4718 O O . ALA A 1 602 ? -6.649 -21.636 49.887 1.00 48.56 602 ALA A O 1
ATOM 4719 N N . ILE A 1 603 ? -7.130 -19.770 48.725 1.00 59.09 603 ILE A N 1
ATOM 4720 C CA . ILE A 1 603 ? -8.393 -19.436 49.387 1.00 59.09 603 ILE A CA 1
ATOM 4721 C C . ILE A 1 603 ? -9.497 -20.174 48.600 1.00 59.09 603 ILE A C 1
ATOM 4723 O O . ILE A 1 603 ? -9.468 -20.120 47.367 1.00 59.09 603 ILE A O 1
ATOM 4727 N N . PRO A 1 604 ? -10.450 -20.876 49.245 1.00 61.50 604 PRO A N 1
ATOM 4728 C CA . PRO A 1 604 ? -11.557 -21.528 48.548 1.00 61.50 604 PRO A CA 1
ATOM 4729 C C . PRO A 1 604 ? -12.354 -20.495 47.745 1.00 61.50 604 PRO A C 1
ATOM 4731 O O . PRO A 1 604 ? -12.998 -19.621 48.326 1.00 61.50 604 PRO A O 1
ATOM 4734 N N . GLN A 1 605 ? -12.293 -20.564 46.415 1.00 65.50 605 GLN A N 1
ATOM 4735 C CA . GLN A 1 605 ? -13.148 -19.739 45.569 1.00 65.50 605 GLN A CA 1
ATOM 4736 C C . GLN A 1 605 ? -14.534 -20.387 45.445 1.00 65.50 605 GLN A C 1
ATOM 4738 O O . GLN A 1 605 ? -14.624 -21.613 45.332 1.00 65.50 605 GLN A O 1
ATOM 4743 N N . PRO A 1 606 ? -15.621 -19.595 45.467 1.00 63.50 606 PRO A N 1
ATOM 4744 C CA . PRO A 1 606 ? -16.954 -20.103 45.177 1.00 63.50 606 PRO A CA 1
ATOM 4745 C C . PRO A 1 606 ? -16.973 -20.725 43.775 1.00 63.50 606 PRO A C 1
ATOM 4747 O O . PRO A 1 606 ? -16.518 -20.114 42.808 1.00 63.50 606 PRO A O 1
ATOM 4750 N N . GLN A 1 607 ? -17.483 -21.953 43.675 1.00 74.50 607 GLN A N 1
ATOM 4751 C CA . GLN A 1 607 ? -17.584 -22.666 42.404 1.00 74.50 607 GLN A CA 1
ATOM 4752 C C . GLN A 1 607 ? -18.581 -21.941 41.498 1.00 74.50 607 GLN A C 1
ATOM 4754 O O . GLN A 1 607 ? -19.771 -21.852 41.803 1.00 74.50 607 GLN A O 1
ATOM 4759 N N . ALA A 1 608 ? -18.092 -21.395 40.385 1.00 78.81 608 ALA A N 1
ATOM 4760 C CA . ALA A 1 608 ? -18.954 -20.829 39.361 1.00 78.81 608 ALA A CA 1
ATOM 4761 C C . ALA A 1 608 ? -19.837 -21.940 38.769 1.00 78.81 608 ALA A C 1
ATOM 4763 O O . ALA A 1 608 ? -19.353 -23.040 38.511 1.00 78.81 608 ALA A O 1
ATOM 4764 N N . ALA A 1 609 ? -21.117 -21.657 38.506 1.00 86.06 609 ALA A N 1
ATOM 4765 C CA . ALA A 1 609 ? -22.065 -22.651 37.985 1.00 86.06 609 ALA A CA 1
ATOM 4766 C C . ALA A 1 609 ? -21.574 -23.334 36.692 1.00 86.06 609 ALA A C 1
ATOM 4768 O O . ALA A 1 609 ? -21.827 -24.516 36.464 1.00 86.06 609 ALA A O 1
ATOM 4769 N N . ILE A 1 610 ? -20.810 -22.602 35.877 1.00 89.50 610 ILE A N 1
ATOM 4770 C CA . ILE A 1 610 ? -20.197 -23.093 34.641 1.00 89.50 610 ILE A CA 1
ATOM 4771 C C . ILE A 1 610 ? -19.203 -24.249 34.886 1.00 89.50 610 ILE A C 1
ATOM 4773 O O . ILE A 1 610 ? -19.067 -25.131 34.044 1.00 89.50 610 ILE A O 1
ATOM 4777 N N . CYS A 1 611 ? -18.589 -24.338 36.073 1.00 87.31 611 CYS A N 1
ATOM 4778 C CA . CYS A 1 611 ? -17.734 -25.460 36.471 1.00 87.31 611 CYS A CA 1
ATOM 4779 C C . CYS A 1 611 ? -18.507 -26.778 36.646 1.00 87.31 611 CYS A C 1
ATOM 4781 O O . CYS A 1 611 ? -17.890 -27.820 36.847 1.00 87.31 611 CYS A O 1
ATOM 4783 N N . HIS A 1 612 ? -19.841 -26.783 36.597 1.00 88.25 612 HIS A N 1
ATOM 4784 C CA . HIS A 1 612 ? -20.645 -28.007 36.670 1.00 88.25 612 HIS A CA 1
ATOM 4785 C C . HIS A 1 612 ? -21.067 -28.545 35.298 1.00 88.25 612 HIS A C 1
ATOM 4787 O O . HIS A 1 612 ? -21.751 -29.566 35.245 1.00 88.25 612 HIS A O 1
ATOM 4793 N N . LEU A 1 613 ? -20.652 -27.908 34.195 1.00 91.50 613 LEU A N 1
ATOM 4794 C CA . LEU A 1 613 ? -20.913 -28.440 32.859 1.00 91.50 613 LEU A CA 1
ATOM 4795 C C . LEU A 1 613 ? -20.243 -29.821 32.678 1.00 91.50 613 LEU A C 1
ATOM 4797 O O . LEU A 1 613 ? -19.073 -29.973 33.062 1.00 91.50 613 LEU A O 1
ATOM 4801 N N . PRO A 1 614 ? -20.959 -30.813 32.103 1.00 92.38 614 PRO A N 1
ATOM 4802 C CA . PRO A 1 614 ? -20.385 -32.092 31.694 1.00 92.38 614 PRO A CA 1
ATOM 4803 C C . PRO A 1 614 ? -19.174 -31.908 30.779 1.00 92.38 614 PRO A C 1
ATOM 4805 O O . PRO A 1 614 ? -19.132 -30.971 29.975 1.00 92.38 614 PRO A O 1
ATOM 4808 N N . ASN A 1 615 ? -18.194 -32.809 30.885 1.00 87.12 615 ASN A N 1
ATOM 4809 C CA . ASN A 1 615 ? -16.938 -32.688 30.143 1.00 87.12 615 ASN A CA 1
ATOM 4810 C C . ASN A 1 615 ? -17.144 -32.739 28.622 1.00 87.12 615 ASN A C 1
ATOM 4812 O O . ASN A 1 615 ? -16.384 -32.141 27.869 1.00 87.12 615 ASN A O 1
ATOM 4816 N N . GLU A 1 616 ? -18.216 -33.394 28.189 1.00 89.31 616 GLU A N 1
ATOM 4817 C CA . GLU A 1 616 ? -18.621 -33.563 26.799 1.00 89.31 616 GLU A CA 1
ATOM 4818 C C . GLU A 1 616 ? -19.156 -32.266 26.174 1.00 89.31 616 GLU A C 1
ATOM 4820 O O . GLU A 1 616 ? -19.130 -32.120 24.955 1.00 89.31 616 GLU A O 1
ATOM 4825 N N . LEU A 1 617 ? -19.628 -31.310 26.986 1.00 92.31 617 LEU A N 1
ATOM 4826 C CA . LEU A 1 617 ? -20.146 -30.033 26.484 1.00 92.31 617 LEU A CA 1
ATOM 4827 C C . LEU A 1 617 ? -19.047 -28.994 26.262 1.00 92.31 617 LEU A C 1
ATOM 4829 O O . LEU A 1 617 ? -19.243 -28.071 25.472 1.00 92.31 617 LEU A O 1
ATOM 4833 N N . TRP A 1 618 ? -17.893 -29.130 26.926 1.00 91.56 618 TRP A N 1
ATOM 4834 C CA . TRP A 1 618 ? -16.803 -28.163 26.786 1.00 91.56 618 TRP A CA 1
ATOM 4835 C C . TRP A 1 618 ? -16.306 -28.038 25.353 1.00 91.56 618 TRP A C 1
ATOM 4837 O O . TRP A 1 618 ? -16.217 -26.905 24.891 1.00 91.56 618 TRP A O 1
ATOM 4847 N N . PRO A 1 619 ? -16.037 -29.124 24.607 1.00 90.50 619 PRO A N 1
ATOM 4848 C CA . PRO A 1 619 ? -15.554 -28.964 23.248 1.00 90.50 619 PRO A CA 1
ATOM 4849 C C . PRO A 1 619 ? -16.562 -28.293 22.319 1.00 90.50 619 PRO A C 1
ATOM 4851 O O . PRO A 1 619 ? -16.188 -27.396 21.567 1.00 90.50 619 PRO A O 1
ATOM 4854 N N . GLY A 1 620 ? -17.841 -28.662 22.444 1.00 89.38 620 GLY A N 1
ATOM 4855 C CA . GLY A 1 620 ? -18.930 -28.057 21.682 1.00 89.38 620 GLY A CA 1
ATOM 4856 C C . GLY A 1 620 ? -19.150 -26.579 22.010 1.00 89.38 620 GLY A C 1
ATOM 4857 O O . GLY A 1 620 ? -19.538 -25.823 21.129 1.00 89.38 620 GLY A O 1
ATOM 4858 N N . LEU A 1 621 ? -18.864 -26.154 23.245 1.00 92.75 621 LEU A N 1
ATOM 4859 C CA . LEU A 1 621 ? -18.925 -24.754 23.659 1.00 92.75 621 LEU A CA 1
ATOM 4860 C C . LEU A 1 621 ? -17.687 -23.976 23.184 1.00 92.75 621 LEU A C 1
ATOM 4862 O O . LEU A 1 621 ? -17.815 -22.953 22.519 1.00 92.75 621 LEU A O 1
ATOM 4866 N N . LEU A 1 622 ? -16.491 -24.467 23.515 1.00 93.31 622 LEU A N 1
ATOM 4867 C CA . LEU A 1 622 ? -15.213 -23.775 23.323 1.00 93.31 622 LEU A CA 1
ATOM 4868 C C . LEU A 1 622 ? -14.835 -23.597 21.847 1.00 93.31 622 LEU A C 1
ATOM 4870 O O . LEU A 1 622 ? -14.124 -22.651 21.530 1.00 93.31 622 LEU A O 1
ATOM 4874 N N . GLN A 1 623 ? -15.343 -24.434 20.935 1.00 91.31 623 GLN A N 1
ATOM 4875 C CA . GLN A 1 623 ? -15.163 -24.225 19.489 1.00 91.31 623 GLN A CA 1
ATOM 4876 C C . GLN A 1 623 ? -15.768 -22.908 18.972 1.00 91.31 623 GLN A C 1
ATOM 4878 O O . GLN A 1 623 ? -15.492 -22.533 17.837 1.00 91.31 623 GLN A O 1
ATOM 4883 N N . HIS A 1 624 ? -16.612 -22.230 19.757 1.00 92.00 624 HIS A N 1
ATOM 4884 C CA . HIS A 1 624 ? -17.218 -20.941 19.413 1.00 92.00 624 HIS A CA 1
ATOM 4885 C C . HIS A 1 624 ? -16.480 -19.743 20.027 1.00 92.00 624 HIS A C 1
ATOM 4887 O O . HIS A 1 624 ? -16.904 -18.608 19.834 1.00 92.00 624 HIS A O 1
ATOM 4893 N N . PHE A 1 625 ? -15.398 -19.981 20.770 1.00 91.56 625 PHE A N 1
ATOM 4894 C CA . PHE A 1 625 ? -14.605 -18.941 21.421 1.00 91.56 625 PHE A CA 1
ATOM 4895 C C . PHE A 1 625 ? -13.329 -18.679 20.626 1.00 91.56 625 PHE A C 1
ATOM 4897 O O . PHE A 1 625 ? -12.765 -19.594 20.022 1.00 91.56 625 PHE A O 1
ATOM 4904 N N . HIS A 1 626 ? -12.828 -17.443 20.661 1.00 91.50 626 HIS A N 1
ATOM 4905 C CA . HIS A 1 626 ? -11.471 -17.184 20.194 1.00 91.50 626 HIS A CA 1
ATOM 4906 C C . HIS A 1 626 ? -10.464 -17.821 21.154 1.00 91.50 626 HIS A C 1
ATOM 4908 O O . HIS A 1 626 ? -10.727 -17.991 22.345 1.00 91.50 626 HIS A O 1
ATOM 4914 N N . LEU A 1 627 ? -9.267 -18.132 20.656 1.00 90.75 627 LEU A N 1
ATOM 4915 C CA . LEU A 1 627 ? -8.221 -18.767 21.464 1.00 90.75 627 LEU A CA 1
ATOM 4916 C C . LEU A 1 627 ? -7.874 -17.941 22.721 1.00 90.75 627 LEU A C 1
ATOM 4918 O O . LEU A 1 627 ? -7.613 -18.487 23.791 1.00 90.75 627 LEU A O 1
ATOM 4922 N N . GLU A 1 628 ? -7.912 -16.614 22.606 1.00 90.25 628 GLU A N 1
ATOM 4923 C CA . GLU A 1 628 ? -7.694 -15.682 23.717 1.00 90.25 628 GLU A CA 1
ATOM 4924 C C . GLU A 1 628 ? -8.785 -15.773 24.778 1.00 90.25 628 GLU A C 1
ATOM 4926 O O . GLU A 1 628 ? -8.474 -15.740 25.970 1.00 90.25 628 GLU A O 1
ATOM 4931 N N . ASP A 1 629 ? -10.037 -15.947 24.363 1.00 92.69 629 ASP A N 1
ATOM 4932 C CA . ASP A 1 629 ? -11.167 -16.100 25.271 1.00 92.69 629 ASP A CA 1
ATOM 4933 C C . ASP A 1 629 ? -11.124 -17.457 25.967 1.00 92.69 629 ASP A C 1
ATOM 4935 O O . ASP A 1 629 ? -11.440 -17.538 27.148 1.00 92.69 629 ASP A O 1
ATOM 4939 N N . VAL A 1 630 ? -10.657 -18.511 25.287 1.00 91.94 630 VAL A N 1
ATOM 4940 C CA . VAL A 1 630 ? -10.421 -19.825 25.908 1.00 91.94 630 VAL A CA 1
ATOM 4941 C C . VAL A 1 630 ? -9.391 -19.701 27.034 1.00 91.94 630 VAL A C 1
ATOM 4943 O O . VAL A 1 630 ? -9.632 -20.170 28.148 1.00 91.94 630 VAL A O 1
ATOM 4946 N N . PHE A 1 631 ? -8.264 -19.025 26.786 1.00 92.31 631 PHE A N 1
ATOM 4947 C CA . PHE A 1 631 ? -7.248 -18.795 27.818 1.00 92.31 631 PHE A CA 1
ATOM 4948 C C . PHE A 1 631 ? -7.722 -17.851 28.928 1.00 92.31 631 PHE A C 1
ATOM 4950 O O . PHE A 1 631 ? -7.386 -18.067 30.093 1.00 92.31 631 PHE A O 1
ATOM 4957 N N . SER A 1 632 ? -8.504 -16.827 28.588 1.00 92.06 632 SER A N 1
ATOM 4958 C CA . SER A 1 632 ? -9.057 -15.878 29.560 1.00 92.06 632 SER A CA 1
ATOM 4959 C C . SER A 1 632 ? -10.120 -16.536 30.436 1.00 92.06 632 SER A C 1
ATOM 4961 O O . SER A 1 632 ? -10.115 -16.366 31.649 1.00 92.06 632 SER A O 1
ATOM 4963 N N . LEU A 1 633 ? -10.985 -17.368 29.857 1.00 91.31 633 LEU A N 1
ATOM 4964 C CA . LEU A 1 633 ? -11.957 -18.170 30.591 1.00 91.31 633 LEU A CA 1
ATOM 4965 C C . LEU A 1 633 ? -11.248 -19.158 31.521 1.00 91.31 633 LEU A C 1
ATOM 4967 O O . LEU A 1 633 ? -11.601 -19.256 32.696 1.00 91.31 633 LEU A O 1
ATOM 4971 N N . ALA A 1 634 ? -10.207 -19.832 31.026 1.00 91.75 634 ALA A N 1
ATOM 4972 C CA . ALA A 1 634 ? -9.372 -20.715 31.831 1.00 91.75 634 ALA A CA 1
ATOM 4973 C C . ALA A 1 634 ? -8.682 -19.987 32.999 1.00 91.75 634 ALA A C 1
ATOM 4975 O O . ALA A 1 634 ? -8.484 -20.596 34.045 1.00 91.75 634 ALA A O 1
ATOM 4976 N N . SER A 1 635 ? -8.337 -18.702 32.871 1.00 89.44 635 SER A N 1
ATOM 4977 C CA . SER A 1 635 ? -7.665 -17.948 33.940 1.00 89.44 635 SER A CA 1
ATOM 4978 C C . SER A 1 635 ? -8.608 -17.415 35.026 1.00 89.44 635 SER A C 1
ATOM 4980 O O . SER A 1 635 ? -8.132 -17.012 36.088 1.00 89.44 635 SER A O 1
ATOM 4982 N N . THR A 1 636 ? -9.930 -17.451 34.813 1.00 89.12 636 THR A N 1
ATOM 4983 C CA . THR A 1 636 ? -10.914 -16.932 35.782 1.00 89.12 636 THR A CA 1
ATOM 4984 C C . THR A 1 636 ? -10.979 -17.729 37.088 1.00 89.12 636 THR A C 1
ATOM 4986 O O . THR A 1 636 ? -11.183 -17.135 38.147 1.00 89.12 636 THR A O 1
ATOM 4989 N N . CYS A 1 637 ? -10.807 -19.057 37.047 1.00 89.12 637 CYS A N 1
ATOM 4990 C CA . CYS A 1 637 ? -10.747 -19.897 38.245 1.00 89.12 637 CYS A CA 1
ATOM 4991 C C . CYS A 1 637 ? -9.966 -21.202 38.011 1.00 89.12 637 CYS A C 1
ATOM 4993 O O . CYS A 1 637 ? -9.821 -21.686 36.887 1.00 89.12 637 CYS A O 1
ATOM 4995 N N . LYS A 1 638 ? -9.488 -21.812 39.102 1.00 88.12 638 LYS A N 1
ATOM 4996 C CA . LYS A 1 638 ? -8.646 -23.022 39.065 1.00 88.12 638 LYS A CA 1
ATOM 4997 C C . LYS A 1 638 ? -9.343 -24.236 38.436 1.00 88.12 638 LYS A C 1
ATOM 4999 O O . LYS A 1 638 ? -8.699 -25.019 37.733 1.00 88.12 638 LYS A O 1
ATOM 5004 N N . ASP A 1 639 ? -10.640 -24.397 38.685 1.00 89.50 639 ASP A N 1
ATOM 5005 C CA . ASP A 1 639 ? -11.411 -25.528 38.160 1.00 89.50 639 ASP A CA 1
ATOM 5006 C C . ASP A 1 639 ? -11.548 -25.435 36.635 1.00 89.50 639 ASP A C 1
ATOM 5008 O O . ASP A 1 639 ? -11.321 -26.422 35.935 1.00 89.50 639 ASP A O 1
ATOM 5012 N N . LEU A 1 640 ? -11.836 -24.237 36.111 1.00 91.69 640 LEU A N 1
ATOM 5013 C CA . LEU A 1 640 ? -11.870 -23.982 34.671 1.00 91.69 640 LEU A CA 1
ATOM 5014 C C . LEU A 1 640 ? -10.493 -24.116 34.041 1.00 91.69 640 LEU A C 1
ATOM 5016 O O . LEU A 1 640 ? -10.383 -24.776 33.014 1.00 91.69 640 LEU A O 1
ATOM 5020 N N . HIS A 1 641 ? -9.444 -23.589 34.675 1.00 92.12 641 HIS A N 1
ATOM 5021 C CA . HIS A 1 641 ? -8.072 -23.785 34.211 1.00 92.12 641 HIS A CA 1
ATOM 5022 C C . HIS A 1 641 ? -7.767 -25.270 33.996 1.00 92.12 641 HIS A C 1
ATOM 5024 O O . HIS A 1 641 ? -7.285 -25.666 32.940 1.00 92.12 641 HIS A O 1
ATOM 5030 N N . THR A 1 642 ? -8.074 -26.097 34.997 1.00 91.12 642 THR A N 1
ATOM 5031 C CA . THR A 1 642 ? -7.768 -27.532 34.972 1.00 91.12 642 THR A CA 1
ATOM 5032 C C . THR A 1 642 ? -8.580 -28.270 33.910 1.00 91.12 642 THR A C 1
ATOM 5034 O O . THR A 1 642 ? -8.043 -29.151 33.254 1.00 91.12 642 THR A O 1
ATOM 5037 N N . ARG A 1 643 ? -9.858 -27.918 33.715 1.00 91.81 643 ARG A N 1
ATOM 5038 C CA . ARG A 1 643 ? -10.733 -28.604 32.749 1.00 91.81 643 ARG A CA 1
ATOM 5039 C C . ARG A 1 643 ? -10.553 -28.135 31.311 1.00 91.81 643 ARG A C 1
ATOM 5041 O O . ARG A 1 643 ? -10.518 -28.965 30.408 1.00 91.81 643 ARG A O 1
ATOM 5048 N N . ILE A 1 644 ? -10.469 -26.822 31.099 1.00 93.81 644 ILE A N 1
ATOM 5049 C CA . ILE A 1 644 ? -10.341 -26.218 29.768 1.00 93.81 644 ILE A CA 1
ATOM 5050 C C . ILE A 1 644 ? -8.958 -26.509 29.201 1.00 93.81 644 ILE A C 1
ATOM 5052 O O . ILE A 1 644 ? -8.861 -26.845 28.027 1.00 93.81 644 ILE A O 1
ATOM 5056 N N . LEU A 1 645 ? -7.904 -26.406 30.021 1.00 93.44 645 LEU A N 1
ATOM 5057 C CA . LEU A 1 645 ? -6.525 -26.646 29.585 1.00 93.44 645 LEU A CA 1
ATOM 5058 C C . LEU A 1 645 ? -6.076 -28.100 29.765 1.00 93.44 645 LEU A C 1
ATOM 5060 O O . LEU A 1 645 ? -4.895 -28.394 29.573 1.00 93.44 645 LEU A O 1
ATOM 5064 N N . ASP A 1 646 ? -6.999 -29.003 30.110 1.00 93.50 646 ASP A N 1
ATOM 5065 C CA . ASP A 1 646 ? -6.749 -30.437 30.014 1.00 93.50 646 ASP A CA 1
ATOM 5066 C C . ASP A 1 646 ? -6.369 -30.783 28.558 1.00 93.50 646 ASP A C 1
ATOM 5068 O O . ASP A 1 646 ? -7.091 -30.398 27.628 1.00 93.50 646 ASP A O 1
ATOM 5072 N N . PRO A 1 647 ? -5.256 -31.503 28.320 1.00 92.31 647 PRO A N 1
ATOM 5073 C CA . PRO A 1 647 ? -4.829 -31.848 26.968 1.00 92.31 647 PRO A CA 1
ATOM 5074 C C . PRO A 1 647 ? -5.881 -32.628 26.171 1.00 92.31 647 PRO A C 1
ATOM 5076 O O . PRO A 1 647 ? -5.973 -32.459 24.957 1.00 92.31 647 PRO A O 1
ATOM 5079 N N . GLY A 1 648 ? -6.682 -33.475 26.827 1.00 92.88 648 GLY A N 1
ATOM 5080 C CA . GLY A 1 648 ? -7.778 -34.206 26.196 1.00 92.88 648 GLY A CA 1
ATOM 5081 C C . GLY A 1 648 ? -8.880 -33.267 25.712 1.00 92.88 648 GLY A C 1
ATOM 5082 O O . GLY A 1 648 ? -9.261 -33.336 24.538 1.00 92.88 648 GLY A O 1
ATOM 5083 N N . THR A 1 649 ? -9.328 -32.353 26.579 1.00 93.12 649 THR A N 1
ATOM 5084 C CA . THR A 1 649 ? -10.307 -31.310 26.233 1.00 93.12 649 THR A CA 1
ATOM 5085 C C . THR A 1 649 ? -9.803 -30.439 25.086 1.00 93.12 649 THR A C 1
ATOM 5087 O O . THR A 1 649 ? -10.471 -30.367 24.058 1.00 93.12 649 THR A O 1
ATOM 5090 N N . LEU A 1 650 ? -8.613 -29.833 25.201 1.00 93.56 650 LEU A N 1
ATOM 5091 C CA . LEU A 1 650 ? -8.057 -28.958 24.157 1.00 93.56 650 LEU A CA 1
ATOM 5092 C C . LEU A 1 650 ? -7.915 -29.681 22.817 1.00 93.56 650 LEU A C 1
ATOM 5094 O O . LEU A 1 650 ? -8.267 -29.130 21.777 1.00 93.56 650 LEU A O 1
ATOM 5098 N N . ARG A 1 651 ? -7.445 -30.932 22.825 1.00 94.06 651 ARG A N 1
ATOM 5099 C CA . ARG A 1 651 ? -7.310 -31.725 21.600 1.00 94.06 651 ARG A CA 1
ATOM 5100 C C . ARG A 1 651 ? -8.668 -31.979 20.949 1.00 94.06 651 ARG A C 1
ATOM 5102 O O . ARG A 1 651 ? -8.769 -31.928 19.727 1.00 94.06 651 ARG A O 1
ATOM 5109 N N . HIS A 1 652 ? -9.710 -32.231 21.742 1.00 93.44 652 HIS A N 1
ATOM 5110 C CA . HIS A 1 652 ? -11.069 -32.373 21.224 1.00 93.44 652 HIS A CA 1
ATOM 5111 C C . HIS A 1 652 ? -11.610 -31.045 20.680 1.00 93.44 652 HIS A C 1
ATOM 5113 O O . HIS A 1 652 ? -12.182 -31.041 19.597 1.00 93.44 652 HIS A O 1
ATOM 5119 N N . VAL A 1 653 ? -11.387 -29.926 21.379 1.00 93.56 653 VAL A N 1
ATOM 5120 C CA . VAL A 1 653 ? -11.772 -28.577 20.924 1.00 93.56 653 VAL A CA 1
ATOM 5121 C C . VAL A 1 653 ? -11.145 -28.270 19.565 1.00 93.56 653 VAL A C 1
ATOM 5123 O O . VAL A 1 653 ? -11.856 -27.899 18.638 1.00 93.56 653 VAL A O 1
ATOM 5126 N N . VAL A 1 654 ? -9.830 -28.473 19.428 1.00 92.56 654 VAL A N 1
ATOM 5127 C CA . VAL A 1 654 ? -9.104 -28.212 18.176 1.00 92.56 654 VAL A CA 1
ATOM 5128 C C . VAL A 1 654 ? -9.590 -29.139 17.062 1.00 92.56 654 VAL A C 1
ATOM 5130 O O . VAL A 1 654 ? -9.859 -28.654 15.971 1.00 92.56 654 VAL A O 1
ATOM 5133 N N . ARG A 1 655 ? -9.779 -30.443 17.321 1.00 93.12 655 ARG A N 1
ATOM 5134 C CA . ARG A 1 655 ? -10.353 -31.371 16.324 1.00 93.12 655 ARG A CA 1
ATOM 5135 C C . ARG A 1 655 ? -11.740 -30.931 15.868 1.00 93.12 655 ARG A C 1
ATOM 5137 O O . ARG A 1 655 ? -11.992 -30.863 14.676 1.00 93.12 655 ARG A O 1
ATOM 5144 N N . HIS A 1 656 ? -12.612 -30.574 16.804 1.00 90.31 656 HIS A N 1
ATOM 5145 C CA . HIS A 1 656 ? -13.957 -30.126 16.466 1.00 90.31 656 HIS A CA 1
ATOM 5146 C C . HIS A 1 656 ? -13.936 -28.801 15.679 1.00 90.31 656 HIS A C 1
ATOM 5148 O O . HIS A 1 656 ? -14.761 -28.593 14.794 1.00 90.31 656 HIS A O 1
ATOM 5154 N N . ALA A 1 657 ? -12.975 -27.915 15.955 1.00 88.44 657 ALA A N 1
ATOM 5155 C CA . ALA A 1 657 ? -12.757 -26.709 15.160 1.00 88.44 657 ALA A CA 1
ATOM 5156 C C . ALA A 1 657 ? -12.239 -27.007 13.740 1.00 88.44 657 ALA A C 1
ATOM 5158 O O . ALA A 1 657 ? -12.566 -26.272 12.811 1.00 88.44 657 ALA A O 1
ATOM 5159 N N . MET A 1 658 ? -11.475 -28.088 13.534 1.00 86.94 658 MET A N 1
ATOM 5160 C CA . MET A 1 658 ? -11.079 -28.519 12.183 1.00 86.94 658 MET A CA 1
ATOM 5161 C C . MET A 1 658 ? -12.276 -28.909 11.330 1.00 86.94 658 MET A C 1
ATOM 5163 O O . MET A 1 658 ? -12.323 -28.568 10.153 1.00 86.94 658 MET A O 1
ATOM 5167 N N . ASP A 1 659 ? -13.228 -29.619 11.930 1.00 88.62 659 ASP A N 1
ATOM 5168 C CA . ASP A 1 659 ? -14.407 -30.126 11.228 1.00 88.62 659 ASP A CA 1
ATOM 5169 C C . ASP A 1 659 ? -15.468 -29.033 11.004 1.00 88.62 659 ASP A C 1
ATOM 5171 O O . ASP A 1 659 ? -16.438 -29.244 10.279 1.00 88.62 659 ASP A O 1
ATOM 5175 N N . ASN A 1 660 ? -15.288 -27.855 11.611 1.00 89.62 660 ASN A N 1
ATOM 5176 C CA . ASN A 1 660 ? -16.217 -26.736 11.549 1.00 89.62 660 ASN A CA 1
ATOM 5177 C C . ASN A 1 660 ? -15.526 -25.465 11.029 1.00 89.62 660 ASN A C 1
ATOM 5179 O O . ASN A 1 660 ? -14.943 -24.705 11.800 1.00 89.62 660 ASN A O 1
ATOM 5183 N N . VAL A 1 661 ? -15.664 -25.183 9.731 1.00 88.31 661 VAL A N 1
ATOM 5184 C CA . VAL A 1 661 ? -15.112 -23.978 9.072 1.00 88.31 661 VAL A CA 1
ATOM 5185 C C . VAL A 1 661 ? -15.781 -22.678 9.567 1.00 88.31 661 VAL A C 1
ATOM 5187 O O . VAL A 1 661 ? -15.302 -21.575 9.318 1.00 88.31 661 VAL A O 1
ATOM 5190 N N . SER A 1 662 ? -16.863 -22.752 10.344 1.00 88.62 662 SER A N 1
ATOM 5191 C CA . SER A 1 662 ? -17.423 -21.583 11.037 1.00 88.62 662 SER A CA 1
ATOM 5192 C C . SER A 1 662 ? -16.784 -21.331 12.413 1.00 88.62 662 SER A C 1
ATOM 5194 O O . SER A 1 662 ? -17.072 -20.318 13.051 1.00 88.62 662 SER A O 1
ATOM 5196 N N . SER A 1 663 ? -15.927 -22.232 12.909 1.00 93.12 663 SER A N 1
ATOM 5197 C CA . SER A 1 663 ? -15.259 -22.069 14.204 1.00 93.12 663 SER A CA 1
ATOM 5198 C C . SER A 1 663 ? -14.232 -20.926 14.160 1.00 93.12 663 SER A C 1
ATOM 5200 O O . SER A 1 663 ? -13.368 -20.912 13.280 1.00 93.12 663 SER A O 1
ATOM 5202 N N . PRO A 1 664 ? -14.201 -20.025 15.162 1.00 92.19 664 PRO A N 1
ATOM 5203 C CA . PRO A 1 664 ? -13.136 -19.032 15.306 1.00 92.19 664 PRO A CA 1
ATOM 5204 C C . PRO A 1 664 ? -11.743 -19.622 15.564 1.00 92.19 664 PRO A C 1
ATOM 5206 O O . PRO A 1 664 ? -10.777 -18.866 15.625 1.00 92.19 664 PRO A O 1
ATOM 5209 N N . LEU A 1 665 ? -11.626 -20.941 15.751 1.00 93.12 665 LEU A N 1
ATOM 5210 C CA . LEU A 1 665 ? -10.368 -21.662 15.947 1.00 93.12 665 LEU A CA 1
ATOM 5211 C C . LEU A 1 665 ? -9.917 -22.417 14.689 1.00 93.12 665 LEU A C 1
ATOM 5213 O O . LEU A 1 665 ? -8.833 -22.993 14.697 1.00 93.12 665 LEU A O 1
ATOM 5217 N N . HIS A 1 666 ? -10.710 -22.423 13.612 1.00 93.88 666 HIS A N 1
ATOM 5218 C CA . HIS A 1 666 ? -10.392 -23.182 12.399 1.00 93.88 666 HIS A CA 1
ATOM 5219 C C . HIS A 1 666 ? -9.062 -22.748 11.762 1.00 93.88 666 HIS A C 1
ATOM 5221 O O . HIS A 1 666 ? -8.314 -23.570 11.248 1.00 93.88 666 HIS A O 1
ATOM 5227 N N . TRP A 1 667 ? -8.697 -21.471 11.869 1.00 93.38 667 TRP A N 1
ATOM 5228 C CA . TRP A 1 667 ? -7.415 -20.970 11.366 1.00 93.38 667 TRP A CA 1
ATOM 5229 C C . TRP A 1 667 ? -6.189 -21.582 12.066 1.00 93.38 667 TRP A C 1
ATOM 5231 O O . TRP A 1 667 ? -5.092 -21.481 11.524 1.00 93.38 667 TRP A O 1
ATOM 5241 N N . ILE A 1 668 ? -6.352 -22.236 13.227 1.00 93.12 668 ILE A N 1
ATOM 5242 C CA . ILE A 1 668 ? -5.258 -22.902 13.959 1.00 93.12 668 ILE A CA 1
ATOM 5243 C C . ILE A 1 668 ? -4.741 -24.135 13.205 1.00 93.12 668 ILE A C 1
ATOM 5245 O O . ILE A 1 668 ? -3.637 -24.612 13.473 1.00 93.12 668 ILE A O 1
ATOM 5249 N N . VAL A 1 669 ? -5.515 -24.658 12.251 1.00 91.44 669 VAL A N 1
ATOM 5250 C CA . VAL A 1 669 ? -5.120 -25.828 11.470 1.00 91.44 669 VAL A CA 1
ATOM 5251 C C . VAL A 1 669 ? -4.644 -25.474 10.062 1.00 91.44 669 VAL A C 1
ATOM 5253 O O . VAL A 1 669 ? -5.112 -24.495 9.468 1.00 91.44 669 VAL A O 1
ATOM 5256 N N . PRO A 1 670 ? -3.666 -26.231 9.529 1.00 92.31 670 PRO A N 1
ATOM 5257 C CA . PRO A 1 670 ? -3.224 -26.058 8.156 1.00 92.31 670 PRO A CA 1
ATOM 5258 C C . PRO A 1 670 ? -4.348 -26.408 7.190 1.00 92.31 670 PRO A C 1
ATOM 5260 O O . PRO A 1 670 ? -5.206 -27.251 7.475 1.00 92.31 670 PRO A O 1
ATOM 5263 N N . VAL A 1 671 ? -4.331 -25.766 6.027 1.00 88.25 671 VAL A N 1
ATOM 5264 C CA . VAL A 1 671 ? -5.334 -26.009 4.996 1.00 88.25 671 VAL A CA 1
ATOM 5265 C C . VAL A 1 671 ? -5.167 -27.426 4.446 1.00 88.25 671 VAL A C 1
ATOM 5267 O O . VAL A 1 671 ? -4.103 -27.811 3.965 1.00 88.25 671 VAL A O 1
ATOM 5270 N N . ARG A 1 672 ? -6.229 -28.233 4.530 1.00 77.75 672 ARG A N 1
ATOM 5271 C CA . ARG A 1 672 ? -6.185 -29.651 4.139 1.00 77.75 672 ARG A CA 1
ATOM 5272 C C . ARG A 1 672 ? -6.195 -29.853 2.622 1.00 77.75 672 ARG A C 1
ATOM 5274 O O . ARG A 1 672 ? -5.616 -30.817 2.128 1.00 77.75 672 ARG A O 1
ATOM 5281 N N . THR A 1 673 ? -6.877 -28.979 1.889 1.00 73.25 673 THR A N 1
ATOM 5282 C CA . THR A 1 673 ? -7.069 -29.060 0.436 1.00 73.25 673 THR A CA 1
ATOM 5283 C C . THR A 1 673 ? -6.239 -27.991 -0.275 1.00 73.25 673 THR A C 1
ATOM 5285 O O . THR A 1 673 ? -6.116 -26.873 0.202 1.00 73.25 673 THR A O 1
ATOM 5288 N N . GLY A 1 674 ? -5.613 -28.325 -1.404 1.00 70.31 674 GLY A N 1
ATOM 5289 C CA . GLY A 1 674 ? -4.934 -27.347 -2.269 1.00 70.31 674 GLY A CA 1
ATOM 5290 C C . GLY A 1 674 ? -3.586 -26.786 -1.785 1.00 70.31 674 GLY A C 1
ATOM 5291 O O . GLY A 1 674 ? -2.861 -26.240 -2.606 1.00 70.31 674 GLY A O 1
ATOM 5292 N N . LEU A 1 675 ? -3.200 -26.957 -0.513 1.00 83.88 675 LEU A N 1
ATOM 5293 C CA . LEU A 1 675 ? -1.928 -26.458 0.040 1.00 83.88 675 LEU A CA 1
ATOM 5294 C C . LEU A 1 675 ? -1.133 -27.558 0.765 1.00 83.88 675 LEU A C 1
ATOM 5296 O O . LEU A 1 675 ? -0.794 -27.459 1.943 1.00 83.88 675 LEU A O 1
ATOM 5300 N N . ARG A 1 676 ? -0.790 -28.633 0.040 1.00 88.19 676 ARG A N 1
ATOM 5301 C CA . ARG A 1 676 ? 0.018 -29.747 0.580 1.00 88.19 676 ARG A CA 1
ATOM 5302 C C . ARG A 1 676 ? 1.331 -29.267 1.209 1.00 88.19 676 ARG A C 1
ATOM 5304 O O . ARG A 1 676 ? 1.709 -29.770 2.262 1.00 88.19 676 ARG A O 1
ATOM 5311 N N . ALA A 1 677 ? 2.010 -28.307 0.581 1.00 87.00 677 ALA A N 1
ATOM 5312 C CA . ALA A 1 677 ? 3.270 -27.761 1.084 1.00 87.00 677 ALA A CA 1
ATOM 5313 C C . ALA A 1 677 ? 3.110 -27.113 2.470 1.00 87.00 677 ALA A C 1
ATOM 5315 O O . ALA A 1 677 ? 3.915 -27.370 3.361 1.00 87.00 677 ALA A O 1
ATOM 5316 N N . GLU A 1 678 ? 2.030 -26.357 2.682 1.00 89.62 678 GLU A N 1
ATOM 5317 C CA . GLU A 1 678 ? 1.710 -25.750 3.976 1.00 89.62 678 GLU A CA 1
ATOM 5318 C C . GLU A 1 678 ? 1.445 -26.820 5.043 1.00 89.62 678 GLU A C 1
ATOM 5320 O O . GLU A 1 678 ? 1.962 -26.734 6.156 1.00 89.62 678 GLU A O 1
ATOM 5325 N N . TRP A 1 679 ? 0.676 -27.860 4.700 1.00 92.50 679 TRP A N 1
ATOM 5326 C CA . TRP A 1 679 ? 0.408 -28.973 5.611 1.00 92.50 679 TRP A CA 1
ATOM 5327 C C . TRP A 1 679 ? 1.695 -29.678 6.048 1.00 92.50 679 TRP A C 1
ATOM 5329 O O . TRP A 1 679 ? 1.887 -29.952 7.232 1.00 92.50 679 TRP A O 1
ATOM 5339 N N . LEU A 1 680 ? 2.595 -29.958 5.102 1.00 92.62 680 LEU A N 1
ATOM 5340 C CA . LEU A 1 680 ? 3.885 -30.581 5.396 1.00 92.62 680 LEU A CA 1
ATOM 5341 C C . LEU A 1 680 ? 4.769 -29.664 6.252 1.00 92.62 680 LEU A C 1
ATOM 5343 O O . LEU A 1 680 ? 5.328 -30.132 7.242 1.00 92.62 680 LEU A O 1
ATOM 5347 N N . ALA A 1 681 ? 4.814 -28.363 5.951 1.00 91.31 681 ALA A N 1
ATOM 5348 C CA . ALA A 1 681 ? 5.532 -27.377 6.758 1.00 91.31 681 ALA A CA 1
ATOM 5349 C C . ALA A 1 681 ? 4.993 -27.307 8.198 1.00 91.31 681 ALA A C 1
ATOM 5351 O O . ALA A 1 681 ? 5.775 -27.277 9.151 1.00 91.31 681 ALA A O 1
ATOM 5352 N N . ALA A 1 682 ? 3.668 -27.364 8.372 1.00 94.69 682 ALA A N 1
ATOM 5353 C CA . ALA A 1 682 ? 3.025 -27.437 9.680 1.00 94.69 682 ALA A CA 1
ATOM 5354 C C . ALA A 1 682 ? 3.419 -28.714 10.429 1.00 94.69 682 ALA A C 1
ATOM 5356 O O . ALA A 1 682 ? 3.825 -28.652 11.589 1.00 94.69 682 ALA A O 1
ATOM 5357 N N . CYS A 1 683 ? 3.348 -29.873 9.764 1.00 95.50 683 CYS A N 1
ATOM 5358 C CA . CYS A 1 683 ? 3.783 -31.147 10.329 1.00 95.50 683 CYS A CA 1
ATOM 5359 C C . CYS A 1 683 ? 5.247 -31.093 10.773 1.00 95.50 683 CYS A C 1
ATOM 5361 O O . CYS A 1 683 ? 5.559 -31.528 11.878 1.00 95.50 683 CYS A O 1
ATOM 5363 N N . ASP A 1 684 ? 6.141 -30.559 9.949 1.00 94.75 684 ASP A N 1
ATOM 5364 C CA . ASP A 1 684 ? 7.567 -30.505 10.258 1.00 94.75 684 ASP A CA 1
ATOM 5365 C C . ASP A 1 684 ? 7.875 -29.539 11.402 1.00 94.75 684 ASP A C 1
ATOM 5367 O O . ASP A 1 684 ? 8.638 -29.889 12.304 1.00 94.75 684 ASP A O 1
ATOM 5371 N N . ALA A 1 685 ? 7.221 -28.375 11.446 1.00 94.75 685 ALA A N 1
ATOM 5372 C CA . ALA A 1 685 ? 7.320 -27.471 12.585 1.00 94.75 685 ALA A CA 1
ATOM 5373 C C . ALA A 1 685 ? 6.785 -28.122 13.869 1.00 94.75 685 ALA A C 1
ATOM 5375 O O . ALA A 1 685 ? 7.458 -28.096 14.898 1.00 94.75 685 ALA A O 1
ATOM 5376 N N . MET A 1 686 ? 5.625 -28.781 13.814 1.00 95.81 686 MET A N 1
ATOM 5377 C CA . MET A 1 686 ? 5.031 -29.473 14.960 1.00 95.81 686 MET A CA 1
ATOM 5378 C C . MET A 1 686 ? 5.889 -30.657 15.440 1.00 95.81 686 MET A C 1
ATOM 5380 O O . MET A 1 686 ? 6.015 -30.853 16.644 1.00 95.81 686 MET A O 1
ATOM 5384 N N . LYS A 1 687 ? 6.547 -31.418 14.554 1.00 95.44 687 LYS A N 1
ATOM 5385 C CA . LYS A 1 687 ? 7.446 -32.522 14.958 1.00 95.44 687 LYS A CA 1
ATOM 5386 C C . LYS A 1 687 ? 8.569 -32.062 15.887 1.00 95.44 687 LYS A C 1
ATOM 5388 O O . LYS A 1 687 ? 8.971 -32.833 16.750 1.00 95.44 687 LYS A O 1
ATOM 5393 N N . THR A 1 688 ? 9.032 -30.814 15.764 1.00 94.56 688 THR A N 1
ATOM 5394 C CA . THR A 1 688 ? 10.060 -30.260 16.668 1.00 94.56 688 THR A CA 1
ATOM 5395 C C . THR A 1 688 ? 9.605 -30.189 18.130 1.00 94.56 688 THR A C 1
ATOM 5397 O O . THR A 1 688 ? 10.439 -30.137 19.025 1.00 94.56 688 THR A O 1
ATOM 5400 N N . TRP A 1 689 ? 8.293 -30.228 18.387 1.00 94.25 689 TRP A N 1
ATOM 5401 C CA . TRP A 1 689 ? 7.710 -30.214 19.730 1.00 94.25 689 TRP A CA 1
ATOM 5402 C C . TRP A 1 689 ? 7.563 -31.605 20.358 1.00 94.25 689 TRP A C 1
ATOM 5404 O O . TRP A 1 689 ? 7.249 -31.692 21.545 1.00 94.25 689 TRP A O 1
ATOM 5414 N N . LEU A 1 690 ? 7.745 -32.692 19.600 1.00 94.00 690 LEU A N 1
ATOM 5415 C CA . LEU A 1 690 ? 7.582 -34.047 20.128 1.00 94.00 690 LEU A CA 1
ATOM 5416 C C . LEU A 1 690 ? 8.787 -34.471 20.992 1.00 94.00 690 LEU A C 1
ATOM 5418 O O . LEU A 1 690 ? 9.936 -34.196 20.632 1.00 94.00 690 LEU A O 1
ATOM 5422 N N . PRO A 1 691 ? 8.560 -35.202 22.101 1.00 87.81 691 PRO A N 1
ATOM 5423 C CA . PRO A 1 691 ? 9.643 -35.777 22.893 1.00 87.81 691 PRO A CA 1
ATOM 5424 C C . PRO A 1 691 ? 10.515 -36.711 22.043 1.00 87.81 691 PRO A C 1
ATOM 5426 O O . PRO A 1 691 ? 10.008 -37.581 21.342 1.00 87.81 691 PRO A O 1
ATOM 5429 N N . GLY A 1 692 ? 11.839 -36.559 22.110 1.00 83.44 692 GLY A N 1
ATOM 5430 C CA . GLY A 1 692 ? 12.767 -37.431 21.379 1.00 83.44 692 GLY A CA 1
ATOM 5431 C C . GLY A 1 692 ? 13.017 -37.041 19.920 1.00 83.44 692 GLY A C 1
ATOM 5432 O O . GLY A 1 692 ? 13.845 -37.684 19.274 1.00 83.44 692 GLY A O 1
ATOM 5433 N N . ALA A 1 693 ? 12.415 -35.952 19.426 1.00 76.25 693 ALA A N 1
ATOM 5434 C CA . ALA A 1 693 ? 12.973 -35.208 18.302 1.00 76.25 693 ALA A CA 1
ATOM 5435 C C . ALA A 1 693 ? 14.296 -34.581 18.772 1.00 76.25 693 ALA A C 1
ATOM 5437 O O . ALA A 1 693 ? 14.359 -33.406 19.126 1.00 76.25 693 ALA A O 1
ATOM 5438 N N . ALA A 1 694 ? 15.353 -35.393 18.887 1.00 58.28 694 ALA A N 1
ATOM 5439 C CA . ALA A 1 694 ? 16.703 -34.885 19.045 1.00 58.28 694 ALA A CA 1
ATOM 5440 C C . ALA A 1 694 ? 16.887 -33.890 17.905 1.00 58.28 694 ALA A C 1
ATOM 5442 O O . ALA A 1 694 ? 16.802 -34.294 16.745 1.00 58.28 694 ALA A O 1
ATOM 5443 N N . ASN A 1 695 ? 17.025 -32.601 18.236 1.00 56.69 695 ASN A N 1
ATOM 5444 C CA . ASN A 1 695 ? 17.306 -31.585 17.236 1.00 56.69 695 ASN A CA 1
ATOM 5445 C C . ASN A 1 695 ? 18.447 -32.151 16.385 1.00 56.69 695 ASN A C 1
ATOM 5447 O O . ASN A 1 695 ? 19.510 -32.419 16.962 1.00 56.69 695 ASN A O 1
ATOM 5451 N N . PRO A 1 696 ? 18.260 -32.401 15.072 1.00 53.47 696 PRO A N 1
ATOM 5452 C CA . PRO A 1 696 ? 19.425 -32.583 14.229 1.00 53.47 696 PRO A CA 1
ATOM 5453 C C . PRO A 1 696 ? 20.325 -31.381 14.538 1.00 53.47 696 PRO A C 1
ATOM 5455 O O . PRO A 1 696 ? 19.790 -30.270 14.682 1.00 53.47 696 PRO A O 1
ATOM 5458 N N . PRO A 1 697 ? 21.635 -31.590 14.782 1.00 47.53 697 PRO A N 1
ATOM 5459 C CA . PRO A 1 697 ? 22.537 -30.483 15.065 1.00 47.53 697 PRO A CA 1
ATOM 5460 C C . PRO A 1 697 ? 22.243 -29.390 14.035 1.00 47.53 697 PRO A C 1
ATOM 5462 O O . PRO A 1 697 ? 22.045 -29.741 12.864 1.00 47.53 697 PRO A O 1
ATOM 5465 N N . PRO A 1 698 ? 22.091 -28.117 14.458 1.00 44.75 698 PRO A N 1
ATOM 5466 C CA . PRO A 1 698 ? 21.758 -27.044 13.530 1.00 44.75 698 PRO A CA 1
ATOM 5467 C C . PRO A 1 698 ? 22.684 -27.195 12.325 1.00 44.75 698 PRO A C 1
ATOM 5469 O O . PRO A 1 698 ? 23.875 -27.442 12.560 1.00 44.75 698 PRO A O 1
ATOM 5472 N N . PRO A 1 699 ? 22.166 -27.148 11.078 1.00 39.00 699 PRO A N 1
ATOM 5473 C CA . PRO A 1 699 ? 23.011 -27.277 9.904 1.00 39.00 699 PRO A CA 1
ATOM 5474 C C . PRO A 1 699 ? 24.145 -26.292 10.115 1.00 39.00 699 PRO A C 1
ATOM 5476 O O . PRO A 1 699 ? 23.923 -25.089 10.263 1.00 39.00 699 PRO A O 1
ATOM 5479 N N . THR A 1 700 ? 25.348 -26.827 10.313 1.00 33.78 700 THR A N 1
ATOM 5480 C CA . THR A 1 700 ? 26.497 -25.976 10.554 1.00 33.78 700 THR A CA 1
ATOM 5481 C C . THR A 1 700 ? 26.633 -25.236 9.243 1.00 33.78 700 THR A C 1
ATOM 5483 O O . THR A 1 700 ? 26.860 -25.863 8.213 1.00 33.78 700 THR A O 1
ATOM 5486 N N . PHE A 1 701 ? 26.405 -23.926 9.260 1.00 38.31 701 PHE A N 1
ATOM 5487 C CA . PHE A 1 701 ? 26.331 -23.087 8.059 1.00 38.31 701 PHE A CA 1
ATOM 5488 C C . PHE A 1 701 ? 27.642 -23.113 7.231 1.00 38.31 701 PHE A C 1
ATOM 5490 O O . PHE A 1 701 ? 27.725 -22.488 6.186 1.00 38.31 701 PHE A O 1
ATOM 5497 N N . MET A 1 702 ? 28.659 -23.860 7.687 1.00 37.06 702 MET A N 1
ATOM 5498 C CA . MET A 1 702 ? 29.928 -24.156 7.017 1.00 37.06 702 MET A CA 1
ATOM 5499 C C . MET A 1 702 ? 29.997 -25.516 6.283 1.00 37.06 702 MET A C 1
ATOM 5501 O O . MET A 1 702 ? 31.079 -25.876 5.840 1.00 37.06 702 MET A O 1
ATOM 5505 N N . GLN A 1 703 ? 28.921 -26.306 6.169 1.00 32.75 703 GLN A N 1
ATOM 5506 C CA . GLN A 1 703 ? 28.950 -27.592 5.432 1.00 32.75 703 GLN A CA 1
ATOM 5507 C C . GLN A 1 703 ? 27.928 -27.686 4.286 1.00 32.75 703 GLN A C 1
ATOM 5509 O O . GLN A 1 703 ? 27.570 -28.779 3.855 1.00 32.75 703 GLN A O 1
ATOM 5514 N N . MET A 1 704 ? 27.486 -26.547 3.745 1.00 32.25 704 MET A N 1
ATOM 5515 C CA . MET A 1 704 ? 27.217 -26.506 2.307 1.00 32.25 704 MET A CA 1
ATOM 5516 C C . MET A 1 704 ? 28.589 -26.413 1.636 1.00 32.25 704 MET A C 1
ATOM 5518 O O . MET A 1 704 ? 29.140 -25.324 1.506 1.00 32.25 704 MET A O 1
ATOM 5522 N N . GLU A 1 705 ? 29.167 -27.564 1.287 1.00 30.75 705 GLU A N 1
ATOM 5523 C CA . GLU A 1 705 ? 30.139 -27.615 0.196 1.00 30.75 705 GLU A CA 1
ATOM 5524 C C . GLU A 1 705 ? 29.374 -27.136 -1.040 1.00 30.75 705 GLU A C 1
ATOM 5526 O O . GLU A 1 705 ? 28.606 -27.876 -1.657 1.00 30.75 705 GLU A O 1
ATOM 5531 N N . PHE A 1 706 ? 29.491 -25.841 -1.335 1.00 34.41 706 PHE A N 1
ATOM 5532 C CA . PHE A 1 706 ? 29.327 -25.386 -2.702 1.00 34.41 706 PHE A CA 1
ATOM 5533 C C . PHE A 1 706 ? 30.343 -26.198 -3.500 1.00 34.41 706 PHE A C 1
ATOM 5535 O O . PHE A 1 706 ? 31.507 -26.251 -3.105 1.00 34.41 706 PHE A O 1
ATOM 5542 N N . ALA A 1 707 ? 29.900 -26.888 -4.551 1.00 34.19 707 ALA A N 1
ATOM 5543 C CA . ALA A 1 707 ? 30.847 -27.376 -5.536 1.00 34.19 707 ALA A CA 1
ATOM 5544 C C . ALA A 1 707 ? 31.629 -26.137 -5.981 1.00 34.19 707 ALA A C 1
ATOM 5546 O O . ALA A 1 707 ? 31.032 -25.185 -6.485 1.00 34.19 707 ALA A O 1
ATOM 5547 N N . GLU A 1 708 ? 32.915 -26.094 -5.644 1.00 34.66 708 GLU A N 1
ATOM 5548 C CA . GLU A 1 708 ? 33.832 -25.130 -6.220 1.00 34.66 708 GLU A CA 1
ATOM 5549 C C . GLU A 1 708 ? 33.779 -25.408 -7.723 1.00 34.66 708 GLU A C 1
ATOM 5551 O O . GLU A 1 708 ? 34.206 -26.462 -8.188 1.00 34.66 708 GLU A O 1
ATOM 5556 N N . ASP A 1 709 ? 33.113 -24.524 -8.466 1.00 40.62 709 ASP A N 1
ATOM 5557 C CA . ASP A 1 709 ? 33.305 -24.443 -9.902 1.00 40.62 709 ASP A C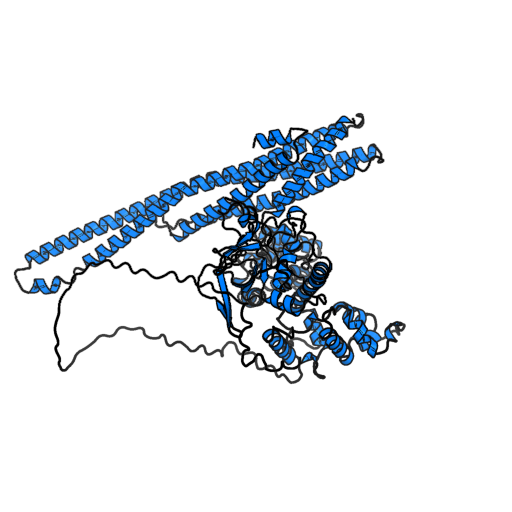A 1
ATOM 5558 C C . ASP A 1 709 ? 34.781 -24.082 -10.089 1.00 40.62 709 ASP A C 1
ATOM 5560 O O . ASP A 1 709 ? 35.191 -22.950 -9.820 1.00 40.62 709 ASP A O 1
ATOM 5564 N N . ASP A 1 710 ? 35.566 -25.090 -10.474 1.00 42.72 710 ASP A N 1
ATOM 5565 C CA . ASP A 1 710 ? 36.954 -25.006 -10.920 1.00 42.72 710 ASP A CA 1
ATOM 5566 C C . ASP A 1 710 ? 37.065 -23.993 -12.077 1.00 42.72 710 ASP A C 1
ATOM 5568 O O . ASP A 1 710 ? 37.012 -24.342 -13.257 1.00 42.72 710 ASP A O 1
ATOM 5572 N N . LEU A 1 711 ? 37.202 -22.714 -11.734 1.00 48.84 711 LEU A N 1
ATOM 5573 C CA . LEU A 1 711 ? 37.631 -21.643 -12.631 1.00 48.84 711 LEU A CA 1
ATOM 5574 C C . LEU A 1 711 ? 38.997 -21.124 -12.173 1.00 48.84 711 LEU A C 1
ATOM 5576 O O . LEU A 1 711 ? 39.163 -19.939 -11.897 1.00 48.84 711 LEU A O 1
ATOM 5580 N N . ASP A 1 712 ? 39.961 -22.039 -12.115 1.00 44.56 712 ASP A N 1
ATOM 5581 C CA . ASP A 1 712 ? 41.379 -21.727 -12.255 1.00 44.56 712 ASP A CA 1
ATOM 5582 C C . ASP A 1 712 ? 41.788 -22.130 -13.678 1.00 44.56 712 ASP A C 1
ATOM 5584 O O . ASP A 1 712 ? 41.849 -23.315 -13.984 1.00 44.56 712 ASP A O 1
ATOM 5588 N N . ASP A 1 713 ? 42.038 -21.148 -14.542 1.00 44.66 713 ASP A N 1
ATOM 5589 C CA . ASP A 1 713 ? 42.962 -21.270 -15.678 1.00 44.66 713 ASP A CA 1
ATOM 5590 C C . ASP A 1 713 ? 43.333 -19.850 -16.149 1.00 44.66 713 ASP A C 1
ATOM 5592 O O . ASP A 1 713 ? 42.921 -19.364 -17.204 1.00 44.66 713 ASP A O 1
ATOM 5596 N N . ASP A 1 714 ? 44.126 -19.168 -15.320 1.00 49.81 714 ASP A N 1
ATOM 5597 C CA . ASP A 1 714 ? 45.078 -18.171 -15.801 1.00 49.81 714 ASP A CA 1
ATOM 5598 C C . ASP A 1 714 ? 46.383 -18.904 -16.172 1.00 49.81 714 ASP A C 1
ATOM 5600 O O . ASP A 1 714 ? 46.954 -19.624 -15.354 1.00 49.81 714 ASP A O 1
ATOM 5604 N N . GLU A 1 715 ? 46.865 -18.709 -17.402 1.00 40.75 715 GLU A N 1
ATOM 5605 C CA . GLU A 1 715 ? 48.201 -18.163 -17.711 1.00 40.75 715 GLU A CA 1
ATOM 5606 C C . GLU A 1 715 ? 48.802 -18.658 -19.043 1.00 40.75 715 GLU A C 1
ATOM 5608 O O . GLU A 1 715 ? 48.871 -19.840 -19.385 1.00 40.75 715 GLU A O 1
ATOM 5613 N N . ASP A 1 716 ? 49.303 -17.660 -19.769 1.00 48.25 716 ASP A N 1
ATOM 5614 C CA . ASP A 1 716 ? 50.181 -17.686 -20.932 1.00 48.25 716 ASP A CA 1
ATOM 5615 C C . ASP A 1 716 ? 51.265 -18.786 -20.939 1.00 48.25 716 ASP A C 1
ATOM 5617 O O . ASP A 1 716 ? 52.173 -18.800 -20.104 1.00 48.25 716 ASP A O 1
ATOM 5621 N N . TYR A 1 717 ? 51.314 -19.594 -22.009 1.00 39.72 717 TYR A N 1
ATOM 5622 C CA . TYR A 1 717 ? 52.567 -20.220 -22.450 1.00 39.72 717 TYR A CA 1
ATOM 5623 C C . TYR A 1 717 ? 52.594 -20.570 -23.953 1.00 39.72 717 TYR A C 1
ATOM 5625 O O . TYR A 1 717 ? 51.788 -21.340 -24.467 1.00 39.72 717 TYR A O 1
ATOM 5633 N N . CYS A 1 718 ? 53.604 -20.057 -24.656 1.00 36.22 718 CYS A N 1
ATOM 5634 C CA . CYS A 1 718 ? 54.102 -20.505 -25.966 1.00 36.22 718 CYS A CA 1
ATOM 5635 C C . CYS A 1 718 ? 55.637 -20.341 -25.965 1.00 36.22 718 CYS A C 1
ATOM 5637 O O . CYS A 1 718 ? 56.122 -19.401 -25.335 1.00 36.22 718 CYS A O 1
ATOM 5639 N N . PRO A 1 719 ? 56.421 -21.017 -26.832 1.00 59.03 719 PRO A N 1
ATOM 5640 C CA . PRO A 1 719 ? 56.493 -22.435 -27.223 1.00 59.03 719 PRO A CA 1
ATOM 5641 C C . PRO A 1 719 ? 57.946 -22.983 -26.977 1.00 59.03 719 PRO A C 1
ATOM 5643 O O . PRO A 1 719 ? 58.743 -22.278 -26.352 1.00 59.03 719 PRO A O 1
ATOM 5646 N N . PRO A 1 720 ? 58.366 -24.193 -27.441 1.00 44.78 720 PRO A N 1
ATOM 5647 C CA . PRO A 1 720 ? 58.853 -24.328 -28.829 1.00 44.78 720 PRO A CA 1
ATOM 5648 C C . PRO A 1 720 ? 58.668 -25.712 -29.516 1.00 44.78 720 PRO A C 1
ATOM 5650 O O . PRO A 1 720 ? 58.656 -26.763 -28.890 1.00 44.78 720 PRO A O 1
ATOM 5653 N N . ALA A 1 721 ? 58.608 -25.652 -30.853 1.00 33.88 721 ALA A N 1
ATOM 5654 C CA . ALA A 1 721 ? 59.086 -26.588 -31.888 1.00 33.88 721 ALA A CA 1
ATOM 5655 C C . ALA A 1 721 ? 59.246 -28.101 -31.597 1.00 33.88 721 ALA A C 1
ATOM 5657 O O . ALA A 1 721 ? 60.110 -28.507 -30.826 1.00 33.88 721 ALA A O 1
ATOM 5658 N N . SER A 1 722 ? 58.622 -28.947 -32.432 1.00 33.53 722 SER A N 1
ATOM 5659 C CA . SER A 1 722 ? 59.296 -29.779 -33.463 1.00 33.53 722 SER A CA 1
ATOM 5660 C C . SER A 1 722 ? 58.368 -30.868 -34.029 1.00 33.53 722 SER A C 1
ATOM 5662 O O . SER A 1 722 ? 57.725 -31.549 -33.248 1.00 33.53 722 SER A O 1
ATOM 5664 N N . GLY A 1 723 ? 58.374 -31.013 -35.370 1.00 31.95 723 GLY A N 1
ATOM 5665 C CA . GLY A 1 723 ? 58.040 -32.202 -36.195 1.00 31.95 723 GLY A CA 1
ATOM 5666 C C . GLY A 1 723 ? 56.680 -32.893 -35.992 1.00 31.95 723 GLY A C 1
ATOM 5667 O O . GLY A 1 723 ? 56.199 -33.042 -34.888 1.00 31.95 723 GLY A O 1
ATOM 5668 N N . THR A 1 724 ? 55.973 -33.408 -36.990 1.00 32.78 724 THR A N 1
ATOM 5669 C CA . THR A 1 724 ? 56.301 -33.868 -38.347 1.00 32.78 724 THR A CA 1
ATOM 5670 C C . THR A 1 724 ? 54.966 -34.253 -38.990 1.00 32.78 724 THR A C 1
ATOM 5672 O O . THR A 1 724 ? 54.162 -34.854 -38.289 1.00 32.78 724 THR A O 1
ATOM 5675 N N . GLU A 1 725 ? 54.824 -33.963 -40.293 1.00 33.00 725 GLU A N 1
ATOM 5676 C CA . GLU A 1 725 ? 54.106 -34.757 -41.323 1.00 33.00 725 GLU A CA 1
ATOM 5677 C C . GLU A 1 725 ? 52.598 -35.049 -41.098 1.00 33.00 725 GLU A C 1
ATOM 5679 O O . GLU A 1 725 ? 52.166 -35.421 -40.022 1.00 33.00 725 GLU A O 1
ATOM 5684 N N . SER A 1 726 ? 51.679 -34.973 -42.060 1.00 35.22 726 SER A N 1
ATOM 5685 C CA . SER A 1 726 ? 51.709 -34.840 -43.521 1.00 35.22 726 SER A CA 1
ATOM 5686 C C . SER A 1 726 ? 50.255 -34.901 -44.019 1.00 35.22 726 SER A C 1
ATOM 5688 O O . SER A 1 726 ? 49.496 -35.685 -43.454 1.00 35.22 726 SER A O 1
ATOM 5690 N N . THR A 1 727 ? 49.957 -34.200 -45.129 1.00 34.91 727 THR A N 1
ATOM 5691 C CA . THR A 1 727 ? 48.911 -34.484 -46.155 1.00 34.91 727 THR A CA 1
ATOM 5692 C C . THR A 1 727 ? 47.446 -34.493 -45.673 1.00 34.91 727 THR A C 1
ATOM 5694 O O . THR A 1 727 ? 47.109 -35.141 -44.697 1.00 34.91 727 THR A O 1
ATOM 5697 N N . ASP A 1 728 ? 46.498 -33.813 -46.311 1.00 41.72 728 ASP A N 1
ATOM 5698 C CA . ASP A 1 728 ? 46.183 -33.935 -47.736 1.00 41.72 728 ASP A CA 1
ATOM 5699 C C . ASP A 1 728 ? 45.293 -32.771 -48.222 1.00 41.72 728 ASP A C 1
ATOM 5701 O O . ASP A 1 728 ? 44.636 -32.094 -47.430 1.00 41.72 728 ASP A O 1
ATOM 5705 N N . GLU A 1 729 ? 45.336 -32.554 -49.531 1.00 45.84 729 GLU A N 1
ATOM 5706 C CA . GLU A 1 729 ? 44.812 -31.432 -50.316 1.00 45.84 729 GLU A CA 1
ATOM 5707 C C . GLU A 1 729 ? 43.309 -31.542 -50.668 1.00 45.84 729 GLU A C 1
ATOM 5709 O O . GLU A 1 729 ? 42.707 -32.612 -50.583 1.00 45.84 729 GLU A O 1
ATOM 5714 N N . GLY A 1 730 ? 42.730 -30.425 -51.136 1.00 39.38 730 GLY A N 1
ATOM 5715 C CA . GLY A 1 730 ? 41.416 -30.327 -51.797 1.00 39.38 730 GLY A CA 1
ATOM 5716 C C . GLY A 1 730 ? 40.706 -29.024 -51.409 1.00 39.38 730 GLY A C 1
ATOM 5717 O O . GLY A 1 730 ? 40.042 -28.989 -50.380 1.00 39.38 730 GLY A O 1
ATOM 5718 N N . ASP A 1 731 ? 40.992 -27.865 -52.001 1.00 44.41 731 ASP A N 1
ATOM 5719 C CA . ASP A 1 731 ? 40.826 -27.436 -53.407 1.00 44.41 731 ASP A CA 1
ATOM 5720 C C . ASP A 1 731 ? 39.361 -27.178 -53.813 1.00 44.41 731 ASP A C 1
ATOM 5722 O O . ASP A 1 731 ? 38.483 -27.998 -53.552 1.00 44.41 731 ASP A O 1
ATOM 5726 N N . ASP A 1 732 ? 39.177 -26.026 -54.471 1.00 42.53 732 ASP A N 1
ATOM 5727 C CA . ASP A 1 732 ? 37.998 -25.498 -55.184 1.00 42.53 732 ASP A CA 1
ATOM 5728 C C . ASP A 1 732 ? 36.746 -25.108 -54.358 1.00 42.53 732 ASP A C 1
ATOM 5730 O O . ASP A 1 732 ? 36.191 -25.898 -53.610 1.00 42.53 732 ASP A O 1
ATOM 5734 N N . GLY A 1 733 ? 36.140 -23.922 -54.466 1.00 39.03 733 GLY A N 1
ATOM 5735 C CA . GLY A 1 733 ? 36.294 -22.813 -55.399 1.00 39.03 733 GLY A CA 1
ATOM 5736 C C . GLY A 1 733 ? 34.999 -21.975 -55.450 1.00 39.03 733 GLY A C 1
ATOM 5737 O O . GLY A 1 733 ? 33.929 -22.466 -55.103 1.00 39.03 733 GLY A O 1
ATOM 5738 N N . ALA A 1 734 ? 35.147 -20.749 -55.958 1.00 41.94 734 ALA A N 1
ATOM 5739 C CA . ALA A 1 734 ? 34.145 -19.888 -56.600 1.00 41.94 734 ALA A CA 1
ATOM 5740 C C . ALA A 1 734 ? 33.085 -19.151 -55.751 1.00 41.94 734 ALA A C 1
ATOM 5742 O O . ALA A 1 734 ? 32.139 -19.719 -55.212 1.00 41.94 734 ALA A O 1
ATOM 5743 N N . ASP A 1 735 ? 33.267 -17.828 -55.768 1.00 50.16 735 ASP A N 1
ATOM 5744 C CA . ASP A 1 735 ? 32.263 -16.770 -55.910 1.00 50.16 735 ASP A CA 1
ATOM 5745 C C . ASP A 1 735 ? 30.944 -17.220 -56.576 1.00 50.16 735 ASP A C 1
ATOM 5747 O O . ASP A 1 735 ? 30.978 -17.856 -57.632 1.00 50.16 735 ASP A O 1
ATOM 5751 N N . ASP A 1 736 ? 29.798 -16.801 -56.028 1.00 49.81 736 ASP A N 1
ATOM 5752 C CA . ASP A 1 736 ? 28.606 -16.534 -56.842 1.00 49.81 736 ASP A CA 1
ATOM 5753 C C . ASP A 1 736 ? 27.723 -15.459 -56.195 1.00 49.81 736 ASP A C 1
ATOM 5755 O O . ASP A 1 736 ? 27.444 -15.468 -54.992 1.00 49.81 736 ASP A O 1
ATOM 5759 N N . ASP A 1 737 ? 27.339 -14.514 -57.040 1.00 51.59 737 ASP A N 1
ATOM 5760 C CA . ASP A 1 737 ? 26.558 -13.319 -56.770 1.00 51.59 737 ASP A CA 1
ATOM 5761 C C . ASP A 1 737 ? 25.061 -13.673 -56.767 1.00 51.59 737 ASP A C 1
ATOM 5763 O O . ASP A 1 737 ? 24.631 -14.554 -57.509 1.00 51.59 737 ASP A O 1
ATOM 5767 N N . GLY A 1 738 ? 24.219 -12.956 -56.019 1.00 36.28 738 GLY A N 1
ATOM 5768 C CA . GLY A 1 738 ? 22.776 -13.132 -56.205 1.00 36.28 738 GLY A CA 1
ATOM 5769 C C . GLY A 1 738 ? 21.890 -12.458 -55.177 1.00 36.28 738 GLY A C 1
ATOM 5770 O O . GLY A 1 738 ? 21.481 -13.072 -54.196 1.00 36.28 738 GLY A O 1
ATOM 5771 N N . GLU A 1 739 ? 21.558 -11.200 -55.449 1.00 49.47 739 GLU A N 1
ATOM 5772 C CA . GLU A 1 739 ? 20.261 -10.632 -55.087 1.00 49.47 739 GLU A CA 1
ATOM 5773 C C . GLU A 1 739 ? 19.151 -11.546 -55.632 1.00 49.47 739 GLU A C 1
ATOM 5775 O O . GLU A 1 739 ? 19.198 -11.897 -56.806 1.00 49.47 739 GLU A O 1
ATOM 5780 N N . ASP A 1 740 ? 18.163 -11.912 -54.814 1.00 40.66 740 ASP A N 1
ATOM 5781 C CA . ASP A 1 740 ? 16.787 -12.033 -55.295 1.00 40.66 740 ASP A CA 1
ATOM 5782 C C . ASP A 1 740 ? 15.788 -12.067 -54.134 1.00 40.66 740 ASP A C 1
ATOM 5784 O O . ASP A 1 740 ? 15.916 -12.794 -53.145 1.00 40.66 740 ASP A O 1
ATOM 5788 N N . GLU A 1 741 ? 14.784 -11.214 -54.297 1.00 49.31 741 GLU A N 1
ATOM 5789 C CA . GLU A 1 741 ? 13.569 -11.130 -53.513 1.00 49.31 741 GLU A CA 1
ATOM 5790 C C . GLU A 1 741 ? 12.765 -12.430 -53.641 1.00 49.31 741 GLU A C 1
ATOM 5792 O O . GLU A 1 741 ? 12.531 -12.933 -54.740 1.00 49.31 741 GLU A O 1
ATOM 5797 N N . ALA A 1 742 ? 12.270 -12.947 -52.518 1.00 38.81 742 ALA A N 1
ATOM 5798 C CA . ALA A 1 742 ? 11.183 -13.913 -52.528 1.00 38.81 742 ALA A CA 1
ATOM 5799 C C . ALA A 1 742 ? 10.258 -13.652 -51.340 1.00 38.81 742 ALA A C 1
ATOM 5801 O O . ALA A 1 742 ? 10.503 -14.072 -50.207 1.00 38.81 742 ALA A O 1
ATOM 5802 N N . GLU A 1 743 ? 9.178 -12.936 -51.648 1.00 47.66 743 GLU A N 1
ATOM 5803 C CA . GLU A 1 743 ? 7.911 -13.002 -50.935 1.00 47.66 743 GLU A CA 1
ATOM 5804 C C . GLU A 1 743 ? 7.557 -14.473 -50.680 1.00 47.66 743 GLU A C 1
ATOM 5806 O O . GLU A 1 743 ? 7.458 -15.282 -51.605 1.00 47.66 743 GLU A O 1
ATOM 5811 N N . THR A 1 744 ? 7.367 -14.826 -49.412 1.00 38.06 744 THR A N 1
ATOM 5812 C CA . THR A 1 744 ? 6.646 -16.043 -49.052 1.00 38.06 744 THR A CA 1
ATOM 5813 C C . THR A 1 744 ? 5.442 -15.635 -48.228 1.00 38.06 744 THR A C 1
ATOM 5815 O O . THR A 1 744 ? 5.549 -15.247 -47.066 1.00 38.06 744 THR A O 1
ATOM 5818 N N . ASP A 1 745 ? 4.296 -15.698 -48.900 1.00 44.84 745 ASP A N 1
ATOM 5819 C CA . ASP A 1 745 ? 2.976 -15.826 -48.307 1.00 44.84 745 ASP A CA 1
ATOM 5820 C C . ASP A 1 745 ? 3.011 -16.946 -47.262 1.00 44.84 745 ASP A C 1
ATOM 5822 O O . ASP A 1 745 ? 3.165 -18.126 -47.593 1.00 44.84 745 ASP A O 1
ATOM 5826 N N . VAL A 1 746 ? 2.872 -16.577 -45.992 1.00 40.19 746 VAL A N 1
ATOM 5827 C CA . VAL A 1 746 ? 2.563 -17.527 -44.927 1.00 40.19 746 VAL A CA 1
ATOM 5828 C C . VAL A 1 746 ? 1.124 -17.271 -44.517 1.00 40.19 746 VAL A C 1
ATOM 5830 O O . VAL A 1 746 ? 0.812 -16.262 -43.890 1.00 40.19 746 VAL A O 1
ATOM 5833 N N . ASP A 1 747 ? 0.264 -18.199 -44.936 1.00 36.22 747 ASP A N 1
ATOM 5834 C CA . ASP A 1 747 ? -1.135 -18.344 -44.550 1.00 36.22 747 ASP A CA 1
ATOM 5835 C C . ASP A 1 747 ? -1.360 -18.010 -43.065 1.00 36.22 747 ASP A C 1
ATOM 5837 O O . ASP A 1 747 ? -0.939 -18.746 -42.165 1.00 36.22 747 ASP A O 1
ATOM 5841 N N . GLU A 1 748 ? -2.105 -16.931 -42.812 1.00 39.34 748 GLU A N 1
ATOM 5842 C CA . GLU A 1 748 ? -2.755 -16.657 -41.532 1.00 39.34 748 GLU A CA 1
ATOM 5843 C C . GLU A 1 748 ? -3.872 -17.685 -41.302 1.00 39.34 748 GLU A C 1
ATOM 5845 O O . GLU A 1 748 ? -5.065 -17.454 -41.517 1.00 39.34 748 GLU A O 1
ATOM 5850 N N . GLY A 1 749 ? -3.476 -18.865 -40.833 1.00 31.09 749 GLY A N 1
ATOM 5851 C CA . GLY A 1 749 ? -4.373 -19.782 -40.154 1.00 31.09 749 GLY A CA 1
ATOM 5852 C C . GLY A 1 749 ? -4.776 -19.185 -38.810 1.00 31.09 749 GLY A C 1
ATOM 5853 O O . GLY A 1 749 ? -4.078 -19.368 -37.815 1.00 31.09 749 GLY A O 1
ATOM 5854 N N . ILE A 1 750 ? -5.913 -18.488 -38.778 1.00 31.58 750 ILE A N 1
ATOM 5855 C CA . ILE A 1 750 ? -6.620 -18.089 -37.557 1.00 31.58 750 ILE A CA 1
ATOM 5856 C C . ILE A 1 750 ? -6.908 -19.357 -36.741 1.00 31.58 750 ILE A C 1
ATOM 5858 O O . ILE A 1 750 ? -7.879 -20.080 -36.977 1.00 31.58 750 ILE A O 1
ATOM 5862 N N . ILE A 1 751 ? -6.044 -19.649 -35.768 1.00 29.38 751 ILE A N 1
ATOM 5863 C CA . ILE A 1 751 ? -6.322 -20.627 -34.721 1.00 29.38 751 ILE A CA 1
ATOM 5864 C C . ILE A 1 751 ? -7.255 -19.929 -33.736 1.00 29.38 751 ILE A C 1
ATOM 5866 O O . ILE A 1 751 ? -6.822 -19.243 -32.813 1.00 29.38 751 ILE A O 1
ATOM 5870 N N . ALA A 1 752 ? -8.559 -20.117 -33.934 1.00 30.70 752 ALA A N 1
ATOM 5871 C CA . ALA A 1 752 ? -9.556 -19.928 -32.890 1.00 30.70 752 ALA A CA 1
ATOM 5872 C C . ALA A 1 752 ? -9.287 -20.959 -31.780 1.00 30.70 752 ALA A C 1
ATOM 5874 O O . ALA A 1 752 ? -9.865 -22.047 -31.738 1.00 30.70 752 ALA A O 1
ATOM 5875 N N . GLY A 1 753 ? -8.326 -20.646 -30.914 1.00 28.53 753 GLY A N 1
ATOM 5876 C CA . GLY A 1 753 ? -8.040 -21.410 -29.716 1.00 28.53 753 GLY A CA 1
ATOM 5877 C C . GLY A 1 753 ? -9.174 -21.200 -28.726 1.00 28.53 753 GLY A C 1
ATOM 5878 O O . GLY A 1 753 ? -9.240 -20.168 -28.065 1.00 28.53 753 GLY A O 1
ATOM 5879 N N . ASN A 1 754 ? -10.058 -22.189 -28.600 1.00 29.94 754 ASN A N 1
ATOM 5880 C CA . ASN A 1 754 ? -10.841 -22.362 -27.383 1.00 29.94 754 ASN A CA 1
ATOM 5881 C C . ASN A 1 754 ? -9.848 -22.558 -26.229 1.00 29.94 754 ASN A C 1
ATOM 5883 O O . ASN A 1 754 ? -9.370 -23.669 -26.002 1.00 29.94 754 ASN A O 1
ATOM 5887 N N . ILE A 1 755 ? -9.514 -21.472 -25.530 1.00 34.16 755 ILE A N 1
ATOM 5888 C CA . ILE A 1 755 ? -8.784 -21.506 -24.264 1.00 34.16 755 ILE A CA 1
ATOM 5889 C C . ILE A 1 755 ? -9.776 -22.029 -23.228 1.00 34.16 755 ILE A C 1
ATOM 5891 O O . ILE A 1 755 ? -10.531 -21.289 -22.603 1.00 34.16 755 ILE A O 1
ATOM 5895 N N . THR A 1 756 ? -9.843 -23.353 -23.139 1.00 33.59 756 THR A N 1
ATOM 5896 C CA . THR A 1 756 ? -10.457 -24.063 -22.023 1.00 33.59 756 THR A CA 1
ATOM 5897 C C . THR A 1 756 ? -9.736 -23.708 -20.730 1.00 33.59 756 THR A C 1
ATOM 5899 O O . THR A 1 756 ? -8.534 -23.440 -20.761 1.00 33.59 756 THR A O 1
ATOM 5902 N N . ASP A 1 757 ? -10.496 -23.731 -19.632 1.00 37.75 757 ASP A N 1
ATOM 5903 C CA . ASP A 1 757 ? -10.069 -23.697 -18.231 1.00 37.75 757 ASP A CA 1
ATOM 5904 C C . ASP A 1 757 ? -8.584 -24.021 -18.044 1.00 37.75 757 ASP A C 1
ATOM 5906 O O . ASP A 1 757 ? -8.134 -25.066 -18.520 1.00 37.75 757 ASP A O 1
ATOM 5910 N N . VAL A 1 758 ? -7.844 -23.156 -17.330 1.00 37.72 758 VAL A N 1
ATOM 5911 C CA . VAL A 1 758 ? -6.495 -23.464 -16.824 1.00 37.72 758 VAL A CA 1
ATOM 5912 C C . VAL A 1 758 ? -6.529 -24.911 -16.334 1.00 37.72 758 VAL A C 1
ATOM 5914 O O . VAL A 1 758 ? -7.259 -25.185 -15.373 1.00 37.72 758 VAL A O 1
ATOM 5917 N N . PRO A 1 759 ? -5.844 -25.855 -17.010 1.00 36.47 759 PRO A N 1
ATOM 5918 C CA . PRO A 1 759 ? -5.918 -27.246 -16.623 1.00 36.47 759 PRO A CA 1
ATOM 5919 C C . PRO A 1 759 ? -5.491 -27.311 -15.168 1.00 36.47 759 PRO A C 1
ATOM 5921 O O . PRO A 1 759 ? -4.425 -26.796 -14.818 1.00 36.47 759 PRO A O 1
ATOM 5924 N N . ALA A 1 760 ? -6.325 -27.910 -14.312 1.00 39.81 760 ALA A N 1
ATOM 5925 C CA . ALA A 1 760 ? -5.843 -28.337 -13.010 1.00 39.81 760 ALA A CA 1
ATOM 5926 C C . ALA A 1 760 ? -4.516 -29.067 -13.277 1.00 39.81 760 ALA A C 1
ATOM 5928 O O . ALA A 1 760 ? -4.502 -29.923 -14.173 1.00 39.81 760 ALA A O 1
ATOM 5929 N N . PRO A 1 761 ? -3.408 -28.675 -12.618 1.00 46.16 761 PRO A N 1
ATOM 5930 C CA . PRO A 1 761 ? -2.098 -29.232 -12.919 1.00 46.16 761 PRO A CA 1
ATOM 5931 C C . PRO A 1 761 ? -2.226 -30.757 -12.960 1.00 46.16 761 PRO A C 1
ATOM 5933 O O . PRO A 1 761 ? -2.947 -31.311 -12.116 1.00 46.16 761 PRO A O 1
ATOM 5936 N N . PRO A 1 762 ? -1.615 -31.440 -13.952 1.00 42.69 762 PRO A N 1
ATOM 5937 C CA . PRO A 1 762 ? -1.687 -32.892 -14.029 1.00 42.69 762 PRO A CA 1
ATOM 5938 C C . PRO A 1 762 ? -1.332 -33.431 -12.644 1.00 42.69 762 PRO A C 1
ATOM 5940 O O . PRO A 1 762 ? -0.362 -32.933 -12.061 1.00 42.69 762 PRO A O 1
ATOM 5943 N N . PRO A 1 763 ? -2.141 -34.342 -12.066 1.00 45.97 763 PRO A N 1
ATOM 5944 C CA . PRO A 1 763 ? -1.937 -34.781 -10.697 1.00 45.97 763 PRO A CA 1
ATOM 5945 C C . PRO A 1 763 ? -0.498 -35.261 -10.600 1.00 45.97 763 PRO A C 1
ATOM 5947 O O . PRO A 1 763 ? -0.128 -36.237 -11.253 1.00 45.97 763 PRO A O 1
ATOM 5950 N N . SER A 1 764 ? 0.331 -34.520 -9.857 1.00 57.25 764 SER A N 1
ATOM 5951 C CA . SER A 1 764 ? 1.700 -34.947 -9.615 1.00 57.25 764 SER A CA 1
ATOM 5952 C C . SER A 1 764 ? 1.625 -36.355 -9.033 1.00 57.25 764 SER A C 1
ATOM 5954 O O . SER A 1 764 ? 0.660 -36.681 -8.335 1.00 57.25 764 SER A O 1
ATOM 5956 N N . GLU A 1 765 ? 2.604 -37.217 -9.305 1.00 61.75 765 GLU A N 1
ATOM 5957 C CA . GLU A 1 765 ? 2.611 -38.570 -8.724 1.00 61.75 765 GLU A CA 1
ATOM 5958 C C . GLU A 1 765 ? 2.444 -38.535 -7.187 1.00 61.75 765 GLU A C 1
ATOM 5960 O O . GLU A 1 765 ? 1.893 -39.461 -6.600 1.00 61.75 765 GLU A O 1
ATOM 5965 N N . TYR A 1 766 ? 2.786 -37.403 -6.558 1.00 63.16 766 TYR A N 1
ATOM 5966 C CA . TYR A 1 766 ? 2.643 -37.111 -5.131 1.00 63.16 766 TYR A CA 1
ATOM 5967 C C . TYR A 1 766 ? 1.306 -36.472 -4.703 1.00 63.16 766 TYR A C 1
ATOM 5969 O O . TYR A 1 766 ? 1.052 -36.334 -3.504 1.00 63.16 766 TYR A O 1
ATOM 5977 N N . ALA A 1 767 ? 0.437 -36.059 -5.631 1.00 67.31 767 ALA A N 1
ATOM 5978 C CA . ALA A 1 767 ? -0.855 -35.443 -5.313 1.00 67.31 767 ALA A CA 1
ATOM 5979 C C . ALA A 1 767 ? -1.816 -36.426 -4.623 1.00 67.31 767 ALA A C 1
ATOM 5981 O O . ALA A 1 767 ? -2.670 -36.007 -3.842 1.00 67.31 767 ALA A O 1
ATOM 5982 N N . ASN A 1 768 ? -1.646 -37.729 -4.871 1.00 77.81 768 ASN A N 1
ATOM 5983 C CA . ASN A 1 768 ? -2.488 -38.785 -4.307 1.00 77.81 768 ASN A CA 1
ATOM 5984 C C . ASN A 1 768 ? -1.960 -39.366 -2.988 1.00 77.81 768 ASN A C 1
ATOM 5986 O O . ASN A 1 768 ? -2.679 -40.127 -2.336 1.00 77.81 768 ASN A O 1
ATOM 5990 N N . ASP A 1 769 ? -0.738 -39.021 -2.572 1.00 86.62 769 ASP A N 1
ATOM 5991 C CA . ASP A 1 769 ? -0.196 -39.525 -1.314 1.00 86.62 769 ASP A CA 1
ATOM 5992 C C . ASP A 1 769 ? -1.016 -38.978 -0.138 1.00 86.62 769 ASP A C 1
ATOM 5994 O O . ASP A 1 769 ? -1.183 -37.756 -0.020 1.00 86.62 769 ASP A O 1
ATOM 5998 N N . PRO A 1 770 ? -1.507 -39.829 0.779 1.00 90.81 770 PRO A N 1
ATOM 5999 C CA . PRO A 1 770 ? -2.251 -39.357 1.936 1.00 90.81 770 PRO A CA 1
ATOM 6000 C C . PRO A 1 770 ? -1.390 -38.386 2.752 1.00 90.81 770 PRO A C 1
ATOM 6002 O O . PRO A 1 770 ? -0.212 -38.638 3.015 1.00 90.81 770 PRO A O 1
ATOM 6005 N N . LEU A 1 771 ? -1.976 -37.252 3.143 1.00 91.69 771 LEU A N 1
ATOM 6006 C CA . LEU A 1 771 ? -1.307 -36.294 4.022 1.00 91.69 771 LEU A CA 1
ATOM 6007 C C . LEU A 1 771 ? -0.981 -36.968 5.367 1.00 91.69 771 LEU A C 1
ATOM 6009 O O . LEU A 1 771 ? -1.840 -37.674 5.910 1.00 91.69 771 LEU A O 1
ATOM 6013 N N . PRO A 1 772 ? 0.220 -36.754 5.936 1.00 94.81 772 PRO A N 1
ATOM 6014 C CA . PRO A 1 772 ? 0.546 -37.291 7.251 1.00 94.81 772 PRO A CA 1
ATOM 6015 C C . PRO A 1 772 ? -0.394 -36.703 8.318 1.00 94.81 772 PRO A C 1
ATOM 6017 O O . PRO A 1 772 ? -0.806 -35.544 8.198 1.00 94.81 772 PRO A O 1
ATOM 6020 N N . PRO A 1 773 ? -0.736 -37.458 9.378 1.00 95.12 773 PRO A N 1
ATOM 6021 C CA . PRO A 1 773 ? -1.524 -36.916 10.478 1.00 95.12 773 PRO A CA 1
ATOM 6022 C C . PRO A 1 773 ? -0.769 -35.769 11.164 1.00 95.12 773 PRO A C 1
ATOM 6024 O O . PRO A 1 773 ? 0.458 -35.800 11.284 1.00 95.12 773 PRO A O 1
ATOM 6027 N N . LEU A 1 774 ? -1.500 -34.757 11.637 1.00 95.19 774 LEU A N 1
ATOM 6028 C CA . LEU A 1 774 ? -0.888 -33.627 12.337 1.00 95.19 774 LEU A CA 1
ATOM 6029 C C . LEU A 1 774 ? -0.313 -34.084 13.686 1.00 95.19 774 LEU A C 1
ATOM 6031 O O . LEU A 1 774 ? -1.071 -34.627 14.500 1.00 95.19 774 LEU A O 1
ATOM 6035 N N . PRO A 1 775 ? 0.977 -33.814 13.977 1.00 96.50 775 PRO A N 1
ATOM 6036 C CA . PRO A 1 775 ? 1.594 -34.209 15.242 1.00 96.50 775 PRO A CA 1
ATOM 6037 C C . PRO A 1 775 ? 0.884 -33.640 16.470 1.00 96.50 775 PRO A C 1
ATOM 6039 O O . PRO A 1 775 ? 0.915 -34.256 17.526 1.00 96.50 775 PRO A O 1
ATOM 6042 N N . MET A 1 776 ? 0.172 -32.513 16.340 1.00 94.88 776 MET A N 1
ATOM 6043 C CA . MET A 1 776 ? -0.583 -31.924 17.451 1.00 94.88 776 MET A CA 1
ATOM 6044 C C . MET A 1 776 ? -1.692 -32.825 18.024 1.00 94.88 776 MET A C 1
ATOM 6046 O O . MET A 1 776 ? -2.199 -32.578 19.120 1.00 94.88 776 MET A O 1
ATOM 6050 N N . PHE A 1 777 ? -2.076 -33.873 17.289 1.00 94.88 777 PHE A N 1
ATOM 6051 C CA . PHE A 1 777 ? -3.042 -34.874 17.735 1.00 94.88 777 PHE A CA 1
ATOM 6052 C C . PHE A 1 777 ? -2.422 -36.108 18.378 1.00 94.88 777 PHE A C 1
ATOM 6054 O O . PHE A 1 777 ? -3.183 -36.953 18.861 1.00 94.88 777 PHE A O 1
ATOM 6061 N N . ASP A 1 778 ? -1.094 -36.186 18.429 1.00 95.00 778 ASP A N 1
ATOM 6062 C CA . ASP A 1 778 ? -0.383 -37.172 19.229 1.00 95.00 778 ASP A CA 1
ATOM 6063 C C . ASP A 1 778 ? -0.709 -36.971 20.722 1.00 95.00 778 ASP A C 1
ATOM 6065 O O . ASP A 1 778 ? -0.961 -35.850 21.191 1.00 95.00 778 ASP A O 1
ATOM 6069 N N . ALA A 1 779 ? -0.770 -38.074 21.467 1.00 93.88 779 ALA A N 1
ATOM 6070 C CA . ALA A 1 779 ? -1.002 -38.062 22.904 1.00 93.88 779 ALA A CA 1
ATOM 6071 C C . ALA A 1 779 ? 0.122 -37.320 23.646 1.00 93.88 779 ALA A C 1
ATOM 6073 O O . ALA A 1 779 ? -0.182 -36.575 24.582 1.00 93.88 779 ALA A O 1
ATOM 6074 N N . ASP A 1 780 ? 1.360 -37.460 23.163 1.00 94.12 780 ASP A N 1
ATOM 6075 C CA . ASP A 1 780 ? 2.583 -36.934 23.776 1.00 94.12 780 ASP A CA 1
ATOM 6076 C C . ASP A 1 780 ? 2.922 -35.504 23.325 1.00 94.12 780 ASP A C 1
ATOM 6078 O O . ASP A 1 780 ? 3.866 -34.887 23.822 1.00 94.12 780 ASP A O 1
ATOM 6082 N N . PHE A 1 781 ? 2.149 -34.940 22.393 1.00 94.81 781 PHE A N 1
ATOM 6083 C CA . PHE A 1 781 ? 2.377 -33.585 21.909 1.00 94.81 781 PHE A CA 1
ATOM 6084 C C . PHE A 1 781 ? 2.077 -32.535 22.994 1.00 94.81 781 PHE A C 1
ATOM 6086 O O . PHE A 1 781 ? 0.973 -32.530 23.556 1.00 94.81 781 PHE A O 1
ATOM 6093 N N . PRO A 1 782 ? 2.991 -31.579 23.258 1.00 94.31 782 PRO A N 1
ATOM 6094 C CA . PRO A 1 782 ? 2.793 -30.526 24.251 1.00 94.31 782 PRO A CA 1
ATOM 6095 C C . PRO A 1 782 ? 1.847 -29.434 23.719 1.00 94.31 782 PRO A C 1
ATOM 6097 O O . PRO A 1 782 ? 2.250 -28.301 23.447 1.00 94.31 782 PRO A O 1
ATOM 6100 N N . LEU A 1 783 ? 0.558 -29.768 23.594 1.00 93.88 783 LEU A N 1
ATOM 6101 C CA . LEU A 1 783 ? -0.449 -28.925 22.944 1.00 93.88 783 LEU A CA 1
ATOM 6102 C C . LEU A 1 783 ? -0.592 -27.550 23.604 1.00 93.88 783 LEU A C 1
ATOM 6104 O O . LEU A 1 783 ? -0.685 -26.545 22.910 1.00 93.88 783 LEU A O 1
ATOM 6108 N N . LEU A 1 784 ? -0.580 -27.479 24.937 1.00 92.94 784 LEU A N 1
ATOM 6109 C CA . LEU A 1 784 ? -0.714 -26.207 25.646 1.00 92.94 784 LEU A CA 1
ATOM 6110 C C . LEU A 1 784 ? 0.496 -25.271 25.413 1.00 92.94 784 LEU A C 1
ATOM 6112 O O . LEU A 1 784 ? 0.266 -24.123 25.026 1.00 92.94 784 LEU A O 1
ATOM 6116 N N . PRO A 1 785 ? 1.762 -25.707 25.601 1.00 93.50 785 PRO A N 1
ATOM 6117 C CA . PRO A 1 785 ? 2.931 -24.923 25.195 1.00 93.50 785 PRO A CA 1
ATOM 6118 C C . PRO A 1 785 ? 2.898 -24.488 23.728 1.00 93.50 785 PRO A C 1
ATOM 6120 O O . PRO A 1 785 ? 3.132 -23.313 23.447 1.00 93.50 785 PRO A O 1
ATOM 6123 N N . PHE A 1 786 ? 2.531 -25.396 22.818 1.00 94.50 786 PHE A N 1
ATOM 6124 C CA . PHE A 1 786 ? 2.399 -25.083 21.398 1.00 94.50 786 PHE A CA 1
ATOM 6125 C C . PHE A 1 786 ? 1.364 -23.980 21.159 1.00 94.50 786 PHE A C 1
ATOM 6127 O O . PHE A 1 786 ? 1.695 -22.977 20.546 1.00 94.50 786 PHE A O 1
ATOM 6134 N N . LEU A 1 787 ? 0.142 -24.099 21.695 1.00 93.69 787 LEU A N 1
ATOM 6135 C CA . LEU A 1 787 ? -0.915 -23.092 21.519 1.00 93.69 787 LEU A CA 1
ATOM 6136 C C . LEU A 1 787 ? -0.551 -21.729 22.132 1.00 93.69 787 LEU A C 1
ATOM 6138 O O . LEU A 1 787 ? -1.010 -20.695 21.648 1.00 93.69 787 LEU A O 1
ATOM 6142 N N . ARG A 1 788 ? 0.289 -21.699 23.176 1.00 91.62 788 ARG A N 1
ATOM 6143 C CA . ARG A 1 788 ? 0.846 -20.445 23.708 1.00 91.62 788 ARG A CA 1
ATOM 6144 C C . ARG A 1 788 ? 1.850 -19.827 22.740 1.00 91.62 788 ARG A C 1
ATOM 6146 O O . ARG A 1 788 ? 1.714 -18.650 22.424 1.00 91.62 788 ARG A O 1
ATOM 6153 N N . ALA A 1 789 ? 2.808 -20.604 22.236 1.00 92.12 789 ALA A N 1
ATOM 6154 C CA . ALA A 1 789 ? 3.746 -20.124 21.219 1.00 92.12 789 ALA A CA 1
ATOM 6155 C C . ALA A 1 789 ? 3.015 -19.677 19.944 1.00 92.12 789 ALA A C 1
ATOM 6157 O O . ALA A 1 789 ? 3.332 -18.644 19.370 1.00 92.12 789 ALA A O 1
ATOM 6158 N N . TYR A 1 790 ? 1.969 -20.407 19.570 1.00 91.75 790 TYR A N 1
ATOM 6159 C CA . TYR A 1 790 ? 1.078 -20.105 18.461 1.00 91.75 790 TYR A CA 1
ATOM 6160 C C . TYR A 1 790 ? 0.378 -18.755 18.631 1.00 91.75 790 TYR A C 1
ATOM 6162 O O . TYR A 1 790 ? 0.417 -17.926 17.731 1.00 91.75 790 TYR A O 1
ATOM 6170 N N . ARG A 1 791 ? -0.196 -18.488 19.812 1.00 90.44 791 ARG A N 1
ATOM 6171 C CA . ARG A 1 791 ? -0.810 -17.192 20.145 1.00 90.44 791 ARG A CA 1
ATOM 6172 C C . ARG A 1 791 ? 0.175 -16.023 20.027 1.00 90.44 791 ARG A C 1
ATOM 6174 O O . ARG A 1 791 ? -0.236 -14.925 19.667 1.00 90.44 791 ARG A O 1
ATOM 6181 N N . HIS A 1 792 ? 1.440 -16.250 20.372 1.00 89.12 792 HIS A N 1
ATOM 6182 C CA . HIS A 1 792 ? 2.484 -15.224 20.366 1.00 89.12 792 HIS A CA 1
ATOM 6183 C C . HIS A 1 792 ? 3.267 -15.142 19.047 1.00 89.12 792 HIS A C 1
ATOM 6185 O O . HIS A 1 792 ? 4.123 -14.276 18.920 1.00 89.12 792 HIS A O 1
ATOM 6191 N N . SER A 1 793 ? 2.991 -16.014 18.075 1.00 92.25 793 SER A N 1
ATOM 6192 C CA . SER A 1 793 ? 3.645 -15.985 16.767 1.00 92.25 793 SER A CA 1
ATOM 6193 C C . SER A 1 793 ? 3.023 -14.911 15.877 1.00 92.25 793 SER A C 1
ATOM 6195 O O . SER A 1 793 ? 1.812 -14.899 15.645 1.00 92.25 793 SER A O 1
ATOM 6197 N N . ASP A 1 794 ? 3.860 -14.038 15.324 1.00 91.81 794 ASP A N 1
ATOM 6198 C CA . ASP A 1 794 ? 3.426 -12.970 14.422 1.00 91.81 794 ASP A CA 1
ATOM 6199 C C . ASP A 1 794 ? 2.849 -13.495 13.106 1.00 91.81 794 ASP A C 1
ATOM 6201 O O . ASP A 1 794 ? 1.817 -13.010 12.645 1.00 91.81 794 ASP A O 1
ATOM 6205 N N . SER A 1 795 ? 3.451 -14.549 12.555 1.00 91.38 795 SER A N 1
ATOM 6206 C CA . SER A 1 795 ? 2.925 -15.286 11.398 1.00 91.38 795 SER A CA 1
ATOM 6207 C C . SER A 1 795 ? 1.510 -15.813 11.670 1.00 91.38 795 SER A C 1
ATOM 6209 O O . SER A 1 795 ? 0.588 -15.641 10.870 1.00 91.38 795 SER A O 1
ATOM 6211 N N . MET A 1 796 ? 1.277 -16.367 12.861 1.00 93.94 796 MET A N 1
ATOM 6212 C CA . MET A 1 796 ? -0.041 -16.884 13.238 1.00 93.94 796 MET A CA 1
ATOM 6213 C C . MET A 1 796 ? -1.050 -15.764 13.534 1.00 93.94 796 MET A C 1
ATOM 6215 O O . MET A 1 796 ? -2.235 -15.912 13.234 1.00 93.94 796 MET A O 1
ATOM 6219 N N . ARG A 1 797 ? -0.607 -14.596 14.021 1.00 92.94 797 ARG A N 1
ATOM 6220 C CA . ARG A 1 797 ? -1.450 -13.385 14.086 1.00 92.94 797 ARG A CA 1
ATOM 6221 C C . ARG A 1 797 ? -1.858 -12.915 12.686 1.00 92.94 797 ARG A C 1
ATOM 6223 O O . ARG A 1 797 ? -3.027 -12.585 12.480 1.00 92.94 797 ARG A O 1
ATOM 6230 N N . ALA A 1 798 ? -0.937 -12.939 11.720 1.00 91.94 798 ALA A N 1
ATOM 6231 C CA . ALA A 1 798 ? -1.223 -12.633 10.316 1.00 91.94 798 ALA A CA 1
ATOM 6232 C C . ALA A 1 798 ? -2.254 -13.609 9.729 1.00 91.94 798 ALA A C 1
ATOM 6234 O O . ALA A 1 798 ? -3.230 -13.193 9.102 1.00 91.94 798 ALA A O 1
ATOM 6235 N N . ARG A 1 799 ? -2.084 -14.906 10.007 1.00 93.38 799 ARG A N 1
ATOM 6236 C CA . ARG A 1 799 ? -3.009 -15.972 9.610 1.00 93.38 799 ARG A CA 1
ATOM 6237 C C . ARG A 1 799 ? -4.411 -15.775 10.184 1.00 93.38 799 ARG A C 1
ATOM 6239 O O . ARG A 1 799 ? -5.387 -15.820 9.436 1.00 93.38 799 ARG A O 1
ATOM 6246 N N . ARG A 1 800 ? -4.522 -15.503 11.490 1.00 94.62 800 ARG A N 1
ATOM 6247 C CA . ARG A 1 800 ? -5.800 -15.182 12.148 1.00 94.62 800 ARG A CA 1
ATOM 6248 C C . ARG A 1 800 ? -6.485 -13.996 11.478 1.00 94.62 800 ARG A C 1
ATOM 6250 O O . ARG A 1 800 ? -7.671 -14.067 11.179 1.00 94.62 800 ARG A O 1
ATOM 6257 N N . ARG A 1 801 ? -5.736 -12.924 11.211 1.00 93.81 801 ARG A N 1
ATOM 6258 C CA . ARG A 1 801 ? -6.255 -11.743 10.514 1.00 93.81 801 ARG A CA 1
ATOM 6259 C C . ARG A 1 801 ? -6.821 -12.110 9.139 1.00 93.81 801 ARG A C 1
ATOM 6261 O O . ARG A 1 801 ? -7.909 -11.665 8.795 1.00 93.81 801 ARG A O 1
ATOM 6268 N N . GLN A 1 802 ? -6.111 -12.919 8.352 1.00 93.31 802 GLN A N 1
ATOM 6269 C CA . GLN A 1 802 ? -6.604 -13.350 7.039 1.00 93.31 802 GLN A CA 1
ATOM 6270 C C . GLN A 1 802 ? -7.873 -14.201 7.148 1.00 93.31 802 GLN A C 1
ATOM 6272 O O . GLN A 1 802 ? -8.810 -13.997 6.380 1.00 93.31 802 GLN A O 1
ATOM 6277 N N . TRP A 1 803 ? -7.942 -15.097 8.133 1.00 95.12 803 TRP A N 1
ATOM 6278 C CA . TRP A 1 803 ? -9.161 -15.842 8.439 1.00 95.12 803 TRP A CA 1
ATOM 6279 C C . TRP A 1 803 ? -10.345 -14.923 8.758 1.00 95.12 803 TRP A C 1
ATOM 6281 O O . TRP A 1 803 ? -11.420 -15.085 8.187 1.00 95.12 803 TRP A O 1
ATOM 6291 N N . GLU A 1 804 ? -10.147 -13.932 9.628 1.00 94.50 804 GLU A N 1
ATOM 6292 C CA . GLU A 1 804 ? -11.180 -12.955 9.995 1.00 94.50 804 GLU A CA 1
ATOM 6293 C C . GLU A 1 804 ? -11.657 -12.142 8.781 1.00 94.50 804 GLU A C 1
ATOM 6295 O O . GLU A 1 804 ? -12.852 -11.870 8.656 1.00 94.50 804 GLU A O 1
ATOM 6300 N N . ILE A 1 805 ? -10.763 -11.812 7.843 1.00 94.81 805 ILE A N 1
ATOM 6301 C CA . ILE A 1 805 ? -11.143 -11.191 6.566 1.00 94.81 805 ILE A CA 1
ATOM 6302 C C . ILE A 1 805 ? -11.983 -12.160 5.719 1.00 94.81 805 ILE A C 1
ATOM 6304 O O . ILE A 1 805 ? -13.035 -11.777 5.210 1.00 94.81 805 ILE A O 1
ATOM 6308 N N . ILE A 1 806 ? -11.586 -13.429 5.603 1.00 95.56 806 ILE A N 1
ATOM 6309 C CA . ILE A 1 806 ? -12.327 -14.437 4.825 1.00 95.56 806 ILE A CA 1
ATOM 6310 C C . ILE A 1 806 ? -13.726 -14.683 5.405 1.00 95.56 806 ILE A C 1
ATOM 6312 O O . ILE A 1 806 ? -14.685 -14.772 4.645 1.00 95.56 806 ILE A O 1
ATOM 6316 N N . LYS A 1 807 ? -13.893 -14.691 6.732 1.00 94.75 807 LYS A N 1
ATOM 6317 C CA . LYS A 1 807 ? -15.226 -14.787 7.355 1.00 94.75 807 LYS A CA 1
ATOM 6318 C C . LYS A 1 807 ? -16.121 -13.585 7.022 1.00 94.75 807 LYS A C 1
ATOM 6320 O O . LYS A 1 807 ? -17.333 -13.741 6.893 1.00 94.75 807 LYS A O 1
ATOM 6325 N N . GLN A 1 808 ? -15.558 -12.390 6.835 1.00 94.00 808 GLN A N 1
ATOM 6326 C CA . GLN A 1 808 ? -16.331 -11.250 6.322 1.00 94.00 808 GLN A CA 1
ATOM 6327 C C . GLN A 1 808 ? -16.753 -11.481 4.863 1.00 94.00 808 GLN A C 1
ATOM 6329 O O . GLN A 1 808 ? -17.890 -11.179 4.493 1.00 94.00 808 GLN A O 1
ATOM 6334 N N . PHE A 1 809 ? -15.885 -12.086 4.046 1.00 94.38 809 PHE A N 1
ATOM 6335 C CA . PHE A 1 809 ? -16.256 -12.514 2.699 1.00 94.38 809 PHE A CA 1
ATOM 6336 C C . PHE A 1 809 ? -17.324 -13.614 2.684 1.00 94.38 809 PHE A C 1
ATOM 6338 O O . PHE A 1 809 ? -18.189 -13.544 1.818 1.00 94.38 809 PHE A O 1
ATOM 6345 N N . ASP A 1 810 ? -17.353 -14.561 3.629 1.00 94.50 810 ASP A N 1
ATOM 6346 C CA . ASP A 1 810 ? -18.445 -15.550 3.727 1.00 94.50 810 ASP A CA 1
ATOM 6347 C C . ASP A 1 810 ? -19.810 -14.856 3.817 1.00 94.50 810 ASP A C 1
ATOM 6349 O O . ASP A 1 810 ? -20.765 -15.230 3.129 1.00 94.50 810 ASP A O 1
ATOM 6353 N N . VAL A 1 811 ? -19.897 -13.796 4.628 1.00 91.81 811 VAL A N 1
ATOM 6354 C CA . VAL A 1 811 ? -21.109 -12.978 4.765 1.00 91.81 811 VAL A CA 1
ATOM 6355 C C . VAL A 1 811 ? -21.426 -12.258 3.454 1.00 91.81 811 VAL A C 1
ATOM 6357 O O . VAL A 1 811 ? -22.578 -12.279 3.010 1.00 91.81 811 VAL A O 1
ATOM 6360 N N . LEU A 1 812 ? -20.425 -11.658 2.799 1.00 90.75 812 LEU A N 1
ATOM 6361 C CA . LEU A 1 812 ? -20.613 -10.986 1.509 1.00 90.75 812 LEU A CA 1
ATOM 6362 C C . LEU A 1 812 ? -21.087 -11.947 0.416 1.00 90.75 812 LEU A C 1
ATOM 6364 O O . LEU A 1 812 ? -22.056 -11.637 -0.272 1.00 90.75 812 LEU A O 1
ATOM 6368 N N . PHE A 1 813 ? -20.455 -13.112 0.284 1.00 93.75 813 PHE A N 1
ATOM 6369 C CA . PHE A 1 813 ? -20.810 -14.145 -0.686 1.00 93.75 813 PHE A CA 1
ATOM 6370 C C . PHE A 1 813 ? -22.188 -14.724 -0.405 1.00 93.75 813 PHE A C 1
ATOM 6372 O O . PHE A 1 813 ? -22.968 -14.918 -1.332 1.00 93.75 813 PHE A O 1
ATOM 6379 N N . THR A 1 814 ? -22.533 -14.937 0.864 1.00 92.75 814 THR A N 1
ATOM 6380 C CA . THR A 1 814 ? -23.868 -15.406 1.248 1.00 92.75 814 THR A CA 1
ATOM 6381 C C . THR A 1 814 ? -24.937 -14.390 0.855 1.00 92.75 814 THR A C 1
ATOM 6383 O O . THR A 1 814 ? -25.929 -14.753 0.223 1.00 92.75 814 THR A O 1
ATOM 6386 N N . ASN A 1 815 ? -24.728 -13.106 1.160 1.00 88.19 815 ASN A N 1
ATOM 6387 C CA . ASN A 1 815 ? -25.651 -12.041 0.761 1.00 88.19 815 ASN A CA 1
ATOM 6388 C C . ASN A 1 815 ? -25.724 -11.905 -0.767 1.00 88.19 815 ASN A C 1
ATOM 6390 O O . ASN A 1 815 ? -26.808 -11.816 -1.335 1.00 88.19 815 ASN A O 1
ATOM 6394 N N . TYR A 1 816 ? -24.581 -11.960 -1.449 1.00 90.69 816 TYR A N 1
ATOM 6395 C CA . TYR A 1 816 ? -24.500 -11.913 -2.905 1.00 90.69 816 TYR A CA 1
ATOM 6396 C C . TYR A 1 816 ? -25.227 -13.096 -3.569 1.00 90.69 816 TYR A C 1
ATOM 6398 O O . TYR A 1 816 ? -26.049 -12.894 -4.462 1.00 90.69 816 TYR A O 1
ATOM 6406 N N . ARG A 1 817 ? -25.004 -14.335 -3.121 1.00 92.88 817 ARG A N 1
ATOM 6407 C CA . ARG A 1 817 ? -25.678 -15.523 -3.666 1.00 92.88 817 ARG A CA 1
ATOM 6408 C C . ARG A 1 817 ? -27.179 -15.522 -3.385 1.00 92.88 817 ARG A C 1
ATOM 6410 O O . ARG A 1 817 ? -27.942 -15.923 -4.260 1.00 92.88 817 ARG A O 1
ATOM 6417 N N . ARG A 1 818 ? -27.606 -15.030 -2.216 1.00 90.12 818 ARG A N 1
ATOM 6418 C CA . ARG A 1 818 ? -29.025 -14.930 -1.837 1.00 90.12 818 ARG A CA 1
ATOM 6419 C C . ARG A 1 818 ? -29.763 -13.847 -2.621 1.00 90.12 818 ARG A C 1
ATOM 6421 O O . ARG A 1 818 ? -30.765 -14.135 -3.268 1.00 90.12 818 ARG A O 1
ATOM 6428 N N . ASP A 1 819 ? -29.269 -12.617 -2.553 1.00 84.81 819 ASP A N 1
ATOM 6429 C CA . ASP A 1 819 ? -30.014 -11.433 -2.993 1.00 84.81 819 ASP A CA 1
ATOM 6430 C C . ASP A 1 819 ? -29.514 -10.941 -4.354 1.00 84.81 819 ASP A C 1
ATOM 6432 O O . ASP A 1 819 ? -30.263 -10.448 -5.196 1.00 84.81 819 ASP A O 1
ATOM 6436 N N . GLY A 1 820 ? -28.227 -11.143 -4.619 1.00 84.25 820 GLY A N 1
ATOM 6437 C CA . GLY A 1 820 ? -27.512 -10.397 -5.647 1.00 84.25 820 GLY A CA 1
ATOM 6438 C C . GLY A 1 820 ? -27.315 -8.973 -5.205 1.00 84.25 820 GLY A C 1
ATOM 6439 O O . GLY A 1 820 ? -27.797 -8.560 -4.154 1.00 84.25 820 GLY A O 1
ATOM 6440 N N . TRP A 1 821 ? -26.570 -8.219 -5.993 1.00 75.19 821 TRP A N 1
ATOM 6441 C CA . TRP A 1 821 ? -26.398 -6.805 -5.718 1.00 75.19 821 TRP A CA 1
ATOM 6442 C C . TRP A 1 821 ? -27.172 -6.006 -6.755 1.00 75.19 821 TRP A C 1
ATOM 6444 O O . TRP A 1 821 ? -27.139 -6.319 -7.951 1.00 75.19 821 TRP A O 1
ATOM 6454 N N . GLU A 1 822 ? -27.897 -4.995 -6.280 1.00 59.50 822 GLU A N 1
ATOM 6455 C CA . GLU A 1 822 ? -28.528 -4.001 -7.139 1.00 59.50 822 GLU A CA 1
ATOM 6456 C C . GLU A 1 822 ? -27.418 -3.285 -7.909 1.00 59.50 822 GLU A C 1
ATOM 6458 O O . GLU A 1 822 ? -26.656 -2.484 -7.368 1.00 59.50 822 GLU A O 1
ATOM 6463 N N . ARG A 1 823 ? -27.281 -3.620 -9.191 1.00 59.28 823 ARG A N 1
ATOM 6464 C CA . ARG A 1 823 ? -26.516 -2.796 -10.122 1.00 59.28 823 ARG A CA 1
ATOM 6465 C C . ARG A 1 823 ? -27.436 -1.637 -10.475 1.00 59.28 823 ARG A C 1
ATOM 6467 O O . ARG A 1 823 ? -28.582 -1.905 -10.817 1.00 59.28 823 ARG A O 1
ATOM 6474 N N . GLY A 1 824 ? -26.973 -0.391 -10.360 1.00 51.97 824 GLY A N 1
ATOM 6475 C CA . GLY A 1 824 ? -27.808 0.778 -10.670 1.00 51.97 824 GLY A CA 1
ATOM 6476 C C . GLY A 1 824 ? -28.553 0.614 -12.003 1.00 51.97 824 GLY A C 1
ATOM 6477 O O . GLY A 1 824 ? -28.043 -0.039 -12.915 1.00 51.97 824 GLY A O 1
ATOM 6478 N N . ASP A 1 825 ? -29.756 1.179 -12.110 1.00 42.28 825 ASP A N 1
ATOM 6479 C CA . ASP A 1 825 ? -30.698 0.947 -13.222 1.00 42.28 825 ASP A CA 1
ATOM 6480 C C . ASP A 1 825 ? -30.099 1.160 -14.630 1.00 42.28 825 ASP A C 1
ATOM 6482 O O . ASP A 1 825 ? -30.550 0.551 -15.600 1.00 42.28 825 ASP A O 1
ATOM 6486 N N . ASP A 1 826 ? -29.008 1.922 -14.743 1.00 47.91 826 ASP A N 1
ATOM 6487 C CA . ASP A 1 826 ? -28.218 2.104 -15.969 1.00 47.91 826 ASP A CA 1
ATOM 6488 C C . ASP A 1 826 ? -27.585 0.801 -16.526 1.00 47.91 826 ASP A C 1
ATOM 6490 O O . ASP A 1 826 ? -27.073 0.794 -17.648 1.00 47.91 826 ASP A O 1
ATOM 6494 N N . PHE A 1 827 ? -27.598 -0.305 -15.769 1.00 51.69 827 PHE A N 1
ATOM 6495 C CA . PHE A 1 827 ? -26.938 -1.578 -16.105 1.00 51.69 827 PHE A CA 1
ATOM 6496 C C . PHE A 1 827 ? -27.893 -2.733 -16.467 1.00 51.69 827 PHE A C 1
ATOM 6498 O O . PHE A 1 827 ? -27.419 -3.834 -16.781 1.00 51.69 827 PHE A O 1
ATOM 6505 N N . LEU A 1 828 ? -29.216 -2.534 -16.384 1.00 44.50 828 LEU A N 1
ATOM 6506 C CA . LEU A 1 828 ? -30.194 -3.624 -16.244 1.00 44.50 828 LEU A CA 1
ATOM 6507 C C . LEU A 1 828 ? -31.296 -3.644 -17.312 1.00 44.50 828 LEU A C 1
ATOM 6509 O O . LEU A 1 828 ? -32.484 -3.678 -17.004 1.00 44.50 828 LEU A O 1
ATOM 6513 N N . SER A 1 829 ? -30.916 -3.784 -18.578 1.00 48.88 829 SER A N 1
ATOM 6514 C CA . SER A 1 829 ? -31.811 -4.460 -19.520 1.00 48.88 829 SER A CA 1
ATOM 6515 C C . SER A 1 829 ? -31.455 -5.950 -19.544 1.00 48.88 829 SER A C 1
ATOM 6517 O O . SER A 1 829 ? -30.464 -6.361 -20.146 1.00 48.88 829 SER A O 1
ATOM 6519 N N . ARG A 1 830 ? -32.248 -6.768 -18.833 1.00 49.09 830 ARG A N 1
ATOM 6520 C CA . ARG A 1 830 ? -32.125 -8.243 -18.755 1.00 49.09 830 ARG A CA 1
ATOM 6521 C C . ARG A 1 830 ? -32.206 -8.944 -20.119 1.00 49.09 830 ARG A C 1
ATOM 6523 O O . ARG A 1 830 ? -31.889 -10.124 -20.203 1.00 49.09 830 ARG A O 1
ATOM 6530 N N . GLU A 1 831 ? -32.645 -8.238 -21.155 1.00 51.28 831 GLU A N 1
ATOM 6531 C CA . GLU A 1 831 ? -32.961 -8.783 -22.477 1.00 51.28 831 GLU A CA 1
ATOM 6532 C C . GLU A 1 831 ? -31.840 -8.596 -23.501 1.00 51.28 831 GLU A C 1
ATOM 6534 O O . GLU A 1 831 ? -32.047 -8.858 -24.680 1.00 51.28 831 GLU A O 1
ATOM 6539 N N . ILE A 1 832 ? -30.664 -8.123 -23.085 1.00 55.03 832 ILE A N 1
ATOM 6540 C CA . ILE A 1 832 ? -29.572 -7.819 -24.005 1.00 55.03 832 ILE A CA 1
ATOM 6541 C C . ILE A 1 832 ? -28.576 -8.987 -24.055 1.00 55.03 832 ILE A C 1
ATOM 6543 O O . ILE A 1 832 ? -27.809 -9.154 -23.102 1.00 55.03 832 ILE A O 1
ATOM 6547 N N . PRO A 1 833 ? -28.550 -9.788 -25.139 1.00 57.44 833 PRO A N 1
ATOM 6548 C CA . PRO A 1 833 ? -27.544 -10.823 -25.309 1.00 57.44 833 PRO A CA 1
ATOM 6549 C C . PRO A 1 833 ? -26.176 -10.216 -25.646 1.00 57.44 833 PRO A C 1
ATOM 6551 O O . PRO A 1 833 ? -26.066 -9.213 -26.357 1.00 57.44 833 PRO A O 1
ATOM 6554 N N . TRP A 1 834 ? -25.127 -10.844 -25.121 1.00 56.00 834 TRP A N 1
ATOM 6555 C CA . TRP A 1 834 ? -23.726 -10.460 -25.285 1.00 56.00 834 TRP A CA 1
ATOM 6556 C C . TRP A 1 834 ? -22.964 -11.596 -25.961 1.00 56.00 834 TRP A C 1
ATOM 6558 O O . TRP A 1 834 ? -23.249 -12.762 -25.696 1.00 56.00 834 TRP A O 1
ATOM 6568 N N . ALA A 1 835 ? -22.015 -11.263 -26.832 1.00 60.97 835 ALA A N 1
ATOM 6569 C CA . ALA A 1 835 ? -21.120 -12.233 -27.453 1.00 60.97 835 ALA A CA 1
ATOM 6570 C C . ALA A 1 835 ? -19.751 -11.608 -27.729 1.00 60.97 835 ALA A C 1
ATOM 6572 O O . ALA A 1 835 ? -19.647 -10.397 -27.926 1.00 60.97 835 ALA A O 1
ATOM 6573 N N . LEU A 1 836 ? -18.717 -12.446 -27.753 1.00 56.94 836 LEU A N 1
ATOM 6574 C CA . LEU A 1 836 ? -17.423 -12.093 -28.329 1.00 56.94 836 LEU A CA 1
ATOM 6575 C C . LEU A 1 836 ? -17.606 -11.864 -29.835 1.00 56.94 836 LEU A C 1
ATOM 6577 O O . LEU A 1 836 ? -18.245 -12.676 -30.506 1.00 56.94 836 LEU A O 1
ATOM 6581 N N . ASP A 1 837 ? -17.093 -10.748 -30.347 1.00 66.06 837 ASP A N 1
ATOM 6582 C CA . ASP A 1 837 ? -16.939 -10.548 -31.787 1.00 66.06 837 ASP A CA 1
ATOM 6583 C C . ASP A 1 837 ? -15.715 -11.312 -32.324 1.00 66.06 837 ASP A C 1
ATOM 6585 O O . ASP A 1 837 ? -14.950 -11.909 -31.562 1.00 66.06 837 ASP A O 1
ATOM 6589 N N . ASP A 1 838 ? -15.521 -11.283 -33.644 1.00 66.94 838 ASP A N 1
ATOM 6590 C CA . ASP A 1 838 ? -14.404 -11.965 -34.317 1.00 66.94 838 ASP A CA 1
ATOM 6591 C C . ASP A 1 838 ? -13.018 -11.471 -33.845 1.00 66.94 838 ASP A C 1
ATOM 6593 O O . ASP A 1 838 ? -12.016 -12.147 -34.057 1.00 66.94 838 ASP A O 1
ATOM 6597 N N . ASN A 1 839 ? -12.959 -10.320 -33.163 1.00 60.81 839 ASN A N 1
ATOM 6598 C CA . A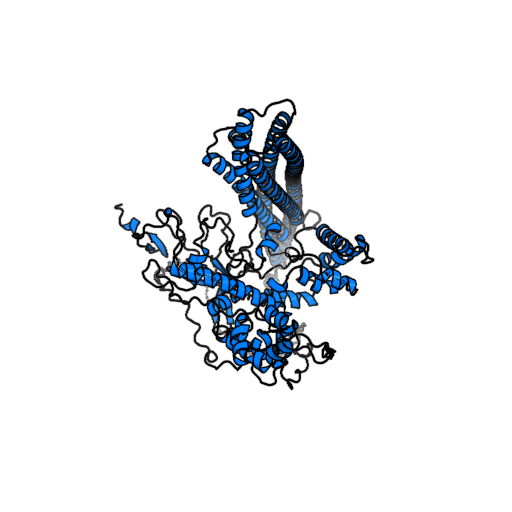SN A 1 839 ? -11.739 -9.735 -32.607 1.00 60.81 839 ASN A CA 1
ATOM 6599 C C . ASN A 1 839 ? -11.566 -10.039 -31.107 1.00 60.81 839 ASN A C 1
ATOM 6601 O O . ASN A 1 839 ? -10.732 -9.420 -30.448 1.00 60.81 839 ASN A O 1
ATOM 6605 N N . GLY A 1 840 ? -12.385 -10.923 -30.529 1.00 56.62 840 GLY A N 1
ATOM 6606 C CA . GLY A 1 840 ? -12.325 -11.263 -29.107 1.00 56.62 840 GLY A CA 1
ATOM 6607 C C . GLY A 1 840 ? -12.826 -10.155 -28.174 1.00 56.62 840 GLY A C 1
ATOM 6608 O O . GLY A 1 840 ? -12.564 -10.198 -26.974 1.00 56.62 840 GLY A O 1
ATOM 6609 N N . THR A 1 841 ? -13.555 -9.161 -28.690 1.00 56.19 841 THR A N 1
ATOM 6610 C CA . THR A 1 841 ? -14.152 -8.092 -27.879 1.00 56.19 841 THR A CA 1
ATOM 6611 C C . THR A 1 841 ? -15.591 -8.446 -27.519 1.00 56.19 841 THR A C 1
ATOM 6613 O O . THR A 1 841 ? -16.402 -8.747 -28.394 1.00 56.19 841 THR A O 1
ATOM 6616 N N . TYR A 1 842 ? -15.960 -8.359 -26.238 1.00 54.94 842 TYR A N 1
ATOM 6617 C CA . TYR A 1 842 ? -17.361 -8.509 -25.834 1.00 54.94 842 TYR A CA 1
ATOM 6618 C C . TYR A 1 842 ? -18.207 -7.351 -26.368 1.00 54.94 842 TYR A C 1
ATOM 6620 O O . TYR A 1 842 ? -18.062 -6.203 -25.933 1.00 54.94 842 TYR A O 1
ATOM 6628 N N . ARG A 1 843 ? -19.134 -7.668 -27.278 1.00 56.72 843 ARG A N 1
ATOM 6629 C CA . ARG A 1 843 ? -20.129 -6.737 -27.808 1.00 56.72 843 ARG A CA 1
ATOM 6630 C C . ARG A 1 843 ? -21.541 -7.148 -27.440 1.00 56.72 843 ARG A C 1
ATOM 6632 O O . ARG A 1 843 ? -21.902 -8.320 -27.338 1.00 56.72 843 ARG A O 1
ATOM 6639 N N . CYS A 1 844 ? -22.375 -6.132 -27.298 1.00 58.34 844 CYS A N 1
ATOM 6640 C CA . CYS A 1 844 ? -23.808 -6.317 -27.249 1.00 58.34 844 CYS A CA 1
ATOM 6641 C C . CYS A 1 844 ? -24.348 -6.740 -28.618 1.00 58.34 844 CYS A C 1
ATOM 6643 O O . CYS A 1 844 ? -24.177 -6.020 -29.602 1.00 58.34 844 CYS A O 1
ATOM 6645 N N . GLN A 1 845 ? -25.099 -7.838 -28.677 1.00 60.28 845 GLN A N 1
ATOM 6646 C CA . GLN A 1 845 ? -25.736 -8.300 -29.916 1.00 60.28 845 GLN A CA 1
ATOM 6647 C C . GLN A 1 845 ? -26.861 -7.374 -30.413 1.00 60.28 845 GLN A C 1
ATOM 6649 O O . GLN A 1 845 ? -27.316 -7.508 -31.545 1.00 60.28 845 GLN A O 1
ATOM 6654 N N . CYS A 1 846 ? -27.275 -6.389 -29.613 1.00 62.72 846 CYS A N 1
ATOM 6655 C CA . CYS A 1 846 ? -28.184 -5.326 -30.033 1.00 62.72 846 CYS A CA 1
ATOM 6656 C C . CYS A 1 846 ? -27.663 -4.499 -31.229 1.00 62.72 846 CYS A C 1
ATOM 6658 O O . CYS A 1 846 ? -28.474 -3.934 -31.966 1.00 62.72 846 CYS A O 1
ATOM 6660 N N . GLU A 1 847 ? -26.340 -4.439 -31.458 1.00 53.47 847 GLU A N 1
ATOM 6661 C CA . GLU A 1 847 ? -25.746 -3.760 -32.625 1.00 53.47 847 GLU A CA 1
ATOM 6662 C C . GLU A 1 847 ? -26.002 -4.510 -33.941 1.00 53.47 847 GLU A C 1
ATOM 6664 O O . GLU A 1 847 ? -26.230 -3.872 -34.965 1.00 53.47 847 GLU A O 1
ATOM 6669 N N . ALA A 1 848 ? -26.049 -5.848 -33.928 1.00 55.06 848 ALA A N 1
ATOM 6670 C CA . ALA A 1 848 ? -26.265 -6.648 -35.141 1.00 55.06 848 ALA A CA 1
ATOM 6671 C C . ALA A 1 848 ? -27.685 -6.490 -35.721 1.00 55.06 848 ALA A C 1
ATOM 6673 O O . ALA A 1 848 ? -27.915 -6.739 -36.902 1.00 55.06 848 ALA A O 1
ATOM 6674 N N . SER A 1 849 ? -28.639 -6.059 -34.891 1.00 48.50 849 SER A N 1
ATOM 6675 C CA . SER A 1 849 ? -30.033 -5.815 -35.272 1.00 48.50 849 SER A CA 1
ATOM 6676 C C . SER A 1 849 ? -30.325 -4.395 -35.770 1.00 48.50 849 SER A C 1
ATOM 6678 O O . SER A 1 849 ? -31.454 -4.136 -36.190 1.00 48.50 849 SER A O 1
ATOM 6680 N N . GLN A 1 850 ? -29.358 -3.470 -35.747 1.00 47.88 850 GLN A N 1
ATOM 6681 C CA . GLN A 1 850 ? -29.553 -2.159 -36.368 1.00 47.88 850 GLN A CA 1
ATOM 6682 C C . GLN A 1 850 ? -29.210 -2.248 -37.866 1.00 47.88 850 GLN A C 1
ATOM 6684 O O . GLN A 1 850 ? -28.067 -2.558 -38.204 1.00 47.88 850 GLN A O 1
ATOM 6689 N N . PRO A 1 851 ? -30.172 -2.022 -38.783 1.00 44.62 851 PRO A N 1
ATOM 6690 C CA . PRO A 1 851 ? -29.871 -1.999 -40.209 1.00 44.62 851 PRO A CA 1
ATOM 6691 C C . PRO A 1 851 ? -28.888 -0.857 -40.490 1.00 44.62 851 PRO A C 1
ATOM 6693 O O . PRO A 1 851 ? -29.118 0.269 -40.048 1.00 44.62 851 PRO A O 1
ATOM 6696 N N . LYS A 1 852 ? -27.790 -1.183 -41.183 1.00 43.34 852 LYS A N 1
ATOM 6697 C CA . LYS A 1 852 ? -26.794 -0.212 -41.659 1.00 43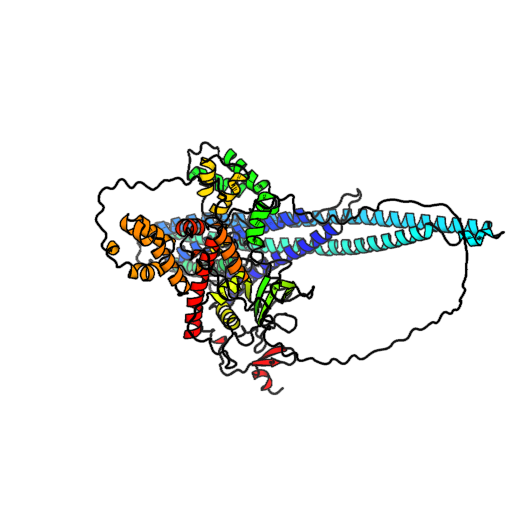.34 852 LYS A CA 1
ATOM 6698 C C . LYS A 1 852 ? -27.413 0.872 -42.533 1.00 43.34 852 LYS A C 1
ATOM 6700 O O . LYS A 1 852 ? -28.304 0.530 -43.346 1.00 43.34 852 LYS A O 1
#

Sequence (852 aa):
MDQIYQALQQPDVGDDQMSREFRHVKELVTNVNAVFGKVTERLLGFDVADFKDNYNNALRLSPQWREYFDRFRSILAQSCDSASTLSAFLLLISKDLLDNAGVDIAERVANLKTVSRDLETKMGSATEIKVDLERLANDMRSGASSYENEMQKAKAGLSNDLQSVRARRQQLEETSRQFSEMLSRLSGGFAAIQFAGQDPTREQISDCDKSIATLTDKERLLTSYQNTLRQDVVDAANKIEGIAWIWKALRSDMLVLKEELSFVTDSDMPVSKMTMKKIATTRGVYLKVAAALDMWTRNMGFDEVCALCGIRPRSGPMWWSMNSEQPVAVQIAQEILQAKPDLGMSIEDLVSTLGKVVDDTDGLGSFPAYRALVCNAVMSGYNGDCVAIGHLDAHGLYVPCNHHGRTVHPTGDDVQMRIVRSSCGGGLFTELVEVYGNEHVAKGFGETNCDTLWGPNAQHQSSCNIWVHFGCWSLFHNWLDCPLSPRIGRGGKPLTLFGELYEVVGSRYERQKHARGWLPCIDYGGTLDAYMVSQYQDYILGPRKGVAHILQALEKGLRGESLIPAILEDCRFWMFLRPDDWPRAPQAGSHDHDGSTLTWNAIPQPQAAICHLPNELWPGLLQHFHLEDVFSLASTCKDLHTRILDPGTLRHVVRHAMDNVSSPLHWIVPVRTGLRAEWLAACDAMKTWLPGAANPPPPTFMQMEFAEDDLDDDEDYCPPASGTESTDEGDDGADDDGEDEAETDVDEGIIAGNITDVPAPPPSEYANDPLPPLPMFDADFPLLPFLRAYRHSDSMRARRRQWEIIKQFDVLFTNYRRDGWERGDDFLSREIPWALDDNGTYRCQCEASQPK

Organism: NCBI:txid1111947

Secondary structure (DSSP, 8-state):
-HHHHHHHT-TT--HHHHHHHHHHHHHHHHHHHHHHHHHHHHHHHHHHTT-B-TTSPBP--HHHHHHHHHHHHHHHHHHHHHHHHHHHHHHHHHHHHHS-TTS-HHHHHHHHHHHHHHHHHHHHHHHHHHHHHHHHHHHHHHHHHHHHHHHHHHHHHHHHHHHHHHHHHHHHHHHHHHHHHHHHHHTTSTTHHHHTT--HHHHHHHHHHHHHHHHHHHHHHHHHHHHHHHHHHHHHHHHHHHHHHHHHHHHHHHHHHHHHHHHHSSTTS---HHHHHHHHHHHHHHHHHHHHHHHHHTTS------TTTS--TT-S--BS-SS-SHHHHHHHHHHHHHH-TTSS--HHHHHHHHHHHHHT-SSGGG-HHHHHHHHHHHHTTS-SEEEEEE-B-TTS-B---EETTEE----STT-EEEEEE-SSBTTB--EEEEEETTEEEEEPS------SSPPTT--S-----EEEEHHHHHHHHHH----SPPPB-TTSSBPPHHHHHHHHHH--SS---SS--S-TTS--TTTTTTTTTTS-TTBTTTT---SHHHHHHHHTT--GGGGHHHHHHHTTGGGGS-TT-PPPPPPTTS------------------GGGGS-TTHHHHHHTTS-HHHHHHHHHH-HHHHHHHS-HHHHHHHHHHHHS-TTSTTGGGSPPSSS-HHHHHHHHHHHHTTSTT--------TT------------------------------------------------------S-PPPP--TTTTSPPPPPGGGSTTS-HHHHHHHHHH-HHHHHHHHHHHHHHHHHHHHHHHHHH-----GGG--TT--EEE-TTS-EEEGGGTTS--

Foldseek 3Di:
DVLQLVLLPDLPNPPVSLVVVLVVVLVLVLLLVVLLVVLLVLQVVQQVLQQAFLVRDGDHLNVVSVVLVLLVVVLLLLLLVLLLVLLVLLVVCLCVQPVCPPDDPLVNLVVLVVSLVVLVVSLVSLLVSLVSLLVSLVVLLVSLVVVLVVLVRSLVNLVVVLVVLVVVLVVLVVVLVVVVVVLVVVPPDDVSVVPPPDDVSVVVNVVSVVVNVSSVVVNVSSVVCNVPSSVSSNSSSVSSNVVSVVSVSVSVLSVVVSVLSVVPSPPPDDCDPVSVVVSVSSSVSSNSSSVSSVVSLVASFDQAAAQQQRHHLQLFAWAADSDDQQPLQLVQLVLLCVVPVPLPDDSVRSSVQVCLQRVCDPTLCSDVVRCCVQCCQRVVQQVLKKKKKAQADPLQAFFFADEPNDRDLDALPPIDIFIFGDPDTRQQTQWTWDCAPNDTDTDPGDGRNSGQDDDPPDDHTRRLMAMHGPLLVLCLVQLQDAPFFADQILVRHRRDPSSLVSQLQQQDPDGPPDRYNYDPLFDSVCPCVLCSSVSDSHHQQSQADGQVLLSVCVSVVDTHPSSVVSSNVRSLVLLSGRLLQAAADDPPPPDPPPPPPVPCPDDDDDDDPVLPDDLVVLLVVCQQDALVVLVVQLVPDVSSVCSSVPLVSVLSNLVVNCVDSPGLNVLVAFRQPPCLVSLVSQQVRQVNQFPPPPPPPPPPPPPPPPPPPPPDDDDDDDDDDDDDDDDDDDDDDDDDDDDDDDDDDDDPPPPPDPPPDSPPNDCDPCNPPDRDDRSSNDPRGPVSVSSVSLVVDSSNVNSSSSSSSSVSVSVSSNCCSVPNRDRDPVNDPSPWDWDQDPVRHIYTCVVVPDDD

pLDDT: mean 77.17, std 18.45, range [28.53, 97.94]